Protein 5XKN (pdb70)

Nearest PDB structures (foldseek):
  5xkn-assembly1_B  TM=1.002E+00  e=6.259E-87  Arabidopsis thaliana
  5xjx-assembly1_A  TM=9.825E-01  e=9.520E-66  Arabidopsis thaliana
  5xjo-assembly2_B  TM=9.821E-01  e=2.506E-63  Arabidopsis thaliana
  5xkj-assembly2_B  TM=9.823E-01  e=1.565E-60  Arabidopsis thaliana
  8wei-assembly1_A  TM=5.603E-01  e=3.541E-33  Brassica napus

Foldseek 3Di:
DDDDADDPCKDWDFDPVVPGDIDIWHHNVPPDTD/DLLVLVVQQLVQKAVCVPPFADSDPPPDPQVCPTPQFHADPPPNATAEGAPAQPQTAGEGGLSCLVRANYAEYAPHNNQYEEADDLSPLRRLNYAYYHPHQYEHEEADHLSVLSNQNYAYDADANYAYEEADPLSNVSRQNHAEDAPAHYAYEEADNPCNLQHQRHAYDHHHAYAYEDEDDLSVLNNNRYAYAHHHNYQYEEEDDLNPLSNQNYAADANAQYAYEEADHPSVLNHLHQDDAQEHYAYEEADHLSVLVNLSHQEYAHELYAYEEEDRLSVLNNLNHAYDHHYNYAYEEEDDLSVLSNQNYAYDAHEHYAYEEEDDLSVLSNLNYEEDHHYQYAYEEEDDPSVLNNQRYAEDHHYNYEYEEEDDLSVLSNLNHAYAAPEQYAHEEEDPLSVLNSQNHAEHHHYNYAYEEAHRLSVLRNCNYAEYAQDHYAYDEADDASVLNNQNYAEYHHENYAHEEEDHQSVLNHQNHQEEYHHDYAYEDEDHLSVVNNNNHPYAAHAAYQYADEQRCPDPCVSCADGRHAHHDRYPDPHD/DLLVLVVQQVVQKAVCVPPFADSDPPPDPQVCPTPQFHADPPPNATAEGAPAQPQTAGEGGLSCLVRANYAEYAPHNNQYEEADDLSPLRRLNYAYYHPHQYEHEEADHLSVLSNQNYAYDADANYAYEEADPLSNVSRQNHAEDAPAHYAYEEADNPCNLQHQRHAYDHHHAYAYEDEDDLSVLNNNRYAYAHHHNYQYEEEDDLNPLSNQNYAADANAQYAYEEADHPSVLNHLHQDDAQEHYAYEEADHLSVLVNLSHQEYAHELYAYEEEDRLSVLNNLNHAYDHHYNYAYEEEDDLSVLSNQNYAYDAHEHYAYEEEDDLSVLSNLNYEEDHHYQYAYEEEDDPSVLNNQRYAEDHHYNYEYEEEDDLSVLSNLNHAYAAPEQYAHEEEDPLSVLNSQNHAEHHHYNYAYEEAHRLSVLRNCNYAEYAQDHYAYDEADDASVLNNQNYAEYHHENYAHEEEDHQSVLNHQNHQEEYHHDYAYEDEDHLSVVNNNNHPYAAHAAYQYADEQRCPDPCVSCADGRHAHHDRYPDPHD/DDDDADDPCKDWDFDPVVPGDIDIWHHNVPPDTD

GO terms:
  GO:0009553 embryo sac development (P, IGI)
  GO:0010103 stomatal complex morphogenesis (P, IGI)
  GO:0048481 plant ovule development (P, IGI)
  GO:0042802 identical protein binding (F, IPI)
  GO:0005515 protein binding (F, IPI)

Secondary structure (DSSP, 8-state):
-HHHHHHHHHHTS-S-TTTSTT--SSS---TTSSTTEEE-TTT--EEEEE-TT-----B--GGGGG--S--EEE-TTS--BSB--GGGGS-TT--EEE-TT---BSPPPGGGGG-TT--EEE--SS---SB--GGGTT-SS--EEE--SS--BSPPPGGGG--SS--EEE-TTS---S---GGGGG-SS--EEE--SS---SB--GGGGG-TT-SEEE--SS--BS---GGGGG---SEEE-TTS---S---GGGGGBTT-SEEE-TTS---SPPPGGGGG-TT--EEE-TTS---S---GGGGG-TT--EEE--SS---SPPPGGGGG-TT--EEE--SS---SPPPGGGTT-SS--EEE-TTS---S---GGGGG-TT--EEE--SS---SPPPGGGGG-TT--EEE--SS---SPPPGGGGG-TT--EEE--SS---SB--GGGGG-TT--EEE--SS--BSBPPGGGGG-SS--EEE--S---BSB--GGGG--SS--EEE--SS--EE----SSS-STTSTTTTTT-TEE-SS--/-HHHHHHHHHHTS-S-TTTSTT--SSS---TTSSTTEEE-TTT--EEEEE-TT-----B--GGGGG--S--EEE-TTS--BSB--GGGGS-TT--EEE-TT---BSPPPGGGGG-TT--EEE--SS---SB--GGGTT-SS--EEE--SS--BSPPPGGGG--SS--EEE-TTS---S---GGGGG-SS--EEE--SS---SB--GGGGG-TT-SEEE--SS--BS---GGGGG---SEEE-TTS---S---GGGGGBTT-SEEE-TTS---SPPPGGGGG-TT--EEE-TTS---S---GGGGG-TT--EEE--SS---SPPPGGGGG-TT--EEE--SS---SPPPGGGTT-SS--EEE-TTS---S---GGGGG-TT--EEE--SS---SPPPGGGGG-TT--EEE--SS---SPPPGGGGG-TT--EEE--SS---SB--GGGGG-TT--EEE--SS--BSBPPGGGGG-SS--EEE--S---BSB--GGGG--SS--EEE--SS--EE----SSS-STTSTTTTTT-TEE-SS--/--B------EEEEE-------EEEEE--SSS---/--B------EEEEE-------EEEEE--SSS---

Solvent-accessible surface area: 48331 Å² total; per-residue (Å²): 105,23,14,75,28,54,130,87,124,55,54,56,52,58,50,132,70,172,76,106,6,22,0,21,61,11,89,46,26,84,198,112,127,171,125,20,7,135,4,0,37,42,31,45,83,46,38,19,151,3,89,131,83,18,88,85,20,34,101,132,149,61,134,71,40,37,83,10,73,8,2,100,25,45,151,135,65,101,42,0,32,32,8,75,18,33,90,41,85,5,43,10,108,16,18,57,14,8,1,87,0,95,63,0,85,24,2,20,20,50,10,0,130,1,20,19,86,8,22,67,76,4,3,73,0,64,46,0,30,87,2,10,1,9,62,2,95,0,97,9,82,6,13,136,10,6,6,105,1,81,102,1,66,45,9,11,2,24,51,9,87,1,63,11,64,11,21,70,54,9,22,95,2,79,61,4,67,26,1,5,1,2,80,10,79,0,52,38,116,12,20,178,105,6,4,126,19,134,62,0,69,38,0,0,2,15,32,0,96,0,67,5,69,12,26,77,37,1,23,79,1,80,28,0,66,2,1,2,0,32,36,9,74,0,56,21,75,20,10,107,32,4,1,102,3,79,46,2,34,0,4,7,8,0,98,10,74,2,58,21,86,5,10,111,33,1,4,67,0,65,0,0,0,0,1,2,10,19,6,115,1,58,28,145,9,16,101,14,0,0,69,0,40,3,0,0,0,4,5,0,2,74,4,69,0,54,10,53,2,16,74,70,4,10,48,1,28,57,3,6,24,3,19,2,32,24,8,109,1,57,21,117,6,16,52,64,2,3,63,2,62,113,0,16,64,0,30,1,14,69,10,96,2,69,14,142,5,13,61,62,4,8,107,0,129,99,5,68,41,4,33,3,7,66,3,57,2,68,14,99,5,17,73,72,7,14,57,4,67,32,3,52,69,2,25,1,63,18,3,114,0,51,10,50,11,19,94,58,7,126,83,1,50,64,0,30,53,5,21,2,5,53,10,48,0,113,31,128,6,15,41,48,5,0,118,2,102,81,0,46,28,0,30,2,13,32,6,64,2,49,9,44,5,16,117,41,6,3,78,0,55,76,1,58,56,2,35,2,1,125,7,86,1,94,27,82,18,14,41,63,12,12,60,2,100,26,0,69,53,5,18,0,1,90,2,104,0,34,18,73,7,14,63,62,9,8,116,1,88,72,1,51,13,5,34,5,20,50,5,115,2,86,20,132,13,20,80,80,16,7,84,4,164,47,10,72,86,21,48,2,10,106,17,71,1,31,14,113,28,12,91,138,110,99,22,96,115,27,19,88,82,7,8,95,26,2,83,130,10,82,44,156,52,165,126,21,7,136,4,0,29,42,30,64,80,45,40,19,149,3,95,131,82,25,86,83,16,35,101,129,148,60,135,71,38,36,83,10,73,8,2,101,26,46,151,132,64,102,43,0,32,32,8,74,18,35,91,43,85,5,43,10,108,16,18,58,14,7,0,87,1,95,65,0,84,24,2,20,18,51,10,0,130,1,19,19,86,8,23,66,76,5,4,74,1,63,46,0,30,88,2,9,1,9,60,3,96,0,95,10,82,6,13,134,10,6,5,106,1,82,101,1,67,46,9,12,2,22,51,10,88,1,63,11,64,10,20,71,53,9,23,92,2,79,60,4,68,25,1,5,1,2,78,10,80,1,53,38,118,12,20,178,104,6,5,128,19,134,61,0,68,39,0,0,1,20,32,0,98,0,65,5,71,11,25,77,37,2,23,78,1,82,28,0,64,3,0,5,0,41,36,10,74,1,56,20,75,20,9,107,33,2,1,101,4,78,45,2,36,0,5,10,7,0,97,10,75,1,56,21,85,5,10,111,34,1,3,68,0,64,0,0,0,0,2,2,10,19,6,114,1,58,29,146,9,18,102,12,0,0,72,0,44,3,0,0,0,4,6,0,2,75,3,69,0,54,10,55,2,15,72,72,4,11,49,1,29,58,3,8,23,2,20,2,32,24,8,110,0,56,22,118,6,15,53,66,1,3,64,2,64,118,0,15,64,0,32,1,15,68,10,97,2,69,14,140,6,12,62,63,4,8,107,0,126,99,4,67,41,5,32,2,8,68,2,56,2,68,14,101,4,16,73,72,7,15,58,3,67,33,3,52,67,2,25,2,61,18,4,114,0,49,9,49,12,20,93,58,7,131,84,1,49,65,0,29,51,5,20,2,5,52,12,50,0,113,32,129,7,15,42,48,6,0,117,2,101,82,0,47,28,0,31,2,14,31,5,64,2,50,10,44,5,16,113,40,6,3,79,0,56,74,1,58,56,2,35,2,1,127,7,85,1,94,27,80,20,14,42,63,11,13,70,2,114,24,0,68,54,4,18,0,1,89,1,102,0,35,19,73,6,13,62,62,9,9,116,2,88,71,2,50,13,3,32,5,20,48,5,116,2,86,20,134,14,20,81,79,17,7,83,5,161,45,8,71,89,21,50,2,10,105,17,73,1,30,14,115,30,13,92,139,110,100,23,97,118,26,19,90,81,7,8,91,25,1,83,130,10,81,43,156,53,164,115,25,15,74,28,52,129,88,137,56,54,50,53,57,45,132,57,165,63,107,4,20,1,19,58,11,89,46,37,90,196,111,126,173

InterPro domains:
  IPR000719 Protein kinase domain [PF00069] (654-913)
  IPR000719 Protein kinase domain [PS50011] (651-921)
  IPR000719 Protein kinase domain [SM00220] (651-918)
  IPR001611 Leucine-rich repeat [PF00560] (98-120)
  IPR001611 Leucine-rich repeat [PF00560] (146-166)
  IPR001611 Leucine-rich repeat [PF00560] (170-189)
  IPR001611 Leucine-rich repeat [PF00560] (219-240)
  IPR001611 Leucine-rich repeat [PF00560] (244-264)
  IPR001611 Leucine-rich repeat [PF00560] (290-311)
  IPR001611 Leucine-rich repeat [PF00560] (316-335)
  IPR001611 Leucine-rich repeat [PF00560] (338-359)
  IPR001611 Leucine-rich repeat [PF00560] (362-383)
  IPR001611 Leucine-rich repeat [PF00560] (409-430)
  IPR001611 Leucine-rich repeat [PF00560] (433-455)
  IPR001611 Leucine-rich repeat [PF00560] (457-479)
  IPR001611 Leucine-rich repeat [PS51450] (170-192)
  IPR003591 Leucine-rich repeat, typical subtype [SM00369] (96-120)
  IPR003591 Leucine-rich repeat, typical subtype [SM00369] (144-167)
  IPR003591 Leucine-rich repeat, typical subtype [SM00369] (168-192)
  IPR003591 Leucine-rich repeat, typical subtype [SM00369] (216-240)

Organism: Arabidopsis thaliana (NCBI:txid3702)

Structure (mmCIF, N/CA/C/O backbone):
data_5XKN
#
_entry.id   5XKN
#
_cell.length_a   108.995
_cell.length_b   112.330
_cell.length_c   175.368
_cell.angle_alpha   90.00
_cell.angle_beta   90.00
_cell.angle_gamma   90.00
#
_symmetry.space_group_name_H-M   'P 21 21 21'
#
loop_
_entity.id
_entity.type
_entity.pdbx_description
1 polymer 'EPIDERMAL PATTERNING FACTOR-like protein 4'
2 polymer 'LRR receptor-like serine/threonine-protein kinase ERL2'
#
loop_
_atom_site.group_PDB
_atom_site.id
_atom_site.type_symbol
_atom_site.label_atom_id
_atom_site.label_alt_id
_atom_site.label_comp_id
_atom_site.label_asym_id
_atom_site.label_entity_id
_atom_site.label_seq_id
_atom_site.pdbx_PDB_ins_code
_atom_site.Cartn_x
_atom_site.Cartn_y
_atom_site.Cartn_z
_atom_site.occupancy
_atom_site.B_iso_or_equiv
_atom_site.auth_seq_id
_atom_site.auth_comp_id
_atom_site.auth_asym_id
_atom_site.auth_atom_id
_atom_site.pdbx_PDB_model_num
ATOM 1 N N . PRO A 1 1 ? 9.616 -5.774 29.110 1.00 103.91 1 PRO E N 1
ATOM 2 C CA . PRO A 1 1 ? 9.759 -4.319 29.235 1.00 102.44 1 PRO E CA 1
ATOM 3 C C . PRO A 1 1 ? 10.504 -3.898 30.504 1.00 103.72 1 PRO E C 1
ATOM 4 O O . PRO A 1 1 ? 9.887 -3.746 31.558 1.00 105.14 1 PRO E O 1
ATOM 8 N N . GLY A 1 2 ? 11.813 -3.712 30.398 1.00 97.46 2 GLY E N 1
ATOM 9 C CA . GLY A 1 2 ? 12.613 -3.345 31.548 1.00 96.42 2 GLY E CA 1
ATOM 10 C C . GLY A 1 2 ? 14.069 -3.713 31.335 1.00 95.78 2 GLY E C 1
ATOM 11 O O . GLY A 1 2 ? 14.461 -4.198 30.275 1.00 96.12 2 GLY E O 1
ATOM 12 N N . SER A 1 3 ? 14.862 -3.465 32.376 1.00 96.76 3 SER E N 1
ATOM 13 C CA . SER A 1 3 ? 16.286 -3.771 32.342 1.00 99.84 3 SER E CA 1
ATOM 14 C C . SER A 1 3 ? 16.778 -4.036 33.760 1.00 99.75 3 SER E C 1
ATOM 15 O O . SER A 1 3 ? 16.100 -3.731 34.745 1.00 97.01 3 SER E O 1
ATOM 18 N N . SER A 1 4 ? 17.978 -4.611 33.848 1.00 104.60 4 SER E N 1
ATOM 19 C CA . SER A 1 4 ? 18.532 -5.092 35.107 1.00 102.51 4 SER E CA 1
ATOM 20 C C . SER A 1 4 ? 20.045 -5.208 34.956 1.00 101.34 4 SER E C 1
ATOM 21 O O . SER A 1 4 ? 20.532 -5.463 33.849 1.00 102.66 4 SER E O 1
ATOM 24 N N . PRO A 1 5 ? 20.806 -5.028 36.035 1.00 98.42 5 PRO E N 1
ATOM 25 C CA . PRO A 1 5 ? 22.276 -4.970 35.926 1.00 95.77 5 PRO E CA 1
ATOM 26 C C . PRO A 1 5 ? 22.898 -6.357 35.916 1.00 95.70 5 PRO E C 1
ATOM 27 O O . PRO A 1 5 ? 22.202 -7.356 36.155 1.00 97.79 5 PRO E O 1
ATOM 31 N N . PRO A 1 6 ? 24.200 -6.469 35.634 1.00 97.96 6 PRO E N 1
ATOM 32 C CA . PRO A 1 6 ? 24.831 -7.781 35.469 1.00 98.23 6 PRO E CA 1
ATOM 33 C C . PRO A 1 6 ? 25.380 -8.370 36.767 1.00 100.59 6 PRO E C 1
ATOM 34 O O . PRO A 1 6 ? 25.407 -7.727 37.818 1.00 101.62 6 PRO E O 1
ATOM 38 N N . THR A 1 7 ? 25.820 -9.647 36.669 1.00 107.85 7 THR E N 1
ATOM 39 C CA . THR A 1 7 ? 26.178 -10.479 37.831 1.00 112.88 7 THR E CA 1
ATOM 40 C C . THR A 1 7 ? 27.420 -11.322 37.518 1.00 117.64 7 THR E C 1
ATOM 41 O O . THR A 1 7 ? 27.346 -12.529 37.290 1.00 119.13 7 THR E O 1
ATOM 45 N N . CYS A 1 8 ? 28.594 -10.700 37.529 1.00 127.34 8 CYS E N 1
ATOM 46 C CA . CYS A 1 8 ? 29.805 -11.461 37.231 1.00 133.96 8 CYS E CA 1
ATOM 47 C C . CYS A 1 8 ? 30.333 -12.139 38.491 1.00 142.48 8 CYS E C 1
ATOM 48 O O . CYS A 1 8 ? 30.792 -11.474 39.420 1.00 140.36 8 CYS E O 1
ATOM 51 N N . LYS A 1 19 ? 29.644 -8.275 42.849 1.00 157.66 19 LYS E N 1
ATOM 52 C CA . LYS A 1 19 ? 30.973 -8.096 42.285 1.00 157.33 19 LYS E CA 1
ATOM 53 C C . LYS A 1 19 ? 30.932 -7.097 41.137 1.00 156.84 19 LYS E C 1
ATOM 54 O O . LYS A 1 19 ? 31.966 -6.646 40.676 1.00 156.33 19 LYS E O 1
ATOM 60 N N . PRO A 1 20 ? 29.725 -6.708 40.711 1.00 119.34 20 PRO E N 1
ATOM 61 C CA . PRO A 1 20 ? 29.466 -5.783 39.613 1.00 116.09 20 PRO E CA 1
ATOM 62 C C . PRO A 1 20 ? 29.756 -4.369 40.033 1.00 118.19 20 PRO E C 1
ATOM 63 O O . PRO A 1 20 ? 29.724 -4.121 41.218 1.00 126.70 20 PRO E O 1
ATOM 67 N N . VAL A 1 21 ? 29.984 -3.453 39.097 1.00 109.00 21 VAL E N 1
ATOM 68 C CA . VAL A 1 21 ? 30.273 -2.058 39.429 1.00 107.53 21 VAL E CA 1
ATOM 69 C C . VAL A 1 21 ? 30.081 -1.184 38.195 1.00 106.62 21 VAL E C 1
ATOM 70 O O . VAL A 1 21 ? 29.968 -1.721 37.107 1.00 110.50 21 VAL E O 1
ATOM 74 N N . HIS A 1 22 ? 30.051 0.144 38.330 1.00 102.88 22 HIS E N 1
ATOM 75 C CA . HIS A 1 22 ? 29.893 0.957 37.124 1.00 100.04 22 HIS E CA 1
ATOM 76 C C . HIS A 1 22 ? 31.013 1.987 37.037 1.00 96.75 22 HIS E C 1
ATOM 77 O O . HIS A 1 22 ? 31.309 2.679 38.018 1.00 96.98 22 HIS E O 1
ATOM 84 N N . VAL A 1 23 ? 31.622 2.081 35.857 1.00 93.20 23 VAL E N 1
ATOM 85 C CA . VAL A 1 23 ? 32.926 2.715 35.680 1.00 95.98 23 VAL E CA 1
ATOM 86 C C . VAL A 1 23 ? 32.854 3.850 34.665 1.00 99.41 23 VAL E C 1
ATOM 87 O O . VAL A 1 23 ? 32.145 3.743 33.654 1.00 103.52 23 VAL E O 1
ATOM 91 N N . PRO A 1 24 ? 33.558 4.954 34.905 1.00 99.56 24 PRO E N 1
ATOM 92 C CA . PRO A 1 24 ? 33.715 5.984 33.873 1.00 99.40 24 PRO E CA 1
ATOM 93 C C . PRO A 1 24 ? 34.807 5.619 32.874 1.00 101.49 24 PRO E C 1
ATOM 94 O O . PRO A 1 24 ? 35.867 5.104 33.241 1.00 100.95 24 PRO E O 1
ATOM 98 N N . ILE A 1 25 ? 34.543 5.901 31.598 1.00 103.34 25 ILE E N 1
ATOM 99 C CA . ILE A 1 25 ? 35.508 5.699 30.518 1.00 107.81 25 ILE E CA 1
ATOM 100 C C . ILE A 1 25 ? 35.820 7.062 29.908 1.00 113.18 25 ILE E C 1
ATOM 101 O O . ILE A 1 25 ? 34.928 7.724 29.360 1.00 111.13 25 ILE E O 1
ATOM 106 N N . GLN A 1 26 ? 37.089 7.476 29.997 1.00 120.15 26 GLN E N 1
ATOM 107 C CA . GLN A 1 26 ? 37.487 8.851 29.716 1.00 122.33 26 GLN E CA 1
ATOM 108 C C . GLN A 1 26 ? 37.917 9.002 28.264 1.00 126.69 26 GLN E C 1
ATOM 109 O O . GLN A 1 26 ? 38.956 8.446 27.879 1.00 126.08 26 GLN E O 1
ATOM 115 N N . PRO A 1 27 ? 37.176 9.751 27.426 1.00 128.85 27 PRO E N 1
ATOM 116 C CA . PRO A 1 27 ? 37.536 10.037 26.031 1.00 129.33 27 PRO E CA 1
ATOM 117 C C . PRO A 1 27 ? 38.317 11.345 25.878 1.00 128.91 27 PRO E C 1
ATOM 118 O O . PRO A 1 27 ? 37.937 12.203 25.079 1.00 129.12 27 PRO E O 1
ATOM 122 N N . GLU A 1 34 ? 30.900 18.859 31.450 1.00 162.16 34 GLU E N 1
ATOM 123 C CA . GLU A 1 34 ? 31.178 17.530 30.923 1.00 160.02 34 GLU E CA 1
ATOM 124 C C . GLU A 1 34 ? 31.613 16.588 32.037 1.00 158.31 34 GLU E C 1
ATOM 125 O O . GLU A 1 34 ? 32.217 17.006 33.026 1.00 157.51 34 GLU E O 1
ATOM 131 N N . TYR A 1 35 ? 31.292 15.311 31.866 1.00 117.45 35 TYR E N 1
ATOM 132 C CA . TYR A 1 35 ? 31.690 14.268 32.796 1.00 111.90 35 TYR E CA 1
ATOM 133 C C . TYR A 1 35 ? 32.024 13.027 31.977 1.00 111.27 35 TYR E C 1
ATOM 134 O O . TYR A 1 35 ? 32.149 13.084 30.750 1.00 113.72 35 TYR E O 1
ATOM 143 N N . TYR A 1 36 ? 32.165 11.906 32.649 1.00 102.12 36 TYR E N 1
ATOM 144 C CA . TYR A 1 36 ? 32.486 10.708 31.902 1.00 105.67 36 TYR E CA 1
ATOM 145 C C . TYR A 1 36 ? 31.261 9.809 31.784 1.00 104.19 36 TYR E C 1
ATOM 146 O O . TYR A 1 36 ? 30.508 9.671 32.752 1.00 105.07 36 TYR E O 1
ATOM 155 N N . PRO A 1 37 ? 31.023 9.186 30.628 1.00 97.28 37 PRO E N 1
ATOM 156 C CA . PRO A 1 37 ? 29.899 8.247 30.524 1.00 97.87 37 PRO E CA 1
ATOM 157 C C . PRO A 1 37 ? 30.253 6.907 31.159 1.00 97.85 37 PRO E C 1
ATOM 158 O O . PRO A 1 37 ? 31.331 6.359 30.924 1.00 97.73 37 PRO E O 1
ATOM 162 N N . GLU A 1 38 ? 29.341 6.385 31.974 1.00 99.66 38 GLU E N 1
ATOM 163 C CA . GLU A 1 38 ? 29.613 5.216 32.798 1.00 99.78 38 GLU E CA 1
ATOM 164 C C . GLU A 1 38 ? 29.015 3.961 32.174 1.00 100.56 38 GLU E C 1
ATOM 165 O O . GLU A 1 38 ? 27.877 3.969 31.697 1.00 100.88 38 GLU E O 1
ATOM 171 N N . ALA A 1 39 ? 29.794 2.881 32.177 1.00 95.38 39 ALA E N 1
ATOM 172 C CA . ALA A 1 39 ? 29.362 1.587 31.674 1.00 96.02 39 ALA E CA 1
ATOM 173 C C . ALA A 1 39 ? 29.551 0.518 32.745 1.00 97.90 39 ALA E C 1
ATOM 174 O O . ALA A 1 39 ? 30.363 0.663 33.661 1.00 98.88 39 ALA E O 1
ATOM 176 N N . TRP A 1 40 ? 28.789 -0.569 32.618 1.00 97.49 40 TRP E N 1
ATOM 177 C CA . TRP A 1 40 ? 28.820 -1.645 33.604 1.00 92.01 40 TRP E CA 1
ATOM 178 C C . TRP A 1 40 ? 30.042 -2.532 33.405 1.00 95.49 40 TRP E C 1
ATOM 179 O O . TRP A 1 40 ? 30.287 -3.018 32.296 1.00 98.54 40 TRP E O 1
ATOM 190 N N . ARG A 1 41 ? 30.800 -2.753 34.482 1.00 100.42 41 ARG E N 1
ATOM 191 C CA . ARG A 1 41 ? 31.935 -3.671 34.456 1.00 100.38 41 ARG E CA 1
ATOM 192 C C . ARG A 1 41 ? 32.099 -4.261 35.850 1.00 105.28 41 ARG E C 1
ATOM 193 O O . ARG A 1 41 ? 32.046 -3.533 36.843 1.00 105.11 41 ARG E O 1
ATOM 201 N N . CYS A 1 42 ? 32.308 -5.574 35.925 1.00 124.94 42 CYS E N 1
ATOM 202 C CA . CYS A 1 42 ? 32.372 -6.265 37.207 1.00 127.08 42 CYS E CA 1
ATOM 203 C C . CYS A 1 42 ? 33.818 -6.477 37.629 1.00 132.48 42 CYS E C 1
ATOM 204 O O . CYS A 1 42 ? 34.578 -7.153 36.930 1.00 130.87 42 CYS E O 1
ATOM 207 N N . LYS A 1 43 ? 34.178 -5.940 38.792 1.00 143.87 43 LYS E N 1
ATOM 208 C CA . LYS A 1 43 ? 35.444 -6.235 39.447 1.00 144.72 43 LYS E CA 1
ATOM 209 C C . LYS A 1 43 ? 35.165 -6.815 40.827 1.00 147.03 43 LYS E C 1
ATOM 210 O O . LYS A 1 43 ? 34.303 -6.316 41.555 1.00 146.79 43 LYS E O 1
ATOM 216 N N . CYS A 1 44 ? 35.875 -7.881 41.183 1.00 153.72 44 CYS E N 1
ATOM 217 C CA . CYS A 1 44 ? 35.881 -8.314 42.572 1.00 155.36 44 CYS E CA 1
ATOM 218 C C . CYS A 1 44 ? 36.838 -7.395 43.329 1.00 154.54 44 CYS E C 1
ATOM 219 O O . CYS A 1 44 ? 37.198 -6.315 42.851 1.00 152.46 44 CYS E O 1
ATOM 222 N N . GLY A 1 45 ? 37.255 -7.799 44.528 1.00 160.85 45 GLY E N 1
ATOM 223 C CA . GLY A 1 45 ? 38.263 -7.024 45.237 1.00 156.17 45 GLY E CA 1
ATOM 224 C C . GLY A 1 45 ? 39.506 -6.804 44.399 1.00 156.39 45 GLY E C 1
ATOM 225 O O . GLY A 1 45 ? 40.124 -5.738 44.450 1.00 156.47 45 GLY E O 1
ATOM 226 N N . ASN A 1 46 ? 39.875 -7.807 43.605 1.00 167.84 46 ASN E N 1
ATOM 227 C CA . ASN A 1 46 ? 40.972 -7.674 42.657 1.00 167.83 46 ASN E CA 1
ATOM 228 C C . ASN A 1 46 ? 40.638 -6.616 41.608 1.00 167.69 46 ASN E C 1
ATOM 229 O O . ASN A 1 46 ? 39.475 -6.392 41.261 1.00 167.77 46 ASN E O 1
ATOM 234 N N . LYS A 1 47 ? 41.646 -5.813 41.322 1.00 189.87 47 LYS E N 1
ATOM 235 C CA . LYS A 1 47 ? 41.498 -4.668 40.455 1.00 189.78 47 LYS E CA 1
ATOM 236 C C . LYS A 1 47 ? 41.281 -4.982 38.995 1.00 195.98 47 LYS E C 1
ATOM 237 O O . LYS A 1 47 ? 41.591 -4.171 38.131 1.00 200.17 47 LYS E O 1
ATOM 243 N N . LEU A 1 48 ? 40.702 -6.138 38.709 1.00 195.00 48 LEU E N 1
ATOM 244 C CA . LEU A 1 48 ? 40.449 -6.501 37.323 1.00 196.45 48 LEU E CA 1
ATOM 245 C C . LEU A 1 48 ? 39.066 -6.020 36.899 1.00 195.35 48 LEU E C 1
ATOM 246 O O . LEU A 1 48 ? 38.396 -5.302 37.630 1.00 196.82 48 LEU E O 1
ATOM 251 N N . PHE A 1 49 ? 38.607 -6.400 35.723 1.00 156.80 49 PHE E N 1
ATOM 252 C CA . PHE A 1 49 ? 37.293 -5.884 35.359 1.00 156.94 49 PHE E CA 1
ATOM 253 C C . PHE A 1 49 ? 36.797 -6.626 34.128 1.00 157.36 49 PHE E C 1
ATOM 254 O O . PHE A 1 49 ? 37.528 -6.719 33.156 1.00 157.36 49 PHE E O 1
ATOM 262 N N . MET A 1 50 ? 35.594 -7.199 34.162 1.00 170.82 50 MET E N 1
ATOM 263 C CA . MET A 1 50 ? 35.051 -7.905 32.989 1.00 165.62 50 MET E CA 1
ATOM 264 C C . MET A 1 50 ? 33.525 -7.990 32.973 1.00 158.89 50 MET E C 1
ATOM 265 O O . MET A 1 50 ? 32.904 -8.106 31.917 1.00 158.06 50 MET E O 1
ATOM 270 N N . ASN B 2 1 ? 97.617 22.691 53.860 1.00 149.46 30 ASN A N 1
ATOM 271 C CA . ASN B 2 1 ? 98.182 21.562 54.588 1.00 150.55 30 ASN A CA 1
ATOM 272 C C . ASN B 2 1 ? 97.092 20.819 55.359 1.00 149.62 30 ASN A C 1
ATOM 273 O O . ASN B 2 1 ? 97.280 19.671 55.758 1.00 148.34 30 ASN A O 1
ATOM 278 N N . GLU B 2 2 ? 95.951 21.484 55.569 1.00 150.00 31 GLU A N 1
ATOM 279 C CA . GLU B 2 2 ? 94.772 20.773 56.047 1.00 147.78 31 GLU A CA 1
ATOM 280 C C . GLU B 2 2 ? 94.305 19.727 55.047 1.00 149.91 31 GLU A C 1
ATOM 281 O O . GLU B 2 2 ? 93.617 18.770 55.430 1.00 148.24 31 GLU A O 1
ATOM 287 N N . GLY B 2 3 ? 94.674 19.886 53.774 1.00 148.72 32 GLY A N 1
ATOM 288 C CA . GLY B 2 3 ? 94.405 18.843 52.800 1.00 148.53 32 GLY A CA 1
ATOM 289 C C . GLY B 2 3 ? 95.068 17.528 53.156 1.00 152.25 32 GLY A C 1
ATOM 290 O O . GLY B 2 3 ? 94.497 16.461 52.935 1.00 153.20 32 GLY A O 1
ATOM 291 N N . LYS B 2 4 ? 96.273 17.589 53.729 1.00 151.38 33 LYS A N 1
ATOM 292 C CA . LYS B 2 4 ? 96.960 16.375 54.166 1.00 153.52 33 LYS A CA 1
ATOM 293 C C . LYS B 2 4 ? 96.124 15.612 55.190 1.00 153.18 33 LYS A C 1
ATOM 294 O O . LYS B 2 4 ? 95.937 14.389 55.080 1.00 153.00 33 LYS A O 1
ATOM 300 N N . ALA B 2 5 ? 95.594 16.327 56.185 1.00 153.91 34 ALA A N 1
ATOM 301 C CA . ALA B 2 5 ? 94.759 15.684 57.192 1.00 149.93 34 ALA A CA 1
ATOM 302 C C . ALA B 2 5 ? 93.464 15.179 56.579 1.00 145.69 34 ALA A C 1
ATOM 303 O O . ALA B 2 5 ? 92.939 14.145 57.008 1.00 144.67 34 ALA A O 1
ATOM 305 N N . LEU B 2 6 ? 92.942 15.887 55.574 1.00 142.66 35 LEU A N 1
ATOM 306 C CA . LEU B 2 6 ? 91.762 15.397 54.868 1.00 139.47 35 LEU A CA 1
ATOM 307 C C . LEU B 2 6 ? 92.061 14.084 54.148 1.00 141.56 35 LEU A C 1
ATOM 308 O O . LEU B 2 6 ? 91.205 13.192 54.084 1.00 137.77 35 LEU A O 1
ATOM 313 N N . MET B 2 7 ? 93.282 13.939 53.619 1.00 144.54 36 MET A N 1
ATOM 314 C CA . MET B 2 7 ? 93.662 12.697 52.953 1.00 144.65 36 MET A CA 1
ATOM 315 C C . MET B 2 7 ? 93.746 11.555 53.954 1.00 144.61 36 MET A C 1
ATOM 316 O O . MET B 2 7 ? 93.180 10.474 53.735 1.00 144.05 36 MET A O 1
ATOM 321 N N . ALA B 2 8 ? 94.445 11.783 55.070 1.00 143.82 37 ALA A N 1
ATOM 322 C CA . ALA B 2 8 ? 94.512 10.759 56.103 1.00 143.01 37 ALA A CA 1
ATOM 323 C C . ALA B 2 8 ? 93.139 10.451 56.678 1.00 140.72 37 ALA A C 1
ATOM 324 O O . ALA B 2 8 ? 92.939 9.367 57.237 1.00 139.68 37 ALA A O 1
ATOM 326 N N . ILE B 2 9 ? 92.237 11.402 56.533 1.00 139.97 38 ILE A N 1
ATOM 327 C CA . ILE B 2 9 ? 90.905 11.216 57.027 1.00 141.08 38 ILE A CA 1
ATOM 328 C C . ILE B 2 9 ? 90.224 10.256 56.084 1.00 139.24 38 ILE A C 1
ATOM 329 O O . ILE B 2 9 ? 89.577 9.318 56.515 1.00 138.78 38 ILE A O 1
ATOM 334 N N . LYS B 2 10 ? 90.418 10.445 54.787 1.00 135.55 39 LYS A N 1
ATOM 335 C CA . LYS B 2 10 ? 89.782 9.554 53.838 1.00 132.33 39 LYS A CA 1
ATOM 336 C C . LYS B 2 10 ? 90.507 8.236 53.735 1.00 133.35 39 LYS A C 1
ATOM 337 O O . LYS B 2 10 ? 89.936 7.262 53.286 1.00 131.65 39 LYS A O 1
ATOM 343 N N . ALA B 2 11 ? 91.777 8.212 54.112 1.00 135.61 40 ALA A N 1
ATOM 344 C CA . ALA B 2 11 ? 92.550 6.988 54.042 1.00 135.45 40 ALA A CA 1
ATOM 345 C C . ALA B 2 11 ? 91.862 5.950 54.893 1.00 136.73 40 ALA A C 1
ATOM 346 O O . ALA B 2 11 ? 91.464 4.894 54.418 1.00 135.31 40 ALA A O 1
ATOM 348 N N . SER B 2 12 ? 91.724 6.221 56.176 1.00 140.63 41 SER A N 1
ATOM 349 C CA . SER B 2 12 ? 91.056 5.263 57.024 1.00 140.08 41 SER A CA 1
ATOM 350 C C . SER B 2 12 ? 89.562 5.520 56.958 1.00 138.87 41 SER A C 1
ATOM 351 O O . SER B 2 12 ? 88.964 5.948 57.935 1.00 140.49 41 SER A O 1
ATOM 354 N N . PHE B 2 13 ? 88.962 5.296 55.794 1.00 134.72 42 PHE A N 1
ATOM 355 C CA . PHE B 2 13 ? 87.528 5.509 55.627 1.00 127.55 42 PHE A CA 1
ATOM 356 C C . PHE B 2 13 ? 86.887 4.286 54.969 1.00 122.36 42 PHE A C 1
ATOM 357 O O . PHE B 2 13 ? 87.550 3.290 54.743 1.00 125.35 42 PHE A O 1
ATOM 365 N N . SER B 2 14 ? 85.605 4.364 54.626 1.00 118.71 43 SER A N 1
ATOM 366 C CA . SER B 2 14 ? 84.908 3.249 53.977 1.00 123.52 43 SER A CA 1
ATOM 367 C C . SER B 2 14 ? 85.222 3.222 52.476 1.00 122.26 43 SER A C 1
ATOM 368 O O . SER B 2 14 ? 85.839 4.136 51.952 1.00 123.09 43 SER A O 1
ATOM 371 N N . ASN B 2 15 ? 84.782 2.218 51.736 1.00 120.70 44 ASN A N 1
ATOM 372 C CA . ASN B 2 15 ? 85.142 2.271 50.332 1.00 118.21 44 ASN A CA 1
ATOM 373 C C . ASN B 2 15 ? 84.283 3.361 49.757 1.00 117.38 44 ASN A C 1
ATOM 374 O O . ASN B 2 15 ? 83.232 3.131 49.181 1.00 110.72 44 ASN A O 1
ATOM 379 N N . VAL B 2 16 ? 84.761 4.571 49.987 1.00 119.42 45 VAL A N 1
ATOM 380 C CA . VAL B 2 16 ? 84.108 5.798 49.598 1.00 119.26 45 VAL A CA 1
ATOM 381 C C . VAL B 2 16 ? 84.511 6.228 48.221 1.00 123.47 45 VAL A C 1
ATOM 382 O O . VAL B 2 16 ? 83.766 6.992 47.586 1.00 125.83 45 VAL A O 1
ATOM 386 N N . ALA B 2 17 ? 85.716 5.786 47.840 1.00 114.21 46 ALA A N 1
ATOM 387 C CA . ALA B 2 17 ? 86.361 6.041 46.560 1.00 114.56 46 ALA A CA 1
ATOM 388 C C . ALA B 2 17 ? 85.231 6.245 45.614 1.00 114.03 46 ALA A C 1
ATOM 389 O O . ALA B 2 17 ? 85.324 6.945 44.634 1.00 114.22 46 ALA A O 1
ATOM 391 N N . ASN B 2 18 ? 84.122 5.634 45.959 1.00 117.90 47 ASN A N 1
ATOM 392 C CA . ASN B 2 18 ? 82.879 5.749 45.226 1.00 118.51 47 ASN A CA 1
ATOM 393 C C . ASN B 2 18 ? 82.338 7.162 45.198 1.00 119.54 47 ASN A C 1
ATOM 394 O O . ASN B 2 18 ? 82.415 7.853 44.191 1.00 120.95 47 ASN A O 1
ATOM 399 N N . MET B 2 19 ? 81.817 7.598 46.334 1.00 122.45 48 MET A N 1
ATOM 400 C CA . MET B 2 19 ? 81.168 8.896 46.419 1.00 124.75 48 MET A CA 1
ATOM 401 C C . MET B 2 19 ? 81.965 10.113 46.863 1.00 131.44 48 MET A C 1
ATOM 402 O O . MET B 2 19 ? 81.514 11.233 46.654 1.00 133.67 48 MET A O 1
ATOM 407 N N . LEU B 2 20 ? 83.122 9.938 47.484 1.00 131.01 49 LEU A N 1
ATOM 408 C CA . LEU B 2 20 ? 83.889 11.109 47.882 1.00 132.96 49 LEU A CA 1
ATOM 409 C C . LEU B 2 20 ? 84.327 11.802 46.608 1.00 143.83 49 LEU A C 1
ATOM 410 O O . LEU B 2 20 ? 85.315 11.419 46.004 1.00 135.36 49 LEU A O 1
ATOM 415 N N . LEU B 2 21 ? 83.597 12.832 46.194 1.00 140.31 50 LEU A N 1
ATOM 416 C CA . LEU B 2 21 ? 83.921 13.521 44.950 1.00 140.70 50 LEU A CA 1
ATOM 417 C C . LEU B 2 21 ? 85.286 14.155 44.945 1.00 141.75 50 LEU A C 1
ATOM 418 O O . LEU B 2 21 ? 85.451 15.302 45.303 1.00 142.19 50 LEU A O 1
ATOM 423 N N . ASP B 2 22 ? 86.250 13.364 44.507 1.00 150.73 51 ASP A N 1
ATOM 424 C CA . ASP B 2 22 ? 87.665 13.707 44.336 1.00 146.33 51 ASP A CA 1
ATOM 425 C C . ASP B 2 22 ? 88.576 14.346 45.395 1.00 142.72 51 ASP A C 1
ATOM 426 O O . ASP B 2 22 ? 89.104 15.421 45.188 1.00 143.50 51 ASP A O 1
ATOM 431 N N . TRP B 2 23 ? 88.808 13.688 46.516 1.00 145.83 52 TRP A N 1
ATOM 432 C CA . TRP B 2 23 ? 89.783 14.271 47.412 1.00 140.04 52 TRP A CA 1
ATOM 433 C C . TRP B 2 23 ? 91.078 13.653 46.917 1.00 139.86 52 TRP A C 1
ATOM 434 O O . TRP B 2 23 ? 91.126 12.459 46.678 1.00 139.27 52 TRP A O 1
ATOM 445 N N . ASP B 2 24 ? 92.140 14.437 46.774 1.00 144.85 53 ASP A N 1
ATOM 446 C CA . ASP B 2 24 ? 93.365 13.903 46.198 1.00 148.06 53 ASP A CA 1
ATOM 447 C C . ASP B 2 24 ? 94.489 14.918 46.345 1.00 151.18 53 ASP A C 1
ATOM 448 O O . ASP B 2 24 ? 94.268 16.125 46.225 1.00 151.96 53 ASP A O 1
ATOM 453 N N . ASP B 2 25 ? 95.689 14.415 46.644 1.00 154.12 54 ASP A N 1
ATOM 454 C CA . ASP B 2 25 ? 96.901 15.222 46.650 1.00 155.24 54 ASP A CA 1
ATOM 455 C C . ASP B 2 25 ? 97.695 15.040 45.363 1.00 156.27 54 ASP A C 1
ATOM 456 O O . ASP B 2 25 ? 98.869 15.414 45.301 1.00 156.99 54 ASP A O 1
ATOM 461 N N . VAL B 2 26 ? 97.047 14.539 44.311 1.00 156.60 55 VAL A N 1
ATOM 462 C CA . VAL B 2 26 ? 97.717 14.314 43.040 1.00 154.08 55 VAL A CA 1
ATOM 463 C C . VAL B 2 26 ? 97.635 15.610 42.250 1.00 153.81 55 VAL A C 1
ATOM 464 O O . VAL B 2 26 ? 98.636 16.321 42.115 1.00 154.73 55 VAL A O 1
ATOM 468 N N . HIS B 2 27 ? 96.457 15.927 41.714 1.00 153.68 56 HIS A N 1
ATOM 469 C CA . HIS B 2 27 ? 96.317 17.202 41.024 1.00 156.31 56 HIS A CA 1
ATOM 470 C C . HIS B 2 27 ? 95.606 18.229 41.897 1.00 157.53 56 HIS A C 1
ATOM 471 O O . HIS B 2 27 ? 96.223 19.209 42.328 1.00 158.11 56 HIS A O 1
ATOM 478 N N . ASN B 2 28 ? 94.315 18.011 42.167 1.00 158.42 57 ASN A N 1
ATOM 479 C CA . ASN B 2 28 ? 93.502 19.043 42.797 1.00 157.32 57 ASN A CA 1
ATOM 480 C C . ASN B 2 28 ? 94.018 19.398 44.187 1.00 155.54 57 ASN A C 1
ATOM 481 O O . ASN B 2 28 ? 93.844 18.642 45.151 1.00 152.82 57 ASN A O 1
ATOM 486 N N . HIS B 2 29 ? 94.650 20.565 44.288 1.00 157.20 58 HIS A N 1
ATOM 487 C CA . HIS B 2 29 ? 95.106 21.125 45.549 1.00 155.47 58 HIS A CA 1
ATOM 488 C C . HIS B 2 29 ? 94.130 22.160 46.083 1.00 157.00 58 HIS A C 1
ATOM 489 O O . HIS B 2 29 ? 94.502 22.994 46.915 1.00 158.45 58 HIS A O 1
ATOM 496 N N . ASP B 2 30 ? 92.889 22.121 45.606 1.00 154.05 59 ASP A N 1
ATOM 497 C CA . ASP B 2 30 ? 91.822 23.033 46.007 1.00 153.29 59 ASP A CA 1
ATOM 498 C C . ASP B 2 30 ? 90.792 22.204 46.771 1.00 152.61 59 ASP A C 1
ATOM 499 O O . ASP B 2 30 ? 89.846 21.665 46.194 1.00 152.01 59 ASP A O 1
ATOM 504 N N . PHE B 2 31 ? 90.982 22.117 48.088 1.00 151.07 60 PHE A N 1
ATOM 505 C CA . PHE B 2 31 ? 90.103 21.331 48.941 1.00 146.82 60 PHE A CA 1
ATOM 506 C C . PHE B 2 31 ? 88.926 22.133 49.508 1.00 144.91 60 PHE A C 1
ATOM 507 O O . PHE B 2 31 ? 88.321 21.700 50.491 1.00 145.83 60 PHE A O 1
ATOM 515 N N . CYS B 2 32 ? 88.589 23.289 48.933 1.00 147.99 61 CYS A N 1
ATOM 516 C CA . CYS B 2 32 ? 87.368 23.993 49.311 1.00 147.48 61 CYS A CA 1
ATOM 517 C C . CYS B 2 32 ? 86.249 23.795 48.302 1.00 143.30 61 CYS A C 1
ATOM 518 O O . CYS B 2 32 ? 85.167 24.369 48.459 1.00 140.80 61 CYS A O 1
ATOM 521 N N . SER B 2 33 ? 86.486 22.997 47.270 1.00 140.66 62 SER A N 1
ATOM 522 C CA . SER B 2 33 ? 85.433 22.593 46.354 1.00 138.55 62 SER A CA 1
ATOM 523 C C . SER B 2 33 ? 85.062 21.126 46.500 1.00 137.45 62 SER A C 1
ATOM 524 O O . SER B 2 33 ? 84.167 20.656 45.793 1.00 137.78 62 SER A O 1
ATOM 527 N N . TRP B 2 34 ? 85.690 20.403 47.421 1.00 137.66 63 TRP A N 1
ATOM 528 C CA . TRP B 2 34 ? 85.477 18.965 47.513 1.00 137.67 63 TRP A CA 1
ATOM 529 C C . TRP B 2 34 ? 84.121 18.662 48.148 1.00 136.48 63 TRP A C 1
ATOM 530 O O . TRP B 2 34 ? 83.570 19.461 48.914 1.00 137.31 63 TRP A O 1
ATOM 541 N N . ARG B 2 35 ? 83.570 17.505 47.786 1.00 134.82 64 ARG A N 1
ATOM 542 C CA . ARG B 2 35 ? 82.254 17.118 48.271 1.00 130.08 64 ARG A CA 1
ATOM 543 C C . ARG B 2 35 ? 82.232 17.108 49.789 1.00 128.38 64 ARG A C 1
ATOM 544 O O . ARG B 2 35 ? 83.092 16.499 50.434 1.00 129.91 64 ARG A O 1
ATOM 552 N N . GLY B 2 36 ? 81.239 17.787 50.354 1.00 128.72 65 GLY A N 1
ATOM 553 C CA . GLY B 2 36 ? 80.974 17.735 51.769 1.00 127.46 65 GLY A CA 1
ATOM 554 C C . GLY B 2 36 ? 81.834 18.622 52.641 1.00 130.69 65 GLY A C 1
ATOM 555 O O . GLY B 2 36 ? 81.485 18.822 53.810 1.00 129.96 65 GLY A O 1
ATOM 556 N N . VAL B 2 37 ? 82.937 19.167 52.128 1.00 136.46 66 VAL A N 1
ATOM 557 C CA . VAL B 2 37 ? 83.832 20.019 52.908 1.00 138.38 66 VAL A CA 1
ATOM 558 C C . VAL B 2 37 ? 83.645 21.462 52.453 1.00 141.22 66 VAL A C 1
ATOM 559 O O . VAL B 2 37 ? 83.795 21.779 51.265 1.00 140.43 66 VAL A O 1
ATOM 563 N N . PHE B 2 38 ? 83.286 22.324 53.401 1.00 144.72 67 PHE A N 1
ATOM 564 C CA . PHE B 2 38 ? 83.021 23.734 53.161 1.00 147.35 67 PHE A CA 1
ATOM 565 C C . PHE B 2 38 ? 84.163 24.562 53.736 1.00 152.57 67 PHE A C 1
ATOM 566 O O . PHE B 2 38 ? 84.678 24.258 54.817 1.00 153.45 67 PHE A O 1
ATOM 574 N N . CYS B 2 39 ? 84.580 25.592 53.008 1.00 163.43 68 CYS A N 1
ATOM 575 C CA . CYS B 2 39 ? 85.476 26.602 53.553 1.00 163.99 68 CYS A CA 1
ATOM 576 C C . CYS B 2 39 ? 84.752 27.940 53.617 1.00 162.63 68 CYS A C 1
ATOM 577 O O . CYS B 2 39 ? 83.828 28.198 52.840 1.00 161.55 68 CYS A O 1
ATOM 580 N N . ASP B 2 40 ? 85.192 28.795 54.539 1.00 168.20 69 ASP A N 1
ATOM 581 C CA . ASP B 2 40 ? 84.630 30.131 54.693 1.00 169.88 69 ASP A CA 1
ATOM 582 C C . ASP B 2 40 ? 85.163 31.082 53.618 1.00 170.33 69 ASP A C 1
ATOM 583 O O . ASP B 2 40 ? 86.187 30.832 52.977 1.00 168.42 69 ASP A O 1
ATOM 588 N N . ASN B 2 41 ? 84.438 32.190 53.428 1.00 172.79 70 ASN A N 1
ATOM 589 C CA . ASN B 2 41 ? 84.803 33.171 52.407 1.00 170.62 70 ASN A CA 1
ATOM 590 C C . ASN B 2 41 ? 86.175 33.795 52.653 1.00 170.71 70 ASN A C 1
ATOM 591 O O . ASN B 2 41 ? 86.828 34.240 51.701 1.00 169.55 70 ASN A O 1
ATOM 596 N N . VAL B 2 42 ? 86.634 33.836 53.904 1.00 172.22 71 VAL A N 1
ATOM 597 C CA . VAL B 2 42 ? 87.765 34.687 54.262 1.00 171.87 71 VAL A CA 1
ATOM 598 C C . VAL B 2 42 ? 89.097 33.981 54.026 1.00 170.99 71 VAL A C 1
ATOM 599 O O . VAL B 2 42 ? 89.789 34.264 53.041 1.00 170.25 71 VAL A O 1
ATOM 603 N N . SER B 2 43 ? 89.459 33.048 54.907 1.00 166.41 72 SER A N 1
ATOM 604 C CA . SER B 2 43 ? 90.807 32.487 54.939 1.00 165.91 72 SER A CA 1
ATOM 605 C C . SER B 2 43 ? 90.928 31.161 54.199 1.00 167.09 72 SER A C 1
ATOM 606 O O . SER B 2 43 ? 92.023 30.591 54.157 1.00 168.13 72 SER A O 1
ATOM 609 N N . LEU B 2 44 ? 89.848 30.683 53.584 1.00 163.57 73 LEU A N 1
ATOM 610 C CA . LEU B 2 44 ? 89.822 29.415 52.849 1.00 163.43 73 LEU A CA 1
ATOM 611 C C . LEU B 2 44 ? 90.423 28.265 53.662 1.00 163.29 73 LEU A C 1
ATOM 612 O O . LEU B 2 44 ? 91.396 27.620 53.270 1.00 164.68 73 LEU A O 1
ATOM 617 N N . ASN B 2 45 ? 89.813 28.020 54.820 1.00 160.62 74 ASN A N 1
ATOM 618 C CA . ASN B 2 45 ? 90.068 26.829 55.619 1.00 157.99 74 ASN A CA 1
ATOM 619 C C . ASN B 2 45 ? 88.733 26.225 56.029 1.00 157.37 74 ASN A C 1
ATOM 620 O O . ASN B 2 45 ? 87.703 26.906 56.066 1.00 158.83 74 ASN A O 1
ATOM 625 N N . VAL B 2 46 ? 88.772 24.928 56.341 1.00 153.16 75 VAL A N 1
ATOM 626 C CA . VAL B 2 46 ? 87.555 24.161 56.569 1.00 151.21 75 VAL A CA 1
ATOM 627 C C . VAL B 2 46 ? 86.777 24.739 57.739 1.00 150.93 75 VAL A C 1
ATOM 628 O O . VAL B 2 46 ? 87.339 25.018 58.804 1.00 149.17 75 VAL A O 1
ATOM 632 N N . VAL B 2 47 ? 85.473 24.946 57.536 1.00 152.24 76 VAL A N 1
ATOM 633 C CA . VAL B 2 47 ? 84.576 25.481 58.556 1.00 147.78 76 VAL A CA 1
ATOM 634 C C . VAL B 2 47 ? 83.431 24.515 58.854 1.00 145.54 76 VAL A C 1
ATOM 635 O O . VAL B 2 47 ? 83.143 24.211 60.018 1.00 146.10 76 VAL A O 1
ATOM 639 N N . SER B 2 48 ? 82.798 23.981 57.813 1.00 142.77 77 SER A N 1
ATOM 640 C CA . SER B 2 48 ? 81.671 23.076 57.955 1.00 136.97 77 SER A CA 1
ATOM 641 C C . SER B 2 48 ? 81.932 21.855 57.086 1.00 136.69 77 SER A C 1
ATOM 642 O O . SER B 2 48 ? 82.518 21.967 56.004 1.00 139.13 77 SER A O 1
ATOM 645 N N . LEU B 2 49 ? 81.497 20.692 57.561 1.00 129.82 78 LEU A N 1
ATOM 646 C CA . LEU B 2 49 ? 81.781 19.419 56.906 1.00 125.75 78 LEU A CA 1
ATOM 647 C C . LEU B 2 49 ? 80.514 18.584 56.969 1.00 116.44 78 LEU A C 1
ATOM 648 O O . LEU B 2 49 ? 80.124 18.136 58.048 1.00 114.35 78 LEU A O 1
ATOM 653 N N . ASN B 2 50 ? 79.860 18.384 55.828 1.00 108.50 79 ASN A N 1
ATOM 654 C CA . ASN B 2 50 ? 78.616 17.618 55.781 1.00 102.47 79 ASN A CA 1
ATOM 655 C C . ASN B 2 50 ? 78.845 16.406 54.890 1.00 102.37 79 ASN A C 1
ATOM 656 O O . ASN B 2 50 ? 78.756 16.501 53.663 1.00 106.82 79 ASN A O 1
ATOM 661 N N . LEU B 2 51 ? 79.119 15.267 55.517 1.00 98.03 80 LEU A N 1
ATOM 662 C CA . LEU B 2 51 ? 79.193 13.981 54.840 1.00 98.15 80 LEU A CA 1
ATOM 663 C C . LEU B 2 51 ? 78.014 13.104 55.240 1.00 97.66 80 LEU A C 1
ATOM 664 O O . LEU B 2 51 ? 78.126 11.878 55.305 1.00 97.82 80 LEU A O 1
ATOM 669 N N . SER B 2 52 ? 76.883 13.745 55.524 1.00 98.86 81 SER A N 1
ATOM 670 C CA . SER B 2 52 ? 75.744 13.090 56.148 1.00 100.01 81 SER A CA 1
ATOM 671 C C . SER B 2 52 ? 75.129 12.028 55.244 1.00 101.00 81 SER A C 1
ATOM 672 O O . SER B 2 52 ? 74.810 12.289 54.080 1.00 102.41 81 SER A O 1
ATOM 675 N N . ASN B 2 53 ? 74.987 10.820 55.791 1.00 101.16 82 ASN A N 1
ATOM 676 C CA . ASN B 2 53 ? 74.174 9.758 55.199 1.00 100.16 82 ASN A CA 1
ATOM 677 C C . ASN B 2 53 ? 74.729 9.311 53.846 1.00 102.21 82 ASN A C 1
ATOM 678 O O . ASN B 2 53 ? 74.020 9.262 52.839 1.00 103.25 82 ASN A O 1
ATOM 683 N N . LEU B 2 54 ? 76.018 8.979 53.827 1.00 102.37 83 LEU A N 1
ATOM 684 C CA . LEU B 2 54 ? 76.658 8.469 52.625 1.00 105.09 83 LEU A CA 1
ATOM 685 C C . LEU B 2 54 ? 77.050 6.999 52.723 1.00 109.25 83 LEU A C 1
ATOM 686 O O . LEU B 2 54 ? 77.440 6.414 51.707 1.00 114.15 83 LEU A O 1
ATOM 691 N N . ASN B 2 55 ? 76.947 6.389 53.903 1.00 107.84 84 ASN A N 1
ATOM 692 C CA . ASN B 2 55 ? 77.378 5.011 54.143 1.00 107.01 84 ASN A CA 1
ATOM 693 C C . ASN B 2 55 ? 78.839 4.823 53.728 1.00 106.59 84 ASN A C 1
ATOM 694 O O . ASN B 2 55 ? 79.177 4.124 52.773 1.00 107.35 84 ASN A O 1
ATOM 699 N N . LEU B 2 56 ? 79.704 5.488 54.489 1.00 107.32 85 LEU A N 1
ATOM 700 C CA . LEU B 2 56 ? 81.134 5.459 54.233 1.00 109.81 85 LEU A CA 1
ATOM 701 C C . LEU B 2 56 ? 81.870 4.459 55.118 1.00 114.10 85 LEU A C 1
ATOM 702 O O . LEU B 2 56 ? 83.090 4.332 54.995 1.00 113.02 85 LEU A O 1
ATOM 707 N N . GLY B 2 57 ? 81.165 3.815 56.049 1.00 116.76 86 GLY A N 1
ATOM 708 C CA . GLY B 2 57 ? 81.571 2.583 56.710 1.00 122.37 86 GLY A CA 1
ATOM 709 C C . GLY B 2 57 ? 83.011 2.352 57.136 1.00 124.38 86 GLY A C 1
ATOM 710 O O . GLY B 2 57 ? 83.461 1.202 57.152 1.00 126.12 86 GLY A O 1
ATOM 711 N N . GLY B 2 58 ? 83.744 3.404 57.504 1.00 122.60 87 GLY A N 1
ATOM 712 C CA . GLY B 2 58 ? 85.100 3.275 57.973 1.00 125.92 87 GLY A CA 1
ATOM 713 C C . GLY B 2 58 ? 85.243 3.581 59.451 1.00 134.82 87 GLY A C 1
ATOM 714 O O . GLY B 2 58 ? 84.285 3.502 60.231 1.00 130.33 87 GLY A O 1
ATOM 715 N N . GLU B 2 59 ? 86.467 3.931 59.846 1.00 143.40 88 GLU A N 1
ATOM 716 C CA . GLU B 2 59 ? 86.748 4.488 61.164 1.00 143.79 88 GLU A CA 1
ATOM 717 C C . GLU B 2 59 ? 87.045 5.977 61.051 1.00 144.25 88 GLU A C 1
ATOM 718 O O . GLU B 2 59 ? 87.407 6.485 59.986 1.00 144.51 88 GLU A O 1
ATOM 724 N N . ILE B 2 60 ? 86.889 6.676 62.172 1.00 144.09 89 ILE A N 1
ATOM 725 C CA . ILE B 2 60 ? 87.256 8.084 62.247 1.00 141.52 89 ILE A CA 1
ATOM 726 C C . ILE B 2 60 ? 88.763 8.158 62.469 1.00 143.38 89 ILE A C 1
ATOM 727 O O . ILE B 2 60 ? 89.265 7.771 63.527 1.00 143.44 89 ILE A O 1
ATOM 732 N N . SER B 2 61 ? 89.488 8.638 61.463 1.00 143.54 90 SER A N 1
ATOM 733 C CA . SER B 2 61 ? 90.938 8.642 61.537 1.00 142.34 90 SER A CA 1
ATOM 734 C C . SER B 2 61 ? 91.415 9.711 62.514 1.00 143.97 90 SER A C 1
ATOM 735 O O . SER B 2 61 ? 90.709 10.676 62.821 1.00 143.44 90 SER A O 1
ATOM 738 N N . SER B 2 62 ? 92.639 9.523 63.007 1.00 143.52 91 SER A N 1
ATOM 739 C CA . SER B 2 62 ? 93.189 10.439 63.997 1.00 145.32 91 SER A CA 1
ATOM 740 C C . SER B 2 62 ? 93.454 11.822 63.410 1.00 148.01 91 SER A C 1
ATOM 741 O O . SER B 2 62 ? 93.394 12.826 64.134 1.00 147.17 91 SER A O 1
ATOM 744 N N . ALA B 2 63 ? 93.718 11.902 62.103 1.00 147.61 92 ALA A N 1
ATOM 745 C CA . ALA B 2 63 ? 94.099 13.168 61.484 1.00 147.90 92 ALA A CA 1
ATOM 746 C C . ALA B 2 63 ? 93.061 14.267 61.672 1.00 147.27 92 ALA A C 1
ATOM 747 O O . ALA B 2 63 ? 93.358 15.427 61.364 1.00 147.50 92 ALA A O 1
ATOM 749 N N . LEU B 2 64 ? 91.865 13.938 62.171 1.00 141.74 93 LEU A N 1
ATOM 750 C CA . LEU B 2 64 ? 90.884 14.965 62.507 1.00 142.26 93 LEU A CA 1
ATOM 751 C C . LEU B 2 64 ? 91.462 16.013 63.446 1.00 145.13 93 LEU A C 1
ATOM 752 O O . LEU B 2 64 ? 91.047 17.178 63.411 1.00 146.18 93 LEU A O 1
ATOM 757 N N . GLY B 2 65 ? 92.436 15.631 64.273 1.00 144.06 94 GLY A N 1
ATOM 758 C CA . GLY B 2 65 ? 93.046 16.594 65.169 1.00 145.70 94 GLY A CA 1
ATOM 759 C C . GLY B 2 65 ? 93.777 17.719 64.465 1.00 147.97 94 GLY A C 1
ATOM 760 O O . GLY B 2 65 ? 93.970 18.786 65.058 1.00 148.23 94 GLY A O 1
ATOM 761 N N . ASP B 2 66 ? 94.202 17.506 63.219 1.00 147.21 95 ASP A N 1
ATOM 762 C CA . ASP B 2 66 ? 94.964 18.522 62.503 1.00 148.20 95 ASP A CA 1
ATOM 763 C C . ASP B 2 66 ? 94.097 19.618 61.886 1.00 145.96 95 ASP A C 1
ATOM 764 O O . ASP B 2 66 ? 94.611 20.709 61.613 1.00 143.70 95 ASP A O 1
ATOM 769 N N . LEU B 2 67 ? 92.803 19.377 61.675 1.00 146.75 96 LEU A N 1
ATOM 770 C CA . LEU B 2 67 ? 91.923 20.397 61.101 1.00 145.77 96 LEU A CA 1
ATOM 771 C C . LEU B 2 67 ? 91.515 21.398 62.176 1.00 146.14 96 LEU A C 1
ATOM 772 O O . LEU B 2 67 ? 90.625 21.135 62.987 1.00 146.38 96 LEU A O 1
ATOM 777 N N . MET B 2 68 ? 92.168 22.560 62.172 1.00 147.87 97 MET A N 1
ATOM 778 C CA . MET B 2 68 ? 92.027 23.549 63.231 1.00 151.57 97 MET A CA 1
ATOM 779 C C . MET B 2 68 ? 90.824 24.465 63.033 1.00 150.99 97 MET A C 1
ATOM 780 O O . MET B 2 68 ? 90.007 24.615 63.946 1.00 152.46 97 MET A O 1
ATOM 785 N N . ASN B 2 69 ? 90.686 25.080 61.856 1.00 151.24 98 ASN A N 1
ATOM 786 C CA . ASN B 2 69 ? 89.533 25.949 61.642 1.00 150.29 98 ASN A CA 1
ATOM 787 C C . ASN B 2 69 ? 88.225 25.187 61.547 1.00 150.48 98 ASN A C 1
ATOM 788 O O . ASN B 2 69 ? 87.178 25.824 61.384 1.00 148.47 98 ASN A O 1
ATOM 793 N N . LEU B 2 70 ? 88.261 23.860 61.642 1.00 148.17 99 LEU A N 1
ATOM 794 C CA . LEU B 2 70 ? 87.050 23.053 61.597 1.00 144.31 99 LEU A CA 1
ATOM 795 C C . LEU B 2 70 ? 86.086 23.475 62.695 1.00 143.41 99 LEU A C 1
ATOM 796 O O . LEU B 2 70 ? 86.435 23.470 63.878 1.00 145.77 99 LEU A O 1
ATOM 801 N N . GLN B 2 71 ? 84.869 23.831 62.295 1.00 138.97 100 GLN A N 1
ATOM 802 C CA . GLN B 2 71 ? 83.807 24.204 63.220 1.00 136.54 100 GLN A CA 1
ATOM 803 C C . GLN B 2 71 ? 82.732 23.140 63.364 1.00 135.62 100 GLN A C 1
ATOM 804 O O . GLN B 2 71 ? 82.279 22.884 64.480 1.00 137.13 100 GLN A O 1
ATOM 810 N N . SER B 2 72 ? 82.304 22.517 62.266 1.00 134.04 101 SER A N 1
ATOM 811 C CA . SER B 2 72 ? 81.171 21.599 62.284 1.00 129.71 101 SER A CA 1
ATOM 812 C C . SER B 2 72 ? 81.519 20.318 61.537 1.00 129.14 101 SER A C 1
ATOM 813 O O . SER B 2 72 ? 82.007 20.374 60.403 1.00 130.80 101 SER A O 1
ATOM 816 N N . ILE B 2 73 ? 81.273 19.170 62.171 1.00 123.76 102 ILE A N 1
ATOM 817 C CA . ILE B 2 73 ? 81.471 17.864 61.547 1.00 119.76 102 ILE A CA 1
ATOM 818 C C . ILE B 2 73 ? 80.167 17.079 61.624 1.00 113.87 102 ILE A C 1
ATOM 819 O O . ILE B 2 73 ? 79.640 16.829 62.719 1.00 114.71 102 ILE A O 1
ATOM 824 N N . ASP B 2 74 ? 79.658 16.689 60.458 1.00 105.97 103 ASP A N 1
ATOM 825 C CA . ASP B 2 74 ? 78.498 15.816 60.310 1.00 102.75 103 ASP A CA 1
ATOM 826 C C . ASP B 2 74 ? 78.952 14.541 59.604 1.00 100.26 103 ASP A C 1
ATOM 827 O O . ASP B 2 74 ? 79.158 14.535 58.387 1.00 104.32 103 ASP A O 1
ATOM 832 N N . LEU B 2 75 ? 79.115 13.466 60.370 1.00 97.82 104 LEU A N 1
ATOM 833 C CA . LEU B 2 75 ? 79.437 12.153 59.828 1.00 98.05 104 LEU A CA 1
ATOM 834 C C . LEU B 2 75 ? 78.256 11.198 59.945 1.00 97.57 104 LEU A C 1
ATOM 835 O O . LEU B 2 75 ? 78.438 9.975 59.926 1.00 97.76 104 LEU A O 1
ATOM 840 N N . GLN B 2 76 ? 77.051 11.751 60.067 1.00 99.98 105 GLN A N 1
ATOM 841 C CA . GLN B 2 76 ? 75.853 10.986 60.390 1.00 100.39 105 GLN A CA 1
ATOM 842 C C . GLN B 2 76 ? 75.502 9.977 59.302 1.00 104.09 105 GLN A C 1
ATOM 843 O O . GLN B 2 76 ? 75.528 10.287 58.109 1.00 104.26 105 GLN A O 1
ATOM 849 N N . GLY B 2 77 ? 75.162 8.762 59.727 1.00 106.48 106 GLY A N 1
ATOM 850 C CA . GLY B 2 77 ? 74.533 7.797 58.848 1.00 105.84 106 GLY A CA 1
ATOM 851 C C . GLY B 2 77 ? 75.467 7.065 57.919 1.00 107.59 106 GLY A C 1
ATOM 852 O O . GLY B 2 77 ? 75.011 6.498 56.920 1.00 107.13 106 GLY A O 1
ATOM 853 N N . ASN B 2 78 ? 76.762 7.043 58.219 1.00 105.79 107 ASN A N 1
ATOM 854 C CA . ASN B 2 78 ? 77.752 6.473 57.320 1.00 106.83 107 ASN A CA 1
ATOM 855 C C . ASN B 2 78 ? 78.180 5.071 57.716 1.00 107.47 107 ASN A C 1
ATOM 856 O O . ASN B 2 78 ? 79.151 4.555 57.153 1.00 109.49 107 ASN A O 1
ATOM 861 N N . LYS B 2 79 ? 77.477 4.442 58.658 1.00 108.37 108 LYS A N 1
ATOM 862 C CA . LYS B 2 79 ? 77.811 3.097 59.126 1.00 108.66 108 LYS A CA 1
ATOM 863 C C . LYS B 2 79 ? 79.265 3.018 59.588 1.00 113.69 108 LYS A C 1
ATOM 864 O O . LYS B 2 79 ? 79.930 1.993 59.417 1.00 113.03 108 LYS A O 1
ATOM 870 N N . LEU B 2 80 ? 79.763 4.101 60.186 1.00 116.43 109 LEU A N 1
ATOM 871 C CA . LEU B 2 80 ? 81.164 4.218 60.569 1.00 119.80 109 LEU A CA 1
ATOM 872 C C . LEU B 2 80 ? 81.471 3.384 61.811 1.00 119.69 109 LEU A C 1
ATOM 873 O O . LEU B 2 80 ? 80.594 3.084 62.625 1.00 116.39 109 LEU A O 1
ATOM 878 N N . GLY B 2 81 ? 82.750 3.026 61.955 1.00 123.63 110 GLY A N 1
ATOM 879 C CA . GLY B 2 81 ? 83.208 2.203 63.063 1.00 129.43 110 GLY A CA 1
ATOM 880 C C . GLY B 2 81 ? 84.384 2.752 63.850 1.00 131.86 110 GLY A C 1
ATOM 881 O O . GLY B 2 81 ? 84.796 3.900 63.660 1.00 135.38 110 GLY A O 1
ATOM 882 N N . GLY B 2 82 ? 84.937 1.925 64.737 1.00 130.08 111 GLY A N 1
ATOM 883 C CA . GLY B 2 82 ? 86.002 2.349 65.624 1.00 135.12 111 GLY A CA 1
ATOM 884 C C . GLY B 2 82 ? 85.454 3.131 66.800 1.00 135.09 111 GLY A C 1
ATOM 885 O O . GLY B 2 82 ? 84.247 3.305 66.965 1.00 130.69 111 GLY A O 1
ATOM 886 N N . GLN B 2 83 ? 86.365 3.606 67.645 1.00 138.07 112 GLN A N 1
ATOM 887 C CA . GLN B 2 83 ? 86.002 4.562 68.675 1.00 138.10 112 GLN A CA 1
ATOM 888 C C . GLN B 2 83 ? 86.281 5.976 68.180 1.00 138.51 112 GLN A C 1
ATOM 889 O O . GLN B 2 83 ? 86.828 6.192 67.095 1.00 138.80 112 GLN A O 1
ATOM 895 N N . ILE B 2 84 ? 85.914 6.949 69.004 1.00 134.92 113 ILE A N 1
ATOM 896 C CA . ILE B 2 84 ? 86.197 8.352 68.723 1.00 133.45 113 ILE A CA 1
ATOM 897 C C . ILE B 2 84 ? 87.618 8.632 69.192 1.00 138.60 113 ILE A C 1
ATOM 898 O O . ILE B 2 84 ? 87.899 8.552 70.396 1.00 142.59 113 ILE A O 1
ATOM 903 N N . PRO B 2 85 ? 88.541 8.933 68.282 1.00 140.45 114 PRO A N 1
ATOM 904 C CA . PRO B 2 85 ? 89.944 9.106 68.675 1.00 143.66 114 PRO A CA 1
ATOM 905 C C . PRO B 2 85 ? 90.102 10.223 69.694 1.00 144.01 114 PRO A C 1
ATOM 906 O O . PRO B 2 85 ? 89.388 11.225 69.658 1.00 141.21 114 PRO A O 1
ATOM 910 N N . ASP B 2 86 ? 91.049 10.031 70.614 1.00 145.97 115 ASP A N 1
ATOM 911 C CA . ASP B 2 86 ? 91.282 11.015 71.665 1.00 147.55 115 ASP A CA 1
ATOM 912 C C . ASP B 2 86 ? 91.686 12.363 71.082 1.00 147.10 115 ASP A C 1
ATOM 913 O O . ASP B 2 86 ? 91.324 13.418 71.622 1.00 146.78 115 ASP A O 1
ATOM 918 N N . GLU B 2 87 ? 92.397 12.348 69.957 1.00 146.53 116 GLU A N 1
ATOM 919 C CA . GLU B 2 87 ? 92.966 13.545 69.354 1.00 144.10 116 GLU A CA 1
ATOM 920 C C . GLU B 2 87 ? 91.918 14.508 68.815 1.00 143.88 116 GLU A C 1
ATOM 921 O O . GLU B 2 87 ? 92.294 15.563 68.294 1.00 144.87 116 GLU A O 1
ATOM 927 N N . ILE B 2 88 ? 90.628 14.179 68.910 1.00 142.17 117 ILE A N 1
ATOM 928 C CA . ILE B 2 88 ? 89.596 15.175 68.645 1.00 141.55 117 ILE A CA 1
ATOM 929 C C . ILE B 2 88 ? 89.706 16.332 69.630 1.00 147.43 117 ILE A C 1
ATOM 930 O O . ILE B 2 88 ? 89.291 17.459 69.328 1.00 149.49 117 ILE A O 1
ATOM 935 N N . GLY B 2 89 ? 90.278 16.087 70.809 1.00 148.30 118 GLY A N 1
ATOM 936 C CA . GLY B 2 89 ? 90.476 17.151 71.777 1.00 149.11 118 GLY A CA 1
ATOM 937 C C . GLY B 2 89 ? 91.480 18.211 71.361 1.00 150.49 118 GLY A C 1
ATOM 938 O O . GLY B 2 89 ? 91.935 19.000 72.195 1.00 150.02 118 GLY A O 1
ATOM 939 N N . ASN B 2 90 ? 91.835 18.241 70.076 1.00 150.58 119 ASN A N 1
ATOM 940 C CA . ASN B 2 90 ? 92.752 19.242 69.539 1.00 151.21 119 ASN A CA 1
ATOM 941 C C . ASN B 2 90 ? 92.011 20.461 68.987 1.00 150.51 119 ASN A C 1
ATOM 942 O O . ASN B 2 90 ? 92.229 21.586 69.447 1.00 155.64 119 ASN A O 1
ATOM 947 N N . CYS B 2 91 ? 91.139 20.256 67.999 1.00 149.71 120 CYS A N 1
ATOM 948 C CA . CYS B 2 91 ? 90.462 21.372 67.343 1.00 152.67 120 CYS A CA 1
ATOM 949 C C . CYS B 2 91 ? 89.472 22.043 68.288 1.00 151.49 120 CYS A C 1
ATOM 950 O O . CYS B 2 91 ? 88.312 21.630 68.379 1.00 150.77 120 CYS A O 1
ATOM 953 N N . VAL B 2 92 ? 89.922 23.091 68.986 1.00 150.58 121 VAL A N 1
ATOM 954 C CA . VAL B 2 92 ? 89.055 23.809 69.915 1.00 151.20 121 VAL A CA 1
ATOM 955 C C . VAL B 2 92 ? 88.007 24.652 69.197 1.00 150.26 121 VAL A C 1
ATOM 956 O O . VAL B 2 92 ? 86.995 25.025 69.802 1.00 150.61 121 VAL A O 1
ATOM 960 N N . SER B 2 93 ? 88.204 24.944 67.910 1.00 147.41 122 SER A N 1
ATOM 961 C CA . SER B 2 93 ? 87.198 25.659 67.132 1.00 150.16 122 SER A CA 1
ATOM 962 C C . SER B 2 93 ? 85.918 24.860 66.925 1.00 147.96 122 SER A C 1
ATOM 963 O O . SER B 2 93 ? 84.930 25.426 66.445 1.00 145.65 122 SER A O 1
ATOM 966 N N . LEU B 2 94 ? 85.918 23.571 67.259 1.00 146.80 123 LEU A N 1
ATOM 967 C CA . LEU B 2 94 ? 84.791 22.704 66.942 1.00 144.53 123 LEU A CA 1
ATOM 968 C C . LEU B 2 94 ? 83.534 23.159 67.676 1.00 142.41 123 LEU A C 1
ATOM 969 O O . LEU B 2 94 ? 83.572 23.490 68.864 1.00 145.60 123 LEU A O 1
ATOM 974 N N . ALA B 2 95 ? 82.412 23.179 66.954 1.00 136.10 124 ALA A N 1
ATOM 975 C CA . ALA B 2 95 ? 81.146 23.677 67.479 1.00 135.28 124 ALA A CA 1
ATOM 976 C C . ALA B 2 95 ? 80.021 22.657 67.401 1.00 134.12 124 ALA A C 1
ATOM 977 O O . ALA B 2 95 ? 79.306 22.456 68.389 1.00 136.09 124 ALA A O 1
ATOM 979 N N . TYR B 2 96 ? 79.847 21.997 66.258 1.00 130.55 125 TYR A N 1
ATOM 980 C CA . TYR B 2 96 ? 78.729 21.092 66.007 1.00 125.08 125 TYR A CA 1
ATOM 981 C C . TYR B 2 96 ? 79.302 19.718 65.701 1.00 122.04 125 TYR A C 1
ATOM 982 O O . TYR B 2 96 ? 80.111 19.576 64.779 1.00 123.40 125 TYR A O 1
ATOM 991 N N . VAL B 2 97 ? 78.885 18.704 66.459 1.00 118.80 126 VAL A N 1
ATOM 992 C CA . VAL B 2 97 ? 79.352 17.340 66.216 1.00 118.63 126 VAL A CA 1
ATOM 993 C C . VAL B 2 97 ? 78.145 16.418 66.137 1.00 113.56 126 VAL A C 1
ATOM 994 O O . VAL B 2 97 ? 77.463 16.188 67.146 1.00 113.29 126 VAL A O 1
ATOM 998 N N . ASP B 2 98 ? 77.889 15.879 64.944 1.00 108.26 127 ASP A N 1
ATOM 999 C CA . ASP B 2 98 ? 76.806 14.918 64.726 1.00 105.98 127 ASP A CA 1
ATOM 1000 C C . ASP B 2 98 ? 77.409 13.598 64.249 1.00 102.76 127 ASP A C 1
ATOM 1001 O O . ASP B 2 98 ? 77.737 13.443 63.067 1.00 104.65 127 ASP A O 1
ATOM 1006 N N . PHE B 2 99 ? 77.544 12.644 65.173 1.00 99.93 128 PHE A N 1
ATOM 1007 C CA . PHE B 2 99 ? 77.908 11.271 64.846 1.00 103.55 128 PHE A CA 1
ATOM 1008 C C . PHE B 2 99 ? 76.697 10.345 64.855 1.00 100.45 128 PHE A C 1
ATOM 1009 O O . PHE B 2 99 ? 76.825 9.157 65.168 1.00 100.22 128 PHE A O 1
ATOM 1017 N N . SER B 2 100 ? 75.522 10.889 64.545 1.00 101.50 129 SER A N 1
ATOM 1018 C CA . SER B 2 100 ? 74.273 10.143 64.603 1.00 100.12 129 SER A CA 1
ATOM 1019 C C . SER B 2 100 ? 74.328 8.901 63.718 1.00 103.56 129 SER A C 1
ATOM 1020 O O . SER B 2 100 ? 75.003 8.874 62.686 1.00 105.17 129 SER A O 1
ATOM 1023 N N . THR B 2 101 ? 73.597 7.871 64.143 1.00 102.52 130 THR A N 1
ATOM 1024 C CA . THR B 2 101 ? 73.372 6.645 63.374 1.00 101.83 130 THR A CA 1
ATOM 1025 C C . THR B 2 101 ? 74.660 6.124 62.741 1.00 103.32 130 THR A C 1
ATOM 1026 O O . THR B 2 101 ? 74.754 5.886 61.535 1.00 105.47 130 THR A O 1
ATOM 1030 N N . ASN B 2 102 ? 75.663 5.941 63.584 1.00 103.15 131 ASN A N 1
ATOM 1031 C CA . ASN B 2 102 ? 76.882 5.248 63.211 1.00 104.07 131 ASN A CA 1
ATOM 1032 C C . ASN B 2 102 ? 77.036 4.038 64.124 1.00 107.20 131 ASN A C 1
ATOM 1033 O O . ASN B 2 102 ? 76.114 3.663 64.855 1.00 107.96 131 ASN A O 1
ATOM 1038 N N . LEU B 2 103 ? 78.212 3.421 64.082 1.00 113.96 132 LEU A N 1
ATOM 1039 C CA . LEU B 2 103 ? 78.531 2.296 64.959 1.00 113.68 132 LEU A CA 1
ATOM 1040 C C . LEU B 2 103 ? 79.885 2.576 65.618 1.00 119.98 132 LEU A C 1
ATOM 1041 O O . LEU B 2 103 ? 80.906 2.016 65.216 1.00 122.75 132 LEU A O 1
ATOM 1046 N N . LEU B 2 104 ? 79.886 3.415 66.655 1.00 119.27 133 LEU A N 1
ATOM 1047 C CA . LEU B 2 104 ? 81.096 3.741 67.400 1.00 120.40 133 LEU A CA 1
ATOM 1048 C C . LEU B 2 104 ? 80.968 3.191 68.813 1.00 122.72 133 LEU A C 1
ATOM 1049 O O . LEU B 2 104 ? 79.885 3.227 69.404 1.00 121.44 133 LEU A O 1
ATOM 1054 N N . PHE B 2 105 ? 82.072 2.678 69.348 1.00 125.84 134 PHE A N 1
ATOM 1055 C CA . PHE B 2 105 ? 82.111 2.089 70.681 1.00 125.93 134 PHE A CA 1
ATOM 1056 C C . PHE B 2 105 ? 83.188 2.782 71.517 1.00 130.56 134 PHE A C 1
ATOM 1057 O O . PHE B 2 105 ? 83.805 3.764 71.093 1.00 132.87 134 PHE A O 1
ATOM 1065 N N . GLY B 2 106 ? 83.415 2.251 72.715 1.00 133.37 135 GLY A N 1
ATOM 1066 C CA . GLY B 2 106 ? 84.453 2.747 73.592 1.00 134.44 135 GLY A CA 1
ATOM 1067 C C . GLY B 2 106 ? 84.060 4.020 74.315 1.00 131.03 135 GLY A C 1
ATOM 1068 O O . GLY B 2 106 ? 83.044 4.657 74.032 1.00 128.03 135 GLY A O 1
ATOM 1069 N N . ASP B 2 107 ? 84.896 4.391 75.284 1.00 136.42 136 ASP A N 1
ATOM 1070 C CA . ASP B 2 107 ? 84.618 5.569 76.092 1.00 139.58 136 ASP A CA 1
ATOM 1071 C C . ASP B 2 107 ? 84.648 6.828 75.239 1.00 138.41 136 ASP A C 1
ATOM 1072 O O . ASP B 2 107 ? 85.404 6.934 74.269 1.00 139.98 136 ASP A O 1
ATOM 1077 N N . ILE B 2 108 ? 83.824 7.795 75.620 1.00 135.04 137 ILE A N 1
ATOM 1078 C CA . ILE B 2 108 ? 83.924 9.136 75.063 1.00 132.33 137 ILE A CA 1
ATOM 1079 C C . ILE B 2 108 ? 85.181 9.764 75.647 1.00 139.78 137 ILE A C 1
ATOM 1080 O O . ILE B 2 108 ? 85.298 9.865 76.877 1.00 142.36 137 ILE A O 1
ATOM 1085 N N . PRO B 2 109 ? 86.146 10.167 74.820 1.00 141.60 138 PRO A N 1
ATOM 1086 C CA . PRO B 2 109 ? 87.435 10.622 75.354 1.00 149.46 138 PRO A CA 1
ATOM 1087 C C . PRO B 2 109 ? 87.265 11.759 76.350 1.00 155.82 138 PRO A C 1
ATOM 1088 O O . PRO B 2 109 ? 86.294 12.517 76.304 1.00 151.51 138 PRO A O 1
ATOM 1092 N N . PHE B 2 110 ? 88.225 11.862 77.272 1.00 162.65 139 PHE A N 1
ATOM 1093 C CA . PHE B 2 110 ? 88.255 13.009 78.173 1.00 162.83 139 PHE A CA 1
ATOM 1094 C C . PHE B 2 110 ? 88.625 14.285 77.428 1.00 163.01 139 PHE A C 1
ATOM 1095 O O . PHE B 2 110 ? 88.197 15.383 77.816 1.00 162.68 139 PHE A O 1
ATOM 1103 N N . SER B 2 111 ? 89.355 14.152 76.318 1.00 162.31 140 SER A N 1
ATOM 1104 C CA . SER B 2 111 ? 89.808 15.305 75.553 1.00 157.36 140 SER A CA 1
ATOM 1105 C C . SER B 2 111 ? 88.646 16.121 75.009 1.00 153.78 140 SER A C 1
ATOM 1106 O O . SER B 2 111 ? 88.847 17.277 74.615 1.00 152.79 140 SER A O 1
ATOM 1109 N N . ILE B 2 112 ? 87.435 15.554 75.012 1.00 153.97 141 ILE A N 1
ATOM 1110 C CA . ILE B 2 112 ? 86.243 16.274 74.574 1.00 154.02 141 ILE A CA 1
ATOM 1111 C C . ILE B 2 112 ? 86.083 17.561 75.366 1.00 154.35 141 ILE A C 1
ATOM 1112 O O . ILE B 2 112 ? 85.509 18.539 74.871 1.00 153.28 141 ILE A O 1
ATOM 1117 N N . SER B 2 113 ? 86.605 17.592 76.596 1.00 154.35 142 SER A N 1
ATOM 1118 C CA . SER B 2 113 ? 86.476 18.784 77.430 1.00 153.60 142 SER A CA 1
ATOM 1119 C C . SER B 2 113 ? 87.182 19.997 76.835 1.00 152.44 142 SER A C 1
ATOM 1120 O O . SER B 2 113 ? 86.767 21.135 77.084 1.00 150.99 142 SER A O 1
ATOM 1123 N N . LYS B 2 114 ? 88.239 19.785 76.045 1.00 152.87 143 LYS A N 1
ATOM 1124 C CA . LYS B 2 114 ? 89.052 20.896 75.550 1.00 150.40 143 LYS A CA 1
ATOM 1125 C C . LYS B 2 114 ? 88.371 21.733 74.470 1.00 149.70 143 LYS A C 1
ATOM 1126 O O . LYS B 2 114 ? 89.008 22.656 73.947 1.00 149.33 143 LYS A O 1
ATOM 1132 N N . LEU B 2 115 ? 87.116 21.453 74.123 1.00 148.17 144 LEU A N 1
ATOM 1133 C CA . LEU B 2 115 ? 86.410 22.181 73.065 1.00 147.61 144 LEU A CA 1
ATOM 1134 C C . LEU B 2 115 ? 85.481 23.212 73.701 1.00 148.25 144 LEU A C 1
ATOM 1135 O O . LEU B 2 115 ? 84.341 22.915 74.063 1.00 147.09 144 LEU A O 1
ATOM 1140 N N . LYS B 2 116 ? 85.985 24.444 73.834 1.00 148.37 145 LYS A N 1
ATOM 1141 C CA . LYS B 2 116 ? 85.233 25.488 74.524 1.00 146.52 145 LYS A CA 1
ATOM 1142 C C . LYS B 2 116 ? 84.037 25.954 73.705 1.00 148.59 145 LYS A C 1
ATOM 1143 O O . LYS B 2 116 ? 82.972 26.244 74.263 1.00 146.07 145 LYS A O 1
ATOM 1149 N N . GLN B 2 117 ? 84.190 26.043 72.386 1.00 149.80 146 GLN A N 1
ATOM 1150 C CA . GLN B 2 117 ? 83.141 26.582 71.529 1.00 148.04 146 GLN A CA 1
ATOM 1151 C C . GLN B 2 117 ? 82.048 25.568 71.223 1.00 147.03 146 GLN A C 1
ATOM 1152 O O . GLN B 2 117 ? 81.124 25.890 70.469 1.00 145.44 146 GLN A O 1
ATOM 1158 N N . LEU B 2 118 ? 82.123 24.365 71.787 1.00 143.53 147 LEU A N 1
ATOM 1159 C CA . LEU B 2 118 ? 81.226 23.284 71.403 1.00 138.84 147 LEU A CA 1
ATOM 1160 C C . LEU B 2 118 ? 79.892 23.444 72.121 1.00 140.47 147 LEU A C 1
ATOM 1161 O O . LEU B 2 118 ? 79.838 23.424 73.355 1.00 139.28 147 LEU A O 1
ATOM 1166 N N . GLU B 2 119 ? 78.814 23.599 71.348 1.00 138.96 148 GLU A N 1
ATOM 1167 C CA . GLU B 2 119 ? 77.480 23.778 71.899 1.00 136.96 148 GLU A CA 1
ATOM 1168 C C . GLU B 2 119 ? 76.487 22.702 71.485 1.00 136.23 148 GLU A C 1
ATOM 1169 O O . GLU B 2 119 ? 75.372 22.683 72.019 1.00 134.76 148 GLU A O 1
ATOM 1175 N N . PHE B 2 120 ? 76.847 21.813 70.561 1.00 131.02 149 PHE A N 1
ATOM 1176 C CA . PHE B 2 120 ? 75.944 20.764 70.097 1.00 125.52 149 PHE A CA 1
ATOM 1177 C C . PHE B 2 120 ? 76.711 19.462 69.966 1.00 122.38 149 PHE A C 1
ATOM 1178 O O . PHE B 2 120 ? 77.589 19.336 69.099 1.00 123.58 149 PHE A O 1
ATOM 1186 N N . LEU B 2 121 ? 76.318 18.471 70.765 1.00 114.84 150 LEU A N 1
ATOM 1187 C CA . LEU B 2 121 ? 76.949 17.159 70.719 1.00 113.11 150 LEU A CA 1
ATOM 1188 C C . LEU B 2 121 ? 75.858 16.107 70.620 1.00 111.28 150 LEU A C 1
ATOM 1189 O O . LEU B 2 121 ? 75.061 15.930 71.552 1.00 111.47 150 LEU A O 1
ATOM 1194 N N . ASN B 2 122 ? 75.831 15.411 69.488 1.00 108.47 151 ASN A N 1
ATOM 1195 C CA . ASN B 2 122 ? 74.867 14.350 69.245 1.00 103.41 151 ASN A CA 1
ATOM 1196 C C . ASN B 2 122 ? 75.627 13.064 68.972 1.00 100.98 151 ASN A C 1
ATOM 1197 O O . ASN B 2 122 ? 76.359 12.970 67.980 1.00 103.84 151 ASN A O 1
ATOM 1202 N N . LEU B 2 123 ? 75.451 12.079 69.852 1.00 99.58 152 LEU A N 1
ATOM 1203 C CA . LEU B 2 123 ? 76.059 10.765 69.689 1.00 100.48 152 LEU A CA 1
ATOM 1204 C C . LEU B 2 123 ? 75.012 9.661 69.651 1.00 98.42 152 LEU A C 1
ATOM 1205 O O . LEU B 2 123 ? 75.336 8.498 69.910 1.00 98.38 152 LEU A O 1
ATOM 1210 N N . LYS B 2 124 ? 73.762 10.002 69.342 1.00 97.90 153 LYS A N 1
ATOM 1211 C CA . LYS B 2 124 ? 72.688 9.022 69.399 1.00 98.67 153 LYS A CA 1
ATOM 1212 C C . LYS B 2 124 ? 72.872 7.965 68.320 1.00 100.03 153 LYS A C 1
ATOM 1213 O O . LYS B 2 124 ? 73.425 8.224 67.247 1.00 101.03 153 LYS A O 1
ATOM 1219 N N . ASN B 2 125 ? 72.405 6.755 68.632 1.00 103.49 154 ASN A N 1
ATOM 1220 C CA . ASN B 2 125 ? 72.477 5.590 67.751 1.00 102.71 154 ASN A CA 1
ATOM 1221 C C . ASN B 2 125 ? 73.936 5.195 67.498 1.00 104.19 154 ASN A C 1
ATOM 1222 O O . ASN B 2 125 ? 74.480 5.339 66.401 1.00 107.74 154 ASN A O 1
ATOM 1227 N N . ASN B 2 126 ? 74.556 4.702 68.568 1.00 105.65 155 ASN A N 1
ATOM 1228 C CA . ASN B 2 126 ? 75.910 4.174 68.514 1.00 108.38 155 ASN A CA 1
ATOM 1229 C C . ASN B 2 126 ? 76.052 3.103 69.591 1.00 109.99 155 ASN A C 1
ATOM 1230 O O . ASN B 2 126 ? 75.135 2.859 70.380 1.00 107.96 155 ASN A O 1
ATOM 1235 N N . GLN B 2 127 ? 77.222 2.463 69.619 1.00 119.15 156 GLN A N 1
ATOM 1236 C CA . GLN B 2 127 ? 77.514 1.370 70.534 1.00 118.87 156 GLN A CA 1
ATOM 1237 C C . GLN B 2 127 ? 78.429 1.799 71.676 1.00 121.75 156 GLN A C 1
ATOM 1238 O O . GLN B 2 127 ? 79.034 0.942 72.331 1.00 123.66 156 GLN A O 1
ATOM 1244 N N . LEU B 2 128 ? 78.557 3.107 71.906 1.00 121.19 157 LEU A N 1
ATOM 1245 C CA . LEU B 2 128 ? 79.552 3.630 72.836 1.00 123.25 157 LEU A CA 1
ATOM 1246 C C . LEU B 2 128 ? 79.313 3.118 74.254 1.00 124.64 157 LEU A C 1
ATOM 1247 O O . LEU B 2 128 ? 78.182 3.099 74.747 1.00 120.44 157 LEU A O 1
ATOM 1252 N N . THR B 2 129 ? 80.396 2.701 74.907 1.00 129.65 158 THR A N 1
ATOM 1253 C CA . THR B 2 129 ? 80.387 2.234 76.280 1.00 127.30 158 THR A CA 1
ATOM 1254 C C . THR B 2 129 ? 81.065 3.296 77.150 1.00 129.81 158 THR A C 1
ATOM 1255 O O . THR B 2 129 ? 81.393 4.397 76.682 1.00 129.57 158 THR A O 1
ATOM 1259 N N . GLY B 2 130 ? 81.283 2.964 78.420 1.00 130.93 159 GLY A N 1
ATOM 1260 C CA . GLY B 2 130 ? 81.915 3.860 79.355 1.00 132.79 159 GLY A CA 1
ATOM 1261 C C . GLY B 2 130 ? 80.880 4.657 80.117 1.00 130.98 159 GLY A C 1
ATOM 1262 O O . GLY B 2 130 ? 79.672 4.439 79.982 1.00 129.09 159 GLY A O 1
ATOM 1263 N N . PRO B 2 131 ? 81.333 5.600 80.942 1.00 132.55 160 PRO A N 1
ATOM 1264 C CA . PRO B 2 131 ? 80.385 6.452 81.659 1.00 129.89 160 PRO A CA 1
ATOM 1265 C C . PRO B 2 131 ? 80.185 7.767 80.930 1.00 128.42 160 PRO A C 1
ATOM 1266 O O . PRO B 2 131 ? 80.742 7.971 79.846 1.00 130.27 160 PRO A O 1
ATOM 1270 N N . ILE B 2 132 ? 79.377 8.653 81.501 1.00 124.82 161 ILE A N 1
ATOM 1271 C CA . ILE B 2 132 ? 79.284 10.022 81.009 1.00 125.92 161 ILE A CA 1
ATOM 1272 C C . ILE B 2 132 ? 80.437 10.775 81.658 1.00 132.47 161 ILE A C 1
ATOM 1273 O O . ILE B 2 132 ? 80.393 11.038 82.869 1.00 138.42 161 ILE A O 1
ATOM 1278 N N . PRO B 2 133 ? 81.491 11.116 80.914 1.00 133.08 162 PRO A N 1
ATOM 1279 C CA . PRO B 2 133 ? 82.648 11.785 81.531 1.00 138.96 162 PRO A CA 1
ATOM 1280 C C . PRO B 2 133 ? 82.241 13.064 82.245 1.00 143.52 162 PRO A C 1
ATOM 1281 O O . PRO B 2 133 ? 81.657 13.973 81.650 1.00 143.29 162 PRO A O 1
ATOM 1285 N N . ALA B 2 134 ? 82.572 13.131 83.538 1.00 148.54 163 ALA A N 1
ATOM 1286 C CA . ALA B 2 134 ? 82.210 14.266 84.378 1.00 147.56 163 ALA A CA 1
ATOM 1287 C C . ALA B 2 134 ? 82.860 15.562 83.916 1.00 150.21 163 ALA A C 1
ATOM 1288 O O . ALA B 2 134 ? 82.524 16.630 84.440 1.00 151.20 163 ALA A O 1
ATOM 1290 N N . THR B 2 135 ? 83.770 15.494 82.949 1.00 148.96 164 THR A N 1
ATOM 1291 C CA . THR B 2 135 ? 84.500 16.650 82.459 1.00 148.51 164 THR A CA 1
ATOM 1292 C C . THR B 2 135 ? 83.722 17.418 81.388 1.00 148.29 164 THR A C 1
ATOM 1293 O O . THR B 2 135 ? 84.310 18.229 80.666 1.00 148.44 164 THR A O 1
ATOM 1297 N N . LEU B 2 136 ? 82.414 17.171 81.287 1.00 147.92 165 LEU A N 1
ATOM 1298 C CA . LEU B 2 136 ? 81.568 17.793 80.278 1.00 146.63 165 LEU A CA 1
ATOM 1299 C C . LEU B 2 136 ? 80.834 19.031 80.775 1.00 148.19 165 LEU A C 1
ATOM 1300 O O . LEU B 2 136 ? 80.373 19.828 79.951 1.00 148.28 165 LEU A O 1
ATOM 1305 N N . THR B 2 137 ? 80.716 19.221 82.088 1.00 148.84 166 THR A N 1
ATOM 1306 C CA . THR B 2 137 ? 80.251 20.508 82.581 1.00 147.55 166 THR A CA 1
ATOM 1307 C C . THR B 2 137 ? 81.363 21.544 82.564 1.00 149.67 166 THR A C 1
ATOM 1308 O O . THR B 2 137 ? 81.114 22.714 82.874 1.00 147.24 166 THR A O 1
ATOM 1312 N N . GLN B 2 138 ? 82.580 21.136 82.194 1.00 150.44 167 GLN A N 1
ATOM 1313 C CA . GLN B 2 138 ? 83.651 22.091 81.946 1.00 151.48 167 GLN A CA 1
ATOM 1314 C C . GLN B 2 138 ? 83.384 22.909 80.691 1.00 150.59 167 GLN A C 1
ATOM 1315 O O . GLN B 2 138 ? 83.770 24.082 80.620 1.00 150.65 167 GLN A O 1
ATOM 1321 N N . ILE B 2 139 ? 82.713 22.321 79.705 1.00 151.98 168 ILE A N 1
ATOM 1322 C CA . ILE B 2 139 ? 82.377 23.047 78.484 1.00 150.26 168 ILE A CA 1
ATOM 1323 C C . ILE B 2 139 ? 81.247 24.016 78.807 1.00 148.62 168 ILE A C 1
ATOM 1324 O O . ILE B 2 139 ? 80.158 23.590 79.220 1.00 147.26 168 ILE A O 1
ATOM 1329 N N . PRO B 2 140 ? 81.459 25.309 78.623 1.00 149.75 169 PRO A N 1
ATOM 1330 C CA . PRO B 2 140 ? 80.469 26.300 79.061 1.00 148.56 169 PRO A CA 1
ATOM 1331 C C . PRO B 2 140 ? 79.377 26.566 78.035 1.00 146.94 169 PRO A C 1
ATOM 1332 O O . PRO B 2 140 ? 78.291 27.042 78.382 1.00 142.51 169 PRO A O 1
ATOM 1336 N N . ASN B 2 141 ? 79.657 26.265 76.769 1.00 145.16 170 ASN A N 1
ATOM 1337 C CA . ASN B 2 141 ? 78.790 26.634 75.657 1.00 145.71 170 ASN A CA 1
ATOM 1338 C C . ASN B 2 141 ? 77.723 25.592 75.342 1.00 146.48 170 ASN A C 1
ATOM 1339 O O . ASN B 2 141 ? 76.855 25.853 74.503 1.00 146.66 170 ASN A O 1
ATOM 1344 N N . LEU B 2 142 ? 77.742 24.443 76.012 1.00 143.66 171 LEU A N 1
ATOM 1345 C CA . LEU B 2 142 ? 76.911 23.309 75.621 1.00 137.50 171 LEU A CA 1
ATOM 1346 C C . LEU B 2 142 ? 75.428 23.603 75.815 1.00 134.04 171 LEU A C 1
ATOM 1347 O O . LEU B 2 142 ? 74.993 23.943 76.921 1.00 133.23 171 LEU A O 1
ATOM 1352 N N . LYS B 2 143 ? 74.653 23.475 74.737 1.00 132.41 172 LYS A N 1
ATOM 1353 C CA . LYS B 2 143 ? 73.203 23.624 74.780 1.00 130.55 172 LYS A CA 1
ATOM 1354 C C . LYS B 2 143 ? 72.475 22.299 74.615 1.00 124.99 172 LYS A C 1
ATOM 1355 O O . LYS B 2 143 ? 71.530 22.016 75.358 1.00 123.46 172 LYS A O 1
ATOM 1361 N N . THR B 2 144 ? 72.892 21.475 73.656 1.00 122.22 173 THR A N 1
ATOM 1362 C CA . THR B 2 144 ? 72.200 20.237 73.314 1.00 117.06 173 THR A CA 1
ATOM 1363 C C . THR B 2 144 ? 73.140 19.052 73.487 1.00 117.59 173 THR A C 1
ATOM 1364 O O . THR B 2 144 ? 74.170 18.960 72.800 1.00 119.66 173 THR A O 1
ATOM 1368 N N . LEU B 2 145 ? 72.758 18.125 74.373 1.00 116.53 174 LEU A N 1
ATOM 1369 C CA . LEU B 2 145 ? 73.498 16.884 74.584 1.00 110.62 174 LEU A CA 1
ATOM 1370 C C . LEU B 2 145 ? 72.556 15.710 74.340 1.00 108.37 174 LEU A C 1
ATOM 1371 O O . LEU B 2 145 ? 71.603 15.485 75.106 1.00 107.16 174 LEU A O 1
ATOM 1376 N N . ASP B 2 146 ? 72.820 14.968 73.266 1.00 106.80 175 ASP A N 1
ATOM 1377 C CA . ASP B 2 146 ? 72.020 13.802 72.912 1.00 104.57 175 ASP A CA 1
ATOM 1378 C C . ASP B 2 146 ? 72.922 12.574 72.906 1.00 101.75 175 ASP A C 1
ATOM 1379 O O . ASP B 2 146 ? 73.721 12.389 71.983 1.00 103.51 175 ASP A O 1
ATOM 1384 N N . LEU B 2 147 ? 72.797 11.743 73.939 1.00 97.37 176 LEU A N 1
ATOM 1385 C CA . LEU B 2 147 ? 73.513 10.478 74.033 1.00 98.35 176 LEU A CA 1
ATOM 1386 C C . LEU B 2 147 ? 72.584 9.277 73.926 1.00 100.34 176 LEU A C 1
ATOM 1387 O O . LEU B 2 147 ? 73.001 8.153 74.227 1.00 98.52 176 LEU A O 1
ATOM 1392 N N . ALA B 2 148 ? 71.334 9.496 73.521 1.00 102.82 177 ALA A N 1
ATOM 1393 C CA . ALA B 2 148 ? 70.308 8.464 73.581 1.00 102.15 177 ALA A CA 1
ATOM 1394 C C . ALA B 2 148 ? 70.678 7.248 72.738 1.00 100.52 177 ALA A C 1
ATOM 1395 O O . ALA B 2 148 ? 71.432 7.340 71.766 1.00 99.89 177 ALA A O 1
ATOM 1397 N N . ARG B 2 149 ? 70.120 6.100 73.121 1.00 103.46 178 ARG A N 1
ATOM 1398 C CA . ARG B 2 149 ? 70.329 4.822 72.440 1.00 99.30 178 ARG A CA 1
ATOM 1399 C C . ARG B 2 149 ? 71.822 4.518 72.282 1.00 99.88 178 ARG A C 1
ATOM 1400 O O . ARG B 2 149 ? 72.382 4.463 71.188 1.00 104.19 178 ARG A O 1
ATOM 1408 N N . ASN B 2 150 ? 72.443 4.323 73.441 1.00 100.90 179 ASN A N 1
ATOM 1409 C CA . ASN B 2 150 ? 73.803 3.823 73.565 1.00 104.61 179 ASN A CA 1
ATOM 1410 C C . ASN B 2 150 ? 73.821 2.856 74.746 1.00 107.81 179 ASN A C 1
ATOM 1411 O O . ASN B 2 150 ? 72.771 2.435 75.243 1.00 107.79 179 ASN A O 1
ATOM 1416 N N . GLN B 2 151 ? 75.021 2.494 75.205 1.00 113.94 180 GLN A N 1
ATOM 1417 C CA . GLN B 2 151 ? 75.188 1.708 76.430 1.00 114.24 180 GLN A CA 1
ATOM 1418 C C . GLN B 2 151 ? 76.194 2.434 77.314 1.00 118.05 180 GLN A C 1
ATOM 1419 O O . GLN B 2 151 ? 77.367 2.060 77.374 1.00 120.53 180 GLN A O 1
ATOM 1425 N N . LEU B 2 152 ? 75.735 3.473 77.996 1.00 115.78 181 LEU A N 1
ATOM 1426 C CA . LEU B 2 152 ? 76.561 4.152 78.977 1.00 117.54 181 LEU A CA 1
ATOM 1427 C C . LEU B 2 152 ? 76.173 3.705 80.378 1.00 119.70 181 LEU A C 1
ATOM 1428 O O . LEU B 2 152 ? 75.084 3.179 80.616 1.00 118.65 181 LEU A O 1
ATOM 1433 N N . THR B 2 153 ? 77.082 3.938 81.315 1.00 124.17 182 THR A N 1
ATOM 1434 C CA . THR B 2 153 ? 76.967 3.376 82.647 1.00 125.32 182 THR A CA 1
ATOM 1435 C C . THR B 2 153 ? 77.244 4.456 83.678 1.00 123.74 182 THR A C 1
ATOM 1436 O O . THR B 2 153 ? 77.621 5.584 83.351 1.00 123.43 182 THR A O 1
ATOM 1440 N N . GLY B 2 154 ? 77.057 4.094 84.940 1.00 120.20 183 GLY A N 1
ATOM 1441 C CA . GLY B 2 154 ? 77.317 4.996 86.037 1.00 123.08 183 GLY A CA 1
ATOM 1442 C C . GLY B 2 154 ? 76.218 6.030 86.163 1.00 121.18 183 GLY A C 1
ATOM 1443 O O . GLY B 2 154 ? 75.321 6.151 85.332 1.00 120.15 183 GLY A O 1
ATOM 1444 N N . GLU B 2 155 ? 76.289 6.780 87.261 1.00 123.25 184 GLU A N 1
ATOM 1445 C CA . GLU B 2 155 ? 75.239 7.737 87.545 1.00 122.19 184 GLU A CA 1
ATOM 1446 C C . GLU B 2 155 ? 75.320 8.907 86.572 1.00 123.38 184 GLU A C 1
ATOM 1447 O O . GLU B 2 155 ? 76.261 9.038 85.781 1.00 121.32 184 GLU A O 1
ATOM 1453 N N . ILE B 2 156 ? 74.306 9.756 86.634 1.00 126.63 185 ILE A N 1
ATOM 1454 C CA . ILE B 2 156 ? 74.322 11.032 85.923 1.00 126.60 185 ILE A CA 1
ATOM 1455 C C . ILE B 2 156 ? 75.224 11.997 86.686 1.00 127.88 185 ILE A C 1
ATOM 1456 O O . ILE B 2 156 ? 75.031 12.182 87.899 1.00 131.26 185 ILE A O 1
ATOM 1461 N N . PRO B 2 157 ? 76.216 12.595 86.032 1.00 127.19 186 PRO A N 1
ATOM 1462 C CA . PRO B 2 157 ? 77.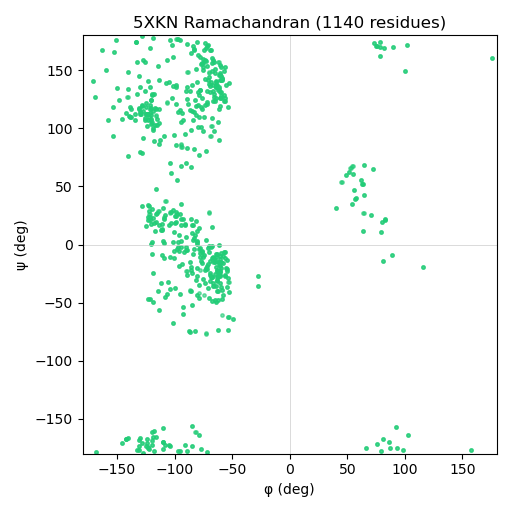105 13.531 86.729 1.00 132.00 186 PRO A CA 1
ATOM 1463 C C . PRO B 2 157 ? 76.323 14.661 87.379 1.00 137.27 186 PRO A C 1
ATOM 1464 O O . PRO B 2 157 ? 75.528 15.350 86.734 1.00 136.71 186 PRO A O 1
ATOM 1468 N N . ARG B 2 158 ? 76.557 14.830 88.680 1.00 141.56 187 ARG A N 1
ATOM 1469 C CA . ARG B 2 158 ? 75.788 15.782 89.469 1.00 142.47 187 ARG A CA 1
ATOM 1470 C C . ARG B 2 158 ? 76.058 17.218 89.029 1.00 140.76 187 ARG A C 1
ATOM 1471 O O . ARG B 2 158 ? 75.148 18.055 89.029 1.00 138.08 187 ARG A O 1
ATOM 1479 N N . LEU B 2 159 ? 77.300 17.522 88.638 1.00 140.32 188 LEU A N 1
ATOM 1480 C CA . LEU B 2 159 ? 77.644 18.900 88.297 1.00 141.38 188 LEU A CA 1
ATOM 1481 C C . LEU B 2 159 ? 76.942 19.355 87.022 1.00 140.14 188 LEU A C 1
ATOM 1482 O O . LEU B 2 159 ? 76.678 20.551 86.857 1.00 140.88 188 LEU A O 1
ATOM 1487 N N . LEU B 2 160 ? 76.630 18.420 86.120 1.00 137.60 189 LEU A N 1
ATOM 1488 C CA . LEU B 2 160 ? 75.971 18.787 84.871 1.00 135.88 189 LEU A CA 1
ATOM 1489 C C . LEU B 2 160 ? 74.638 19.475 85.139 1.00 134.17 189 LEU A C 1
ATOM 1490 O O . LEU B 2 160 ? 74.278 20.433 84.442 1.00 132.49 189 LEU A O 1
ATOM 1495 N N . TYR B 2 161 ? 73.888 18.997 86.141 1.00 134.24 190 TYR A N 1
ATOM 1496 C CA . TYR B 2 161 ? 72.579 19.571 86.434 1.00 132.43 190 TYR A CA 1
ATOM 1497 C C . TYR B 2 161 ? 72.654 21.071 86.677 1.00 134.93 190 TYR A C 1
ATOM 1498 O O . TYR B 2 161 ? 71.634 21.760 86.577 1.00 135.05 190 TYR A O 1
ATOM 1507 N N . TRP B 2 162 ? 73.835 21.591 87.004 1.00 136.19 191 TRP A N 1
ATOM 1508 C CA . TRP B 2 162 ? 74.034 23.026 87.194 1.00 135.10 191 TRP A CA 1
ATOM 1509 C C . TRP B 2 162 ? 74.541 23.608 85.886 1.00 133.33 191 TRP A C 1
ATOM 1510 O O . TRP B 2 162 ? 75.743 23.747 85.652 1.00 132.05 191 TRP A O 1
ATOM 1521 N N . ASN B 2 163 ? 73.589 23.948 85.025 1.00 130.65 192 ASN A N 1
ATOM 1522 C CA . ASN B 2 163 ? 73.861 24.590 83.749 1.00 129.78 192 ASN A CA 1
ATOM 1523 C C . ASN B 2 163 ? 72.619 25.384 83.387 1.00 128.47 192 ASN A C 1
ATOM 1524 O O . ASN B 2 163 ? 71.544 24.806 83.207 1.00 128.54 192 ASN A O 1
ATOM 1529 N N . GLU B 2 164 ? 72.769 26.703 83.271 1.00 126.18 193 GLU A N 1
ATOM 1530 C CA . GLU B 2 164 ? 71.658 27.536 82.834 1.00 126.56 193 GLU A CA 1
ATOM 1531 C C . GLU B 2 164 ? 71.383 27.387 81.348 1.00 124.84 193 GLU A C 1
ATOM 1532 O O . GLU B 2 164 ? 70.272 27.685 80.898 1.00 122.94 193 GLU A O 1
ATOM 1538 N N . VAL B 2 165 ? 72.375 26.934 80.586 1.00 126.65 194 VAL A N 1
ATOM 1539 C CA . VAL B 2 165 ? 72.314 26.999 79.132 1.00 126.34 194 VAL A CA 1
ATOM 1540 C C . VAL B 2 165 ? 71.605 25.788 78.541 1.00 128.02 194 VAL A C 1
ATOM 1541 O O . VAL B 2 165 ? 70.853 25.918 77.566 1.00 129.80 194 VAL A O 1
ATOM 1545 N N . LEU B 2 166 ? 71.850 24.601 79.101 1.00 124.03 195 LEU A N 1
ATOM 1546 C CA . LEU B 2 166 ? 71.454 23.343 78.476 1.00 119.34 195 LEU A CA 1
ATOM 1547 C C . LEU B 2 166 ? 69.975 23.356 78.107 1.00 116.34 195 LEU A C 1
ATOM 1548 O O . LEU B 2 166 ? 69.135 23.840 78.868 1.00 118.54 195 LEU A O 1
ATOM 1553 N N . GLN B 2 167 ? 69.664 22.818 76.926 1.00 114.86 196 GLN A N 1
ATOM 1554 C CA . GLN B 2 167 ? 68.325 22.881 76.346 1.00 112.25 196 GLN A CA 1
ATOM 1555 C C . GLN B 2 167 ? 67.706 21.509 76.138 1.00 111.71 196 GLN A C 1
ATOM 1556 O O . GLN B 2 167 ? 66.558 21.283 76.539 1.00 111.38 196 GLN A O 1
ATOM 1562 N N . TYR B 2 168 ? 68.435 20.587 75.513 1.00 110.63 197 TYR A N 1
ATOM 1563 C CA . TYR B 2 168 ? 67.949 19.253 75.180 1.00 110.46 197 TYR A CA 1
ATOM 1564 C C . TYR B 2 168 ? 68.845 18.242 75.877 1.00 108.69 197 TYR A C 1
ATOM 1565 O O . TYR B 2 168 ? 70.046 18.170 75.581 1.00 110.95 197 TYR A O 1
ATOM 1574 N N . LEU B 2 169 ? 68.272 17.448 76.782 1.00 104.99 198 LEU A N 1
ATOM 1575 C CA . LEU B 2 169 ? 69.053 16.406 77.446 1.00 103.53 198 LEU A CA 1
ATOM 1576 C C . LEU B 2 169 ? 68.397 15.064 77.141 1.00 103.16 198 LEU A C 1
ATOM 1577 O O . LEU B 2 169 ? 67.358 14.713 77.724 1.00 102.42 198 LEU A O 1
ATOM 1582 N N . GLY B 2 170 ? 69.021 14.324 76.221 1.00 103.34 199 GLY A N 1
ATOM 1583 C CA . GLY B 2 170 ? 68.513 13.020 75.843 1.00 101.04 199 GLY A CA 1
ATOM 1584 C C . GLY B 2 170 ? 69.431 11.883 76.239 1.00 101.24 199 GLY A C 1
ATOM 1585 O O . GLY B 2 170 ? 70.469 11.662 75.609 1.00 100.28 199 GLY A O 1
ATOM 1586 N N . LEU B 2 171 ? 69.056 11.155 77.289 1.00 103.63 200 LEU A N 1
ATOM 1587 C CA . LEU B 2 171 ? 69.804 10.001 77.770 1.00 104.50 200 LEU A CA 1
ATOM 1588 C C . LEU B 2 171 ? 69.055 8.697 77.522 1.00 104.01 200 LEU A C 1
ATOM 1589 O O . LEU B 2 171 ? 69.432 7.656 78.069 1.00 101.62 200 LEU A O 1
ATOM 1594 N N . ARG B 2 172 ? 68.002 8.746 76.712 1.00 103.10 201 ARG A N 1
ATOM 1595 C CA . ARG B 2 172 ? 67.067 7.641 76.542 1.00 99.87 201 ARG A CA 1
ATOM 1596 C C . ARG B 2 172 ? 67.748 6.395 75.985 1.00 98.75 201 ARG A C 1
ATOM 1597 O O . ARG B 2 172 ? 68.239 6.398 74.851 1.00 101.77 201 ARG A O 1
ATOM 1605 N N . GLY B 2 173 ? 67.753 5.323 76.776 1.00 98.21 202 GLY A N 1
ATOM 1606 C CA . GLY B 2 173 ? 68.177 4.012 76.320 1.00 102.17 202 GLY A CA 1
ATOM 1607 C C . GLY B 2 173 ? 69.416 3.458 76.989 1.00 104.57 202 GLY A C 1
ATOM 1608 O O . GLY B 2 173 ? 69.626 2.236 76.948 1.00 107.08 202 GLY A O 1
ATOM 1609 N N . ASN B 2 174 ? 70.241 4.289 77.620 1.00 104.59 203 ASN A N 1
ATOM 1610 C CA . ASN B 2 174 ? 71.443 3.780 78.267 1.00 107.39 203 ASN A CA 1
ATOM 1611 C C . ASN B 2 174 ? 71.074 2.995 79.526 1.00 111.35 203 ASN A C 1
ATOM 1612 O O . ASN B 2 174 ? 69.902 2.820 79.863 1.00 112.05 203 ASN A O 1
ATOM 1617 N N . MET B 2 175 ? 72.091 2.501 80.228 1.00 113.60 204 MET A N 1
ATOM 1618 C CA . MET B 2 175 ? 71.894 1.839 81.517 1.00 113.68 204 MET A CA 1
ATOM 1619 C C . MET B 2 175 ? 72.561 2.728 82.555 1.00 113.62 204 MET A C 1
ATOM 1620 O O . MET B 2 175 ? 73.714 2.516 82.930 1.00 115.44 204 MET A O 1
ATOM 1625 N N . LEU B 2 176 ? 71.817 3.711 83.040 1.00 112.01 205 LEU A N 1
ATOM 1626 C CA . LEU B 2 176 ? 72.337 4.681 83.991 1.00 112.56 205 LEU A CA 1
ATOM 1627 C C . LEU B 2 176 ? 71.600 4.471 85.306 1.00 112.35 205 LEU A C 1
ATOM 1628 O O . LEU B 2 176 ? 70.376 4.629 85.364 1.00 112.21 205 LEU A O 1
ATOM 1633 N N . THR B 2 177 ? 72.339 4.093 86.342 1.00 112.08 206 THR A N 1
ATOM 1634 C CA . THR B 2 177 ? 71.789 3.998 87.680 1.00 109.29 206 THR A CA 1
ATOM 1635 C C . THR B 2 177 ? 71.862 5.380 88.328 1.00 109.96 206 THR A C 1
ATOM 1636 O O . THR B 2 177 ? 72.233 6.372 87.696 1.00 111.33 206 THR A O 1
ATOM 1640 N N . GLY B 2 178 ? 71.519 5.457 89.606 1.00 109.62 207 GLY A N 1
ATOM 1641 C CA . GLY B 2 178 ? 71.414 6.719 90.310 1.00 112.64 207 GLY A CA 1
ATOM 1642 C C . GLY B 2 178 ? 69.978 7.187 90.377 1.00 111.30 207 GLY A C 1
ATOM 1643 O O . GLY B 2 178 ? 69.041 6.515 89.935 1.00 111.18 207 GLY A O 1
ATOM 1644 N N . THR B 2 179 ? 69.799 8.371 90.950 1.00 113.08 208 THR A N 1
ATOM 1645 C CA . THR B 2 179 ? 68.464 8.903 91.155 1.00 114.75 208 THR A CA 1
ATOM 1646 C C . THR B 2 179 ? 68.359 10.307 90.579 1.00 116.32 208 THR A C 1
ATOM 1647 O O . THR B 2 179 ? 69.356 11.008 90.390 1.00 116.66 208 THR A O 1
ATOM 1651 N N . LEU B 2 180 ? 67.121 10.707 90.304 1.00 114.17 209 LEU A N 1
ATOM 1652 C CA . LEU B 2 180 ? 66.829 12.096 89.985 1.00 116.21 209 LEU A CA 1
ATOM 1653 C C . LEU B 2 180 ? 67.209 12.989 91.156 1.00 121.30 209 LEU A C 1
ATOM 1654 O O . LEU B 2 180 ? 66.669 12.846 92.256 1.00 123.67 209 LEU A O 1
ATOM 1659 N N . SER B 2 181 ? 68.116 13.889 90.923 1.00 127.79 210 SER A N 1
ATOM 1660 C CA . SER B 2 181 ? 68.490 14.842 91.955 1.00 131.14 210 SER A CA 1
ATOM 1661 C C . SER B 2 181 ? 67.597 16.078 91.887 1.00 131.55 210 SER A C 1
ATOM 1662 O O . SER B 2 181 ? 67.114 16.441 90.812 1.00 130.12 210 SER A O 1
ATOM 1665 N N . PRO B 2 182 ? 67.324 16.723 93.026 1.00 131.85 211 PRO A N 1
ATOM 1666 C CA . PRO B 2 182 ? 66.554 17.977 92.981 1.00 131.27 211 PRO A CA 1
ATOM 1667 C C . PRO B 2 182 ? 67.242 19.060 92.168 1.00 135.37 211 PRO A C 1
ATOM 1668 O O . PRO B 2 182 ? 66.568 19.937 91.607 1.00 135.81 211 PRO A O 1
ATOM 1672 N N . ASP B 2 183 ? 68.575 19.007 92.079 1.00 138.29 212 ASP A N 1
ATOM 1673 C CA . ASP B 2 183 ? 69.385 19.924 91.283 1.00 137.12 212 ASP A CA 1
ATOM 1674 C C . ASP B 2 183 ? 68.918 19.955 89.831 1.00 132.91 212 ASP A C 1
ATOM 1675 O O . ASP B 2 183 ? 69.334 20.818 89.051 1.00 129.78 212 ASP A O 1
ATOM 1680 N N . MET B 2 184 ? 68.080 18.984 89.462 1.00 130.67 213 MET A N 1
ATOM 1681 C CA . MET B 2 184 ? 67.446 18.960 88.151 1.00 130.75 213 MET A CA 1
ATOM 1682 C C . MET B 2 184 ? 66.721 20.265 87.837 1.00 128.78 213 MET A C 1
ATOM 1683 O O . MET B 2 184 ? 66.671 20.677 86.672 1.00 129.39 213 MET A O 1
ATOM 1688 N N . CYS B 2 185 ? 66.163 20.939 88.847 1.00 126.64 214 CYS A N 1
ATOM 1689 C CA . CYS B 2 185 ? 65.471 22.203 88.601 1.00 129.53 214 CYS A CA 1
ATOM 1690 C C . CYS B 2 185 ? 66.407 23.408 88.583 1.00 129.75 214 CYS A C 1
ATOM 1691 O O . CYS B 2 185 ? 65.930 24.547 88.555 1.00 125.30 214 CYS A O 1
ATOM 1694 N N . GLN B 2 186 ? 67.718 23.186 88.589 1.00 129.67 215 GLN A N 1
ATOM 1695 C CA . GLN B 2 186 ? 68.680 24.251 88.350 1.00 127.49 215 GLN A CA 1
ATOM 1696 C C . GLN B 2 186 ? 69.103 24.316 86.890 1.00 125.02 215 GLN A C 1
ATOM 1697 O O . GLN B 2 186 ? 69.968 25.125 86.537 1.00 122.42 215 GLN A O 1
ATOM 1703 N N . LEU B 2 187 ? 68.511 23.475 86.045 1.00 127.97 216 LEU A N 1
ATOM 1704 C CA . LEU B 2 187 ? 68.612 23.584 84.592 1.00 128.14 216 LEU A CA 1
ATOM 1705 C C . LEU B 2 187 ? 67.523 24.554 84.150 1.00 126.73 216 LEU A C 1
ATOM 1706 O O . LEU B 2 187 ? 66.357 24.177 84.005 1.00 125.01 216 LEU A O 1
ATOM 1711 N N . THR B 2 188 ? 67.902 25.810 83.935 1.00 124.22 217 THR A N 1
ATOM 1712 C CA . THR B 2 188 ? 66.925 26.864 83.710 1.00 123.01 217 THR A CA 1
ATOM 1713 C C . THR B 2 188 ? 66.603 27.088 82.240 1.00 122.68 217 THR A C 1
ATOM 1714 O O . THR B 2 188 ? 65.690 27.863 81.937 1.00 120.55 217 THR A O 1
ATOM 1718 N N . GLY B 2 189 ? 67.303 26.424 81.327 1.00 121.94 218 GLY A N 1
ATOM 1719 C CA . GLY B 2 189 ? 67.010 26.587 79.920 1.00 119.80 218 GLY A CA 1
ATOM 1720 C C . GLY B 2 189 ? 66.603 25.299 79.238 1.00 118.68 218 GLY A C 1
ATOM 1721 O O . GLY B 2 189 ? 66.360 25.283 78.027 1.00 118.59 218 GLY A O 1
ATOM 1722 N N . LEU B 2 190 ? 66.528 24.211 80.005 1.00 118.26 219 LEU A N 1
ATOM 1723 C CA . LEU B 2 190 ? 66.211 22.902 79.446 1.00 114.29 219 LEU A CA 1
ATOM 1724 C C . LEU B 2 190 ? 64.710 22.807 79.194 1.00 112.65 219 LEU A C 1
ATOM 1725 O O . LEU B 2 190 ? 63.904 23.164 80.059 1.00 114.42 219 LEU A O 1
ATOM 1730 N N . TRP B 2 191 ? 64.337 22.324 78.008 1.00 111.01 220 TRP A N 1
ATOM 1731 C CA . TRP B 2 191 ? 62.937 22.122 77.668 1.00 110.54 220 TRP A CA 1
ATOM 1732 C C . TRP B 2 191 ? 62.595 20.679 77.323 1.00 108.89 220 TRP A C 1
ATOM 1733 O O . TRP B 2 191 ? 61.432 20.395 77.009 1.00 107.57 220 TRP A O 1
ATOM 1744 N N . TYR B 2 192 ? 63.561 19.761 77.373 1.00 105.94 221 TYR A N 1
ATOM 1745 C CA . TYR B 2 192 ? 63.321 18.363 77.022 1.00 100.97 221 TYR A CA 1
ATOM 1746 C C . TYR B 2 192 ? 64.209 17.515 77.923 1.00 98.93 221 TYR A C 1
ATOM 1747 O O . TYR B 2 192 ? 65.434 17.477 77.729 1.00 97.94 221 TYR A O 1
ATOM 1756 N N . PHE B 2 193 ? 63.594 16.822 78.889 1.00 99.10 222 PHE A N 1
ATOM 1757 C CA . PHE B 2 193 ? 64.335 15.985 79.833 1.00 102.12 222 PHE A CA 1
ATOM 1758 C C . PHE B 2 193 ? 63.912 14.538 79.614 1.00 101.66 222 PHE A C 1
ATOM 1759 O O . PHE B 2 193 ? 62.767 14.162 79.915 1.00 97.27 222 PHE A O 1
ATOM 1767 N N . ASP B 2 194 ? 64.840 13.729 79.087 1.00 101.16 223 ASP A N 1
ATOM 1768 C CA . ASP B 2 194 ? 64.519 12.395 78.572 1.00 98.91 223 ASP A CA 1
ATOM 1769 C C . ASP B 2 194 ? 65.426 11.338 79.203 1.00 97.07 223 ASP A C 1
ATOM 1770 O O . ASP B 2 194 ? 66.514 11.054 78.694 1.00 97.58 223 ASP A O 1
ATOM 1775 N N . VAL B 2 195 ? 64.984 10.757 80.309 1.00 96.49 224 VAL A N 1
ATOM 1776 C CA . VAL B 2 195 ? 65.648 9.602 80.913 1.00 96.94 224 VAL A CA 1
ATOM 1777 C C . VAL B 2 195 ? 64.652 8.447 80.879 1.00 99.74 224 VAL A C 1
ATOM 1778 O O . VAL B 2 195 ? 63.878 8.229 81.817 1.00 101.08 224 VAL A O 1
ATOM 1782 N N . ARG B 2 196 ? 64.665 7.695 79.780 1.00 96.84 225 ARG A N 1
ATOM 1783 C CA . ARG B 2 196 ? 63.759 6.577 79.565 1.00 94.37 225 ARG A CA 1
ATOM 1784 C C . ARG B 2 196 ? 64.569 5.366 79.138 1.00 94.18 225 ARG A C 1
ATOM 1785 O O . ARG B 2 196 ? 65.460 5.472 78.292 1.00 94.58 225 ARG A O 1
ATOM 1793 N N . GLY B 2 197 ? 64.252 4.217 79.722 1.00 94.56 226 GLY A N 1
ATOM 1794 C CA . GLY B 2 197 ? 64.955 3.005 79.372 1.00 98.52 226 GLY A CA 1
ATOM 1795 C C . GLY B 2 197 ? 66.272 2.815 80.079 1.00 99.99 226 GLY A C 1
ATOM 1796 O O . GLY B 2 197 ? 67.114 2.050 79.600 1.00 100.73 226 GLY A O 1
ATOM 1797 N N . ASN B 2 198 ? 66.482 3.480 81.206 1.00 100.44 227 ASN A N 1
ATOM 1798 C CA . ASN B 2 198 ? 67.693 3.281 81.977 1.00 105.36 227 ASN A CA 1
ATOM 1799 C C . ASN B 2 198 ? 67.392 2.310 83.112 1.00 109.38 227 ASN A C 1
ATOM 1800 O O . ASN B 2 198 ? 66.260 1.852 83.295 1.00 110.87 227 ASN A O 1
ATOM 1805 N N . ASN B 2 199 ? 68.422 1.976 83.879 1.00 110.32 228 ASN A N 1
ATOM 1806 C CA . ASN B 2 199 ? 68.248 1.151 85.064 1.00 110.23 228 ASN A CA 1
ATOM 1807 C C . ASN B 2 199 ? 68.115 2.021 86.312 1.00 110.31 228 ASN A C 1
ATOM 1808 O O . ASN B 2 199 ? 68.443 1.588 87.419 1.00 113.69 228 ASN A O 1
ATOM 1813 N N . LEU B 2 200 ? 67.634 3.252 86.123 1.00 108.31 229 LEU A N 1
ATOM 1814 C CA . LEU B 2 200 ? 67.539 4.257 87.178 1.00 109.40 229 LEU A CA 1
ATOM 1815 C C . LEU B 2 200 ? 66.683 3.793 88.352 1.00 111.29 229 LEU A C 1
ATOM 1816 O O . LEU B 2 200 ? 65.663 3.123 88.173 1.00 112.07 229 LEU A O 1
ATOM 1821 N N . THR B 2 201 ? 67.106 4.159 89.564 1.00 114.09 230 THR A N 1
ATOM 1822 C CA . THR B 2 201 ? 66.341 3.931 90.789 1.00 114.16 230 THR A CA 1
ATOM 1823 C C . THR B 2 201 ? 66.036 5.286 91.443 1.00 112.27 230 THR A C 1
ATOM 1824 O O . THR B 2 201 ? 66.300 6.348 90.873 1.00 112.61 230 THR A O 1
ATOM 1828 N N . GLY B 2 202 ? 65.473 5.246 92.644 1.00 107.01 231 GLY A N 1
ATOM 1829 C CA . GLY B 2 202 ? 65.193 6.454 93.401 1.00 107.71 231 GLY A CA 1
ATOM 1830 C C . GLY B 2 202 ? 63.736 6.878 93.391 1.00 107.77 231 GLY A C 1
ATOM 1831 O O . GLY B 2 202 ? 62.827 6.116 93.054 1.00 105.28 231 GLY A O 1
ATOM 1832 N N . THR B 2 203 ? 63.520 8.136 93.780 1.00 109.38 232 THR A N 1
ATOM 1833 C CA . THR B 2 203 ? 62.194 8.737 93.861 1.00 109.07 232 THR A CA 1
ATOM 1834 C C . THR B 2 203 ? 62.115 9.969 92.965 1.00 107.44 232 THR A C 1
ATOM 1835 O O . THR B 2 203 ? 63.121 10.449 92.437 1.00 103.81 232 THR A O 1
ATOM 1839 N N . ILE B 2 204 ? 60.895 10.468 92.783 1.00 107.22 233 ILE A N 1
ATOM 1840 C CA . ILE B 2 204 ? 60.678 11.789 92.197 1.00 109.59 233 ILE A CA 1
ATOM 1841 C C . ILE B 2 204 ? 61.092 12.834 93.222 1.00 112.80 233 ILE A C 1
ATOM 1842 O O . ILE B 2 204 ? 60.578 12.824 94.350 1.00 116.65 233 ILE A O 1
ATOM 1847 N N . PRO B 2 205 ? 62.019 13.730 92.897 1.00 111.74 234 PRO A N 1
ATOM 1848 C CA . PRO B 2 205 ? 62.322 14.831 93.817 1.00 116.40 234 PRO A CA 1
ATOM 1849 C C . PRO B 2 205 ? 61.072 15.658 94.084 1.00 124.67 234 PRO A C 1
ATOM 1850 O O . PRO B 2 205 ? 60.236 15.853 93.200 1.00 123.30 234 PRO A O 1
ATOM 1854 N N . GLU B 2 206 ? 60.936 16.127 95.328 1.00 130.42 235 GLU A N 1
ATOM 1855 C CA . GLU B 2 206 ? 59.796 16.967 95.687 1.00 129.66 235 GLU A CA 1
ATOM 1856 C C . GLU B 2 206 ? 59.897 18.365 95.087 1.00 129.14 235 GLU A C 1
ATOM 1857 O O . GLU B 2 206 ? 58.876 19.050 94.959 1.00 128.36 235 GLU A O 1
ATOM 1863 N N . SER B 2 207 ? 61.097 18.805 94.721 1.00 125.65 236 SER A N 1
ATOM 1864 C CA . SER B 2 207 ? 61.287 20.092 94.065 1.00 119.96 236 SER A CA 1
ATOM 1865 C C . SER B 2 207 ? 60.982 20.050 92.570 1.00 122.49 236 SER A C 1
ATOM 1866 O O . SER B 2 207 ? 61.313 21.011 91.869 1.00 123.58 236 SER A O 1
ATOM 1869 N N . ILE B 2 208 ? 60.371 18.967 92.074 1.00 126.52 237 ILE A N 1
ATOM 1870 C CA . ILE B 2 208 ? 60.129 18.817 90.639 1.00 121.41 237 ILE A CA 1
ATOM 1871 C C . ILE B 2 208 ? 59.217 19.920 90.112 1.00 119.24 237 ILE A C 1
ATOM 1872 O O . ILE B 2 208 ? 59.307 20.303 88.938 1.00 120.54 237 ILE A O 1
ATOM 1877 N N . GLY B 2 209 ? 58.348 20.467 90.966 1.00 118.99 238 GLY A N 1
ATOM 1878 C CA . GLY B 2 209 ? 57.412 21.494 90.544 1.00 112.57 238 GLY A CA 1
ATOM 1879 C C . GLY B 2 209 ? 58.028 22.832 90.190 1.00 115.54 238 GLY A C 1
ATOM 1880 O O . GLY B 2 209 ? 57.427 23.591 89.421 1.00 112.21 238 GLY A O 1
ATOM 1881 N N . ASN B 2 210 ? 59.204 23.140 90.731 1.00 116.04 239 ASN A N 1
ATOM 1882 C CA . ASN B 2 210 ? 59.867 24.414 90.493 1.00 116.10 239 ASN A CA 1
ATOM 1883 C C . ASN B 2 210 ? 60.575 24.461 89.133 1.00 116.46 239 ASN A C 1
ATOM 1884 O O . ASN B 2 210 ? 61.382 25.365 88.894 1.00 116.63 239 ASN A O 1
ATOM 1889 N N . CYS B 2 211 ? 60.269 23.509 88.252 1.00 119.90 240 CYS A N 1
ATOM 1890 C CA . CYS B 2 211 ? 60.861 23.402 86.916 1.00 118.50 240 CYS A CA 1
ATOM 1891 C C . CYS B 2 211 ? 59.883 23.893 85.846 1.00 114.28 240 CYS A C 1
ATOM 1892 O O . CYS B 2 211 ? 59.465 23.142 84.963 1.00 113.75 240 CYS A O 1
ATOM 1895 N N . THR B 2 212 ? 59.504 25.172 85.916 1.00 113.46 241 THR A N 1
ATOM 1896 C CA . THR B 2 212 ? 58.520 25.660 84.955 1.00 112.41 241 THR A CA 1
ATOM 1897 C C . THR B 2 212 ? 59.082 25.732 83.543 1.00 111.25 241 THR A C 1
ATOM 1898 O O . THR B 2 212 ? 58.305 25.861 82.591 1.00 110.12 241 THR A O 1
ATOM 1902 N N . SER B 2 213 ? 60.403 25.644 83.386 1.00 112.16 242 SER A N 1
ATOM 1903 C CA . SER B 2 213 ? 61.027 25.712 82.073 1.00 108.28 242 SER A CA 1
ATOM 1904 C C . SER B 2 213 ? 60.890 24.425 81.265 1.00 109.91 242 SER A C 1
ATOM 1905 O O . SER B 2 213 ? 61.280 24.417 80.093 1.00 107.94 242 SER A O 1
ATOM 1908 N N . PHE B 2 214 ? 60.354 23.347 81.845 1.00 114.22 243 PHE A N 1
ATOM 1909 C CA . PHE B 2 214 ? 60.268 22.057 81.162 1.00 108.68 243 PHE A CA 1
ATOM 1910 C C . PHE B 2 214 ? 58.991 21.961 80.332 1.00 109.60 243 PHE A C 1
ATOM 1911 O O . PHE B 2 214 ? 57.899 22.281 80.815 1.00 109.47 243 PHE A O 1
ATOM 1919 N N . GLU B 2 215 ? 59.138 21.532 79.079 1.00 105.88 244 GLU A N 1
ATOM 1920 C CA . GLU B 2 215 ? 57.998 21.285 78.205 1.00 101.00 244 GLU A CA 1
ATOM 1921 C C . GLU B 2 215 ? 57.690 19.804 78.033 1.00 100.45 244 GLU A C 1
ATOM 1922 O O . GLU B 2 215 ? 56.517 19.429 77.951 1.00 99.35 244 GLU A O 1
ATOM 1928 N N . ILE B 2 216 ? 58.710 18.952 77.951 1.00 100.41 245 ILE A N 1
ATOM 1929 C CA . ILE B 2 216 ? 58.519 17.508 77.846 1.00 97.09 245 ILE A CA 1
ATOM 1930 C C . ILE B 2 216 ? 59.353 16.815 78.914 1.00 97.32 245 ILE A C 1
ATOM 1931 O O . ILE B 2 216 ? 60.591 16.924 78.916 1.00 96.32 245 ILE A O 1
ATOM 1936 N N . LEU B 2 217 ? 58.679 16.074 79.795 1.00 100.12 246 LEU A N 1
ATOM 1937 C CA . LEU B 2 217 ? 59.325 15.358 80.890 1.00 97.87 246 LEU A CA 1
ATOM 1938 C C . LEU B 2 217 ? 58.991 13.874 80.759 1.00 98.07 246 LEU A C 1
ATOM 1939 O O . LEU B 2 217 ? 57.833 13.468 80.953 1.00 94.54 246 LEU A O 1
ATOM 1944 N N . ASP B 2 218 ? 60.001 13.070 80.400 1.00 96.13 247 ASP A N 1
ATOM 1945 C CA . ASP B 2 218 ? 59.815 11.649 80.087 1.00 94.14 247 ASP A CA 1
ATOM 1946 C C . ASP B 2 218 ? 60.737 10.840 80.996 1.00 94.07 247 ASP A C 1
ATOM 1947 O O . ASP B 2 218 ? 61.946 10.768 80.760 1.00 95.03 247 ASP A O 1
ATOM 1952 N N . VAL B 2 219 ? 60.170 10.249 82.042 1.00 96.49 248 VAL A N 1
ATOM 1953 C CA . VAL B 2 219 ? 60.909 9.416 82.981 1.00 96.14 248 VAL A CA 1
ATOM 1954 C C . VAL B 2 219 ? 60.501 7.947 82.850 1.00 98.43 248 VAL A C 1
ATOM 1955 O O . VAL B 2 219 ? 60.755 7.149 83.750 1.00 97.11 248 VAL A O 1
ATOM 1959 N N . SER B 2 220 ? 59.867 7.590 81.738 1.00 97.96 249 SER A N 1
ATOM 1960 C CA . SER B 2 220 ? 59.179 6.314 81.634 1.00 93.95 249 SER A CA 1
ATOM 1961 C C . SER B 2 220 ? 60.151 5.142 81.551 1.00 95.50 249 SER A C 1
ATOM 1962 O O . SER B 2 220 ? 61.296 5.278 81.109 1.00 96.89 249 SER A O 1
ATOM 1965 N N . TYR B 2 221 ? 59.669 3.981 82.001 1.00 95.38 250 TYR A N 1
ATOM 1966 C CA . TYR B 2 221 ? 60.354 2.696 81.850 1.00 94.25 250 TYR A CA 1
ATOM 1967 C C . TYR B 2 221 ? 61.699 2.692 82.581 1.00 97.08 250 TYR A C 1
ATOM 1968 O O . TYR B 2 221 ? 62.743 2.347 82.024 1.00 92.00 250 TYR A O 1
ATOM 1977 N N . ASN B 2 222 ? 61.650 3.070 83.859 1.00 102.96 251 ASN A N 1
ATOM 1978 C CA . ASN B 2 222 ? 62.745 2.925 84.808 1.00 101.10 251 ASN A CA 1
ATOM 1979 C C . ASN B 2 222 ? 62.199 2.275 86.074 1.00 106.62 251 ASN A C 1
ATOM 1980 O O . ASN B 2 222 ? 61.028 1.889 86.146 1.00 105.29 251 ASN A O 1
ATOM 1985 N N . GLN B 2 223 ? 63.064 2.135 87.081 1.00 111.47 252 GLN A N 1
ATOM 1986 C CA . GLN B 2 223 ? 62.686 1.552 88.363 1.00 109.71 252 GLN A CA 1
ATOM 1987 C C . GLN B 2 223 ? 62.362 2.610 89.413 1.00 105.80 252 GLN A C 1
ATOM 1988 O O . GLN B 2 223 ? 62.515 2.356 90.613 1.00 107.66 252 GLN A O 1
ATOM 1994 N N . ILE B 2 224 ? 61.932 3.799 88.988 1.00 104.52 253 ILE A N 1
ATOM 1995 C CA . ILE B 2 224 ? 61.655 4.874 89.933 1.00 107.10 253 ILE A CA 1
ATOM 1996 C C . ILE B 2 224 ? 60.425 4.530 90.764 1.00 109.14 253 ILE A C 1
ATOM 1997 O O . ILE B 2 224 ? 59.411 4.051 90.238 1.00 107.85 253 ILE A O 1
ATOM 2002 N N . THR B 2 225 ? 60.504 4.781 92.071 1.00 108.53 254 THR A N 1
ATOM 2003 C CA . THR B 2 225 ? 59.405 4.530 92.998 1.00 105.02 254 THR A CA 1
ATOM 2004 C C . THR B 2 225 ? 59.027 5.825 93.714 1.00 103.59 254 THR A C 1
ATOM 2005 O O . THR B 2 225 ? 59.569 6.898 93.434 1.00 103.05 254 THR A O 1
ATOM 2009 N N . GLY B 2 226 ? 58.093 5.716 94.653 1.00 99.58 255 GLY A N 1
ATOM 2010 C CA . GLY B 2 226 ? 57.558 6.875 95.332 1.00 99.61 255 GLY A CA 1
ATOM 2011 C C . GLY B 2 226 ? 56.194 7.270 94.793 1.00 97.20 255 GLY A C 1
ATOM 2012 O O . GLY B 2 226 ? 55.697 6.734 93.801 1.00 96.62 255 GLY A O 1
ATOM 2013 N N . VAL B 2 227 ? 55.568 8.223 95.483 1.00 95.20 256 VAL A N 1
ATOM 2014 C CA . VAL B 2 227 ? 54.294 8.778 95.034 1.00 95.92 256 VAL A CA 1
ATOM 2015 C C . VAL B 2 227 ? 54.586 9.865 94.004 1.00 97.02 256 VAL A C 1
ATOM 2016 O O . VAL B 2 227 ? 55.741 10.284 93.844 1.00 98.54 256 VAL A O 1
ATOM 2020 N N . ILE B 2 228 ? 53.554 10.326 93.305 1.00 96.13 257 ILE A N 1
ATOM 2021 C CA . ILE B 2 228 ? 53.660 11.478 92.417 1.00 97.01 257 ILE A CA 1
ATOM 2022 C C . ILE B 2 228 ? 53.473 12.729 93.268 1.00 98.66 257 ILE A C 1
ATOM 2023 O O . ILE B 2 228 ? 52.387 12.918 93.832 1.00 100.76 257 ILE A O 1
ATOM 2028 N N . PRO B 2 229 ? 54.486 13.580 93.403 1.00 98.31 258 PRO A N 1
ATOM 2029 C CA . PRO B 2 229 ? 54.386 14.704 94.340 1.00 104.47 258 PRO A CA 1
ATOM 2030 C C . PRO B 2 229 ? 53.332 15.717 93.914 1.00 105.81 258 PRO A C 1
ATOM 2031 O O . PRO B 2 229 ? 52.922 15.786 92.754 1.00 106.65 258 PRO A O 1
ATOM 2035 N N . TYR B 2 230 ? 52.875 16.500 94.900 1.00 107.28 259 TYR A N 1
ATOM 2036 C CA . TYR B 2 230 ? 51.971 17.618 94.626 1.00 103.05 259 TYR A CA 1
ATOM 2037 C C . TYR B 2 230 ? 52.596 18.607 93.652 1.00 104.39 259 TYR A C 1
ATOM 2038 O O . TYR B 2 230 ? 51.928 19.093 92.730 1.00 104.14 259 TYR A O 1
ATOM 2047 N N . ASN B 2 231 ? 53.880 18.920 93.852 1.00 108.94 260 ASN A N 1
ATOM 2048 C CA . ASN B 2 231 ? 54.574 19.927 93.055 1.00 112.75 260 ASN A CA 1
ATOM 2049 C C . ASN B 2 231 ? 54.479 19.657 91.556 1.00 112.01 260 ASN A C 1
ATOM 2050 O O . ASN B 2 231 ? 54.577 20.603 90.761 1.00 111.59 260 ASN A O 1
ATOM 2055 N N . ILE B 2 232 ? 54.230 18.408 91.157 1.00 107.91 261 ILE A N 1
ATOM 2056 C CA . ILE B 2 232 ? 54.138 18.005 89.756 1.00 106.26 261 ILE A CA 1
ATOM 2057 C C . ILE B 2 232 ? 53.108 18.883 89.053 1.00 106.86 261 ILE A C 1
ATOM 2058 O O . ILE B 2 232 ? 53.134 19.032 87.826 1.00 106.80 261 ILE A O 1
ATOM 2063 N N . GLY B 2 233 ? 52.213 19.499 89.838 1.00 104.12 262 GLY A N 1
ATOM 2064 C CA . GLY B 2 233 ? 51.155 20.340 89.312 1.00 102.62 262 GLY A CA 1
ATOM 2065 C C . GLY B 2 233 ? 51.541 21.737 88.884 1.00 104.67 262 GLY A C 1
ATOM 2066 O O . GLY B 2 233 ? 50.680 22.454 88.371 1.00 101.88 262 GLY A O 1
ATOM 2067 N N . PHE B 2 234 ? 52.798 22.148 89.057 1.00 107.34 263 PHE A N 1
ATOM 2068 C CA . PHE B 2 234 ? 53.272 23.451 88.596 1.00 107.00 263 PHE A CA 1
ATOM 2069 C C . PHE B 2 234 ? 53.942 23.372 87.234 1.00 105.82 263 PHE A C 1
ATOM 2070 O O . PHE B 2 234 ? 54.297 24.411 86.667 1.00 105.25 263 PHE A O 1
ATOM 2078 N N . LEU B 2 235 ? 54.117 22.168 86.701 1.00 105.44 264 LEU A N 1
ATOM 2079 C CA . LEU B 2 235 ? 54.931 21.984 85.511 1.00 103.50 264 LEU A CA 1
ATOM 2080 C C . LEU B 2 235 ? 54.219 22.528 84.283 1.00 103.65 264 LEU A C 1
ATOM 2081 O O . LEU B 2 235 ? 53.040 22.244 84.054 1.00 101.88 264 LEU A O 1
ATOM 2086 N N . GLN B 2 236 ? 54.947 23.307 83.490 1.00 101.05 265 GLN A N 1
ATOM 2087 C CA . GLN B 2 236 ? 54.478 23.799 82.205 1.00 101.11 265 GLN A CA 1
ATOM 2088 C C . GLN B 2 236 ? 54.633 22.770 81.102 1.00 101.57 265 GLN A C 1
ATOM 2089 O O . GLN B 2 236 ? 54.663 23.134 79.918 1.00 99.66 265 GLN A O 1
ATOM 2095 N N . VAL B 2 237 ? 54.746 21.494 81.480 1.00 103.78 266 VAL A N 1
ATOM 2096 C CA . VAL B 2 237 ? 55.070 20.451 80.520 1.00 98.18 266 VAL A CA 1
ATOM 2097 C C . VAL B 2 237 ? 53.959 20.328 79.494 1.00 96.36 266 VAL A C 1
ATOM 2098 O O . VAL B 2 237 ? 52.767 20.364 79.825 1.00 95.83 266 VAL A O 1
ATOM 2102 N N . ALA B 2 238 ? 54.355 20.184 78.230 1.00 94.15 267 ALA A N 1
ATOM 2103 C CA . ALA B 2 238 ? 53.399 19.811 77.198 1.00 93.21 267 ALA A CA 1
ATOM 2104 C C . ALA B 2 238 ? 53.119 18.314 77.247 1.00 91.32 267 ALA A C 1
ATOM 2105 O O . ALA B 2 238 ? 51.962 17.890 77.171 1.00 91.26 267 ALA A O 1
ATOM 2107 N N . THR B 2 239 ? 54.167 17.500 77.362 1.00 90.39 268 THR A N 1
ATOM 2108 C CA . THR B 2 239 ? 54.035 16.056 77.494 1.00 87.59 268 THR A CA 1
ATOM 2109 C C . THR B 2 239 ? 54.617 15.602 78.826 1.00 95.36 268 THR A C 1
ATOM 2110 O O . THR B 2 239 ? 55.766 15.933 79.155 1.00 98.53 268 THR A O 1
ATOM 2114 N N . LEU B 2 240 ? 53.835 14.814 79.568 1.00 97.47 269 LEU A N 1
ATOM 2115 C CA . LEU B 2 240 ? 54.235 14.279 80.866 1.00 94.27 269 LEU A CA 1
ATOM 2116 C C . LEU B 2 240 ? 54.055 12.768 80.809 1.00 91.34 269 LEU A C 1
ATOM 2117 O O . LEU B 2 240 ? 52.920 12.267 80.795 1.00 89.56 269 LEU A O 1
ATOM 2122 N N . SER B 2 241 ? 55.177 12.048 80.750 1.00 90.86 270 SER A N 1
ATOM 2123 C CA . SER B 2 241 ? 55.175 10.601 80.540 1.00 91.45 270 SER A CA 1
ATOM 2124 C C . SER B 2 241 ? 55.749 9.930 81.784 1.00 93.17 270 SER A C 1
ATOM 2125 O O . SER B 2 241 ? 56.969 9.905 81.977 1.00 93.10 270 SER A O 1
ATOM 2128 N N . LEU B 2 242 ? 54.867 9.368 82.611 1.00 93.59 271 LEU A N 1
ATOM 2129 C CA . LEU B 2 242 ? 55.251 8.710 83.853 1.00 91.74 271 LEU A CA 1
ATOM 2130 C C . LEU B 2 242 ? 55.046 7.201 83.801 1.00 94.25 271 LEU A C 1
ATOM 2131 O O . LEU B 2 242 ? 55.079 6.545 84.848 1.00 93.38 271 LEU A O 1
ATOM 2136 N N . GLN B 2 243 ? 54.830 6.636 82.615 1.00 95.93 272 GLN A N 1
ATOM 2137 C CA . GLN B 2 243 ? 54.378 5.259 82.509 1.00 94.86 272 GLN A CA 1
ATOM 2138 C C . GLN B 2 243 ? 55.521 4.278 82.751 1.00 95.07 272 GLN A C 1
ATOM 2139 O O . GLN B 2 243 ? 56.700 4.592 82.574 1.00 93.94 272 GLN A O 1
ATOM 2145 N N . GLY B 2 244 ? 55.148 3.076 83.177 1.00 94.45 273 GLY A N 1
ATOM 2146 C CA . GLY B 2 244 ? 56.097 1.988 83.286 1.00 93.88 273 GLY A CA 1
ATOM 2147 C C . GLY B 2 244 ? 57.113 2.118 84.394 1.00 94.13 273 GLY A C 1
ATOM 2148 O O . GLY B 2 244 ? 58.204 1.550 84.290 1.00 91.62 273 GLY A O 1
ATOM 2149 N N . ASN B 2 245 ? 56.790 2.850 85.450 1.00 101.12 274 ASN A N 1
ATOM 2150 C CA . ASN B 2 245 ? 57.603 2.914 86.655 1.00 101.96 274 ASN A CA 1
ATOM 2151 C C . ASN B 2 245 ? 56.864 2.193 87.778 1.00 102.15 274 ASN A C 1
ATOM 2152 O O . ASN B 2 245 ? 55.791 1.615 87.578 1.00 101.66 274 ASN A O 1
ATOM 2157 N N . LYS B 2 246 ? 57.443 2.226 88.977 1.00 101.57 275 LYS A N 1
ATOM 2158 C CA . LYS B 2 246 ? 56.846 1.566 90.132 1.00 100.33 275 LYS A CA 1
ATOM 2159 C C . LYS B 2 246 ? 56.175 2.557 91.074 1.00 101.19 275 LYS A C 1
ATOM 2160 O O . LYS B 2 246 ? 56.095 2.308 92.281 1.00 102.17 275 LYS A O 1
ATOM 2166 N N . LEU B 2 247 ? 55.705 3.685 90.546 1.00 102.38 276 LEU A N 1
ATOM 2167 C CA . LEU B 2 247 ? 55.085 4.699 91.386 1.00 100.79 276 LEU A CA 1
ATOM 2168 C C . LEU B 2 247 ? 53.851 4.134 92.077 1.00 99.10 276 LEU A C 1
ATOM 2169 O O . LEU B 2 247 ? 53.019 3.469 91.452 1.00 95.95 276 LEU A O 1
ATOM 2174 N N . THR B 2 248 ? 53.739 4.398 93.373 1.00 99.08 277 THR A N 1
ATOM 2175 C CA . THR B 2 248 ? 52.616 3.951 94.175 1.00 99.18 277 THR A CA 1
ATOM 2176 C C . THR B 2 248 ? 51.768 5.161 94.551 1.00 96.23 277 THR A C 1
ATOM 2177 O O . THR B 2 248 ? 51.965 6.269 94.038 1.00 96.72 277 THR A O 1
ATOM 2181 N N . GLY B 2 249 ? 50.826 4.955 95.455 1.00 91.00 278 GLY A N 1
ATOM 2182 C CA . GLY B 2 249 ? 49.956 6.036 95.844 1.00 93.35 278 GLY A CA 1
ATOM 2183 C C . GLY B 2 249 ? 48.905 6.320 94.787 1.00 93.17 278 GLY A C 1
ATOM 2184 O O . GLY B 2 249 ? 48.735 5.587 93.809 1.00 96.79 278 GLY A O 1
ATOM 2185 N N . ARG B 2 250 ? 48.183 7.413 95.006 1.00 94.10 279 ARG A N 1
ATOM 2186 C CA . ARG B 2 250 ? 47.081 7.823 94.153 1.00 96.66 279 ARG A CA 1
ATOM 2187 C C . ARG B 2 250 ? 47.554 8.839 93.113 1.00 97.93 279 ARG A C 1
ATOM 2188 O O . ARG B 2 250 ? 48.736 9.183 93.025 1.00 96.64 279 ARG A O 1
ATOM 2196 N N . ILE B 2 251 ? 46.607 9.317 92.315 1.00 95.22 280 ILE A N 1
ATOM 2197 C CA . ILE B 2 251 ? 46.866 10.285 91.252 1.00 93.66 280 ILE A CA 1
ATOM 2198 C C . ILE B 2 251 ? 46.592 11.680 91.801 1.00 93.31 280 ILE A C 1
ATOM 2199 O O . ILE B 2 251 ? 45.441 11.974 92.156 1.00 93.83 280 ILE A O 1
ATOM 2204 N N . PRO B 2 252 ? 47.594 12.554 91.893 1.00 91.27 281 PRO A N 1
ATOM 2205 C CA . PRO B 2 252 ? 47.366 13.883 92.481 1.00 92.26 281 PRO A CA 1
ATOM 2206 C C . PRO B 2 252 ? 46.306 14.658 91.710 1.00 93.93 281 PRO A C 1
ATOM 2207 O O . PRO B 2 252 ? 46.392 14.816 90.492 1.00 95.48 281 PRO A O 1
ATOM 2211 N N . GLU B 2 253 ? 45.290 15.132 92.438 1.00 96.39 282 GLU A N 1
ATOM 2212 C CA . GLU B 2 253 ? 44.213 15.912 91.835 1.00 95.50 282 GLU A CA 1
ATOM 2213 C C . GLU B 2 253 ? 44.712 17.196 91.176 1.00 97.62 282 GLU A C 1
ATOM 2214 O O . GLU B 2 253 ? 44.047 17.715 90.270 1.00 96.52 282 GLU A O 1
ATOM 2220 N N . VAL B 2 254 ? 45.872 17.712 91.592 1.00 96.87 283 VAL A N 1
ATOM 2221 C CA . VAL B 2 254 ? 46.326 19.008 91.101 1.00 95.61 283 VAL A CA 1
ATOM 2222 C C . VAL B 2 254 ? 46.794 18.944 89.654 1.00 98.65 283 VAL A C 1
ATOM 2223 O O . VAL B 2 254 ? 46.832 19.979 88.975 1.00 100.47 283 VAL A O 1
ATOM 2227 N N . ILE B 2 255 ? 47.131 17.751 89.151 1.00 102.67 284 ILE A N 1
ATOM 2228 C CA . ILE B 2 255 ? 47.405 17.595 87.727 1.00 99.60 284 ILE A CA 1
ATOM 2229 C C . ILE B 2 255 ? 46.185 17.961 86.902 1.00 95.82 284 ILE A C 1
ATOM 2230 O O . ILE B 2 255 ? 46.306 18.224 85.701 1.00 97.20 284 ILE A O 1
ATOM 2235 N N . GLY B 2 256 ? 45.002 17.983 87.517 1.00 95.22 285 GLY A N 1
ATOM 2236 C CA . GLY B 2 256 ? 43.845 18.506 86.818 1.00 95.09 285 GLY A CA 1
ATOM 2237 C C . GLY B 2 256 ? 44.099 19.892 86.265 1.00 95.00 285 GLY A C 1
ATOM 2238 O O . GLY B 2 256 ? 43.780 20.179 85.112 1.00 99.28 285 GLY A O 1
ATOM 2239 N N . LEU B 2 257 ? 44.766 20.742 87.041 1.00 100.81 286 LEU A N 1
ATOM 2240 C CA . LEU B 2 257 ? 44.944 22.128 86.632 1.00 101.87 286 LEU A CA 1
ATOM 2241 C C . LEU B 2 257 ? 46.124 22.315 85.692 1.00 101.70 286 LEU A C 1
ATOM 2242 O O . LEU B 2 257 ? 46.594 23.446 85.513 1.00 103.73 286 LEU A O 1
ATOM 2247 N N . MET B 2 258 ? 46.606 21.225 85.097 1.00 97.71 287 MET A N 1
ATOM 2248 C CA . MET B 2 258 ? 47.805 21.236 84.267 1.00 96.63 287 MET A CA 1
ATOM 2249 C C . MET B 2 258 ? 47.404 21.157 82.795 1.00 96.73 287 MET A C 1
ATOM 2250 O O . MET B 2 258 ? 47.616 20.154 82.113 1.00 96.18 287 MET A O 1
ATOM 2255 N N . GLN B 2 259 ? 46.814 22.245 82.301 1.00 95.09 288 GLN A N 1
ATOM 2256 C CA . GLN B 2 259 ? 46.261 22.217 80.954 1.00 91.88 288 GLN A CA 1
ATOM 2257 C C . GLN B 2 259 ? 47.321 22.354 79.874 1.00 91.25 288 GLN A C 1
ATOM 2258 O O . GLN B 2 259 ? 47.009 22.142 78.697 1.00 89.20 288 GLN A O 1
ATOM 2264 N N . ALA B 2 260 ? 48.559 22.700 80.240 1.00 96.05 289 ALA A N 1
ATOM 2265 C CA . ALA B 2 260 ? 49.639 22.683 79.267 1.00 96.16 289 ALA A CA 1
ATOM 2266 C C . ALA B 2 260 ? 49.943 21.272 78.796 1.00 96.81 289 ALA A C 1
ATOM 2267 O O . ALA B 2 260 ? 50.627 21.109 77.781 1.00 94.93 289 ALA A O 1
ATOM 2269 N N . LEU B 2 261 ? 49.445 20.262 79.511 1.00 99.92 290 LEU A N 1
ATOM 2270 C CA . LEU B 2 261 ? 49.589 18.874 79.094 1.00 94.51 290 LEU A CA 1
ATOM 2271 C C . LEU B 2 261 ? 48.928 18.663 77.741 1.00 93.02 290 LEU A C 1
ATOM 2272 O O . LEU B 2 261 ? 47.772 19.039 77.536 1.00 94.41 290 LEU A O 1
ATOM 2277 N N . ALA B 2 262 ? 49.689 18.121 76.794 1.00 90.65 291 ALA A N 1
ATOM 2278 C CA . ALA B 2 262 ? 49.106 17.515 75.606 1.00 91.00 291 ALA A CA 1
ATOM 2279 C C . ALA B 2 262 ? 48.939 16.010 75.740 1.00 92.90 291 ALA A C 1
ATOM 2280 O O . ALA B 2 262 ? 47.898 15.470 75.359 1.00 94.60 291 ALA A O 1
ATOM 2282 N N . VAL B 2 263 ? 49.938 15.327 76.294 1.00 90.89 292 VAL A N 1
ATOM 2283 C CA . VAL B 2 263 ? 49.944 13.874 76.437 1.00 88.26 292 VAL A CA 1
ATOM 2284 C C . VAL B 2 263 ? 50.260 13.539 77.888 1.00 90.45 292 VAL A C 1
ATOM 2285 O O . VAL B 2 263 ? 51.336 13.894 78.387 1.00 93.60 292 VAL A O 1
ATOM 2289 N N . LEU B 2 264 ? 49.336 12.858 78.565 1.00 85.05 293 LEU A N 1
ATOM 2290 C CA . LEU B 2 264 ? 49.535 12.470 79.959 1.00 85.35 293 LEU A CA 1
ATOM 2291 C C . LEU B 2 264 ? 49.490 10.949 80.047 1.00 85.41 293 LEU A C 1
ATOM 2292 O O . LEU B 2 264 ? 48.449 10.329 79.777 1.00 85.36 293 LEU A O 1
ATOM 2297 N N . ASP B 2 265 ? 50.620 10.346 80.417 1.00 86.39 294 ASP A N 1
ATOM 2298 C CA . ASP B 2 265 ? 50.737 8.892 80.433 1.00 87.68 294 ASP A CA 1
ATOM 2299 C C . ASP B 2 265 ? 51.178 8.429 81.813 1.00 89.92 294 ASP A C 1
ATOM 2300 O O . ASP B 2 265 ? 52.271 8.781 82.271 1.00 89.24 294 ASP A O 1
ATOM 2305 N N . LEU B 2 266 ? 50.324 7.638 82.466 1.00 91.98 295 LEU A N 1
ATOM 2306 C CA . LEU B 2 266 ? 50.588 7.095 83.794 1.00 92.54 295 LEU A CA 1
ATOM 2307 C C . LEU B 2 266 ? 50.507 5.571 83.816 1.00 93.30 295 LEU A C 1
ATOM 2308 O O . LEU B 2 266 ? 50.295 4.980 84.881 1.00 97.29 295 LEU A O 1
ATOM 2313 N N . SER B 2 267 ? 50.657 4.924 82.663 1.00 90.87 296 SER A N 1
ATOM 2314 C CA . SER B 2 267 ? 50.286 3.526 82.525 1.00 93.08 296 SER A CA 1
ATOM 2315 C C . SER B 2 267 ? 51.351 2.590 83.099 1.00 94.99 296 SER A C 1
ATOM 2316 O O . SER B 2 267 ? 52.496 2.976 83.348 1.00 93.71 296 SER A O 1
ATOM 2319 N N . ASP B 2 268 ? 50.934 1.344 83.337 1.00 97.75 297 ASP A N 1
ATOM 2320 C CA . ASP B 2 268 ? 51.779 0.239 83.784 1.00 98.37 297 ASP A CA 1
ATOM 2321 C C . ASP B 2 268 ? 52.385 0.470 85.164 1.00 99.05 297 ASP A C 1
ATOM 2322 O O . ASP B 2 268 ? 53.291 -0.269 85.570 1.00 99.67 297 ASP A O 1
ATOM 2327 N N . ASN B 2 269 ? 51.915 1.477 85.895 1.00 97.91 298 ASN A N 1
ATOM 2328 C CA . ASN B 2 269 ? 52.392 1.754 87.237 1.00 97.44 298 ASN A CA 1
ATOM 2329 C C . ASN B 2 269 ? 51.546 0.972 88.243 1.00 97.67 298 ASN A C 1
ATOM 2330 O O . ASN B 2 269 ? 50.664 0.194 87.874 1.00 96.88 298 ASN A O 1
ATOM 2335 N N . GLU B 2 270 ? 51.827 1.160 89.535 1.00 98.40 299 GLU A N 1
ATOM 2336 C CA . GLU B 2 270 ? 51.087 0.486 90.596 1.00 96.90 299 GLU A CA 1
ATOM 2337 C C . GLU B 2 270 ? 50.091 1.411 91.281 1.00 96.79 299 GLU A C 1
ATOM 2338 O O . GLU B 2 270 ? 49.656 1.123 92.401 1.00 98.80 299 GLU A O 1
ATOM 2344 N N . LEU B 2 271 ? 49.737 2.520 90.636 1.00 97.30 300 LEU A N 1
ATOM 2345 C CA . LEU B 2 271 ? 48.819 3.486 91.226 1.00 96.13 300 LEU A CA 1
ATOM 2346 C C . LEU B 2 271 ? 47.463 2.857 91.527 1.00 96.54 300 LEU A C 1
ATOM 2347 O O . LEU B 2 271 ? 46.951 2.035 90.760 1.00 96.24 300 LEU A O 1
ATOM 2352 N N . THR B 2 272 ? 46.883 3.254 92.654 1.00 100.29 301 THR A N 1
ATOM 2353 C CA . THR B 2 272 ? 45.570 2.811 93.111 1.00 100.58 301 THR A CA 1
ATOM 2354 C C . THR B 2 272 ? 44.674 4.029 93.332 1.00 100.07 301 THR A C 1
ATOM 2355 O O . THR B 2 272 ? 45.058 5.170 93.062 1.00 98.03 301 THR A O 1
ATOM 2359 N N . GLY B 2 273 ? 43.476 3.777 93.854 1.00 96.93 302 GLY A N 1
ATOM 2360 C CA . GLY B 2 273 ? 42.507 4.819 94.095 1.00 99.81 302 GLY A CA 1
ATOM 2361 C C . GLY B 2 273 ? 41.724 5.208 92.855 1.00 99.25 302 GLY A C 1
ATOM 2362 O O . GLY B 2 273 ? 42.049 4.814 91.731 1.00 103.73 302 GLY A O 1
ATOM 2363 N N . PRO B 2 274 ? 40.671 6.000 93.047 1.00 96.41 303 PRO A N 1
ATOM 2364 C CA . PRO B 2 274 ? 39.748 6.301 91.946 1.00 97.08 303 PRO A CA 1
ATOM 2365 C C . PRO B 2 274 ? 40.361 7.250 90.926 1.00 96.73 303 PRO A C 1
ATOM 2366 O O . PRO B 2 274 ? 41.422 7.844 91.132 1.00 95.60 303 PRO A O 1
ATOM 2370 N N . ILE B 2 275 ? 39.663 7.372 89.799 1.00 93.85 304 ILE A N 1
ATOM 2371 C CA . ILE B 2 275 ? 39.982 8.337 88.749 1.00 91.38 304 ILE A CA 1
ATOM 2372 C C . ILE B 2 275 ? 39.497 9.718 89.182 1.00 96.97 304 ILE A C 1
ATOM 2373 O O . ILE B 2 275 ? 38.290 9.909 89.395 1.00 100.03 304 ILE A O 1
ATOM 2378 N N . PRO B 2 276 ? 40.385 10.700 89.327 1.00 87.99 305 PRO A N 1
ATOM 2379 C CA . PRO B 2 276 ? 39.965 12.038 89.787 1.00 88.16 305 PRO A CA 1
ATOM 2380 C C . PRO B 2 276 ? 39.044 12.712 88.783 1.00 87.98 305 PRO A C 1
ATOM 2381 O O . PRO B 2 276 ? 39.406 12.860 87.607 1.00 87.59 305 PRO A O 1
ATOM 2385 N N . PRO B 2 277 ? 37.838 13.122 89.200 1.00 88.16 306 PRO A N 1
ATOM 2386 C CA . PRO B 2 277 ? 36.933 13.805 88.255 1.00 88.03 306 PRO A CA 1
ATOM 2387 C C . PRO B 2 277 ? 37.450 15.152 87.773 1.00 87.83 306 PRO A C 1
ATOM 2388 O O . PRO B 2 277 ? 37.082 15.588 86.673 1.00 87.59 306 PRO A O 1
ATOM 2392 N N . ILE B 2 278 ? 38.304 15.818 88.560 1.00 101.17 307 ILE A N 1
ATOM 2393 C CA . ILE B 2 278 ? 38.837 17.135 88.209 1.00 99.70 307 ILE A CA 1
ATOM 2394 C C . ILE B 2 278 ? 39.532 17.122 86.853 1.00 96.69 307 ILE A C 1
ATOM 2395 O O . ILE B 2 278 ? 39.527 18.136 86.131 1.00 103.84 307 ILE A O 1
ATOM 2400 N N . LEU B 2 279 ? 40.036 15.957 86.437 1.00 95.14 308 LEU A N 1
ATOM 2401 C CA . LEU B 2 279 ? 40.663 15.815 85.130 1.00 97.99 308 LEU A CA 1
ATOM 2402 C C . LEU B 2 279 ? 39.745 16.237 83.990 1.00 102.60 308 LEU A C 1
ATOM 2403 O O . LEU B 2 279 ? 40.201 16.311 82.846 1.00 100.45 308 LEU A O 1
ATOM 2408 N N . GLY B 2 280 ? 38.481 16.548 84.274 1.00 103.38 309 GLY A N 1
ATOM 2409 C CA . GLY B 2 280 ? 37.627 17.049 83.226 1.00 101.23 309 GLY A CA 1
ATOM 2410 C C . GLY B 2 280 ? 38.023 18.402 82.663 1.00 101.95 309 GLY A C 1
ATOM 2411 O O . GLY B 2 280 ? 37.482 18.780 81.618 1.00 100.12 309 GLY A O 1
ATOM 2412 N N . ASN B 2 281 ? 38.947 19.132 83.306 1.00 108.56 310 ASN A N 1
ATOM 2413 C CA . ASN B 2 281 ? 39.250 20.491 82.856 1.00 107.99 310 ASN A CA 1
ATOM 2414 C C . ASN B 2 281 ? 40.479 20.579 81.941 1.00 107.39 310 ASN A C 1
ATOM 2415 O O . ASN B 2 281 ? 40.803 21.681 81.476 1.00 106.91 310 ASN A O 1
ATOM 2420 N N . LEU B 2 282 ? 41.179 19.466 81.675 1.00 108.38 311 LEU A N 1
ATOM 2421 C CA . LEU B 2 282 ? 42.314 19.477 80.738 1.00 104.47 311 LEU A CA 1
ATOM 2422 C C . LEU B 2 282 ? 41.808 19.182 79.324 1.00 105.52 311 LEU A C 1
ATOM 2423 O O . LEU B 2 282 ? 42.059 18.127 78.736 1.00 104.17 311 LEU A O 1
ATOM 2428 N N . SER B 2 283 ? 41.080 20.150 78.775 1.00 107.42 312 SER A N 1
ATOM 2429 C CA . SER B 2 283 ? 40.370 19.946 77.519 1.00 104.78 312 SER A CA 1
ATOM 2430 C C . SER B 2 283 ? 41.267 20.075 76.297 1.00 103.70 312 SER A C 1
ATOM 2431 O O . SER B 2 283 ? 40.773 19.939 75.175 1.00 103.54 312 SER A O 1
ATOM 2434 N N . PHE B 2 284 ? 42.559 20.344 76.478 1.00 102.79 313 PHE A N 1
ATOM 2435 C CA . PHE B 2 284 ? 43.472 20.450 75.351 1.00 102.41 313 PHE A CA 1
ATOM 2436 C C . PHE B 2 284 ? 44.354 19.222 75.211 1.00 102.73 313 PHE A C 1
ATOM 2437 O O . PHE B 2 284 ? 45.034 19.079 74.188 1.00 102.41 313 PHE A O 1
ATOM 2445 N N . THR B 2 285 ? 44.357 18.345 76.213 1.00 99.36 314 THR A N 1
ATOM 2446 C CA . THR B 2 285 ? 45.156 17.130 76.174 1.00 94.59 314 THR A CA 1
ATOM 2447 C C . THR B 2 285 ? 44.611 16.170 75.127 1.00 94.98 314 THR A C 1
ATOM 2448 O O . THR B 2 285 ? 43.396 16.002 74.990 1.00 93.18 314 THR A O 1
ATOM 2452 N N . GLY B 2 286 ? 45.518 15.523 74.401 1.00 94.40 315 GLY A N 1
ATOM 2453 C CA . GLY B 2 286 ? 45.145 14.614 73.336 1.00 93.61 315 GLY A CA 1
ATOM 2454 C C . GLY B 2 286 ? 45.182 13.140 73.693 1.00 93.58 315 GLY A C 1
ATOM 2455 O O . GLY B 2 286 ? 44.308 12.379 73.267 1.00 94.59 315 GLY A O 1
ATOM 2456 N N . LYS B 2 287 ? 46.165 12.724 74.491 1.00 94.06 316 LYS A N 1
ATOM 2457 C CA . LYS B 2 287 ? 46.348 11.320 74.850 1.00 93.97 316 LYS A CA 1
ATOM 2458 C C . LYS B 2 287 ? 46.262 11.167 76.361 1.00 92.29 316 LYS A C 1
ATOM 2459 O O . LYS B 2 287 ? 47.012 11.821 77.097 1.00 90.20 316 LYS A O 1
ATOM 2465 N N . LEU B 2 288 ? 45.358 10.303 76.824 1.00 91.83 317 LEU A N 1
ATOM 2466 C CA . LEU B 2 288 ? 45.292 9.950 78.240 1.00 91.75 317 LEU A CA 1
ATOM 2467 C C . LEU B 2 288 ? 45.483 8.443 78.383 1.00 91.06 317 LEU A C 1
ATOM 2468 O O . LEU B 2 288 ? 44.623 7.650 77.962 1.00 89.90 317 LEU A O 1
ATOM 2473 N N . TYR B 2 289 ? 46.602 8.050 78.993 1.00 88.55 318 TYR A N 1
ATOM 2474 C CA . TYR B 2 289 ? 46.943 6.637 79.138 1.00 88.55 318 TYR A CA 1
ATOM 2475 C C . TYR B 2 289 ? 47.075 6.320 80.620 1.00 88.51 318 TYR A C 1
ATOM 2476 O O . TYR B 2 289 ? 48.008 6.788 81.282 1.00 87.57 318 TYR A O 1
ATOM 2485 N N . LEU B 2 290 ? 46.141 5.520 81.132 1.00 86.44 319 LEU A N 1
ATOM 2486 C CA . LEU B 2 290 ? 46.089 5.177 82.546 1.00 87.15 319 LEU A CA 1
ATOM 2487 C C . LEU B 2 290 ? 46.083 3.672 82.793 1.00 90.71 319 LEU A C 1
ATOM 2488 O O . LEU B 2 290 ? 45.753 3.239 83.904 1.00 92.20 319 LEU A O 1
ATOM 2493 N N . HIS B 2 291 ? 46.436 2.865 81.796 1.00 93.73 320 HIS A N 1
ATOM 2494 C CA . HIS B 2 291 ? 46.196 1.434 81.870 1.00 91.30 320 HIS A CA 1
ATOM 2495 C C . HIS B 2 291 ? 47.298 0.719 82.655 1.00 92.73 320 HIS A C 1
ATOM 2496 O O . HIS B 2 291 ? 48.353 1.277 82.955 1.00 93.45 320 HIS A O 1
ATOM 2503 N N . GLY B 2 292 ? 47.032 -0.539 83.006 1.00 95.61 321 GLY A N 1
ATOM 2504 C CA . GLY B 2 292 ? 48.029 -1.372 83.652 1.00 95.91 321 GLY A CA 1
ATOM 2505 C C . GLY B 2 292 ? 48.233 -1.133 85.130 1.00 98.45 321 GLY A C 1
ATOM 2506 O O . GLY B 2 292 ? 49.194 -1.666 85.699 1.00 98.66 321 GLY A O 1
ATOM 2507 N N . ASN B 2 293 ? 47.361 -0.366 85.771 1.00 97.02 322 ASN A N 1
ATOM 2508 C CA . ASN B 2 293 ? 47.522 0.025 87.158 1.00 91.68 322 ASN A CA 1
ATOM 2509 C C . ASN B 2 293 ? 46.575 -0.780 88.045 1.00 93.53 322 ASN A C 1
ATOM 2510 O O . ASN B 2 293 ? 45.895 -1.709 87.596 1.00 96.61 322 ASN A O 1
ATOM 2515 N N . LYS B 2 294 ? 46.525 -0.419 89.326 1.00 96.96 323 LYS A N 1
ATOM 2516 C CA . LYS B 2 294 ? 45.620 -1.035 90.287 1.00 99.98 323 LYS A CA 1
ATOM 2517 C C . LYS B 2 294 ? 44.438 -0.127 90.607 1.00 98.79 323 LYS A C 1
ATOM 2518 O O . LYS B 2 294 ? 43.869 -0.206 91.700 1.00 101.03 323 LYS A O 1
ATOM 2524 N N . LEU B 2 295 ? 44.062 0.736 89.666 1.00 94.59 324 LEU A N 1
ATOM 2525 C CA . LEU B 2 295 ? 43.039 1.744 89.917 1.00 93.31 324 LEU A CA 1
ATOM 2526 C C . LEU B 2 295 ? 41.670 1.118 90.151 1.00 94.74 324 LEU A C 1
ATOM 2527 O O . LEU B 2 295 ? 41.267 0.182 89.455 1.0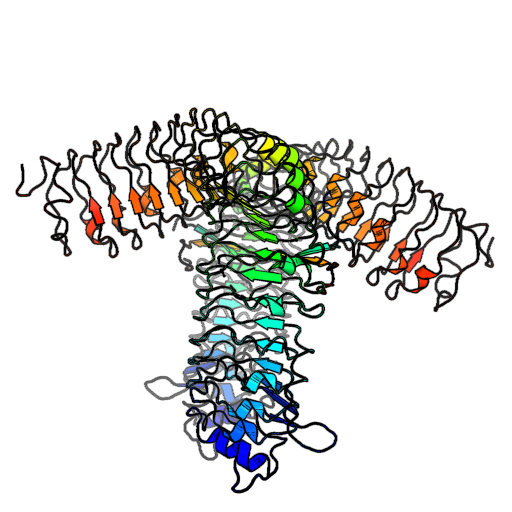0 95.75 324 LEU A O 1
ATOM 2532 N N . THR B 2 296 ? 40.957 1.643 91.148 1.00 97.96 325 THR A N 1
ATOM 2533 C CA . THR B 2 296 ? 39.601 1.246 91.497 1.00 97.63 325 THR A CA 1
ATOM 2534 C C . THR B 2 296 ? 38.624 2.375 91.152 1.00 96.53 325 THR A C 1
ATOM 2535 O O . THR B 2 296 ? 38.983 3.362 90.501 1.00 98.40 325 THR A O 1
ATOM 2539 N N . GLY B 2 297 ? 37.383 2.237 91.614 1.00 95.01 326 GLY A N 1
ATOM 2540 C CA . GLY B 2 297 ? 36.366 3.248 91.391 1.00 94.86 326 GLY A CA 1
ATOM 2541 C C . GLY B 2 297 ? 35.616 3.091 90.085 1.00 94.68 326 GLY A C 1
ATOM 2542 O O . GLY B 2 297 ? 35.775 2.125 89.334 1.00 95.64 326 GLY A O 1
ATOM 2543 N N . GLN B 2 298 ? 34.759 4.079 89.823 1.00 92.39 327 GLN A N 1
ATOM 2544 C CA . GLN B 2 298 ? 33.938 4.123 88.624 1.00 92.77 327 GLN A CA 1
ATOM 2545 C C . GLN B 2 298 ? 34.600 5.002 87.564 1.00 94.65 327 GLN A C 1
ATOM 2546 O O . GLN B 2 298 ? 35.647 5.616 87.789 1.00 96.20 327 GLN A O 1
ATOM 2552 N N . ILE B 2 299 ? 33.977 5.062 86.388 1.00 92.69 328 ILE A N 1
ATOM 2553 C CA . ILE B 2 299 ? 34.408 5.942 85.311 1.00 93.39 328 ILE A CA 1
ATOM 2554 C C . ILE B 2 299 ? 33.631 7.261 85.441 1.00 95.16 328 ILE A C 1
ATOM 2555 O O . ILE B 2 299 ? 32.428 7.276 85.135 1.00 96.60 328 ILE A O 1
ATOM 2560 N N . PRO B 2 300 ? 34.264 8.339 85.872 1.00 93.11 329 PRO A N 1
ATOM 2561 C CA . PRO B 2 300 ? 33.546 9.604 86.052 1.00 92.00 329 PRO A CA 1
ATOM 2562 C C . PRO B 2 300 ? 33.143 10.196 84.714 1.00 97.12 329 PRO A C 1
ATOM 2563 O O . PRO B 2 300 ? 33.969 10.286 83.793 1.00 97.99 329 PRO A O 1
ATOM 2567 N N . PRO B 2 301 ? 31.877 10.598 84.560 1.00 97.03 330 PRO A N 1
ATOM 2568 C CA . PRO B 2 301 ? 31.437 11.173 83.277 1.00 102.15 330 PRO A CA 1
ATOM 2569 C C . PRO B 2 301 ? 32.187 12.437 82.875 1.00 109.25 330 PRO A C 1
ATOM 2570 O O . PRO B 2 301 ? 32.102 12.829 81.702 1.00 106.06 330 PRO A O 1
ATOM 2574 N N . GLU B 2 302 ? 32.918 13.077 83.798 1.00 108.57 331 GLU A N 1
ATOM 2575 C CA . GLU B 2 302 ? 33.631 14.310 83.475 1.00 107.77 331 GLU A CA 1
ATOM 2576 C C . GLU B 2 302 ? 34.655 14.122 82.363 1.00 106.87 331 GLU A C 1
ATOM 2577 O O . GLU B 2 302 ? 35.056 15.109 81.736 1.00 106.18 331 GLU A O 1
ATOM 2583 N N . LEU B 2 303 ? 35.095 12.887 82.103 1.00 105.30 332 LEU A N 1
ATOM 2584 C CA . LEU B 2 303 ? 36.014 12.665 80.992 1.00 95.37 332 LEU A CA 1
ATOM 2585 C C . LEU B 2 303 ? 35.381 12.997 79.648 1.00 97.31 332 LEU A C 1
ATOM 2586 O O . LEU B 2 303 ? 36.107 13.221 78.674 1.00 96.35 332 LEU A O 1
ATOM 2591 N N . GLY B 2 304 ? 34.052 13.054 79.573 1.00 102.73 333 GLY A N 1
ATOM 2592 C CA . GLY B 2 304 ? 33.419 13.528 78.358 1.00 101.43 333 GLY A CA 1
ATOM 2593 C C . GLY B 2 304 ? 33.707 14.980 78.047 1.00 101.79 333 GLY A C 1
ATOM 2594 O O . GLY B 2 304 ? 33.461 15.419 76.919 1.00 97.38 333 GLY A O 1
ATOM 2595 N N . ASN B 2 305 ? 34.215 15.728 79.030 1.00 102.84 334 ASN A N 1
ATOM 2596 C CA . ASN B 2 305 ? 34.523 17.147 78.915 1.00 103.97 334 ASN A CA 1
ATOM 2597 C C . ASN B 2 305 ? 35.902 17.422 78.307 1.00 103.66 334 ASN A C 1
ATOM 2598 O O . ASN B 2 305 ? 36.207 18.585 78.015 1.00 106.04 334 ASN A O 1
ATOM 2603 N N . MET B 2 306 ? 36.734 16.391 78.104 1.00 106.66 335 MET A N 1
ATOM 2604 C CA . MET B 2 306 ? 38.059 16.536 77.486 1.00 101.93 335 MET A CA 1
ATOM 2605 C C . MET B 2 306 ? 37.892 16.542 75.971 1.00 99.16 335 MET A C 1
ATOM 2606 O O . MET B 2 306 ? 38.073 15.531 75.287 1.00 94.01 335 MET A O 1
ATOM 2611 N N . SER B 2 307 ? 37.551 17.713 75.435 1.00 100.81 336 SER A N 1
ATOM 2612 C CA . SER B 2 307 ? 37.113 17.781 74.046 1.00 96.00 336 SER A CA 1
ATOM 2613 C C . SER B 2 307 ? 38.212 17.328 73.091 1.00 98.20 336 SER A C 1
ATOM 2614 O O . SER B 2 307 ? 37.943 16.599 72.130 1.00 94.77 336 SER A O 1
ATOM 2617 N N . ARG B 2 308 ? 39.463 17.709 73.357 1.00 103.18 337 ARG A N 1
ATOM 2618 C CA . ARG B 2 308 ? 40.548 17.461 72.418 1.00 102.80 337 ARG A CA 1
ATOM 2619 C C . ARG B 2 308 ? 41.279 16.153 72.705 1.00 103.11 337 ARG A C 1
ATOM 2620 O O . ARG B 2 308 ? 42.429 15.987 72.282 1.00 102.94 337 ARG A O 1
ATOM 2628 N N . LEU B 2 309 ? 40.628 15.228 73.407 1.00 97.11 338 LEU A N 1
ATOM 2629 C CA . LEU B 2 309 ? 41.188 13.920 73.711 1.00 94.59 338 LEU A CA 1
ATOM 2630 C C . LEU B 2 309 ? 40.811 12.935 72.613 1.00 91.67 338 LEU A C 1
ATOM 2631 O O . LEU B 2 309 ? 39.645 12.862 72.212 1.00 91.59 338 LEU A O 1
ATOM 2636 N N . SER B 2 310 ? 41.801 12.188 72.126 1.00 91.05 339 SER A N 1
ATOM 2637 C CA . SER B 2 310 ? 41.603 11.243 71.037 1.00 91.81 339 SER A CA 1
ATOM 2638 C C . SER B 2 310 ? 41.899 9.799 71.406 1.00 90.55 339 SER A C 1
ATOM 2639 O O . SER B 2 310 ? 41.345 8.896 70.770 1.00 86.70 339 SER A O 1
ATOM 2642 N N . TYR B 2 311 ? 42.736 9.553 72.413 1.00 92.61 340 TYR A N 1
ATOM 2643 C CA . TYR B 2 311 ? 43.081 8.202 72.838 1.00 90.97 340 TYR A CA 1
ATOM 2644 C C . TYR B 2 311 ? 42.847 8.077 74.334 1.00 88.14 340 TYR A C 1
ATOM 2645 O O . TYR B 2 311 ? 43.535 8.728 75.129 1.00 90.19 340 TYR A O 1
ATOM 2654 N N . LEU B 2 312 ? 41.896 7.230 74.715 1.00 80.42 341 LEU A N 1
ATOM 2655 C CA . LEU B 2 312 ? 41.620 6.951 76.117 1.00 80.67 341 LEU A CA 1
ATOM 2656 C C . LEU B 2 312 ? 41.932 5.485 76.384 1.00 80.82 341 LEU A C 1
ATOM 2657 O O . LEU B 2 312 ? 41.268 4.594 75.833 1.00 80.90 341 LEU A O 1
ATOM 2662 N N . GLN B 2 313 ? 42.920 5.225 77.244 1.00 86.98 342 GLN A N 1
ATOM 2663 C CA . GLN B 2 313 ? 43.270 3.845 77.585 1.00 86.44 342 GLN A CA 1
ATOM 2664 C C . GLN B 2 313 ? 43.198 3.660 79.092 1.00 89.25 342 GLN A C 1
ATOM 2665 O O . GLN B 2 313 ? 44.006 4.227 79.835 1.00 91.31 342 GLN A O 1
ATOM 2671 N N . LEU B 2 314 ? 42.229 2.856 79.533 1.00 86.47 343 LEU A N 1
ATOM 2672 C CA . LEU B 2 314 ? 42.012 2.567 80.945 1.00 85.89 343 LEU A CA 1
ATOM 2673 C C . LEU B 2 314 ? 42.134 1.078 81.254 1.00 89.53 343 LEU A C 1
ATOM 2674 O O . LEU B 2 314 ? 41.661 0.629 82.303 1.00 91.51 343 LEU A O 1
ATOM 2679 N N . ASN B 2 315 ? 42.751 0.301 80.365 1.00 90.65 344 ASN A N 1
ATOM 2680 C CA . ASN B 2 315 ? 42.713 -1.150 80.477 1.00 88.32 344 ASN A CA 1
ATOM 2681 C C . ASN B 2 315 ? 43.583 -1.645 81.637 1.00 90.94 344 ASN A C 1
ATOM 2682 O O . ASN B 2 315 ? 44.322 -0.890 82.270 1.00 90.73 344 ASN A O 1
ATOM 2687 N N . ASP B 2 316 ? 43.452 -2.941 81.935 1.00 91.28 345 ASP A N 1
ATOM 2688 C CA . ASP B 2 316 ? 44.262 -3.619 82.953 1.00 89.62 345 ASP A CA 1
ATOM 2689 C C . ASP B 2 316 ? 44.157 -2.936 84.315 1.00 91.04 345 ASP A C 1
ATOM 2690 O O . ASP B 2 316 ? 45.160 -2.695 84.991 1.00 93.01 345 ASP A O 1
ATOM 2695 N N . ASN B 2 317 ? 42.928 -2.629 84.723 1.00 91.44 346 ASN A N 1
ATOM 2696 C CA . ASN B 2 317 ? 42.714 -2.064 86.049 1.00 93.53 346 ASN A CA 1
ATOM 2697 C C . ASN B 2 317 ? 41.626 -2.802 86.814 1.00 96.42 346 ASN A C 1
ATOM 2698 O O . ASN B 2 317 ? 41.211 -3.898 86.423 1.00 96.86 346 ASN A O 1
ATOM 2703 N N . GLU B 2 318 ? 41.159 -2.199 87.910 1.00 99.65 347 GLU A N 1
ATOM 2704 C CA . GLU B 2 318 ? 40.154 -2.801 88.778 1.00 100.12 347 GLU A CA 1
ATOM 2705 C C . GLU B 2 318 ? 38.883 -1.956 88.856 1.00 96.34 347 GLU A C 1
ATOM 2706 O O . GLU B 2 318 ? 38.130 -2.068 89.827 1.00 97.02 347 GLU A O 1
ATOM 2712 N N . LEU B 2 319 ? 38.631 -1.116 87.852 1.00 93.00 348 LEU A N 1
ATOM 2713 C CA . LEU B 2 319 ? 37.454 -0.254 87.833 1.00 92.27 348 LEU A CA 1
ATOM 2714 C C . LEU B 2 319 ? 36.160 -1.067 87.829 1.00 92.06 348 LEU A C 1
ATOM 2715 O O . LEU B 2 319 ? 36.129 -2.238 87.445 1.00 93.81 348 LEU A O 1
ATOM 2720 N N . VAL B 2 320 ? 35.079 -0.424 88.275 1.00 90.20 349 VAL A N 1
ATOM 2721 C CA . VAL B 2 320 ? 33.747 -1.012 88.327 1.00 89.70 349 VAL A CA 1
ATOM 2722 C C . VAL B 2 320 ? 32.754 -0.017 87.730 1.00 91.46 349 VAL A C 1
ATOM 2723 O O . VAL B 2 320 ? 33.128 1.052 87.249 1.00 95.13 349 VAL A O 1
ATOM 2727 N N . GLY B 2 321 ? 31.476 -0.389 87.761 1.00 91.15 350 GLY A N 1
ATOM 2728 C CA . GLY B 2 321 ? 30.403 0.490 87.346 1.00 93.23 350 GLY A CA 1
ATOM 2729 C C . GLY B 2 321 ? 30.051 0.407 85.869 1.00 92.46 350 GLY A C 1
ATOM 2730 O O . GLY B 2 321 ? 30.742 -0.202 85.048 1.00 94.05 350 GLY A O 1
ATOM 2731 N N . LYS B 2 322 ? 28.933 1.049 85.544 1.00 92.56 351 LYS A N 1
ATOM 2732 C CA . LYS B 2 322 ? 28.418 1.133 84.189 1.00 95.37 351 LYS A CA 1
ATOM 2733 C C . LYS B 2 322 ? 29.344 1.979 83.317 1.00 96.84 351 LYS A C 1
ATOM 2734 O O . LYS B 2 322 ? 30.150 2.773 83.808 1.00 94.66 351 LYS A O 1
ATOM 2740 N N . ILE B 2 323 ? 29.223 1.802 82.005 1.00 98.48 352 ILE A N 1
ATOM 2741 C CA . ILE B 2 323 ? 29.901 2.693 81.066 1.00 97.54 352 ILE A CA 1
ATOM 2742 C C . ILE B 2 323 ? 29.074 3.967 80.956 1.00 97.03 352 ILE A C 1
ATOM 2743 O O . ILE B 2 323 ? 27.900 3.907 80.562 1.00 97.82 352 ILE A O 1
ATOM 2748 N N . PRO B 2 324 ? 29.627 5.129 81.284 1.00 94.53 353 PRO A N 1
ATOM 2749 C CA . PRO B 2 324 ? 28.839 6.355 81.240 1.00 94.20 353 PRO A CA 1
ATOM 2750 C C . PRO B 2 324 ? 28.596 6.790 79.808 1.00 91.17 353 PRO A C 1
ATOM 2751 O O . PRO B 2 324 ? 29.478 6.657 78.945 1.00 89.99 353 PRO A O 1
ATOM 2755 N N . PRO B 2 325 ? 27.408 7.325 79.515 1.00 92.19 354 PRO A N 1
ATOM 2756 C CA . PRO B 2 325 ? 27.099 7.730 78.139 1.00 92.39 354 PRO A CA 1
ATOM 2757 C C . PRO B 2 325 ? 27.750 9.039 77.737 1.00 97.13 354 PRO A C 1
ATOM 2758 O O . PRO B 2 325 ? 27.730 9.371 76.546 1.00 99.39 354 PRO A O 1
ATOM 2762 N N . GLU B 2 326 ? 28.270 9.813 78.696 1.00 98.83 355 GLU A N 1
ATOM 2763 C CA . GLU B 2 326 ? 28.862 11.109 78.381 1.00 97.98 355 GLU A CA 1
ATOM 2764 C C . GLU B 2 326 ? 30.097 10.999 77.495 1.00 98.03 355 GLU A C 1
ATOM 2765 O O . GLU B 2 326 ? 30.539 12.016 76.948 1.00 101.41 355 GLU A O 1
ATOM 2771 N N . LEU B 2 327 ? 30.677 9.803 77.348 1.00 90.14 356 LEU A N 1
ATOM 2772 C CA . LEU B 2 327 ? 31.723 9.633 76.344 1.00 89.72 356 LEU A CA 1
ATOM 2773 C C . LEU B 2 327 ? 31.204 9.929 74.944 1.00 89.64 356 LEU A C 1
ATOM 2774 O O . LEU B 2 327 ? 32.001 10.228 74.048 1.00 89.30 356 LEU A O 1
ATOM 2779 N N . GLY B 2 328 ? 29.889 9.836 74.737 1.00 95.63 357 GLY A N 1
ATOM 2780 C CA . GLY B 2 328 ? 29.256 10.246 73.498 1.00 97.15 357 GLY A CA 1
ATOM 2781 C C . GLY B 2 328 ? 29.439 11.712 73.174 1.00 97.60 357 GLY A C 1
ATOM 2782 O O . GLY B 2 328 ? 29.094 12.132 72.062 1.00 96.63 357 GLY A O 1
ATOM 2783 N N . LYS B 2 329 ? 29.953 12.496 74.120 1.00 98.23 358 LYS A N 1
ATOM 2784 C CA . LYS B 2 329 ? 30.317 13.884 73.888 1.00 98.24 358 LYS A CA 1
ATOM 2785 C C . LYS B 2 329 ? 31.700 14.017 73.271 1.00 98.17 358 LYS A C 1
ATOM 2786 O O . LYS B 2 329 ? 32.122 15.137 72.968 1.00 101.65 358 LYS A O 1
ATOM 2792 N N . LEU B 2 330 ? 32.415 12.907 73.091 1.00 96.51 359 LEU A N 1
ATOM 2793 C CA . LEU B 2 330 ? 33.822 12.931 72.689 1.00 94.52 359 LEU A CA 1
ATOM 2794 C C . LEU B 2 330 ? 33.948 12.805 71.172 1.00 94.45 359 LEU A C 1
ATOM 2795 O O . LEU B 2 330 ? 34.427 11.808 70.635 1.00 96.87 359 LEU A O 1
ATOM 2800 N N . GLU B 2 331 ? 33.484 13.846 70.476 1.00 99.39 360 GLU A N 1
ATOM 2801 C CA . GLU B 2 331 ? 33.390 13.790 69.022 1.00 104.01 360 GLU A CA 1
ATOM 2802 C C . GLU B 2 331 ? 34.746 13.652 68.332 1.00 102.23 360 GLU A C 1
ATOM 2803 O O . GLU B 2 331 ? 34.776 13.416 67.118 1.00 100.60 360 GLU A O 1
ATOM 2809 N N . GLN B 2 332 ? 35.860 13.808 69.055 1.00 97.21 361 GLN A N 1
ATOM 2810 C CA . GLN B 2 332 ? 37.196 13.573 68.516 1.00 96.01 361 GLN A CA 1
ATOM 2811 C C . GLN B 2 332 ? 37.854 12.309 69.072 1.00 96.55 361 GLN A C 1
ATOM 2812 O O . GLN B 2 332 ? 39.083 12.216 69.107 1.00 95.32 361 GLN A O 1
ATOM 2818 N N . LEU B 2 333 ? 37.066 11.331 69.517 1.00 92.99 362 LEU A N 1
ATOM 2819 C CA . LEU B 2 333 ? 37.633 10.138 70.134 1.00 87.74 362 LEU A CA 1
ATOM 2820 C C . LEU B 2 333 ? 38.023 9.125 69.061 1.00 87.68 362 LEU A C 1
ATOM 2821 O O . LEU B 2 333 ? 37.269 8.886 68.114 1.00 87.75 362 LEU A O 1
ATOM 2826 N N . PHE B 2 334 ? 39.203 8.517 69.224 1.00 91.78 363 PHE A N 1
ATOM 2827 C CA . PHE B 2 334 ? 39.729 7.538 68.276 1.00 91.72 363 PHE A CA 1
ATOM 2828 C C . PHE B 2 334 ? 39.826 6.130 68.848 1.00 89.73 363 PHE A C 1
ATOM 2829 O O . PHE B 2 334 ? 39.280 5.187 68.270 1.00 87.27 363 PHE A O 1
ATOM 2837 N N . GLU B 2 335 ? 40.532 5.957 69.960 1.00 86.55 364 GLU A N 1
ATOM 2838 C CA . GLU B 2 335 ? 40.767 4.648 70.551 1.00 81.85 364 GLU A CA 1
ATOM 2839 C C . GLU B 2 335 ? 40.185 4.621 71.953 1.00 84.33 364 GLU A C 1
ATOM 2840 O O . GLU B 2 335 ? 40.491 5.497 72.774 1.00 88.70 364 GLU A O 1
ATOM 2846 N N . LEU B 2 336 ? 39.375 3.604 72.240 1.00 79.44 365 LEU A N 1
ATOM 2847 C CA . LEU B 2 336 ? 38.816 3.444 73.578 1.00 78.30 365 LEU A CA 1
ATOM 2848 C C . LEU B 2 336 ? 39.175 2.048 74.068 1.00 78.49 365 LEU A C 1
ATOM 2849 O O . LEU B 2 336 ? 38.684 1.047 73.530 1.00 80.15 365 LEU A O 1
ATOM 2854 N N . ASN B 2 337 ? 40.035 1.989 75.089 1.00 82.78 366 ASN A N 1
ATOM 2855 C CA . ASN B 2 337 ? 40.583 0.731 75.591 1.00 82.33 366 ASN A CA 1
ATOM 2856 C C . ASN B 2 337 ? 40.184 0.595 77.053 1.00 83.25 366 ASN A C 1
ATOM 2857 O O . ASN B 2 337 ? 40.707 1.309 77.915 1.00 85.67 366 ASN A O 1
ATOM 2862 N N . LEU B 2 338 ? 39.258 -0.318 77.325 1.00 80.84 367 LEU A N 1
ATOM 2863 C CA . LEU B 2 338 ? 38.691 -0.501 78.653 1.00 81.13 367 LEU A CA 1
ATOM 2864 C C . LEU B 2 338 ? 38.913 -1.925 79.147 1.00 81.40 367 LEU A C 1
ATOM 2865 O O . LEU B 2 338 ? 38.153 -2.429 79.975 1.00 81.72 367 LEU A O 1
ATOM 2870 N N . ALA B 2 339 ? 39.963 -2.576 78.654 1.00 88.41 368 ALA A N 1
ATOM 2871 C CA . ALA B 2 339 ? 40.089 -4.017 78.784 1.00 87.53 368 ALA A CA 1
ATOM 2872 C C . ALA B 2 339 ? 40.509 -4.416 80.196 1.00 89.35 368 ALA A C 1
ATOM 2873 O O . ALA B 2 339 ? 41.102 -3.639 80.945 1.00 90.65 368 ALA A O 1
ATOM 2875 N N . ASN B 2 340 ? 40.175 -5.656 80.551 1.00 93.71 369 ASN A N 1
ATOM 2876 C CA . ASN B 2 340 ? 40.666 -6.300 81.769 1.00 93.01 369 ASN A CA 1
ATOM 2877 C C . ASN B 2 340 ? 40.301 -5.495 83.014 1.00 92.19 369 ASN A C 1
ATOM 2878 O O . ASN B 2 340 ? 41.101 -5.347 83.941 1.00 92.01 369 ASN A O 1
ATOM 2883 N N . ASN B 2 341 ? 39.086 -4.963 83.026 1.00 88.44 370 ASN A N 1
ATOM 2884 C CA . ASN B 2 341 ? 38.522 -4.324 84.202 1.00 89.31 370 ASN A CA 1
ATOM 2885 C C . ASN B 2 341 ? 37.305 -5.131 84.657 1.00 93.29 370 ASN A C 1
ATOM 2886 O O . ASN B 2 341 ? 37.097 -6.273 84.234 1.00 94.66 370 ASN A O 1
ATOM 2891 N N . ASN B 2 342 ? 36.498 -4.526 85.527 1.00 95.04 371 ASN A N 1
ATOM 2892 C CA . ASN B 2 342 ? 35.337 -5.191 86.105 1.00 91.69 371 ASN A CA 1
ATOM 2893 C C . ASN B 2 342 ? 34.040 -4.431 85.822 1.00 89.58 371 ASN A C 1
ATOM 2894 O O . ASN B 2 342 ? 33.118 -4.445 86.640 1.00 88.11 371 ASN A O 1
ATOM 2899 N N . LEU B 2 343 ? 33.944 -3.779 84.662 1.00 90.79 372 LEU A N 1
ATOM 2900 C CA . LEU B 2 343 ? 32.756 -2.997 84.334 1.00 91.78 372 LEU A CA 1
ATOM 2901 C C . LEU B 2 343 ? 31.551 -3.897 84.071 1.00 88.62 372 LEU A C 1
ATOM 2902 O O . LEU B 2 343 ? 31.679 -5.019 83.574 1.00 89.98 372 LEU A O 1
ATOM 2907 N N . VAL B 2 344 ? 30.367 -3.388 84.412 1.00 90.63 373 VAL A N 1
ATOM 2908 C CA . VAL B 2 344 ? 29.100 -4.072 84.205 1.00 90.58 373 VAL A CA 1
ATOM 2909 C C . VAL B 2 344 ? 28.159 -3.130 83.459 1.00 95.97 373 VAL A C 1
ATOM 2910 O O . VAL B 2 344 ? 28.517 -2.000 83.123 1.00 97.90 373 VAL A O 1
ATOM 2914 N N . GLY B 2 345 ? 26.946 -3.612 83.198 1.00 98.93 374 GLY A N 1
ATOM 2915 C CA . GLY B 2 345 ? 25.925 -2.801 82.557 1.00 99.15 374 GLY A CA 1
ATOM 2916 C C . GLY B 2 345 ? 25.982 -2.821 81.043 1.00 98.06 374 GLY A C 1
ATOM 2917 O O . GLY B 2 345 ? 26.704 -3.594 80.404 1.00 97.13 374 GLY A O 1
ATOM 2918 N N . LEU B 2 346 ? 25.189 -1.923 80.463 1.00 100.36 375 LEU A N 1
ATOM 2919 C CA . LEU B 2 346 ? 24.986 -1.891 79.023 1.00 96.36 375 LEU A CA 1
ATOM 2920 C C . LEU B 2 346 ? 26.065 -1.079 78.312 1.00 98.26 375 LEU A C 1
ATOM 2921 O O . LEU B 2 346 ? 26.834 -0.329 78.923 1.00 96.07 375 LEU A O 1
ATOM 2926 N N . ILE B 2 347 ? 26.121 -1.260 76.996 1.00 99.60 376 ILE A N 1
ATOM 2927 C CA . ILE B 2 347 ? 26.880 -0.384 76.112 1.00 99.13 376 ILE A CA 1
ATOM 2928 C C . ILE B 2 347 ? 25.950 0.754 75.699 1.00 102.77 376 ILE A C 1
ATOM 2929 O O . ILE B 2 347 ? 24.882 0.484 75.123 1.00 101.01 376 ILE A O 1
ATOM 2934 N N . PRO B 2 348 ? 26.290 2.004 75.987 1.00 104.36 377 PRO A N 1
ATOM 2935 C CA . PRO B 2 348 ? 25.326 3.091 75.796 1.00 102.14 377 PRO A CA 1
ATOM 2936 C C . PRO B 2 348 ? 25.077 3.391 74.328 1.00 101.02 377 PRO A C 1
ATOM 2937 O O . PRO B 2 348 ? 25.962 3.260 73.481 1.00 98.81 377 PRO A O 1
ATOM 2941 N N . SER B 2 349 ? 23.817 3.675 74.038 1.00 101.57 378 SER A N 1
ATOM 2942 C CA . SER B 2 349 ? 23.373 3.984 72.691 1.00 106.06 378 SER A CA 1
ATOM 2943 C C . SER B 2 349 ? 23.803 5.375 72.283 1.00 105.67 378 SER A C 1
ATOM 2944 O O . SER B 2 349 ? 23.669 5.764 71.135 1.00 101.59 378 SER A O 1
ATOM 2947 N N . ASN B 2 350 ? 24.331 6.124 73.239 1.00 109.89 379 ASN A N 1
ATOM 2948 C CA . ASN B 2 350 ? 24.811 7.469 72.992 1.00 109.83 379 ASN A CA 1
ATOM 2949 C C . ASN B 2 350 ? 26.305 7.455 72.754 1.00 108.74 379 ASN A C 1
ATOM 2950 O O . ASN B 2 350 ? 26.926 8.499 72.708 1.00 109.40 379 ASN A O 1
ATOM 2955 N N . ILE B 2 351 ? 26.889 6.273 72.634 1.00 104.44 380 ILE A N 1
ATOM 2956 C CA . ILE B 2 351 ? 28.301 6.158 72.381 1.00 102.01 380 ILE A CA 1
ATOM 2957 C C . ILE B 2 351 ? 28.555 6.019 70.906 1.00 102.77 380 ILE A C 1
ATOM 2958 O O . ILE B 2 351 ? 29.688 5.920 70.498 1.00 101.85 380 ILE A O 1
ATOM 2963 N N . SER B 2 352 ? 27.503 5.976 70.117 1.00 106.18 381 SER A N 1
ATOM 2964 C CA . SER B 2 352 ? 27.697 5.840 68.695 1.00 106.17 381 SER A CA 1
ATOM 2965 C C . SER B 2 352 ? 27.689 7.210 68.097 1.00 104.97 381 SER A C 1
ATOM 2966 O O . SER B 2 352 ? 27.199 7.403 67.003 1.00 102.70 381 SER A O 1
ATOM 2969 N N . SER B 2 353 ? 28.210 8.174 68.825 1.00 101.90 382 SER A N 1
ATOM 2970 C CA . SER B 2 353 ? 28.212 9.515 68.300 1.00 102.42 382 SER A CA 1
ATOM 2971 C C . SER B 2 353 ? 29.612 10.027 68.116 1.00 101.04 382 SER A C 1
ATOM 2972 O O . SER B 2 353 ? 29.816 11.205 67.905 1.00 103.46 382 SER A O 1
ATOM 2975 N N . CYS B 2 354 ? 30.585 9.142 68.210 1.00 97.30 383 CYS A N 1
ATOM 2976 C CA . CYS B 2 354 ? 31.941 9.552 67.975 1.00 94.42 383 CYS A CA 1
ATOM 2977 C C . CYS B 2 354 ? 32.288 8.908 66.674 1.00 94.94 383 CYS A C 1
ATOM 2978 O O . CYS B 2 354 ? 32.696 7.772 66.658 1.00 96.01 383 CYS A O 1
ATOM 2981 N N . ALA B 2 355 ? 32.098 9.624 65.581 1.00 97.92 384 ALA A N 1
ATOM 2982 C CA . ALA B 2 355 ? 32.381 9.093 64.265 1.00 98.09 384 ALA A CA 1
ATOM 2983 C C . ALA B 2 355 ? 33.782 8.566 64.168 1.00 94.90 384 ALA A C 1
ATOM 2984 O O . ALA B 2 355 ? 33.985 7.393 63.941 1.00 95.26 384 ALA A O 1
ATOM 2986 N N . ALA B 2 356 ? 34.765 9.429 64.334 1.00 88.57 385 ALA A N 1
ATOM 2987 C CA . ALA B 2 356 ? 36.131 8.964 64.258 1.00 88.74 385 ALA A CA 1
ATOM 2988 C C . ALA B 2 356 ? 36.325 8.095 65.449 1.00 91.43 385 ALA A C 1
ATOM 2989 O O . ALA B 2 356 ? 36.484 8.582 66.555 1.00 88.54 385 ALA A O 1
ATOM 2991 N N . LEU B 2 357 ? 36.289 6.798 65.223 1.00 83.71 386 LEU A N 1
ATOM 2992 C CA . LEU B 2 357 ? 36.457 5.856 66.284 1.00 83.76 386 LEU A CA 1
ATOM 2993 C C . LEU B 2 357 ? 36.994 4.626 65.647 1.00 83.79 386 LEU A C 1
ATOM 2994 O O . LEU B 2 357 ? 36.247 3.807 65.168 1.00 83.98 386 LEU A O 1
ATOM 2999 N N . ASN B 2 358 ? 38.303 4.502 65.623 1.00 85.06 387 ASN A N 1
ATOM 3000 C CA . ASN B 2 358 ? 38.916 3.344 65.030 1.00 84.73 387 ASN A CA 1
ATOM 3001 C C . ASN B 2 358 ? 38.746 2.101 65.882 1.00 83.95 387 ASN A C 1
ATOM 3002 O O . ASN B 2 358 ? 37.910 1.265 65.599 1.00 84.17 387 ASN A O 1
ATOM 3007 N N . GLN B 2 359 ? 39.518 1.997 66.946 1.00 79.13 388 GLN A N 1
ATOM 3008 C CA . GLN B 2 359 ? 39.486 0.811 67.771 1.00 79.34 388 GLN A CA 1
ATOM 3009 C C . GLN B 2 359 ? 38.645 0.919 69.017 1.00 79.51 388 GLN A C 1
ATOM 3010 O O . GLN B 2 359 ? 38.723 1.901 69.711 1.00 81.25 388 GLN A O 1
ATOM 3016 N N . PHE B 2 360 ? 37.850 -0.108 69.296 1.00 77.80 389 PHE A N 1
ATOM 3017 C CA . PHE B 2 360 ? 37.003 -0.180 70.479 1.00 79.03 389 PHE A CA 1
ATOM 3018 C C . PHE B 2 360 ? 37.229 -1.532 71.141 1.00 78.79 389 PHE A C 1
ATOM 3019 O O . PHE B 2 360 ? 36.943 -2.581 70.545 1.00 82.22 389 PHE A O 1
ATOM 3027 N N . ASN B 2 361 ? 37.748 -1.505 72.369 1.00 77.42 390 ASN A N 1
ATOM 3028 C CA . ASN B 2 361 ? 38.260 -2.702 73.030 1.00 77.76 390 ASN A CA 1
ATOM 3029 C C . ASN B 2 361 ? 37.740 -2.732 74.460 1.00 81.96 390 ASN A C 1
ATOM 3030 O O . ASN B 2 361 ? 38.199 -1.960 75.309 1.00 80.91 390 ASN A O 1
ATOM 3035 N N . VAL B 2 362 ? 36.788 -3.626 74.720 1.00 84.47 391 VAL A N 1
ATOM 3036 C CA . VAL B 2 362 ? 36.212 -3.832 76.042 1.00 84.61 391 VAL A CA 1
ATOM 3037 C C . VAL B 2 362 ? 36.360 -5.288 76.491 1.00 86.26 391 VAL A C 1
ATOM 3038 O O . VAL B 2 362 ? 35.598 -5.762 77.328 1.00 86.67 391 VAL A O 1
ATOM 3042 N N . HIS B 2 363 ? 37.343 -5.998 75.939 1.00 85.57 392 HIS A N 1
ATOM 3043 C CA . HIS B 2 363 ? 37.543 -7.402 76.267 1.00 85.57 392 HIS A CA 1
ATOM 3044 C C . HIS B 2 363 ? 37.847 -7.577 77.754 1.00 88.11 392 HIS A C 1
ATOM 3045 O O . HIS B 2 363 ? 38.491 -6.735 78.384 1.00 92.04 392 HIS A O 1
ATOM 3052 N N . GLY B 2 364 ? 37.381 -8.691 78.313 1.00 87.18 393 GLY A N 1
ATOM 3053 C CA . GLY B 2 364 ? 37.749 -9.069 79.662 1.00 88.76 393 GLY A CA 1
ATOM 3054 C C . GLY B 2 364 ? 36.958 -8.418 80.773 1.00 89.59 393 GLY A C 1
ATOM 3055 O O . GLY B 2 364 ? 37.447 -8.356 81.907 1.00 89.56 393 GLY A O 1
ATOM 3056 N N . ASN B 2 365 ? 35.751 -7.935 80.494 1.00 89.81 394 ASN A N 1
ATOM 3057 C CA . ASN B 2 365 ? 34.906 -7.331 81.515 1.00 91.36 394 ASN A CA 1
ATOM 3058 C C . ASN B 2 365 ? 33.611 -8.133 81.657 1.00 90.16 394 ASN A C 1
ATOM 3059 O O . ASN B 2 365 ? 33.490 -9.255 81.159 1.00 90.16 394 ASN A O 1
ATOM 3064 N N . PHE B 2 366 ? 32.630 -7.538 82.338 1.00 89.11 395 PHE A N 1
ATOM 3065 C CA . PHE B 2 366 ? 31.413 -8.229 82.754 1.00 89.96 395 PHE A CA 1
ATOM 3066 C C . PHE B 2 366 ? 30.155 -7.592 82.163 1.00 89.04 395 PHE A C 1
ATOM 3067 O O . PHE B 2 366 ? 29.090 -7.617 82.783 1.00 88.42 395 PHE A O 1
ATOM 3075 N N . LEU B 2 367 ? 30.268 -7.003 80.972 1.00 90.76 396 LEU A N 1
ATOM 3076 C CA . LEU B 2 367 ? 29.145 -6.298 80.357 1.00 90.04 396 LEU A CA 1
ATOM 3077 C C . LEU B 2 367 ? 27.999 -7.249 80.012 1.00 89.22 396 LEU A C 1
ATOM 3078 O O . LEU B 2 367 ? 28.201 -8.440 79.760 1.00 91.74 396 LEU A O 1
ATOM 3083 N N . SER B 2 368 ? 26.779 -6.709 80.027 1.00 89.06 397 SER A N 1
ATOM 3084 C CA . SER B 2 368 ? 25.538 -7.441 79.789 1.00 93.27 397 SER A CA 1
ATOM 3085 C C . SER B 2 368 ? 24.770 -6.803 78.628 1.00 94.01 397 SER A C 1
ATOM 3086 O O . SER B 2 368 ? 25.257 -5.887 77.962 1.00 97.43 397 SER A O 1
ATOM 3089 N N . GLY B 2 369 ? 23.558 -7.306 78.387 1.00 91.12 398 GLY A N 1
ATOM 3090 C CA . GLY B 2 369 ? 22.657 -6.746 77.396 1.00 94.03 398 GLY A CA 1
ATOM 3091 C C . GLY B 2 369 ? 23.027 -7.001 75.950 1.00 92.83 398 GLY A C 1
ATOM 3092 O O . GLY B 2 369 ? 24.102 -7.531 75.655 1.00 91.84 398 GLY A O 1
ATOM 3093 N N . ALA B 2 370 ? 22.137 -6.614 75.037 1.00 95.18 399 ALA A N 1
ATOM 3094 C CA . ALA B 2 370 ? 22.340 -6.832 73.613 1.00 98.35 399 ALA A CA 1
ATOM 3095 C C . ALA B 2 370 ? 23.338 -5.814 73.064 1.00 98.81 399 ALA A C 1
ATOM 3096 O O . ALA B 2 370 ? 23.907 -5.004 73.804 1.00 99.90 399 ALA A O 1
ATOM 3098 N N . VAL B 2 371 ? 23.560 -5.847 71.758 1.00 99.04 400 VAL A N 1
ATOM 3099 C CA . VAL B 2 371 ? 24.504 -4.952 71.095 1.00 100.05 400 VAL A CA 1
ATOM 3100 C C . VAL B 2 371 ? 23.708 -3.851 70.405 1.00 105.01 400 VAL A C 1
ATOM 3101 O O . VAL B 2 371 ? 22.804 -4.163 69.618 1.00 104.46 400 VAL A O 1
ATOM 3105 N N . PRO B 2 372 ? 24.001 -2.575 70.667 1.00 107.35 401 PRO A N 1
ATOM 3106 C CA . PRO B 2 372 ? 23.229 -1.501 70.031 1.00 104.26 401 PRO A CA 1
ATOM 3107 C C . PRO B 2 372 ? 23.527 -1.416 68.543 1.00 103.06 401 PRO A C 1
ATOM 3108 O O . PRO B 2 372 ? 24.658 -1.634 68.101 1.00 100.18 401 PRO A O 1
ATOM 3112 N N . LEU B 2 373 ? 22.491 -1.097 67.768 1.00 102.96 402 LEU A N 1
ATOM 3113 C CA . LEU B 2 373 ? 22.605 -1.142 66.316 1.00 104.96 402 LEU A CA 1
ATOM 3114 C C . LEU B 2 373 ? 23.295 0.097 65.757 1.00 109.58 402 LEU A C 1
ATOM 3115 O O . LEU B 2 373 ? 23.944 0.018 64.706 1.00 108.67 402 LEU A O 1
ATOM 3120 N N . GLU B 2 374 ? 23.200 1.234 66.454 1.00 112.59 403 GLU A N 1
ATOM 3121 C CA . GLU B 2 374 ? 23.749 2.500 65.978 1.00 110.85 403 GLU A CA 1
ATOM 3122 C C . GLU B 2 374 ? 25.266 2.449 65.794 1.00 109.79 403 GLU A C 1
ATOM 3123 O O . GLU B 2 374 ? 25.877 3.439 65.373 1.00 111.26 403 GLU A O 1
ATOM 3129 N N . PHE B 2 375 ? 25.882 1.299 66.092 1.00 106.47 404 PHE A N 1
ATOM 3130 C CA . PHE B 2 375 ? 27.266 1.069 65.689 1.00 104.95 404 PHE A CA 1
ATOM 3131 C C . PHE B 2 375 ? 27.440 1.183 64.183 1.00 104.71 404 PHE A C 1
ATOM 3132 O O . PHE B 2 375 ? 28.572 1.309 63.705 1.00 103.45 404 PHE A O 1
ATOM 3140 N N . ARG B 2 376 ? 26.338 1.139 63.433 1.00 107.91 405 ARG A N 1
ATOM 3141 C CA . ARG B 2 376 ? 26.336 1.377 61.998 1.00 107.47 405 ARG A CA 1
ATOM 3142 C C . ARG B 2 376 ? 26.679 2.817 61.619 1.00 109.47 405 ARG A C 1
ATOM 3143 O O . ARG B 2 376 ? 26.896 3.086 60.432 1.00 111.46 405 ARG A O 1
ATOM 3151 N N . ASN B 2 377 ? 26.716 3.746 62.574 1.00 111.16 406 ASN A N 1
ATOM 3152 C CA . ASN B 2 377 ? 27.157 5.110 62.296 1.00 109.10 406 ASN A CA 1
ATOM 3153 C C . ASN B 2 377 ? 28.663 5.300 62.496 1.00 105.67 406 ASN A C 1
ATOM 3154 O O . ASN B 2 377 ? 29.178 6.388 62.218 1.00 112.35 406 ASN A O 1
ATOM 3159 N N . LEU B 2 378 ? 29.375 4.274 62.975 1.00 100.91 407 LEU A N 1
ATOM 3160 C CA . LEU B 2 378 ? 30.838 4.297 63.080 1.00 98.01 407 LEU A CA 1
ATOM 3161 C C . LEU B 2 378 ? 31.432 3.663 61.827 1.00 97.53 407 LEU A C 1
ATOM 3162 O O . LEU B 2 378 ? 31.772 2.479 61.788 1.00 100.78 407 LEU A O 1
ATOM 3167 N N . GLY B 2 379 ? 31.551 4.476 60.777 1.00 95.83 408 GLY A N 1
ATOM 3168 C CA . GLY B 2 379 ? 32.081 3.974 59.521 1.00 96.85 408 GLY A CA 1
ATOM 3169 C C . GLY B 2 379 ? 33.576 3.719 59.532 1.00 98.08 408 GLY A C 1
ATOM 3170 O O . GLY B 2 379 ? 34.052 2.791 58.873 1.00 100.03 408 GLY A O 1
ATOM 3171 N N . SER B 2 380 ? 34.333 4.520 60.281 1.00 92.61 409 SER A N 1
ATOM 3172 C CA . SER B 2 380 ? 35.783 4.379 60.362 1.00 89.59 409 SER A CA 1
ATOM 3173 C C . SER B 2 380 ? 36.236 3.301 61.345 1.00 92.18 409 SER A C 1
ATOM 3174 O O . SER B 2 380 ? 37.439 3.197 61.602 1.00 93.87 409 SER A O 1
ATOM 3177 N N . LEU B 2 381 ? 35.313 2.507 61.889 1.00 92.02 410 LEU A N 1
ATOM 3178 C CA . LEU B 2 381 ? 35.629 1.486 62.888 1.00 90.63 410 LEU A CA 1
ATOM 3179 C C . LEU B 2 381 ? 36.463 0.370 62.261 1.00 85.57 410 LEU A C 1
ATOM 3180 O O . LEU B 2 381 ? 35.959 -0.413 61.449 1.00 86.41 410 LEU A O 1
ATOM 3185 N N . THR B 2 382 ? 37.747 0.304 62.624 1.00 79.97 411 THR A N 1
ATOM 3186 C CA . THR B 2 382 ? 38.647 -0.717 62.104 1.00 80.04 411 THR A CA 1
ATOM 3187 C C . THR B 2 382 ? 38.891 -1.880 63.059 1.00 80.23 411 THR A C 1
ATOM 3188 O O . THR B 2 382 ? 39.442 -2.896 62.632 1.00 80.38 411 THR A O 1
ATOM 3192 N N . TYR B 2 383 ? 38.486 -1.772 64.320 1.00 80.71 412 TYR A N 1
ATOM 3193 C CA . TYR B 2 383 ? 38.839 -2.773 65.320 1.00 78.04 412 TYR A CA 1
ATOM 3194 C C . TYR B 2 383 ? 37.719 -2.870 66.337 1.00 77.42 412 TYR A C 1
ATOM 3195 O O . TYR B 2 383 ? 37.387 -1.876 66.993 1.00 77.63 412 TYR A O 1
ATOM 3204 N N . LEU B 2 384 ? 37.190 -4.076 66.516 1.00 77.78 413 LEU A N 1
ATOM 3205 C CA . LEU B 2 384 ? 36.075 -4.255 67.436 1.00 78.04 413 LEU A CA 1
ATOM 3206 C C . LEU B 2 384 ? 36.330 -5.527 68.227 1.00 78.30 413 LEU A C 1
ATOM 3207 O O . LEU B 2 384 ? 36.257 -6.621 67.659 1.00 78.57 413 LEU A O 1
ATOM 3212 N N . ASN B 2 385 ? 36.633 -5.395 69.524 1.00 78.25 414 ASN A N 1
ATOM 3213 C CA . ASN B 2 385 ? 36.922 -6.553 70.374 1.00 78.51 414 ASN A CA 1
ATOM 3214 C C . ASN B 2 385 ? 35.988 -6.486 71.576 1.00 78.72 414 ASN A C 1
ATOM 3215 O O . ASN B 2 385 ? 36.158 -5.636 72.456 1.00 78.55 414 ASN A O 1
ATOM 3220 N N . LEU B 2 386 ? 35.013 -7.399 71.612 1.00 79.14 415 LEU A N 1
ATOM 3221 C CA . LEU B 2 386 ? 34.028 -7.503 72.685 1.00 79.44 415 LEU A CA 1
ATOM 3222 C C . LEU B 2 386 ? 34.152 -8.819 73.443 1.00 79.79 415 LEU A C 1
ATOM 3223 O O . LEU B 2 386 ? 33.204 -9.226 74.122 1.00 80.15 415 LEU A O 1
ATOM 3228 N N . SER B 2 387 ? 35.295 -9.491 73.338 1.00 83.65 416 SER A N 1
ATOM 3229 C CA . SER B 2 387 ? 35.410 -10.872 73.783 1.00 85.55 416 SER A CA 1
ATOM 3230 C C . SER B 2 387 ? 35.294 -10.992 75.303 1.00 88.89 416 SER A C 1
ATOM 3231 O O . SER B 2 387 ? 35.524 -10.040 76.055 1.00 91.63 416 SER A O 1
ATOM 3234 N N . SER B 2 388 ? 34.902 -12.190 75.743 1.00 89.67 417 SER A N 1
ATOM 3235 C CA . SER B 2 388 ? 34.890 -12.571 77.154 1.00 90.72 417 SER A CA 1
ATOM 3236 C C . SER B 2 388 ? 33.937 -11.688 77.966 1.00 91.15 417 SER A C 1
ATOM 3237 O O . SER B 2 388 ? 34.318 -11.056 78.954 1.00 93.53 417 SER A O 1
ATOM 3240 N N . ASN B 2 389 ? 32.680 -11.656 77.529 1.00 88.36 418 ASN A N 1
ATOM 3241 C CA . ASN B 2 389 ? 31.632 -10.894 78.203 1.00 89.68 418 ASN A CA 1
ATOM 3242 C C . ASN B 2 389 ? 30.341 -11.707 78.145 1.00 90.95 418 ASN A C 1
ATOM 3243 O O . ASN B 2 389 ? 30.347 -12.897 77.818 1.00 96.21 418 ASN A O 1
ATOM 3248 N N . SER B 2 390 ? 29.220 -11.065 78.477 1.00 88.20 419 SER A N 1
ATOM 3249 C CA . SER B 2 390 ? 27.927 -11.738 78.569 1.00 91.28 419 SER A CA 1
ATOM 3250 C C . SER B 2 390 ? 26.909 -11.226 77.549 1.00 91.56 419 SER A C 1
ATOM 3251 O O . SER B 2 390 ? 25.703 -11.295 77.795 1.00 93.80 419 SER A O 1
ATOM 3254 N N . PHE B 2 391 ? 27.369 -10.689 76.416 1.00 86.28 420 PHE A N 1
ATOM 3255 C CA . PHE B 2 391 ? 26.459 -10.070 75.452 1.00 86.34 420 PHE A CA 1
ATOM 3256 C C . PHE B 2 391 ? 25.427 -11.059 74.913 1.00 86.93 420 PHE A C 1
ATOM 3257 O O . PHE B 2 391 ? 25.724 -12.233 74.677 1.00 87.14 420 PHE A O 1
ATOM 3265 N N . LYS B 2 392 ? 24.205 -10.564 74.728 1.00 87.54 421 LYS A N 1
ATOM 3266 C CA . LYS B 2 392 ? 23.035 -11.326 74.315 1.00 88.68 421 LYS A CA 1
ATOM 3267 C C . LYS B 2 392 ? 22.513 -10.813 72.975 1.00 90.08 421 LYS A C 1
ATOM 3268 O O . LYS B 2 392 ? 23.085 -9.910 72.357 1.00 90.89 421 LYS A O 1
ATOM 3274 N N . GLY B 2 393 ? 21.408 -11.414 72.530 1.00 95.45 422 GLY A N 1
ATOM 3275 C CA . GLY B 2 393 ? 20.739 -11.021 71.303 1.00 96.95 422 GLY A CA 1
ATOM 3276 C C . GLY B 2 393 ? 21.445 -11.454 70.035 1.00 94.59 422 GLY A C 1
ATOM 3277 O O . GLY B 2 393 ? 22.581 -11.936 70.086 1.00 94.03 422 GLY A O 1
ATOM 3278 N N . LYS B 2 394 ? 20.786 -11.289 68.890 1.00 93.94 423 LYS A N 1
ATOM 3279 C CA . LYS B 2 394 ? 21.385 -11.721 67.640 1.00 92.32 423 LYS A CA 1
ATOM 3280 C C . LYS B 2 394 ? 22.570 -10.833 67.287 1.00 88.69 423 LYS A C 1
ATOM 3281 O O . LYS B 2 394 ? 22.782 -9.763 67.865 1.00 87.01 423 LYS A O 1
ATOM 3287 N N . ILE B 2 395 ? 23.346 -11.291 66.314 1.00 90.87 424 ILE A N 1
ATOM 3288 C CA . ILE B 2 395 ? 24.396 -10.459 65.750 1.00 91.97 424 ILE A CA 1
ATOM 3289 C C . ILE B 2 395 ? 23.680 -9.470 64.843 1.00 95.20 424 ILE A C 1
ATOM 3290 O O . ILE B 2 395 ? 23.027 -9.887 63.876 1.00 96.84 424 ILE A O 1
ATOM 3295 N N . PRO B 2 396 ? 23.732 -8.173 65.132 1.00 98.20 425 PRO A N 1
ATOM 3296 C CA . PRO B 2 396 ? 23.089 -7.198 64.245 1.00 98.58 425 PRO A CA 1
ATOM 3297 C C . PRO B 2 396 ? 23.679 -7.280 62.846 1.00 99.34 425 PRO A C 1
ATOM 3298 O O . PRO B 2 396 ? 24.899 -7.252 62.667 1.00 99.76 425 PRO A O 1
ATOM 3302 N N . ALA B 2 397 ? 22.802 -7.413 61.848 1.00 97.44 426 ALA A N 1
ATOM 3303 C CA . ALA B 2 397 ? 23.279 -7.503 60.474 1.00 97.35 426 ALA A CA 1
ATOM 3304 C C . ALA B 2 397 ? 24.049 -6.252 60.083 1.00 101.57 426 ALA A C 1
ATOM 3305 O O . ALA B 2 397 ? 24.958 -6.318 59.243 1.00 100.28 426 ALA A O 1
ATOM 3307 N N . GLU B 2 398 ? 23.744 -5.133 60.736 1.00 103.51 427 GLU A N 1
ATOM 3308 C CA . GLU B 2 398 ? 24.377 -3.850 60.480 1.00 100.83 427 GLU A CA 1
ATOM 3309 C C . GLU B 2 398 ? 25.883 -3.873 60.707 1.00 99.98 427 GLU A C 1
ATOM 3310 O O . GLU B 2 398 ? 26.567 -2.946 60.262 1.00 101.69 427 GLU A O 1
ATOM 3316 N N . LEU B 2 399 ? 26.420 -4.900 61.375 1.00 99.53 428 LEU A N 1
ATOM 3317 C CA . LEU B 2 399 ? 27.866 -5.015 61.528 1.00 100.81 428 LEU A CA 1
ATOM 3318 C C . LEU B 2 399 ? 28.573 -5.353 60.226 1.00 103.56 428 LEU A C 1
ATOM 3319 O O . LEU B 2 399 ? 29.807 -5.375 60.205 1.00 105.49 428 LEU A O 1
ATOM 3324 N N . GLY B 2 400 ? 27.835 -5.629 59.153 1.00 104.63 429 GLY A N 1
ATOM 3325 C CA . GLY B 2 400 ? 28.468 -5.964 57.892 1.00 104.93 429 GLY A CA 1
ATOM 3326 C C . GLY B 2 400 ? 28.852 -4.790 57.015 1.00 112.13 429 GLY A C 1
ATOM 3327 O O . GLY B 2 400 ? 29.684 -4.929 56.113 1.00 112.99 429 GLY A O 1
ATOM 3328 N N . HIS B 2 401 ? 28.247 -3.629 57.258 1.00 112.35 430 HIS A N 1
ATOM 3329 C CA . HIS B 2 401 ? 28.487 -2.445 56.449 1.00 112.35 430 HIS A CA 1
ATOM 3330 C C . HIS B 2 401 ? 29.561 -1.531 57.035 1.00 107.14 430 HIS A C 1
ATOM 3331 O O . HIS B 2 401 ? 29.594 -0.339 56.711 1.00 108.25 430 HIS A O 1
ATOM 3338 N N . ILE B 2 402 ? 30.355 -2.036 57.957 1.00 101.98 431 ILE A N 1
ATOM 3339 C CA . ILE B 2 402 ? 31.390 -1.218 58.535 1.00 101.18 431 ILE A CA 1
ATOM 3340 C C . ILE B 2 402 ? 32.587 -1.625 57.759 1.00 101.43 431 ILE A C 1
ATOM 3341 O O . ILE B 2 402 ? 33.605 -2.007 58.292 1.00 96.64 431 ILE A O 1
ATOM 3346 N N . ILE B 2 403 ? 32.460 -1.496 56.459 1.00 108.73 432 ILE A N 1
ATOM 3347 C CA . ILE B 2 403 ? 33.472 -1.903 55.499 1.00 108.68 432 ILE A CA 1
ATOM 3348 C C . ILE B 2 403 ? 34.966 -1.953 55.805 1.00 108.28 432 ILE A C 1
ATOM 3349 O O . ILE B 2 403 ? 35.628 -2.824 55.276 1.00 108.48 432 ILE A O 1
ATOM 3354 N N . ASN B 2 404 ? 35.535 -1.055 56.594 1.00 99.39 433 ASN A N 1
ATOM 3355 C CA . ASN B 2 404 ? 36.960 -1.168 56.834 1.00 95.47 433 ASN A CA 1
ATOM 3356 C C . ASN B 2 404 ? 37.349 -1.991 58.047 1.00 94.09 433 ASN A C 1
ATOM 3357 O O . ASN B 2 404 ? 38.474 -1.915 58.496 1.00 90.12 433 ASN A O 1
ATOM 3362 N N . LEU B 2 405 ? 36.439 -2.791 58.573 1.00 91.33 434 LEU A N 1
ATOM 3363 C CA . LEU B 2 405 ? 36.759 -3.592 59.739 1.00 86.16 434 LEU A CA 1
ATOM 3364 C C . LEU B 2 405 ? 37.898 -4.524 59.454 1.00 83.49 434 LEU A C 1
ATOM 3365 O O . LEU B 2 405 ? 37.883 -5.215 58.461 1.00 87.99 434 LEU A O 1
ATOM 3370 N N . ASP B 2 406 ? 38.890 -4.556 60.327 1.00 77.76 435 ASP A N 1
ATOM 3371 C CA . ASP B 2 406 ? 40.012 -5.438 60.102 1.00 77.87 435 ASP A CA 1
ATOM 3372 C C . ASP B 2 406 ? 39.995 -6.647 61.021 1.00 78.11 435 ASP A C 1
ATOM 3373 O O . ASP B 2 406 ? 40.432 -7.701 60.637 1.00 79.91 435 ASP A O 1
ATOM 3378 N N . THR B 2 407 ? 39.483 -6.482 62.227 1.00 78.06 436 THR A N 1
ATOM 3379 C CA . THR B 2 407 ? 39.335 -7.539 63.224 1.00 78.33 436 THR A CA 1
ATOM 3380 C C . THR B 2 407 ? 38.012 -7.397 63.968 1.00 78.48 436 THR A C 1
ATOM 3381 O O . THR B 2 407 ? 37.667 -6.312 64.469 1.00 78.24 436 THR A O 1
ATOM 3385 N N . LEU B 2 408 ? 37.317 -8.527 64.112 1.00 78.90 437 LEU A N 1
ATOM 3386 C CA . LEU B 2 408 ? 36.016 -8.558 64.774 1.00 79.14 437 LEU A CA 1
ATOM 3387 C C . LEU B 2 408 ? 36.040 -9.750 65.724 1.00 79.45 437 LEU A C 1
ATOM 3388 O O . LEU B 2 408 ? 36.094 -10.909 65.283 1.00 80.86 437 LEU A O 1
ATOM 3393 N N . ASP B 2 409 ? 36.012 -9.457 67.026 1.00 79.36 438 ASP A N 1
ATOM 3394 C CA . ASP B 2 409 ? 36.172 -10.446 68.091 1.00 79.61 438 ASP A CA 1
ATOM 3395 C C . ASP B 2 409 ? 34.924 -10.420 68.968 1.00 79.87 438 ASP A C 1
ATOM 3396 O O . ASP B 2 409 ? 34.716 -9.473 69.734 1.00 79.67 438 ASP A O 1
ATOM 3401 N N . LEU B 2 410 ? 34.093 -11.459 68.848 1.00 80.35 439 LEU A N 1
ATOM 3402 C CA . LEU B 2 410 ? 32.861 -11.605 69.619 1.00 80.69 439 LEU A CA 1
ATOM 3403 C C . LEU B 2 410 ? 32.878 -12.849 70.504 1.00 82.35 439 LEU A C 1
ATOM 3404 O O . LEU B 2 410 ? 31.816 -13.305 70.943 1.00 82.75 439 LEU A O 1
ATOM 3409 N N . SER B 2 411 ? 34.056 -13.409 70.778 1.00 80.97 440 SER A N 1
ATOM 3410 C CA . SER B 2 411 ? 34.108 -14.703 71.439 1.00 82.15 440 SER A CA 1
ATOM 3411 C C . SER B 2 411 ? 33.728 -14.569 72.913 1.00 85.05 440 SER A C 1
ATOM 3412 O O . SER B 2 411 ? 33.543 -13.471 73.441 1.00 88.74 440 SER A O 1
ATOM 3415 N N . GLY B 2 412 ? 33.608 -15.715 73.578 1.00 85.13 441 GLY A N 1
ATOM 3416 C CA . GLY B 2 412 ? 33.390 -15.731 75.016 1.00 91.70 441 GLY A CA 1
ATOM 3417 C C . GLY B 2 412 ? 32.088 -15.120 75.489 1.00 90.32 441 GLY A C 1
ATOM 3418 O O . GLY B 2 412 ? 32.022 -14.643 76.627 1.00 89.99 441 GLY A O 1
ATOM 3419 N N . ASN B 2 413 ? 31.048 -15.125 74.660 1.00 87.45 442 ASN A N 1
ATOM 3420 C CA . ASN B 2 413 ? 29.800 -14.444 74.989 1.00 88.75 442 ASN A CA 1
ATOM 3421 C C . ASN B 2 413 ? 28.627 -15.423 74.925 1.00 89.93 442 ASN A C 1
ATOM 3422 O O . ASN B 2 413 ? 28.805 -16.637 74.791 1.00 92.61 442 ASN A O 1
ATOM 3427 N N . ASN B 2 414 ? 27.416 -14.871 75.018 1.00 90.46 443 ASN A N 1
ATOM 3428 C CA . ASN B 2 414 ? 26.172 -15.629 74.956 1.00 92.63 443 ASN A CA 1
ATOM 3429 C C . ASN B 2 414 ? 25.347 -15.291 73.711 1.00 91.38 443 ASN A C 1
ATOM 3430 O O . ASN B 2 414 ? 24.116 -15.373 73.739 1.00 91.19 443 ASN A O 1
ATOM 3435 N N . PHE B 2 415 ? 26.007 -14.892 72.620 1.00 89.58 444 PHE A N 1
ATOM 3436 C CA . PHE B 2 415 ? 25.304 -14.545 71.387 1.00 86.44 444 PHE A CA 1
ATOM 3437 C C . PHE B 2 415 ? 24.477 -15.719 70.872 1.00 87.41 444 PHE A C 1
ATOM 3438 O O . PHE B 2 415 ? 24.896 -16.876 70.949 1.00 92.52 444 PHE A O 1
ATOM 3446 N N . SER B 2 416 ? 23.289 -15.412 70.353 1.00 88.38 445 SER A N 1
ATOM 3447 C CA . SER B 2 416 ? 22.350 -16.406 69.844 1.00 90.96 445 SER A CA 1
ATOM 3448 C C . SER B 2 416 ? 21.918 -16.021 68.432 1.00 94.35 445 SER A C 1
ATOM 3449 O O . SER B 2 416 ? 22.337 -14.996 67.886 1.00 97.20 445 SER A O 1
ATOM 3452 N N . GLY B 2 417 ? 21.070 -16.853 67.839 1.00 92.89 446 GLY A N 1
ATOM 3453 C CA . GLY B 2 417 ? 20.555 -16.602 66.511 1.00 95.63 446 GLY A CA 1
ATOM 3454 C C . GLY B 2 417 ? 21.552 -16.954 65.420 1.00 97.61 446 GLY A C 1
ATOM 3455 O O . GLY B 2 417 ? 22.754 -17.094 65.646 1.00 96.24 446 GLY A O 1
ATOM 3456 N N . SER B 2 418 ? 21.029 -17.105 64.207 1.00 100.14 447 SER A N 1
ATOM 3457 C CA . SER B 2 418 ? 21.885 -17.494 63.101 1.00 98.82 447 SER A CA 1
ATOM 3458 C C . SER B 2 418 ? 22.850 -16.360 62.756 1.00 97.03 447 SER A C 1
ATOM 3459 O O . SER B 2 418 ? 22.701 -15.215 63.195 1.00 96.55 447 SER A O 1
ATOM 3462 N N . ILE B 2 419 ? 23.843 -16.692 61.945 1.00 94.83 448 ILE A N 1
ATOM 3463 C CA . ILE B 2 419 ? 24.889 -15.732 61.588 1.00 94.11 448 ILE A CA 1
ATOM 3464 C C . ILE B 2 419 ? 24.358 -14.812 60.492 1.00 94.08 448 ILE A C 1
ATOM 3465 O O . ILE B 2 419 ? 23.785 -15.305 59.507 1.00 94.59 448 ILE A O 1
ATOM 3470 N N . PRO B 2 420 ? 24.507 -13.495 60.628 1.00 98.97 449 PRO A N 1
ATOM 3471 C CA . PRO B 2 420 ? 24.026 -12.589 59.578 1.00 98.35 449 PRO A CA 1
ATOM 3472 C C . PRO B 2 420 ? 24.756 -12.831 58.266 1.00 100.43 449 PRO A C 1
ATOM 3473 O O . PRO B 2 420 ? 25.984 -12.939 58.228 1.00 101.44 449 PRO A O 1
ATOM 3477 N N . LEU B 2 421 ? 23.982 -12.920 57.183 1.00 102.87 450 LEU A N 1
ATOM 3478 C CA . LEU B 2 421 ? 24.577 -13.041 55.859 1.00 101.83 450 LEU A CA 1
ATOM 3479 C C . LEU B 2 421 ? 25.399 -11.805 55.523 1.00 102.65 450 LEU A C 1
ATOM 3480 O O . LEU B 2 421 ? 26.429 -11.892 54.836 1.00 100.04 450 LEU A O 1
ATOM 3485 N N . THR B 2 422 ? 24.982 -10.654 56.047 1.00 103.99 451 THR A N 1
ATOM 3486 C CA . THR B 2 422 ? 25.635 -9.383 55.788 1.00 104.61 451 THR A CA 1
ATOM 3487 C C . THR B 2 422 ? 27.063 -9.325 56.315 1.00 104.66 451 THR A C 1
ATOM 3488 O O . THR B 2 422 ? 27.778 -8.368 55.998 1.00 107.48 451 THR A O 1
ATOM 3492 N N . LEU B 2 423 ? 27.506 -10.326 57.082 1.00 105.87 452 LEU A N 1
ATOM 3493 C CA . LEU B 2 423 ? 28.907 -10.404 57.476 1.00 106.99 452 LEU A CA 1
ATOM 3494 C C . LEU B 2 423 ? 29.822 -10.763 56.309 1.00 106.67 452 LEU A C 1
ATOM 3495 O O . LEU B 2 423 ? 31.044 -10.794 56.494 1.00 105.35 452 LEU A O 1
ATOM 3500 N N . GLY B 2 424 ? 29.272 -11.012 55.118 1.00 110.90 453 GLY A N 1
ATOM 3501 C CA . GLY B 2 424 ? 30.105 -11.354 53.980 1.00 110.85 453 GLY A CA 1
ATOM 3502 C C . GLY B 2 424 ? 30.843 -10.196 53.336 1.00 110.70 453 GLY A C 1
ATOM 3503 O O . GLY B 2 424 ? 31.787 -10.429 52.572 1.00 113.71 453 GLY A O 1
ATOM 3504 N N . ASP B 2 425 ? 30.444 -8.956 53.622 1.00 110.80 454 ASP A N 1
ATOM 3505 C CA . ASP B 2 425 ? 30.919 -7.795 52.881 1.00 112.43 454 ASP A CA 1
ATOM 3506 C C . ASP B 2 425 ? 32.055 -7.039 53.575 1.00 107.07 454 ASP A C 1
ATOM 3507 O O . ASP B 2 425 ? 32.247 -5.848 53.306 1.00 112.41 454 ASP A O 1
ATOM 3512 N N . LEU B 2 426 ? 32.826 -7.697 54.439 1.00 102.93 455 LEU A N 1
ATOM 3513 C CA . LEU B 2 426 ? 34.051 -7.106 54.985 1.00 101.69 455 LEU A CA 1
ATOM 3514 C C . LEU B 2 426 ? 35.243 -7.643 54.197 1.00 103.77 455 LEU A C 1
ATOM 3515 O O . LEU B 2 426 ? 35.879 -8.621 54.590 1.00 101.48 455 LEU A O 1
ATOM 3520 N N . GLU B 2 427 ? 35.552 -6.985 53.074 1.00 110.96 456 GLU A N 1
ATOM 3521 C CA . GLU B 2 427 ? 36.688 -7.411 52.259 1.00 111.32 456 GLU A CA 1
ATOM 3522 C C . GLU B 2 427 ? 38.002 -7.286 53.018 1.00 106.63 456 GLU A C 1
ATOM 3523 O O . GLU B 2 427 ? 38.870 -8.160 52.920 1.00 103.63 456 GLU A O 1
ATOM 3529 N N . HIS B 2 428 ? 38.168 -6.210 53.781 1.00 100.87 457 HIS A N 1
ATOM 3530 C CA . HIS B 2 428 ? 39.410 -5.948 54.497 1.00 99.07 457 HIS A CA 1
ATOM 3531 C C . HIS B 2 428 ? 39.501 -6.682 55.824 1.00 94.05 457 HIS A C 1
ATOM 3532 O O . HIS B 2 428 ? 40.460 -6.463 56.571 1.00 90.80 457 HIS A O 1
ATOM 3539 N N . LEU B 2 429 ? 38.534 -7.540 56.129 1.00 91.54 458 LEU A N 1
ATOM 3540 C CA . LEU B 2 429 ? 38.572 -8.313 57.361 1.00 89.36 458 LEU A CA 1
ATOM 3541 C C . LEU B 2 429 ? 39.673 -9.365 57.305 1.00 87.81 458 LEU A C 1
ATOM 3542 O O . LEU B 2 429 ? 39.867 -10.030 56.282 1.00 90.88 458 LEU A O 1
ATOM 3547 N N . LEU B 2 430 ? 40.392 -9.516 58.418 1.00 79.63 459 LEU A N 1
ATOM 3548 C CA . LEU B 2 430 ? 41.445 -10.519 58.562 1.00 79.79 459 LEU A CA 1
ATOM 3549 C C . LEU B 2 430 ? 41.123 -11.589 59.591 1.00 80.08 459 LEU A C 1
ATOM 3550 O O . LEU B 2 430 ? 41.450 -12.760 59.380 1.00 80.43 459 LEU A O 1
ATOM 3555 N N . ILE B 2 431 ? 40.522 -11.210 60.716 1.00 79.35 460 ILE A N 1
ATOM 3556 C CA . ILE B 2 431 ? 40.325 -12.105 61.849 1.00 79.59 460 ILE A CA 1
ATOM 3557 C C . ILE B 2 431 ? 38.873 -12.007 62.295 1.00 79.75 460 ILE A C 1
ATOM 3558 O O . ILE B 2 431 ? 38.419 -10.936 62.728 1.00 79.47 460 ILE A O 1
ATOM 3563 N N . LEU B 2 432 ? 38.152 -13.123 62.206 1.00 80.23 461 LEU A N 1
ATOM 3564 C CA . LEU B 2 432 ? 36.751 -13.193 62.606 1.00 80.48 461 LEU A CA 1
ATOM 3565 C C . LEU B 2 432 ? 36.643 -14.293 63.655 1.00 80.81 461 LEU A C 1
ATOM 3566 O O . LEU B 2 432 ? 36.762 -15.485 63.331 1.00 81.21 461 LEU A O 1
ATOM 3571 N N . ASN B 2 433 ? 36.451 -13.895 64.919 1.00 80.66 462 ASN A N 1
ATOM 3572 C CA . ASN B 2 433 ? 36.363 -14.846 66.026 1.00 80.95 462 ASN A CA 1
ATOM 3573 C C . ASN B 2 433 ? 34.962 -14.770 66.619 1.00 81.20 462 ASN A C 1
ATOM 3574 O O . ASN B 2 433 ? 34.609 -13.789 67.281 1.00 80.95 462 ASN A O 1
ATOM 3579 N N . LEU B 2 434 ? 34.168 -15.806 66.365 1.00 81.73 463 LEU A N 1
ATOM 3580 C CA . LEU B 2 434 ? 32.813 -15.944 66.877 1.00 82.09 463 LEU A CA 1
ATOM 3581 C C . LEU B 2 434 ? 32.717 -17.101 67.864 1.00 82.49 463 LEU A C 1
ATOM 3582 O O . LEU B 2 434 ? 31.616 -17.574 68.165 1.00 82.94 463 LEU A O 1
ATOM 3587 N N . SER B 2 435 ? 33.858 -17.567 68.368 1.00 82.37 464 SER A N 1
ATOM 3588 C CA . SER B 2 435 ? 33.922 -18.837 69.067 1.00 82.80 464 SER A CA 1
ATOM 3589 C C . SER B 2 435 ? 33.302 -18.727 70.457 1.00 82.94 464 SER A C 1
ATOM 3590 O O . SER B 2 435 ? 33.021 -17.638 70.964 1.00 84.05 464 SER A O 1
ATOM 3593 N N . ARG B 2 436 ? 33.081 -19.894 71.066 1.00 86.75 465 ARG A N 1
ATOM 3594 C CA . ARG B 2 436 ? 32.651 -20.003 72.462 1.00 86.14 465 ARG A CA 1
ATOM 3595 C C . ARG B 2 436 ? 31.354 -19.239 72.726 1.00 87.28 465 ARG A C 1
ATOM 3596 O O . ARG B 2 436 ? 31.193 -18.603 73.769 1.00 87.13 465 ARG A O 1
ATOM 3604 N N . ASN B 2 437 ? 30.421 -19.298 71.774 1.00 88.32 466 ASN A N 1
ATOM 3605 C CA . ASN B 2 437 ? 29.129 -18.641 71.941 1.00 87.15 466 ASN A CA 1
ATOM 3606 C C . ASN B 2 437 ? 27.973 -19.635 71.919 1.00 90.26 466 ASN A C 1
ATOM 3607 O O . ASN B 2 437 ? 28.174 -20.835 72.131 1.00 93.37 466 ASN A O 1
ATOM 3612 N N . HIS B 2 438 ? 26.758 -19.148 71.653 1.00 90.75 467 HIS A N 1
ATOM 3613 C CA . HIS B 2 438 ? 25.556 -19.978 71.643 1.00 91.73 467 HIS A CA 1
ATOM 3614 C C . HIS B 2 438 ? 24.806 -19.912 70.310 1.00 90.19 467 HIS A C 1
ATOM 3615 O O . HIS B 2 438 ? 23.577 -19.993 70.284 1.00 89.61 467 HIS A O 1
ATOM 3622 N N . LEU B 2 439 ? 25.520 -19.767 69.196 1.00 88.87 468 LEU A N 1
ATOM 3623 C CA . LEU B 2 439 ? 24.884 -19.406 67.932 1.00 91.95 468 LEU A CA 1
ATOM 3624 C C . LEU B 2 439 ? 23.959 -20.501 67.404 1.00 96.89 468 LEU A C 1
ATOM 3625 O O . LEU B 2 439 ? 24.330 -21.677 67.342 1.00 93.89 468 LEU A O 1
ATOM 3630 N N . ASN B 2 440 ? 22.746 -20.097 67.015 1.00 102.36 469 ASN A N 1
ATOM 3631 C CA . ASN B 2 440 ? 21.775 -20.970 66.362 1.00 99.79 469 ASN A CA 1
ATOM 3632 C C . ASN B 2 440 ? 22.092 -21.069 64.876 1.00 101.09 469 ASN A C 1
ATOM 3633 O O . ASN B 2 440 ? 23.210 -20.758 64.450 1.00 98.43 469 ASN A O 1
ATOM 3638 N N . GLY B 2 441 ? 21.118 -21.501 64.084 1.00 106.91 470 GLY A N 1
ATOM 3639 C CA . GLY B 2 441 ? 21.223 -21.418 62.641 1.00 106.77 470 GLY A CA 1
ATOM 3640 C C . GLY B 2 441 ? 22.313 -22.307 62.069 1.00 106.57 470 GLY A C 1
ATOM 3641 O O . GLY B 2 441 ? 22.961 -23.096 62.755 1.00 106.65 470 GLY A O 1
ATOM 3642 N N . THR B 2 442 ? 22.503 -22.166 60.764 1.00 104.93 471 THR A N 1
ATOM 3643 C CA . THR B 2 442 ? 23.478 -22.940 60.022 1.00 103.93 471 THR A CA 1
ATOM 3644 C C . THR B 2 442 ? 24.678 -22.052 59.694 1.00 102.78 471 THR A C 1
ATOM 3645 O O . THR B 2 442 ? 24.789 -20.916 60.167 1.00 102.17 471 THR A O 1
ATOM 3649 N N . LEU B 2 443 ? 25.590 -22.570 58.877 1.00 99.24 472 LEU A N 1
ATOM 3650 C CA . LEU B 2 443 ? 26.806 -21.853 58.529 1.00 96.67 472 LEU A CA 1
ATOM 3651 C C . LEU B 2 443 ? 26.643 -21.139 57.197 1.00 100.88 472 LEU A C 1
ATOM 3652 O O . LEU B 2 443 ? 26.505 -21.808 56.161 1.00 101.83 472 LEU A O 1
ATOM 3657 N N . PRO B 2 444 ? 26.655 -19.807 57.167 1.00 104.68 473 PRO A N 1
ATOM 3658 C CA . PRO B 2 444 ? 26.425 -19.082 55.912 1.00 104.74 473 PRO A CA 1
ATOM 3659 C C . PRO B 2 444 ? 27.642 -19.127 54.997 1.00 102.72 473 PRO A C 1
ATOM 3660 O O . PRO B 2 444 ? 28.788 -19.190 55.447 1.00 100.48 473 PRO A O 1
ATOM 3664 N N . ALA B 2 445 ? 27.371 -19.081 53.686 1.00 100.94 474 ALA A N 1
ATOM 3665 C CA . ALA B 2 445 ? 28.385 -19.326 52.662 1.00 97.95 474 ALA A CA 1
ATOM 3666 C C . ALA B 2 445 ? 29.139 -18.079 52.207 1.00 96.96 474 ALA A C 1
ATOM 3667 O O . ALA B 2 445 ? 30.268 -18.203 51.707 1.00 95.50 474 ALA A O 1
ATOM 3669 N N . GLU B 2 446 ? 28.565 -16.885 52.384 1.00 97.68 475 GLU A N 1
ATOM 3670 C CA . GLU B 2 446 ? 29.215 -15.648 51.960 1.00 94.78 475 GLU A CA 1
ATOM 3671 C C . GLU B 2 446 ? 30.587 -15.455 52.598 1.00 96.48 475 GLU A C 1
ATOM 3672 O O . GLU B 2 446 ? 31.305 -14.520 52.219 1.00 97.43 475 GLU A O 1
ATOM 3678 N N . PHE B 2 447 ? 30.972 -16.333 53.532 1.00 97.84 476 PHE A N 1
ATOM 3679 C CA . PHE B 2 447 ? 32.331 -16.400 54.055 1.00 97.18 476 PHE A CA 1
ATOM 3680 C C . PHE B 2 447 ? 33.371 -16.598 52.963 1.00 97.88 476 PHE A C 1
ATOM 3681 O O . PHE B 2 447 ? 34.567 -16.447 53.237 1.00 100.36 476 PHE A O 1
ATOM 3689 N N . GLY B 2 448 ? 32.953 -16.915 51.736 1.00 100.34 477 GLY A N 1
ATOM 3690 C CA . GLY B 2 448 ? 33.900 -16.978 50.640 1.00 101.46 477 GLY A CA 1
ATOM 3691 C C . GLY B 2 448 ? 34.418 -15.625 50.198 1.00 101.25 477 GLY A C 1
ATOM 3692 O O . GLY B 2 448 ? 35.446 -15.561 49.515 1.00 100.18 477 GLY A O 1
ATOM 3693 N N . ASN B 2 449 ? 33.742 -14.544 50.587 1.00 102.53 478 ASN A N 1
ATOM 3694 C CA . ASN B 2 449 ? 34.081 -13.203 50.130 1.00 105.45 478 ASN A CA 1
ATOM 3695 C C . ASN B 2 449 ? 35.083 -12.493 51.037 1.00 100.92 478 ASN A C 1
ATOM 3696 O O . ASN B 2 449 ? 35.373 -11.312 50.817 1.00 100.53 478 ASN A O 1
ATOM 3701 N N . LEU B 2 450 ? 35.631 -13.184 52.037 1.00 96.46 479 LEU A N 1
ATOM 3702 C CA . LEU B 2 450 ? 36.657 -12.609 52.904 1.00 96.48 479 LEU A CA 1
ATOM 3703 C C . LEU B 2 450 ? 38.018 -12.890 52.274 1.00 95.93 479 LEU A C 1
ATOM 3704 O O . LEU B 2 450 ? 38.704 -13.857 52.599 1.00 94.43 479 LEU A O 1
ATOM 3709 N N . ARG B 2 451 ? 38.402 -12.036 51.325 1.00 102.34 480 ARG A N 1
ATOM 3710 C CA . ARG B 2 451 ? 39.601 -12.319 50.544 1.00 105.00 480 ARG A CA 1
ATOM 3711 C C . ARG B 2 451 ? 40.842 -12.295 51.429 1.00 101.49 480 ARG A C 1
ATOM 3712 O O . ARG B 2 451 ? 41.683 -13.199 51.371 1.00 97.34 480 ARG A O 1
ATOM 3720 N N . SER B 2 452 ? 40.968 -11.256 52.252 1.00 94.76 481 SER A N 1
ATOM 3721 C CA . SER B 2 452 ? 42.112 -11.047 53.129 1.00 91.58 481 SER A CA 1
ATOM 3722 C C . SER B 2 452 ? 42.032 -11.791 54.455 1.00 91.52 481 SER A C 1
ATOM 3723 O O . SER B 2 452 ? 42.930 -11.609 55.283 1.00 91.26 481 SER A O 1
ATOM 3726 N N . ILE B 2 453 ? 41.005 -12.614 54.689 1.00 90.19 482 ILE A N 1
ATOM 3727 C CA . ILE B 2 453 ? 40.855 -13.245 55.998 1.00 87.34 482 ILE A CA 1
ATOM 3728 C C . ILE B 2 453 ? 42.026 -14.185 56.256 1.00 86.82 482 ILE A C 1
ATOM 3729 O O . ILE B 2 453 ? 42.510 -14.875 55.349 1.00 90.77 482 ILE A O 1
ATOM 3734 N N . GLN B 2 454 ? 42.515 -14.181 57.497 1.00 83.29 483 GLN A N 1
ATOM 3735 C CA . GLN B 2 454 ? 43.568 -15.087 57.938 1.00 86.45 483 GLN A CA 1
ATOM 3736 C C . GLN B 2 454 ? 43.097 -16.115 58.948 1.00 87.80 483 GLN A C 1
ATOM 3737 O O . GLN B 2 454 ? 43.604 -17.238 58.950 1.00 89.10 483 GLN A O 1
ATOM 3743 N N . ILE B 2 455 ? 42.147 -15.757 59.808 1.00 80.75 484 ILE A N 1
ATOM 3744 C CA . ILE B 2 455 ? 41.800 -16.569 60.966 1.00 80.98 484 ILE A CA 1
ATOM 3745 C C . ILE B 2 455 ? 40.287 -16.567 61.120 1.00 81.16 484 ILE A C 1
ATOM 3746 O O . ILE B 2 455 ? 39.684 -15.509 61.348 1.00 80.85 484 ILE A O 1
ATOM 3751 N N . ILE B 2 456 ? 39.670 -17.746 61.019 1.00 81.70 485 ILE A N 1
ATOM 3752 C CA . ILE B 2 456 ? 38.236 -17.886 61.253 1.00 81.96 485 ILE A CA 1
ATOM 3753 C C . ILE B 2 456 ? 38.015 -18.854 62.404 1.00 82.27 485 ILE A C 1
ATOM 3754 O O . ILE B 2 456 ? 38.534 -19.979 62.386 1.00 84.53 485 ILE A O 1
ATOM 3759 N N . ASP B 2 457 ? 37.203 -18.437 63.377 1.00 82.19 486 ASP A N 1
ATOM 3760 C CA . ASP B 2 457 ? 36.928 -19.258 64.554 1.00 82.48 486 ASP A CA 1
ATOM 3761 C C . ASP B 2 457 ? 35.451 -19.152 64.915 1.00 82.71 486 ASP A C 1
ATOM 3762 O O . ASP B 2 457 ? 34.995 -18.095 65.362 1.00 82.40 486 ASP A O 1
ATOM 3767 N N . VAL B 2 458 ? 34.707 -20.241 64.720 1.00 83.31 487 VAL A N 1
ATOM 3768 C CA . VAL B 2 458 ? 33.330 -20.348 65.176 1.00 83.65 487 VAL A CA 1
ATOM 3769 C C . VAL B 2 458 ? 33.161 -21.525 66.138 1.00 84.10 487 VAL A C 1
ATOM 3770 O O . VAL B 2 458 ? 32.055 -22.023 66.328 1.00 84.57 487 VAL A O 1
ATOM 3774 N N . SER B 2 459 ? 34.247 -21.944 66.782 1.00 84.34 488 SER A N 1
ATOM 3775 C CA . SER B 2 459 ? 34.227 -23.151 67.589 1.00 84.82 488 SER A CA 1
ATOM 3776 C C . SER B 2 459 ? 33.318 -22.981 68.804 1.00 86.33 488 SER A C 1
ATOM 3777 O O . SER B 2 459 ? 33.021 -21.868 69.246 1.00 86.73 488 SER A O 1
ATOM 3780 N N . PHE B 2 460 ? 32.861 -24.118 69.330 1.00 88.52 489 PHE A N 1
ATOM 3781 C CA . PHE B 2 460 ? 32.090 -24.170 70.573 1.00 89.57 489 PHE A CA 1
ATOM 3782 C C . PHE B 2 460 ? 30.747 -23.447 70.429 1.00 88.72 489 PHE A C 1
ATOM 3783 O O . PHE B 2 460 ? 30.324 -22.700 71.311 1.00 91.57 489 PHE A O 1
ATOM 3791 N N . ASN B 2 461 ? 30.074 -23.659 69.298 1.00 87.58 490 ASN A N 1
ATOM 3792 C CA . ASN B 2 461 ? 28.743 -23.110 69.057 1.00 91.07 490 ASN A CA 1
ATOM 3793 C C . ASN B 2 461 ? 27.770 -24.249 68.723 1.00 94.33 490 ASN A C 1
ATOM 3794 O O . ASN B 2 461 ? 28.081 -25.429 68.905 1.00 93.91 490 ASN A O 1
ATOM 3799 N N . PHE B 2 462 ? 26.580 -23.889 68.231 1.00 97.62 491 PHE A N 1
ATOM 3800 C CA . PHE B 2 462 ? 25.548 -24.860 67.879 1.00 93.29 491 PHE A CA 1
ATOM 3801 C C . PHE B 2 462 ? 25.258 -24.847 66.383 1.00 94.07 491 PHE A C 1
ATOM 3802 O O . PHE B 2 462 ? 24.141 -25.157 65.962 1.00 96.01 491 PHE A O 1
ATOM 3810 N N . LEU B 2 463 ? 26.244 -24.466 65.574 1.00 92.98 492 LEU A N 1
ATOM 3811 C CA . LEU B 2 463 ? 26.044 -24.383 64.132 1.00 93.13 492 LEU A CA 1
ATOM 3812 C C . LEU B 2 463 ? 25.664 -25.744 63.563 1.00 93.92 492 LEU A C 1
ATOM 3813 O O . LEU B 2 463 ? 26.109 -26.790 64.040 1.00 94.18 492 LEU A O 1
ATOM 3818 N N . ALA B 2 464 ? 24.846 -25.722 62.513 1.00 95.06 493 ALA A N 1
ATOM 3819 C CA . ALA B 2 464 ? 24.465 -26.943 61.814 1.00 96.57 493 ALA A CA 1
ATOM 3820 C C . ALA B 2 464 ? 24.653 -26.775 60.310 1.00 100.60 493 ALA A C 1
ATOM 3821 O O . ALA B 2 464 ? 25.270 -25.801 59.866 1.00 101.70 493 ALA A O 1
ATOM 3823 N N . GLY B 2 465 ? 24.130 -27.707 59.517 1.00 100.86 494 GLY A N 1
ATOM 3824 C CA . GLY B 2 465 ? 24.322 -27.673 58.084 1.00 104.33 494 GLY A CA 1
ATOM 3825 C C . GLY B 2 465 ? 25.696 -28.186 57.691 1.00 104.45 494 GLY A C 1
ATOM 3826 O O . GLY B 2 465 ? 26.551 -28.474 58.524 1.00 104.09 494 GLY A O 1
ATOM 3827 N N . VAL B 2 466 ? 25.907 -28.305 56.383 1.00 104.69 495 VAL A N 1
ATOM 3828 C CA . VAL B 2 466 ? 27.141 -28.890 55.867 1.00 103.77 495 VAL A CA 1
ATOM 3829 C C . VAL B 2 466 ? 28.247 -27.841 55.870 1.00 99.69 495 VAL A C 1
ATOM 3830 O O . VAL B 2 466 ? 27.988 -26.636 55.777 1.00 99.69 495 VAL A O 1
ATOM 3834 N N . ILE B 2 467 ? 29.491 -28.299 56.009 1.00 99.65 496 ILE A N 1
ATOM 3835 C CA . ILE B 2 467 ? 30.671 -27.465 55.787 1.00 99.26 496 ILE A CA 1
ATOM 3836 C C . ILE B 2 467 ? 30.564 -26.839 54.404 1.00 104.43 496 ILE A C 1
ATOM 3837 O O . ILE B 2 467 ? 30.507 -27.569 53.404 1.00 109.43 496 ILE A O 1
ATOM 3842 N N . PRO B 2 468 ? 30.515 -25.512 54.300 1.00 108.65 497 PRO A N 1
ATOM 3843 C CA . PRO B 2 468 ? 30.400 -24.878 52.982 1.00 108.53 497 PRO A CA 1
ATOM 3844 C C . PRO B 2 468 ? 31.581 -25.233 52.088 1.00 109.65 497 PRO A C 1
ATOM 3845 O O . PRO B 2 468 ? 32.712 -25.398 52.550 1.00 109.17 497 PRO A O 1
ATOM 3849 N N . THR B 2 469 ? 31.299 -25.354 50.786 1.00 112.71 498 THR A N 1
ATOM 3850 C CA . THR B 2 469 ? 32.302 -25.755 49.804 1.00 114.53 498 THR A CA 1
ATOM 3851 C C . THR B 2 469 ? 33.118 -24.590 49.254 1.00 111.02 498 THR A C 1
ATOM 3852 O O . THR B 2 469 ? 34.166 -24.823 48.641 1.00 111.30 498 THR A O 1
ATOM 3856 N N . GLU B 2 470 ? 32.669 -23.349 49.459 1.00 110.39 499 GLU A N 1
ATOM 3857 C CA . GLU B 2 470 ? 33.383 -22.180 48.955 1.00 106.37 499 GLU A CA 1
ATOM 3858 C C . GLU B 2 470 ? 34.633 -21.853 49.764 1.00 105.83 499 GLU A C 1
ATOM 3859 O O . GLU B 2 470 ? 35.446 -21.038 49.311 1.00 106.58 499 GLU A O 1
ATOM 3865 N N . LEU B 2 471 ? 34.815 -22.486 50.928 1.00 107.07 500 LEU A N 1
ATOM 3866 C CA . LEU B 2 471 ? 35.893 -22.153 51.855 1.00 106.78 500 LEU A CA 1
ATOM 3867 C C . LEU B 2 471 ? 37.286 -22.330 51.260 1.00 103.77 500 LEU A C 1
ATOM 3868 O O . LEU B 2 471 ? 38.259 -21.864 51.865 1.00 99.97 500 LEU A O 1
ATOM 3873 N N . GLY B 2 472 ? 37.415 -22.979 50.104 1.00 104.79 501 GLY A N 1
ATOM 3874 C CA . GLY B 2 472 ? 38.706 -23.071 49.449 1.00 106.23 501 GLY A CA 1
ATOM 3875 C C . GLY B 2 472 ? 39.162 -21.813 48.747 1.00 106.77 501 GLY A C 1
ATOM 3876 O O . GLY B 2 472 ? 40.297 -21.768 48.260 1.00 109.59 501 GLY A O 1
ATOM 3877 N N . GLN B 2 473 ? 38.306 -20.789 48.688 1.00 106.03 502 GLN A N 1
ATOM 3878 C CA . GLN B 2 473 ? 38.652 -19.560 47.982 1.00 101.95 502 GLN A CA 1
ATOM 3879 C C . GLN B 2 473 ? 39.648 -18.707 48.766 1.00 103.07 502 GLN A C 1
ATOM 3880 O O . GLN B 2 473 ? 40.436 -17.970 48.164 1.00 103.65 502 GLN A O 1
ATOM 3886 N N . LEU B 2 474 ? 39.630 -18.785 50.093 1.00 106.72 503 LEU A N 1
ATOM 3887 C CA . LEU B 2 474 ? 40.448 -17.899 50.915 1.00 103.24 503 LEU A CA 1
ATOM 3888 C C . LEU B 2 474 ? 41.907 -18.338 50.842 1.00 104.59 503 LEU A C 1
ATOM 3889 O O . LEU B 2 474 ? 42.274 -19.393 51.368 1.00 104.14 503 LEU A O 1
ATOM 3894 N N . GLN B 2 475 ? 42.738 -17.540 50.171 1.00 107.64 504 GLN A N 1
ATOM 3895 C CA . GLN B 2 475 ? 44.164 -17.827 50.087 1.00 107.32 504 GLN A CA 1
ATOM 3896 C C . GLN B 2 475 ? 44.939 -17.303 51.284 1.00 107.10 504 GLN A C 1
ATOM 3897 O O . GLN B 2 475 ? 46.013 -17.833 51.588 1.00 108.69 504 GLN A O 1
ATOM 3903 N N . ASN B 2 476 ? 44.424 -16.286 51.966 1.00 101.92 505 ASN A N 1
ATOM 3904 C CA . ASN B 2 476 ? 45.132 -15.669 53.075 1.00 99.07 505 ASN A CA 1
ATOM 3905 C C . ASN B 2 476 ? 44.814 -16.318 54.414 1.00 96.65 505 ASN A C 1
ATOM 3906 O O . ASN B 2 476 ? 45.396 -15.921 55.430 1.00 95.59 505 ASN A O 1
ATOM 3911 N N . ILE B 2 477 ? 43.933 -17.314 54.443 1.00 95.76 506 ILE A N 1
ATOM 3912 C CA . ILE B 2 477 ? 43.511 -17.917 55.703 1.00 95.62 506 ILE A CA 1
ATOM 3913 C C . ILE B 2 477 ? 44.552 -18.945 56.130 1.00 94.65 506 ILE A C 1
ATOM 3914 O O . ILE B 2 477 ? 44.918 -19.839 55.358 1.00 94.45 506 ILE A O 1
ATOM 3919 N N . ASN B 2 478 ? 45.080 -18.780 57.342 1.00 91.63 507 ASN A N 1
ATOM 3920 C CA . ASN B 2 478 ? 46.041 -19.718 57.895 1.00 93.02 507 ASN A CA 1
ATOM 3921 C C . ASN B 2 478 ? 45.473 -20.560 59.025 1.00 96.17 507 ASN A C 1
ATOM 3922 O O . ASN B 2 478 ? 46.112 -21.541 59.421 1.00 99.75 507 ASN A O 1
ATOM 3927 N N . SER B 2 479 ? 44.297 -20.215 59.547 1.00 91.12 508 SER A N 1
ATOM 3928 C CA . SER B 2 479 ? 43.690 -20.968 60.632 1.00 91.64 508 SER A CA 1
ATOM 3929 C C . SER B 2 479 ? 42.188 -21.066 60.417 1.00 89.16 508 SER A C 1
ATOM 3930 O O . SER B 2 479 ? 41.501 -20.043 60.266 1.00 88.79 508 SER A O 1
ATOM 3933 N N . LEU B 2 480 ? 41.680 -22.296 60.450 1.00 87.92 509 LEU A N 1
ATOM 3934 C CA . LEU B 2 480 ? 40.253 -22.555 60.286 1.00 87.21 509 LEU A CA 1
ATOM 3935 C C . LEU B 2 480 ? 39.842 -23.455 61.440 1.00 87.54 509 LEU A C 1
ATOM 3936 O O . LEU B 2 480 ? 40.273 -24.614 61.517 1.00 89.75 509 LEU A O 1
ATOM 3941 N N . ILE B 2 481 ? 39.023 -22.919 62.341 1.00 83.74 510 ILE A N 1
ATOM 3942 C CA . ILE B 2 481 ? 38.664 -23.606 63.579 1.00 83.98 510 ILE A CA 1
ATOM 3943 C C . ILE B 2 481 ? 37.144 -23.696 63.673 1.00 84.28 510 ILE A C 1
ATOM 3944 O O . ILE B 2 481 ? 36.468 -22.673 63.842 1.00 83.97 510 ILE A O 1
ATOM 3949 N N . LEU B 2 482 ? 36.606 -24.918 63.580 1.00 87.65 511 LEU A N 1
ATOM 3950 C CA . LEU B 2 482 ? 35.166 -25.161 63.655 1.00 88.48 511 LEU A CA 1
ATOM 3951 C C . LEU B 2 482 ? 34.818 -26.238 64.684 1.00 89.91 511 LEU A C 1
ATOM 3952 O O . LEU B 2 482 ? 33.867 -27.001 64.486 1.00 88.27 511 LEU A O 1
ATOM 3957 N N . ASN B 2 483 ? 35.582 -26.329 65.774 1.00 89.55 512 ASN A N 1
ATOM 3958 C CA . ASN B 2 483 ? 35.353 -27.363 66.780 1.00 86.04 512 ASN A CA 1
ATOM 3959 C C . ASN B 2 483 ? 33.957 -27.267 67.389 1.00 86.27 512 ASN A C 1
ATOM 3960 O O . ASN B 2 483 ? 33.355 -26.193 67.457 1.00 88.38 512 ASN A O 1
ATOM 3965 N N . ASN B 2 484 ? 33.452 -28.413 67.846 1.00 90.68 513 ASN A N 1
ATOM 3966 C CA . ASN B 2 484 ? 32.281 -28.499 68.721 1.00 92.81 513 ASN A CA 1
ATOM 3967 C C . ASN B 2 484 ? 31.065 -27.779 68.129 1.00 93.34 513 ASN A C 1
ATOM 3968 O O . ASN B 2 484 ? 30.534 -26.820 68.693 1.00 96.21 513 ASN A O 1
ATOM 3973 N N . ASN B 2 485 ? 30.642 -28.245 66.959 1.00 91.38 514 ASN A N 1
ATOM 3974 C CA . ASN B 2 485 ? 29.391 -27.807 66.355 1.00 92.41 514 ASN A CA 1
ATOM 3975 C C . ASN B 2 485 ? 28.616 -29.028 65.873 1.00 93.08 514 ASN A C 1
ATOM 3976 O O . ASN B 2 485 ? 29.098 -30.162 65.940 1.00 95.91 514 ASN A O 1
ATOM 3981 N N . LYS B 2 486 ? 27.391 -28.795 65.398 1.00 94.38 515 LYS A N 1
ATOM 3982 C CA . LYS B 2 486 ? 26.535 -29.863 64.895 1.00 94.75 515 LYS A CA 1
ATOM 3983 C C . LYS B 2 486 ? 26.656 -30.036 63.383 1.00 96.37 515 LYS A C 1
ATOM 3984 O O . LYS B 2 486 ? 25.737 -30.576 62.752 1.00 100.13 515 LYS A O 1
ATOM 3990 N N . ILE B 2 487 ? 27.765 -29.587 62.797 1.00 98.63 516 ILE A N 1
ATOM 3991 C CA . ILE B 2 487 ? 27.935 -29.602 61.349 1.00 101.83 516 ILE A CA 1
ATOM 3992 C C . ILE B 2 487 ? 27.984 -31.035 60.831 1.00 103.09 516 ILE A C 1
ATOM 3993 O O . ILE B 2 487 ? 28.746 -31.871 61.335 1.00 101.85 516 ILE A O 1
ATOM 3998 N N . HIS B 2 488 ? 27.172 -31.328 59.811 1.00 107.50 517 HIS A N 1
ATOM 3999 C CA . HIS B 2 488 ? 27.152 -32.667 59.229 1.00 108.66 517 HIS A CA 1
ATOM 4000 C C . HIS B 2 488 ? 27.544 -32.620 57.757 1.00 108.71 517 HIS A C 1
ATOM 4001 O O . HIS B 2 488 ? 28.149 -31.646 57.298 1.00 107.76 517 HIS A O 1
ATOM 4008 N N . GLY B 2 489 ? 27.206 -33.662 57.014 1.00 108.40 518 GLY A N 1
ATOM 4009 C CA . GLY B 2 489 ? 27.622 -33.756 55.636 1.00 112.18 518 GLY A CA 1
ATOM 4010 C C . GLY B 2 489 ? 29.049 -34.257 55.558 1.00 111.71 518 GLY A C 1
ATOM 4011 O O . GLY B 2 489 ? 29.623 -34.756 56.530 1.00 110.72 518 GLY A O 1
ATOM 4012 N N . LYS B 2 490 ? 29.624 -34.133 54.372 1.00 109.02 519 LYS A N 1
ATOM 4013 C CA . LYS B 2 490 ? 30.981 -34.601 54.154 1.00 106.79 519 LYS A CA 1
ATOM 4014 C C . LYS B 2 490 ? 31.967 -33.438 54.144 1.00 103.87 519 LYS A C 1
ATOM 4015 O O . LYS B 2 490 ? 31.591 -32.262 54.150 1.00 101.84 519 LYS A O 1
ATOM 4021 N N . ILE B 2 491 ? 33.251 -33.788 54.123 1.00 104.97 520 ILE A N 1
ATOM 4022 C CA . ILE B 2 491 ? 34.333 -32.815 54.116 1.00 105.69 520 ILE A CA 1
ATOM 4023 C C . ILE B 2 491 ? 34.600 -32.429 52.657 1.00 108.52 520 ILE A C 1
ATOM 4024 O O . ILE B 2 491 ? 35.000 -33.302 51.873 1.00 111.04 520 ILE A O 1
ATOM 4029 N N . PRO B 2 492 ? 34.378 -31.180 52.268 1.00 108.73 521 PRO A N 1
ATOM 4030 C CA . PRO B 2 492 ? 34.629 -30.788 50.875 1.00 113.78 521 PRO A CA 1
ATOM 4031 C C . PRO B 2 492 ? 36.103 -30.908 50.517 1.00 116.13 521 PRO A C 1
ATOM 4032 O O . PRO B 2 492 ? 36.986 -30.589 51.317 1.00 112.54 521 PRO A O 1
ATOM 4036 N N . ASP B 2 493 ? 36.360 -31.386 49.295 1.00 121.94 522 ASP A N 1
ATOM 4037 C CA . ASP B 2 493 ? 37.733 -31.534 48.815 1.00 120.21 522 ASP A CA 1
ATOM 4038 C C . ASP B 2 493 ? 38.402 -30.181 48.609 1.00 115.60 522 ASP A C 1
ATOM 4039 O O . ASP B 2 493 ? 39.627 -30.060 48.750 1.00 113.74 522 ASP A O 1
ATOM 4044 N N . GLN B 2 494 ? 37.606 -29.149 48.319 1.00 118.69 523 GLN A N 1
ATOM 4045 C CA . GLN B 2 494 ? 38.139 -27.822 48.030 1.00 116.25 523 GLN A CA 1
ATOM 4046 C C . GLN B 2 494 ? 38.913 -27.246 49.208 1.00 114.45 523 GLN A C 1
ATOM 4047 O O . GLN B 2 494 ? 39.674 -26.289 49.027 1.00 116.12 523 GLN A O 1
ATOM 4053 N N . LEU B 2 495 ? 38.733 -27.808 50.407 1.00 115.74 524 LEU A N 1
ATOM 4054 C CA . LEU B 2 495 ? 39.508 -27.423 51.581 1.00 113.60 524 LEU A CA 1
ATOM 4055 C C . LEU B 2 495 ? 41.005 -27.637 51.397 1.00 117.43 524 LEU A C 1
ATOM 4056 O O . LEU B 2 495 ? 41.784 -27.232 52.268 1.00 118.39 524 LEU A O 1
ATOM 4061 N N . THR B 2 496 ? 41.421 -28.264 50.295 1.00 117.92 525 THR A N 1
ATOM 4062 C CA . THR B 2 496 ? 42.839 -28.446 50.006 1.00 116.95 525 THR A CA 1
ATOM 4063 C C . THR B 2 496 ? 43.492 -27.183 49.451 1.00 115.39 525 THR A C 1
ATOM 4064 O O . THR B 2 496 ? 44.657 -26.901 49.765 1.00 115.02 525 THR A O 1
ATOM 4068 N N . ASN B 2 497 ? 42.755 -26.396 48.666 1.00 115.63 526 ASN A N 1
ATOM 4069 C CA . ASN B 2 497 ? 43.303 -25.236 47.967 1.00 119.19 526 ASN A CA 1
ATOM 4070 C C . ASN B 2 497 ? 43.717 -24.097 48.893 1.00 117.96 526 ASN A C 1
ATOM 4071 O O . ASN B 2 497 ? 44.239 -23.092 48.399 1.00 117.72 526 ASN A O 1
ATOM 4076 N N . CYS B 2 498 ? 43.520 -24.211 50.202 1.00 116.41 527 CYS A N 1
ATOM 4077 C CA . CYS B 2 498 ? 43.969 -23.162 51.112 1.00 112.42 527 CYS A CA 1
ATOM 4078 C C . CYS B 2 498 ? 45.479 -23.289 51.249 1.00 112.13 527 CYS A C 1
ATOM 4079 O O . CYS B 2 498 ? 45.985 -24.100 52.029 1.00 110.83 527 CYS A O 1
ATOM 4082 N N . PHE B 2 499 ? 46.201 -22.473 50.479 1.00 113.75 528 PHE A N 1
ATOM 4083 C CA . PHE B 2 499 ? 47.657 -22.552 50.450 1.00 115.62 528 PHE A CA 1
ATOM 4084 C C . PHE B 2 499 ? 48.238 -22.206 51.815 1.00 116.00 528 PHE A C 1
ATOM 4085 O O . PHE B 2 499 ? 49.054 -22.954 52.368 1.00 116.19 528 PHE A O 1
ATOM 4093 N N . SER B 2 500 ? 47.805 -21.088 52.387 1.00 109.12 529 SER A N 1
ATOM 4094 C CA . SER B 2 500 ? 48.390 -20.603 53.626 1.00 105.41 529 SER A CA 1
ATOM 4095 C C . SER B 2 500 ? 47.890 -21.349 54.853 1.00 103.56 529 SER A C 1
ATOM 4096 O O . SER B 2 500 ? 48.429 -21.141 55.945 1.00 106.07 529 SER A O 1
ATOM 4099 N N . LEU B 2 501 ? 46.897 -22.222 54.706 1.00 104.46 530 LEU A N 1
ATOM 4100 C CA . LEU B 2 501 ? 46.241 -22.834 55.859 1.00 107.04 530 LEU A CA 1
ATOM 4101 C C . LEU B 2 501 ? 47.154 -23.923 56.404 1.00 106.17 530 LEU A C 1
ATOM 4102 O O . LEU B 2 501 ? 47.233 -25.024 55.853 1.00 108.74 530 LEU A O 1
ATOM 4107 N N . ALA B 2 502 ? 47.869 -23.605 57.480 1.00 103.33 531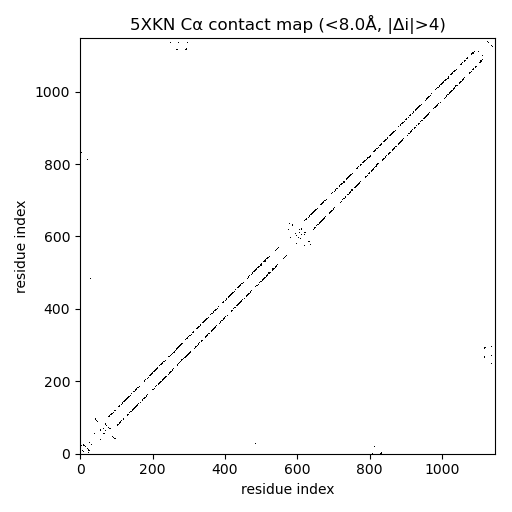 ALA A N 1
ATOM 4108 C CA . ALA B 2 502 ? 48.704 -24.568 58.180 1.00 102.27 531 ALA A CA 1
ATOM 4109 C C . ALA B 2 502 ? 48.156 -24.932 59.550 1.00 106.36 531 ALA A C 1
ATOM 4110 O O . ALA B 2 502 ? 48.801 -25.694 60.277 1.00 112.87 531 ALA A O 1
ATOM 4112 N N . ASN B 2 503 ? 46.992 -24.403 59.930 1.00 102.85 532 ASN A N 1
ATOM 4113 C CA . ASN B 2 503 ? 46.456 -24.617 61.272 1.00 104.43 532 ASN A CA 1
ATOM 4114 C C . ASN B 2 503 ? 44.943 -24.779 61.173 1.00 100.10 532 ASN A C 1
ATOM 4115 O O . ASN B 2 503 ? 44.221 -23.821 60.861 1.00 96.11 532 ASN A O 1
ATOM 4120 N N . LEU B 2 504 ? 44.470 -25.987 61.480 1.00 94.16 533 LEU A N 1
ATOM 4121 C CA . LEU B 2 504 ? 43.106 -26.418 61.217 1.00 94.50 533 LEU A CA 1
ATOM 4122 C C . LEU B 2 504 ? 42.612 -27.248 62.393 1.00 94.81 533 LEU A C 1
ATOM 4123 O O . LEU B 2 504 ? 43.397 -27.934 63.053 1.00 94.99 533 LEU A O 1
ATOM 4128 N N . ASN B 2 505 ? 41.306 -27.173 62.662 1.00 91.54 534 ASN A N 1
ATOM 4129 C CA . ASN B 2 505 ? 40.713 -28.006 63.711 1.00 94.01 534 ASN A CA 1
ATOM 4130 C C . ASN B 2 505 ? 39.218 -28.137 63.441 1.00 90.56 534 ASN A C 1
ATOM 4131 O O . ASN B 2 505 ? 38.478 -27.166 63.623 1.00 89.03 534 ASN A O 1
ATOM 4136 N N . ILE B 2 506 ? 38.777 -29.315 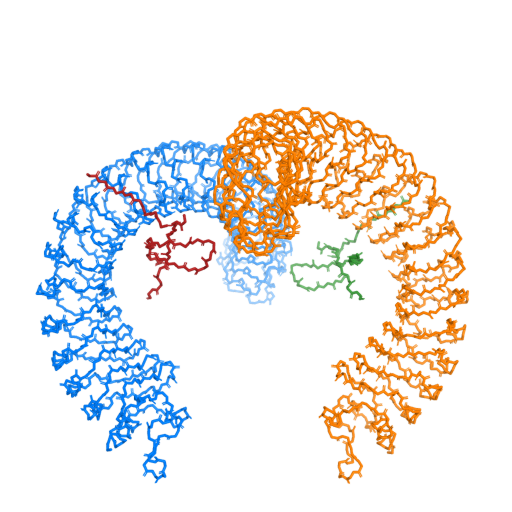62.988 1.00 91.88 535 ILE A N 1
ATOM 4137 C CA . ILE B 2 506 ? 37.354 -29.555 62.754 1.00 92.11 535 ILE A CA 1
ATOM 4138 C C . ILE B 2 506 ? 36.844 -30.744 63.562 1.00 95.27 535 ILE A C 1
ATOM 4139 O O . ILE B 2 506 ? 35.907 -31.432 63.142 1.00 96.45 535 ILE A O 1
ATOM 4144 N N . SER B 2 507 ? 37.461 -31.008 64.711 1.00 96.02 536 SER A N 1
ATOM 4145 C CA . SER B 2 507 ? 37.083 -32.158 65.519 1.00 96.12 536 SER A CA 1
ATOM 4146 C C . SER B 2 507 ? 35.748 -31.925 66.229 1.00 92.93 536 SER A C 1
ATOM 4147 O O . SER B 2 507 ? 35.281 -30.793 66.382 1.00 93.05 536 SER A O 1
ATOM 4150 N N . PHE B 2 508 ? 35.119 -33.036 66.622 1.00 97.11 537 PHE A N 1
ATOM 4151 C CA . PHE B 2 508 ? 33.912 -33.079 67.447 1.00 96.89 537 PHE A CA 1
ATOM 4152 C C . PHE B 2 508 ? 32.670 -32.628 66.685 1.00 96.72 537 PHE A C 1
ATOM 4153 O O . PHE B 2 508 ? 32.064 -31.610 67.029 1.00 94.88 537 PHE A O 1
ATOM 4161 N N . ASN B 2 509 ? 32.272 -33.385 65.663 1.00 100.23 538 ASN A N 1
ATOM 4162 C CA . ASN B 2 509 ? 31.053 -33.108 64.905 1.00 99.10 538 ASN A CA 1
ATOM 4163 C C . ASN B 2 509 ? 30.428 -34.436 64.479 1.00 102.64 538 ASN A C 1
ATOM 4164 O O . ASN B 2 509 ? 30.842 -35.508 64.927 1.00 106.14 538 ASN A O 1
ATOM 4169 N N . ASN B 2 510 ? 29.409 -34.360 63.620 1.00 102.80 539 ASN A N 1
ATOM 4170 C CA . ASN B 2 510 ? 28.835 -35.526 62.959 1.00 103.63 539 ASN 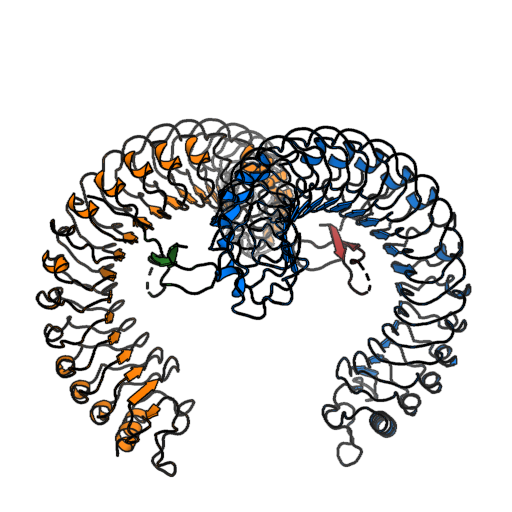A CA 1
ATOM 4171 C C . ASN B 2 510 ? 29.366 -35.678 61.539 1.00 103.17 539 ASN A C 1
ATOM 4172 O O . ASN B 2 510 ? 28.690 -36.267 60.689 1.00 107.33 539 ASN A O 1
ATOM 4177 N N . LEU B 2 511 ? 30.549 -35.126 61.271 1.00 103.65 540 LEU A N 1
ATOM 4178 C CA . LEU B 2 511 ? 31.144 -35.140 59.940 1.00 107.10 540 LEU A CA 1
ATOM 4179 C C . LEU B 2 511 ? 31.254 -36.570 59.418 1.00 112.99 540 LEU A C 1
ATOM 4180 O O . LEU B 2 511 ? 31.630 -37.488 60.153 1.00 114.33 540 LEU A O 1
ATOM 4185 N N . SER B 2 512 ? 30.921 -36.762 58.144 1.00 108.91 541 SER A N 1
ATOM 4186 C CA . SER B 2 512 ? 30.954 -38.073 57.502 1.00 112.92 541 SER A CA 1
ATOM 4187 C C . SER B 2 512 ? 31.938 -38.065 56.333 1.00 114.87 541 SER A C 1
ATOM 4188 O O . SER B 2 512 ? 32.546 -37.042 56.006 1.00 115.63 541 SER A O 1
ATOM 4191 N N . GLY B 2 513 ? 32.083 -39.224 55.696 1.00 106.66 542 GLY A N 1
ATOM 4192 C CA . GLY B 2 513 ? 32.923 -39.340 54.521 1.00 112.11 542 GLY A CA 1
ATOM 4193 C C . GLY B 2 513 ? 34.345 -39.759 54.846 1.00 117.42 542 GLY A C 1
ATOM 4194 O O . GLY B 2 513 ? 34.640 -40.369 55.877 1.00 119.65 542 GLY A O 1
ATOM 4195 N N . ILE B 2 514 ? 35.242 -39.425 53.921 1.00 119.91 543 ILE A N 1
ATOM 4196 C CA . ILE B 2 514 ? 36.658 -39.738 54.058 1.00 121.39 543 ILE A CA 1
ATOM 4197 C C . ILE B 2 514 ? 37.413 -38.475 54.440 1.00 118.19 543 ILE A C 1
ATOM 4198 O O . ILE B 2 514 ? 36.832 -37.387 54.523 1.00 115.29 543 ILE A O 1
ATOM 4203 N N . ILE B 2 515 ? 38.712 -38.611 54.676 1.00 123.79 544 ILE A N 1
ATOM 4204 C CA . ILE B 2 515 ? 39.606 -37.459 54.753 1.00 119.16 544 ILE A CA 1
ATOM 4205 C C . ILE B 2 515 ? 40.236 -37.256 53.380 1.00 121.62 544 ILE A C 1
ATOM 4206 O O . ILE B 2 515 ? 41.121 -38.031 52.991 1.00 124.36 544 ILE A O 1
ATOM 4211 N N . PRO B 2 516 ? 39.811 -36.256 52.612 1.00 122.52 545 PRO A N 1
ATOM 4212 C CA . PRO B 2 516 ? 40.379 -36.047 51.267 1.00 120.88 545 PRO A CA 1
ATOM 4213 C C . PRO B 2 516 ? 41.856 -35.696 51.329 1.00 121.66 545 PRO A C 1
ATOM 4214 O O . PRO B 2 516 ? 42.258 -34.781 52.064 1.00 122.22 545 PRO A O 1
ATOM 4218 N N . PRO B 2 517 ? 42.689 -36.443 50.616 1.00 124.44 546 PRO A N 1
ATOM 4219 C CA . PRO B 2 517 ? 44.104 -36.151 50.768 1.00 124.20 546 PRO A CA 1
ATOM 4220 C C . PRO B 2 517 ? 44.757 -35.669 49.501 1.00 122.95 546 PRO A C 1
ATOM 4221 O O . PRO B 2 517 ? 45.813 -36.186 49.159 1.00 126.32 546 PRO A O 1
ATOM 4225 N N . MET B 2 518 ? 44.139 -34.712 48.821 1.00 124.77 547 MET A N 1
ATOM 4226 C CA . MET B 2 518 ? 44.693 -34.170 47.597 1.00 122.55 547 MET A CA 1
ATOM 4227 C C . MET B 2 518 ? 46.106 -33.705 47.837 1.00 125.94 547 MET A C 1
ATOM 4228 O O . MET B 2 518 ? 47.035 -34.195 47.222 1.00 127.17 547 MET A O 1
ATOM 4233 N N . LYS B 2 519 ? 46.231 -32.598 48.530 1.00 126.31 548 LYS A N 1
ATOM 4234 C CA . LYS B 2 519 ? 47.556 -32.094 48.759 1.00 126.92 548 LYS A CA 1
ATOM 4235 C C . LYS B 2 519 ? 48.096 -32.801 49.967 1.00 126.60 548 LYS A C 1
ATOM 4236 O O . LYS B 2 519 ? 47.652 -33.888 50.317 1.00 126.11 548 LYS A O 1
ATOM 4242 N N . ASN B 2 520 ? 49.049 -32.195 50.644 1.00 127.07 549 ASN A N 1
ATOM 4243 C CA . ASN B 2 520 ? 49.579 -32.830 51.822 1.00 128.11 549 ASN A CA 1
ATOM 4244 C C . ASN B 2 520 ? 48.601 -32.594 52.949 1.00 132.20 549 ASN A C 1
ATOM 4245 O O . ASN B 2 520 ? 48.746 -31.665 53.700 1.00 135.83 549 ASN A O 1
ATOM 4250 N N . PHE B 2 521 ? 47.519 -33.339 52.937 1.00 124.83 550 PHE A N 1
ATOM 4251 C CA . PHE B 2 521 ? 46.521 -33.203 53.967 1.00 129.50 550 PHE A CA 1
ATOM 4252 C C . PHE B 2 521 ? 46.745 -34.299 54.991 1.00 138.69 550 PHE A C 1
ATOM 4253 O O . PHE B 2 521 ? 45.810 -34.757 55.638 1.00 141.21 550 PHE A O 1
ATOM 4261 N N . THR B 2 522 ? 47.990 -34.736 55.108 1.00 140.43 551 THR A N 1
ATOM 4262 C CA . THR B 2 522 ? 48.340 -35.782 56.060 1.00 141.04 551 THR A CA 1
ATOM 4263 C C . THR B 2 522 ? 48.962 -35.188 57.314 1.00 140.00 551 THR A C 1
ATOM 4264 O O . THR B 2 522 ? 49.248 -35.897 58.275 1.00 140.18 551 THR A O 1
ATOM 4268 N N . ARG B 2 523 ? 49.189 -33.884 57.294 1.00 144.26 552 ARG A N 1
ATOM 4269 C CA . ARG B 2 523 ? 49.750 -33.213 58.440 1.00 139.39 552 ARG A CA 1
ATOM 4270 C C . ARG B 2 523 ? 48.604 -32.953 59.406 1.00 135.92 552 ARG A C 1
ATOM 4271 O O . ARG B 2 523 ? 48.785 -32.939 60.619 1.00 133.29 552 ARG A O 1
ATOM 4279 N N . PHE B 2 524 ? 47.412 -32.770 58.851 1.00 131.08 553 PHE A N 1
ATOM 4280 C CA . PHE B 2 524 ? 46.229 -32.493 59.647 1.00 127.96 553 PHE A CA 1
ATOM 4281 C C . PHE B 2 524 ? 45.294 -33.665 59.689 1.00 132.76 553 PHE A C 1
ATOM 4282 O O . PHE B 2 524 ? 44.082 -33.493 59.661 1.00 131.64 553 PHE A O 1
ATOM 4290 N N . SER B 2 525 ? 45.842 -34.863 59.747 1.00 132.62 554 SER A N 1
ATOM 4291 C CA . SER B 2 525 ? 44.986 -36.026 59.802 1.00 133.75 554 SER A CA 1
ATOM 4292 C C . SER B 2 525 ? 44.443 -36.394 61.171 1.00 133.81 554 SER A C 1
ATOM 4293 O O . SER B 2 525 ? 43.272 -36.179 61.462 1.00 133.97 554 SER A O 1
ATOM 4296 N N . PRO B 2 526 ? 45.311 -36.952 62.013 1.00 135.96 555 PRO A N 1
ATOM 4297 C CA . PRO B 2 526 ? 45.150 -37.434 63.378 1.00 130.89 555 PRO A CA 1
ATOM 4298 C C . PRO B 2 526 ? 44.478 -36.474 64.335 1.00 129.35 555 PRO A C 1
ATOM 4299 O O . PRO B 2 526 ? 43.387 -36.751 64.814 1.00 128.51 555 PRO A O 1
ATOM 4303 N N . ALA B 2 527 ? 45.105 -35.340 64.599 1.00 128.92 556 ALA A N 1
ATOM 4304 C CA . ALA B 2 527 ? 44.554 -34.447 65.615 1.00 123.85 556 ALA A CA 1
ATOM 4305 C C . ALA B 2 527 ? 43.407 -33.579 65.120 1.00 117.06 556 ALA A C 1
ATOM 4306 O O . ALA B 2 527 ? 42.419 -33.407 65.841 1.00 114.25 556 ALA A O 1
ATOM 4308 N N . SER B 2 528 ? 43.526 -33.005 63.921 1.00 114.74 557 SER A N 1
ATOM 4309 C CA . SER B 2 528 ? 42.571 -31.990 63.488 1.00 108.12 557 SER A CA 1
ATOM 4310 C C . SER B 2 528 ? 41.153 -32.536 63.375 1.00 107.95 557 SER A C 1
ATOM 4311 O O . SER B 2 528 ? 40.189 -31.792 63.583 1.00 101.10 557 SER A O 1
ATOM 4314 N N . PHE B 2 529 ? 40.997 -33.821 63.049 1.00 106.85 558 PHE A N 1
ATOM 4315 C CA . PHE B 2 529 ? 39.688 -34.399 62.773 1.00 103.26 558 PHE A CA 1
ATOM 4316 C C . PHE B 2 529 ? 39.209 -35.354 63.862 1.00 101.97 558 PHE A C 1
ATOM 4317 O O . PHE B 2 529 ? 38.379 -36.222 63.577 1.00 102.61 558 PHE A O 1
ATOM 4325 N N . PHE B 2 530 ? 39.707 -35.234 65.096 1.00 100.40 559 PHE A N 1
ATOM 4326 C CA . PHE B 2 530 ? 39.616 -36.365 66.019 1.00 104.13 559 PHE A CA 1
ATOM 4327 C C . PHE B 2 530 ? 38.172 -36.757 66.335 1.00 105.01 559 PHE A C 1
ATOM 4328 O O . PHE B 2 530 ? 37.826 -37.942 66.299 1.00 115.50 559 PHE A O 1
ATOM 4336 N N . GLY B 2 531 ? 37.320 -35.790 66.659 1.00 94.49 560 GLY A N 1
ATOM 4337 C CA . GLY B 2 531 ? 36.071 -36.113 67.342 1.00 94.85 560 GLY A CA 1
ATOM 4338 C C . GLY B 2 531 ? 34.923 -36.619 66.494 1.00 95.45 560 GLY A C 1
ATOM 4339 O O . GLY B 2 531 ? 33.839 -36.870 67.028 1.00 95.79 560 GLY A O 1
ATOM 4340 N N . ASN B 2 532 ? 35.120 -36.781 65.191 1.00 102.00 561 ASN A N 1
ATOM 4341 C CA . ASN B 2 532 ? 34.027 -37.138 64.286 1.00 106.29 561 ASN A CA 1
ATOM 4342 C C . ASN B 2 532 ? 33.889 -38.652 64.174 1.00 107.94 561 ASN A C 1
ATOM 4343 O O . ASN B 2 532 ? 34.868 -39.333 63.844 1.00 108.37 561 ASN A O 1
ATOM 4348 N N . PRO B 2 533 ? 32.701 -39.214 64.439 1.00 105.24 562 PRO A N 1
ATOM 4349 C CA . PRO B 2 533 ? 32.550 -40.673 64.378 1.00 108.16 562 PRO A CA 1
ATOM 4350 C C . PRO B 2 533 ? 32.613 -41.234 62.963 1.00 112.50 562 PRO A C 1
ATOM 4351 O O . PRO B 2 533 ? 33.338 -42.198 62.718 1.00 116.66 562 PRO A O 1
ATOM 4355 N N . PHE B 2 534 ? 31.914 -40.625 62.006 1.00 112.51 563 PHE A N 1
ATOM 4356 C CA . PHE B 2 534 ? 31.770 -41.213 60.680 1.00 110.02 563 PHE A CA 1
ATOM 4357 C C . PHE B 2 534 ? 32.925 -40.861 59.747 1.00 116.62 563 PHE A C 1
ATOM 4358 O O . PHE B 2 534 ? 32.765 -40.928 58.520 1.00 119.62 563 PHE A O 1
ATOM 4366 N N . LEU B 2 535 ? 34.081 -40.496 60.297 1.00 113.43 564 LEU A N 1
ATOM 4367 C CA . LEU B 2 535 ? 35.232 -40.108 59.493 1.00 119.55 564 LEU A CA 1
ATOM 4368 C C . LEU B 2 535 ? 36.190 -41.287 59.365 1.00 131.28 564 LEU A C 1
ATOM 4369 O O . LEU B 2 535 ? 36.437 -42.010 60.335 1.00 127.71 564 LEU A O 1
ATOM 4374 N N . CYS B 2 536 ? 36.707 -41.487 58.157 1.00 134.06 565 CYS A N 1
ATOM 4375 C CA . CYS B 2 536 ? 37.559 -42.626 57.860 1.00 135.04 565 CYS A CA 1
ATOM 4376 C C . CYS B 2 536 ? 38.947 -42.319 58.388 1.00 134.34 565 CYS A C 1
ATOM 4377 O O . CYS B 2 536 ? 39.654 -41.454 57.851 1.00 133.51 565 CYS A O 1
ATOM 4380 N N . GLY B 2 537 ? 39.336 -43.014 59.442 1.00 133.68 566 GLY A N 1
ATOM 4381 C CA . GLY B 2 537 ? 40.623 -42.752 60.060 1.00 121.84 566 GLY A CA 1
ATOM 4382 C C . GLY B 2 537 ? 40.756 -43.602 61.303 1.00 117.23 566 GLY A C 1
ATOM 4383 O O . GLY B 2 537 ? 39.766 -44.083 61.874 1.00 117.92 566 GLY A O 1
ATOM 4384 N N . ASN B 2 538 ? 42.007 -43.769 61.717 1.00 123.37 567 ASN A N 1
ATOM 4385 C CA . ASN B 2 538 ? 42.344 -44.647 62.831 1.00 122.96 567 ASN A CA 1
ATOM 4386 C C . ASN B 2 538 ? 42.323 -43.835 64.121 1.00 122.50 567 ASN A C 1
ATOM 4387 O O . ASN B 2 538 ? 43.320 -43.207 64.492 1.00 122.92 567 ASN A O 1
ATOM 4392 N N . TRP B 2 539 ? 41.192 -43.876 64.810 1.00 120.91 568 TRP A N 1
ATOM 4393 C CA . TRP B 2 539 ? 40.978 -43.293 66.130 1.00 117.48 568 TRP A CA 1
ATOM 4394 C C . TRP B 2 539 ? 39.641 -43.846 66.607 1.00 117.58 568 TRP A C 1
ATOM 4395 O O . TRP B 2 539 ? 39.038 -44.695 65.944 1.00 125.67 568 TRP A O 1
ATOM 4406 N N . VAL B 2 540 ? 39.203 -43.452 67.772 1.00 109.44 569 VAL A N 1
ATOM 4407 C CA . VAL B 2 540 ? 37.974 -44.028 68.232 1.00 109.91 569 VAL A CA 1
ATOM 4408 C C . VAL B 2 540 ? 36.758 -43.617 67.419 1.00 110.01 569 VAL A C 1
ATOM 4409 O O . VAL B 2 540 ? 35.916 -42.878 67.899 1.00 112.64 569 VAL A O 1
ATOM 4413 N N . ASN C 2 1 ? 64.162 -1.618 1.489 1.00 149.46 30 ASN B N 1
ATOM 4414 C CA . ASN C 2 1 ? 63.746 -0.501 0.650 1.00 150.55 30 ASN B CA 1
ATOM 4415 C C . ASN C 2 1 ? 62.583 0.251 1.294 1.00 149.62 30 ASN B C 1
ATOM 4416 O O . ASN C 2 1 ? 62.303 1.394 0.936 1.00 148.34 30 ASN B O 1
ATOM 4421 N N . GLU C 2 2 ? 61.904 -0.400 2.244 1.00 150.00 31 GLU B N 1
ATOM 4422 C CA . GLU C 2 2 ? 60.967 0.324 3.094 1.00 147.78 31 GLU B CA 1
ATOM 4423 C C . GLU C 2 2 ? 61.671 1.382 3.929 1.00 149.91 31 GLU B C 1
ATOM 4424 O O . GLU C 2 2 ? 61.030 2.346 4.373 1.00 148.24 31 GLU B O 1
ATOM 4430 N N . GLY C 2 3 ? 62.979 1.226 4.144 1.00 148.72 32 GLY B N 1
ATOM 4431 C CA . GLY C 2 3 ? 63.744 2.278 4.789 1.00 148.53 32 GLY B CA 1
ATOM 4432 C C . GLY C 2 3 ? 63.707 3.582 4.018 1.00 152.25 32 GLY B C 1
ATOM 4433 O O . GLY C 2 3 ? 63.662 4.658 4.613 1.00 153.20 32 GLY B O 1
ATOM 4434 N N . LYS C 2 4 ? 63.706 3.502 2.685 1.00 151.38 33 LYS B N 1
ATOM 4435 C CA . LYS C 2 4 ? 63.606 4.704 1.859 1.00 153.52 33 LYS B CA 1
ATOM 4436 C C . LYS C 2 4 ? 62.323 5.472 2.165 1.00 153.18 33 LYS B C 1
ATOM 4437 O O . LYS C 2 4 ? 62.342 6.698 2.363 1.00 153.00 33 LYS B O 1
ATOM 4443 N N . ALA C 2 5 ? 61.196 4.758 2.227 1.00 153.91 34 ALA B N 1
ATOM 4444 C CA . ALA C 2 5 ? 59.929 5.406 2.541 1.00 149.93 34 ALA B CA 1
ATOM 4445 C C . ALA C 2 5 ? 59.928 5.932 3.966 1.00 145.69 34 ALA B C 1
ATOM 4446 O O . ALA C 2 5 ? 59.316 6.970 4.242 1.00 144.67 34 ALA B O 1
ATOM 4448 N N . LEU C 2 6 ? 60.612 5.237 4.879 1.00 142.66 35 LEU B N 1
ATOM 4449 C CA . LEU C 2 6 ? 60.744 5.747 6.240 1.00 139.47 35 LEU B CA 1
ATOM 4450 C C . LEU C 2 6 ? 61.523 7.060 6.259 1.00 141.56 35 LEU B C 1
ATOM 4451 O O . LEU C 2 6 ? 61.215 7.964 7.047 1.00 137.77 35 LEU B O 1
ATOM 4456 N N . MET C 2 7 ? 62.525 7.192 5.381 1.00 144.54 36 MET B N 1
ATOM 4457 C CA . MET C 2 7 ? 63.290 8.433 5.305 1.00 144.65 36 MET B CA 1
ATOM 4458 C C . MET C 2 7 ? 62.422 9.567 4.783 1.00 144.61 36 MET B C 1
ATOM 4459 O O . MET C 2 7 ? 62.377 10.657 5.373 1.00 144.05 36 MET B O 1
ATOM 4464 N N . ALA C 2 8 ? 61.713 9.323 3.677 1.00 143.82 37 ALA B N 1
ATOM 4465 C CA . ALA C 2 8 ? 60.809 10.340 3.159 1.00 143.01 37 ALA B CA 1
ATOM 4466 C C . ALA C 2 8 ? 59.701 10.663 4.148 1.00 140.72 37 ALA B C 1
ATOM 4467 O O . ALA C 2 8 ? 59.110 11.746 4.074 1.00 139.68 37 ALA B O 1
ATOM 4469 N N . ILE C 2 9 ? 59.445 9.725 5.039 1.00 139.97 38 ILE B N 1
ATOM 4470 C CA . ILE C 2 9 ? 58.428 9.926 6.028 1.00 141.08 38 ILE B CA 1
ATOM 4471 C C . ILE C 2 9 ? 59.129 10.817 7.023 1.00 139.24 38 ILE B C 1
ATOM 4472 O O . ILE C 2 9 ? 58.564 11.789 7.491 1.00 138.78 38 ILE B O 1
ATOM 4477 N N . LYS C 2 10 ? 60.392 10.529 7.305 1.00 135.55 39 LYS B N 1
ATOM 4478 C CA . LYS C 2 10 ? 61.120 11.377 8.228 1.00 132.33 39 LYS B CA 1
ATOM 4479 C C . LYS C 2 10 ? 61.382 12.796 7.707 1.00 133.35 39 LYS B C 1
ATOM 4480 O O . LYS C 2 10 ? 61.364 13.774 8.428 1.00 131.65 39 LYS B O 1
ATOM 4486 N N . ALA C 2 11 ? 61.618 12.869 6.405 1.00 135.61 40 ALA B N 1
ATOM 4487 C CA . ALA C 2 11 ? 61.831 14.149 5.759 1.00 135.45 40 ALA B CA 1
ATOM 4488 C C . ALA C 2 11 ? 60.768 15.191 6.001 1.00 136.73 40 ALA B C 1
ATOM 4489 O O . ALA C 2 11 ? 61.027 16.255 6.549 1.00 135.31 40 ALA B O 1
ATOM 4491 N N . SER C 2 12 ? 59.549 14.915 5.580 1.00 140.63 41 SER B N 1
ATOM 4492 C CA . SER C 2 12 ? 58.497 15.876 5.807 1.00 140.08 41 SER B CA 1
ATOM 4493 C C . SER C 2 12 ? 57.916 15.640 7.188 1.00 138.87 41 SER B C 1
ATOM 4494 O O . SER C 2 12 ? 56.778 15.214 7.316 1.00 140.49 41 SER B O 1
ATOM 4497 N N . PHE C 2 13 ? 58.712 15.878 8.225 1.00 134.72 42 PHE B N 1
ATOM 4498 C CA . PHE C 2 13 ? 58.248 15.686 9.596 1.00 127.55 42 PHE B CA 1
ATOM 4499 C C . PHE C 2 13 ? 58.568 16.921 10.439 1.00 122.36 42 PHE B C 1
ATOM 4500 O O . PHE C 2 13 ? 59.056 17.910 9.922 1.00 125.35 42 PHE B O 1
ATOM 4508 N N . SER C 2 14 ? 58.329 16.862 11.745 1.00 118.71 43 SER B N 1
ATOM 4509 C CA . SER C 2 14 ? 58.616 17.991 12.637 1.00 123.52 43 SER B CA 1
ATOM 4510 C C . SER C 2 14 ? 60.107 18.022 12.996 1.00 122.26 43 SER B C 1
ATOM 4511 O O . SER C 2 14 ? 60.844 17.103 12.676 1.00 123.09 43 SER B O 1
ATOM 4514 N N . ASN C 2 15 ? 60.588 19.036 13.696 1.00 120.70 44 ASN B N 1
ATOM 4515 C CA . ASN C 2 15 ? 62.011 18.987 13.973 1.00 118.21 44 ASN B CA 1
ATOM 4516 C C . ASN C 2 15 ? 62.162 17.912 15.011 1.00 117.38 44 ASN B C 1
ATOM 4517 O O . ASN C 2 15 ? 62.232 18.159 16.204 1.00 110.72 44 ASN B O 1
ATOM 4522 N N . VAL C 2 16 ? 62.158 16.694 14.498 1.00 119.42 45 VAL B N 1
ATOM 4523 C CA . VAL C 2 16 ? 62.229 15.478 15.273 1.00 119.26 45 VAL B CA 1
ATOM 4524 C C . VAL C 2 16 ? 63.646 15.051 15.505 1.00 123.47 45 VAL B C 1
ATOM 4525 O O . VAL C 2 16 ? 63.900 14.301 16.462 1.00 125.83 45 VAL B O 1
ATOM 4529 N N . ALA C 2 17 ? 64.507 15.479 14.573 1.00 114.21 46 ALA B N 1
ATOM 4530 C CA . ALA C 2 17 ? 65.940 15.223 14.543 1.00 114.56 46 ALA B CA 1
ATOM 4531 C C . ALA C 2 17 ? 66.310 15.040 15.972 1.00 114.03 46 ALA B C 1
ATOM 4532 O O . ALA C 2 17 ? 67.235 14.344 16.318 1.00 114.22 46 ALA B O 1
ATOM 4534 N N . ASN C 2 18 ? 65.523 15.664 16.817 1.00 117.90 47 ASN B N 1
ATOM 4535 C CA . ASN C 2 18 ? 65.653 15.570 18.256 1.00 118.51 47 ASN B CA 1
ATOM 4536 C C . ASN C 2 18 ? 65.446 14.164 18.777 1.00 119.54 47 ASN B C 1
ATOM 4537 O O . ASN C 2 18 ? 66.389 13.478 19.150 1.00 120.95 47 ASN B O 1
ATOM 4542 N N . MET C 2 19 ? 64.196 13.728 18.767 1.00 122.45 48 MET B N 1
ATOM 4543 C CA . MET C 2 19 ? 63.841 12.439 19.336 1.00 124.75 48 MET B CA 1
ATOM 4544 C C . MET C 2 19 ? 63.781 11.208 18.444 1.00 131.44 48 MET B C 1
ATOM 4545 O O . MET C 2 19 ? 63.776 10.096 18.958 1.00 133.67 48 MET B O 1
ATOM 4550 N N . LEU C 2 20 ? 63.715 11.364 17.130 1.00 131.01 49 LEU B N 1
ATOM 4551 C CA . LEU C 2 20 ? 63.684 10.181 16.284 1.00 132.96 49 LEU B CA 1
ATOM 4552 C C . LEU C 2 20 ? 65.022 9.489 16.444 1.00 143.83 49 LEU B C 1
ATOM 4553 O O . LEU C 2 20 ? 65.992 9.863 15.804 1.00 135.36 49 LEU B O 1
ATOM 4558 N N . LEU C 2 21 ? 65.083 8.472 17.296 1.00 140.31 50 LEU B N 1
ATOM 4559 C CA . LEU C 2 21 ? 66.346 7.786 17.547 1.00 140.70 50 LEU B CA 1
ATOM 4560 C C . LEU C 2 21 ? 66.935 7.134 16.325 1.00 141.75 50 LEU B C 1
ATOM 4561 O O . LEU C 2 21 ? 66.682 5.982 16.039 1.00 142.19 50 LEU B O 1
ATOM 4566 N N . ASP C 2 22 ? 67.744 7.914 15.630 1.00 150.73 51 ASP B N 1
ATOM 4567 C CA . ASP C 2 22 ? 68.505 7.553 14.429 1.00 146.33 51 ASP B CA 1
ATOM 4568 C C . ASP C 2 22 ? 67.938 6.897 13.162 1.00 142.72 51 ASP B C 1
ATOM 4569 O O . ASP C 2 22 ? 68.351 5.815 12.789 1.00 143.50 51 ASP B O 1
ATOM 4574 N N . TRP C 2 23 ? 67.025 7.545 12.463 1.00 145.83 52 TRP B N 1
ATOM 4575 C CA . TRP C 2 23 ? 66.633 6.943 11.207 1.00 140.04 52 TRP B CA 1
ATOM 4576 C C . TRP C 2 23 ? 67.636 7.547 10.240 1.00 139.86 52 TRP B C 1
ATOM 4577 O O . TRP C 2 23 ? 67.873 8.742 10.281 1.00 139.27 52 TRP B O 1
ATOM 4588 N N . ASP C 2 24 ? 68.220 6.750 9.353 1.00 144.85 53 ASP B N 1
ATOM 4589 C CA . ASP C 2 24 ? 69.265 7.271 8.485 1.00 148.06 53 ASP B CA 1
ATOM 4590 C C . ASP C 2 24 ? 69.614 6.240 7.422 1.00 151.18 53 ASP B C 1
ATOM 4591 O O . ASP C 2 24 ? 69.627 5.037 7.690 1.00 151.96 53 ASP B O 1
ATOM 4596 N N . ASP C 2 25 ? 69.858 6.725 6.202 1.00 154.12 54 ASP B N 1
ATOM 4597 C CA . ASP C 2 25 ? 70.372 5.902 5.116 1.00 155.24 54 ASP B CA 1
ATOM 4598 C C . ASP C 2 25 ? 71.875 6.081 4.948 1.00 156.27 54 ASP B C 1
ATOM 4599 O O . ASP C 2 25 ? 72.434 5.692 3.919 1.00 156.99 54 ASP B O 1
ATOM 4604 N N . VAL C 2 26 ? 72.548 6.597 5.977 1.00 156.60 55 VAL B N 1
ATOM 4605 C CA . VAL C 2 26 ? 73.984 6.820 5.913 1.00 154.08 55 VAL B CA 1
ATOM 4606 C C . VAL C 2 26 ? 74.662 5.530 6.344 1.00 153.81 55 VAL B C 1
ATOM 4607 O O . VAL C 2 26 ? 75.212 4.807 5.508 1.00 154.73 55 VAL B O 1
ATOM 4611 N N . HIS C 2 27 ? 74.641 5.232 7.643 1.00 153.68 56 HIS B N 1
ATOM 4612 C CA . HIS C 2 27 ? 75.204 3.963 8.083 1.00 156.31 56 HIS B CA 1
ATOM 4613 C C . HIS C 2 27 ? 74.110 2.941 8.367 1.00 157.53 56 HIS B C 1
ATOM 4614 O O . HIS C 2 27 ? 73.985 1.950 7.639 1.00 158.11 56 HIS B O 1
ATOM 4621 N N . ASN C 2 28 ? 73.313 3.174 9.414 1.00 158.42 57 ASN B N 1
ATOM 4622 C CA . ASN C 2 28 ? 72.395 2.150 9.894 1.00 157.32 57 ASN B CA 1
ATOM 4623 C C . ASN C 2 28 ? 71.360 1.780 8.837 1.00 155.54 57 ASN B C 1
ATOM 4624 O O . ASN C 2 28 ? 70.415 2.532 8.570 1.00 152.82 57 ASN B O 1
ATOM 4629 N N . HIS C 2 29 ? 71.539 0.604 8.240 1.00 157.20 58 HIS B N 1
ATOM 4630 C CA . HIS C 2 29 ? 70.595 0.030 7.296 1.00 155.47 58 HIS B CA 1
ATOM 4631 C C . HIS C 2 29 ? 69.694 -0.995 7.964 1.00 157.00 58 HIS B C 1
ATOM 4632 O O . HIS C 2 29 ? 69.101 -1.839 7.283 1.00 158.45 58 HIS B O 1
ATOM 4639 N N . ASP C 2 30 ? 69.593 -0.936 9.289 1.00 154.05 59 ASP B N 1
ATOM 4640 C CA . ASP C 2 30 ? 68.773 -1.837 10.094 1.00 153.29 59 ASP B CA 1
ATOM 4641 C C . ASP C 2 30 ? 67.642 -0.998 10.685 1.00 152.61 59 ASP B C 1
ATOM 4642 O O . ASP C 2 30 ? 67.758 -0.443 11.779 1.00 152.01 59 ASP B O 1
ATOM 4647 N N . PHE C 2 31 ? 66.534 -0.922 9.948 1.00 151.07 60 PHE B N 1
ATOM 4648 C CA . PHE C 2 31 ? 65.386 -0.129 10.365 1.00 146.82 60 PHE B CA 1
ATOM 4649 C C . PHE C 2 31 ? 64.369 -0.919 11.197 1.00 144.91 60 PHE B C 1
ATOM 4650 O O . PHE C 2 31 ? 63.222 -0.484 11.316 1.00 145.83 60 PHE B O 1
ATOM 4658 N N . CYS C 2 32 ? 64.744 -2.067 11.765 1.00 147.99 61 CYS B N 1
ATOM 4659 C CA . CYS C 2 32 ? 63.879 -2.757 12.716 1.00 147.48 61 CYS B CA 1
ATOM 4660 C C . CYS C 2 32 ? 64.311 -2.538 14.157 1.00 143.30 61 CYS B C 1
ATOM 4661 O O . CYS C 2 32 ? 63.706 -3.098 15.075 1.00 140.80 61 CYS B O 1
ATOM 4664 N N . SER C 2 33 ? 65.346 -1.737 14.373 1.00 140.66 62 SER B N 1
ATOM 4665 C CA . SER C 2 33 ? 65.722 -1.313 15.711 1.00 138.55 62 SER B CA 1
ATOM 4666 C C . SER C 2 33 ? 65.432 0.158 15.962 1.00 137.45 62 SER B C 1
ATOM 4667 O O . SER C 2 33 ? 65.687 0.644 17.067 1.00 137.78 62 SER B O 1
ATOM 4670 N N . TRP C 2 34 ? 64.869 0.867 14.990 1.00 137.66 63 TRP B N 1
ATOM 4671 C CA . TRP C 2 34 ? 64.695 2.307 15.122 1.00 137.67 63 TRP B CA 1
ATOM 4672 C C . TRP C 2 34 ? 63.540 2.624 16.070 1.00 136.48 63 TRP B C 1
ATOM 4673 O O . TRP C 2 34 ? 62.612 1.828 16.252 1.00 137.31 63 TRP B O 1
ATOM 4684 N N . ARG C 2 35 ? 63.632 3.790 16.706 1.00 134.82 64 ARG B N 1
ATOM 4685 C CA . ARG C 2 35 ? 62.630 4.192 17.682 1.00 130.08 64 ARG B CA 1
ATOM 4686 C C . ARG C 2 35 ? 61.249 4.193 17.051 1.00 128.38 64 ARG B C 1
ATOM 4687 O O . ARG C 2 35 ? 61.035 4.787 15.989 1.00 129.91 64 ARG B O 1
ATOM 4695 N N . GLY C 2 36 ? 60.312 3.524 17.716 1.00 128.72 65 GLY B N 1
ATOM 4696 C CA . GLY C 2 36 ? 58.920 3.571 17.348 1.00 127.46 65 GLY B CA 1
ATOM 4697 C C . GLY C 2 36 ? 58.501 2.668 16.211 1.00 130.69 65 GLY B C 1
ATOM 4698 O O . GLY C 2 36 ? 57.295 2.466 16.028 1.00 129.96 65 GLY B O 1
ATOM 4699 N N . VAL C 2 37 ? 59.437 2.111 15.442 1.00 136.46 66 VAL B N 1
ATOM 4700 C CA . VAL C 2 37 ? 59.115 1.243 14.312 1.00 138.38 66 VAL B CA 1
ATOM 4701 C C . VAL C 2 37 ? 59.446 -0.195 14.697 1.00 141.22 66 VAL B C 1
ATOM 4702 O O . VAL C 2 37 ? 60.583 -0.507 15.075 1.00 140.43 66 VAL B O 1
ATOM 4706 N N . PHE C 2 38 ? 58.435 -1.058 14.627 1.00 144.72 67 PHE B N 1
ATOM 4707 C CA . PHE C 2 38 ? 58.538 -2.462 14.990 1.00 147.35 67 PHE B CA 1
ATOM 4708 C C . PHE C 2 38 ? 58.507 -3.309 13.724 1.00 152.57 67 PHE B C 1
ATOM 4709 O O . PHE C 2 38 ? 57.751 -3.018 12.791 1.00 153.45 67 PHE B O 1
ATOM 4717 N N . CYS C 2 39 ? 59.343 -4.340 13.674 1.00 163.43 68 CYS B N 1
ATOM 4718 C CA . CYS C 2 39 ? 59.235 -5.365 12.646 1.00 163.99 68 CYS B CA 1
ATOM 4719 C C . CYS C 2 39 ? 58.866 -6.694 13.292 1.00 162.63 68 CYS B C 1
ATOM 4720 O O . CYS C 2 39 ? 59.172 -6.935 14.464 1.00 161.55 68 CYS B O 1
ATOM 4723 N N . ASP C 2 40 ? 58.221 -7.560 12.512 1.00 168.20 69 ASP B N 1
ATOM 4724 C CA . ASP C 2 40 ? 57.841 -8.889 12.973 1.00 169.88 69 ASP B CA 1
ATOM 4725 C C . ASP C 2 40 ? 59.040 -9.841 12.966 1.00 170.33 69 ASP B C 1
ATOM 4726 O O . ASP C 2 40 ? 60.058 -9.601 12.312 1.00 168.42 69 ASP B O 1
ATOM 4731 N N . ASN C 2 41 ? 58.901 -10.938 13.719 1.00 172.79 70 ASN B N 1
ATOM 4732 C CA . ASN C 2 41 ? 59.979 -11.918 13.841 1.00 170.62 70 ASN B CA 1
ATOM 4733 C C . ASN C 2 41 ? 60.345 -12.561 12.505 1.00 170.71 70 ASN B C 1
ATOM 4734 O O . ASN C 2 41 ? 61.485 -13.009 12.330 1.00 169.55 70 ASN B O 1
ATOM 4739 N N . VAL C 2 42 ? 59.411 -12.616 11.555 1.00 172.22 71 VAL B N 1
ATOM 4740 C CA . VAL C 2 42 ? 59.572 -13.484 10.392 1.00 171.87 71 VAL B CA 1
ATOM 4741 C C . VAL C 2 42 ? 60.356 -12.795 9.280 1.00 170.99 71 VAL B C 1
ATOM 4742 O O . VAL C 2 42 ? 61.543 -13.081 9.081 1.00 170.25 71 VAL B O 1
ATOM 4746 N N . SER C 2 43 ? 59.716 -11.872 8.562 1.00 166.41 72 SER B N 1
ATOM 4747 C CA . SER C 2 43 ? 60.265 -11.329 7.322 1.00 165.91 72 SER B CA 1
ATOM 4748 C C . SER C 2 43 ? 60.986 -10.000 7.510 1.00 167.09 72 SER B C 1
ATOM 4749 O O . SER C 2 43 ? 61.493 -9.445 6.531 1.00 168.13 72 SER B O 1
ATOM 4752 N N . LEU C 2 44 ? 61.079 -9.504 8.743 1.00 163.57 73 LEU B N 1
ATOM 4753 C CA . LEU C 2 44 ? 61.732 -8.232 9.063 1.00 163.43 73 LEU B CA 1
ATOM 4754 C C . LEU C 2 44 ? 61.256 -7.095 8.154 1.00 163.29 73 LEU B C 1
ATOM 4755 O O . LEU C 2 44 ? 62.027 -6.460 7.434 1.00 164.68 73 LEU B O 1
ATOM 4760 N N . ASN C 2 45 ? 59.948 -6.848 8.206 1.00 160.62 74 ASN B N 1
ATOM 4761 C CA . ASN C 2 45 ? 59.336 -5.666 7.616 1.00 157.99 74 ASN B CA 1
ATOM 4762 C C . ASN C 2 45 ? 58.393 -5.046 8.637 1.00 157.37 74 ASN B C 1
ATOM 4763 O O . ASN C 2 45 ? 57.918 -5.714 9.562 1.00 158.83 74 ASN B O 1
ATOM 4768 N N . VAL C 2 46 ? 58.129 -3.752 8.449 1.00 153.16 75 VAL B N 1
ATOM 4769 C CA . VAL C 2 46 ? 57.401 -2.970 9.440 1.00 151.21 75 VAL B CA 1
ATOM 4770 C C . VAL C 2 46 ? 56.011 -3.545 9.650 1.00 150.93 75 VAL B C 1
ATOM 4771 O O . VAL C 2 46 ? 55.289 -3.837 8.690 1.00 149.17 75 VAL B O 1
ATOM 4775 N N . VAL C 2 47 ? 55.635 -3.733 10.918 1.00 152.24 76 VAL B N 1
ATOM 4776 C CA . VAL C 2 47 ? 54.329 -4.262 11.299 1.00 147.78 76 VAL B CA 1
ATOM 4777 C C . VAL C 2 47 ? 53.569 -3.283 12.192 1.00 145.54 76 VAL B C 1
ATOM 4778 O O . VAL C 2 47 ? 52.394 -2.982 11.949 1.00 146.10 76 VAL B O 1
ATOM 4782 N N . SER C 2 48 ? 54.239 -2.734 13.202 1.00 142.77 77 SER B N 1
ATOM 4783 C CA . SER C 2 48 ? 53.628 -1.815 14.146 1.00 136.97 77 SER B CA 1
ATOM 4784 C C . SER C 2 48 ? 54.525 -0.592 14.265 1.00 136.69 77 SER B C 1
ATOM 4785 O O . SER C 2 48 ? 55.754 -0.706 14.201 1.00 139.13 77 SER B O 1
ATOM 4788 N N . LEU C 2 49 ? 53.910 0.573 14.437 1.00 129.82 78 LEU B N 1
ATOM 4789 C CA . LEU C 2 49 ? 54.624 1.846 14.443 1.00 125.75 78 LEU B CA 1
ATOM 4790 C C . LEU C 2 49 ? 54.025 2.698 15.548 1.00 116.44 78 LEU B C 1
ATOM 4791 O O . LEU C 2 49 ? 52.883 3.145 15.432 1.00 114.35 78 LEU B O 1
ATOM 4796 N N . ASN C 2 50 ? 54.775 2.913 16.625 1.00 108.50 79 ASN B N 1
ATOM 4797 C CA . ASN C 2 50 ? 54.285 3.696 17.758 1.00 102.47 79 ASN B CA 1
ATOM 4798 C C . ASN C 2 50 ? 55.189 4.910 17.915 1.00 102.37 79 ASN B C 1
ATOM 4799 O O . ASN C 2 50 ? 56.259 4.824 18.523 1.00 106.82 79 ASN B O 1
ATOM 4804 N N . LEU C 2 51 ? 54.740 6.042 17.382 1.00 98.03 80 LEU B N 1
ATOM 4805 C CA . LEU C 2 51 ? 55.384 7.331 17.587 1.00 98.15 80 LEU B CA 1
ATOM 4806 C C . LEU C 2 51 ? 54.518 8.221 18.468 1.00 97.66 80 LEU B C 1
ATOM 4807 O O . LEU C 2 51 ? 54.507 9.445 18.321 1.00 97.82 80 LEU B O 1
ATOM 4812 N N . SER C 2 52 ? 53.776 7.593 19.377 1.00 98.86 81 SER B N 1
ATOM 4813 C CA . SER C 2 52 ? 52.724 8.260 20.129 1.00 100.01 81 SER B CA 1
ATOM 4814 C C . SER C 2 52 ? 53.278 9.335 21.057 1.00 101.00 81 SER B C 1
ATOM 4815 O O . SER C 2 52 ? 54.193 9.085 21.847 1.00 102.41 81 SER B O 1
ATOM 4818 N N . ASN C 2 53 ? 52.723 10.542 20.933 1.00 101.16 82 ASN B N 1
ATOM 4819 C CA . ASN C 2 53 ? 52.910 11.618 21.905 1.00 100.16 82 ASN B CA 1
ATOM 4820 C C . ASN C 2 53 ? 54.371 12.066 21.977 1.00 102.21 82 ASN B C 1
ATOM 4821 O O . ASN C 2 53 ? 54.977 12.130 23.049 1.00 103.25 82 ASN B O 1
ATOM 4826 N N . LEU C 2 54 ? 54.940 12.380 20.816 1.00 102.37 83 LEU B N 1
ATOM 4827 C CA . LEU C 2 54 ? 56.301 12.889 20.745 1.00 105.09 83 LEU B CA 1
ATOM 4828 C C . LEU C 2 54 ? 56.381 14.353 20.328 1.00 109.25 83 LEU B C 1
ATOM 4829 O O . LEU C 2 54 ? 57.466 14.939 20.402 1.00 114.15 83 LEU B O 1
ATOM 4834 N N . ASN C 2 55 ? 55.271 14.957 19.906 1.00 107.84 84 ASN B N 1
ATOM 4835 C CA . ASN C 2 55 ? 55.239 16.328 19.394 1.00 107.01 84 ASN B CA 1
ATOM 4836 C C . ASN C 2 55 ? 56.240 16.499 18.249 1.00 106.59 84 ASN B C 1
ATOM 4837 O O . ASN C 2 55 ? 57.248 17.199 18.343 1.00 107.35 84 ASN B O 1
ATOM 4842 N N . LEU C 2 56 ? 55.923 15.818 17.151 1.00 107.32 85 LEU B N 1
ATOM 4843 C CA . LEU C 2 56 ? 56.767 15.829 15.969 1.00 109.81 85 LEU B CA 1
ATOM 4844 C C . LEU C 2 56 ? 56.283 16.814 14.910 1.00 114.10 85 LEU B C 1
ATOM 4845 O O . LEU C 2 56 ? 56.917 16.926 13.859 1.00 113.02 85 LEU B O 1
ATOM 4850 N N . GLY C 2 57 ? 55.140 17.462 15.139 1.00 116.76 86 GLY B N 1
ATOM 4851 C CA . GLY C 2 57 ? 54.717 18.685 14.471 1.00 122.37 86 GLY B CA 1
ATOM 4852 C C . GLY C 2 57 ? 54.950 18.894 12.984 1.00 124.38 86 GLY B C 1
ATOM 4853 O O . GLY C 2 57 ? 55.128 20.038 12.554 1.00 126.12 86 GLY B O 1
ATOM 4854 N N . GLY C 2 58 ? 54.931 17.830 12.179 1.00 122.60 87 GLY B N 1
ATOM 4855 C CA . GLY C 2 58 ? 55.088 17.938 10.751 1.00 125.92 87 GLY B CA 1
ATOM 4856 C C . GLY C 2 58 ? 53.814 17.621 9.993 1.00 134.82 87 GLY B C 1
ATOM 4857 O O . GLY C 2 58 ? 52.699 17.709 10.523 1.00 130.33 87 GLY B O 1
ATOM 4858 N N . GLU C 2 59 ? 53.982 17.253 8.723 1.00 143.40 88 GLU B N 1
ATOM 4859 C CA . GLU C 2 59 ? 52.911 16.684 7.913 1.00 143.79 88 GLU B CA 1
ATOM 4860 C C . GLU C 2 59 ? 53.140 15.192 7.715 1.00 144.25 88 GLU B C 1
ATOM 4861 O O . GLU C 2 59 ? 54.257 14.686 7.851 1.00 144.51 88 GLU B O 1
ATOM 4867 N N . ILE C 2 60 ? 52.060 14.489 7.385 1.00 144.09 89 ILE B N 1
ATOM 4868 C CA . ILE C 2 60 ? 52.149 13.075 7.042 1.00 141.52 89 ILE B CA 1
ATOM 4869 C C . ILE C 2 60 ? 52.594 12.980 5.587 1.00 143.38 89 ILE B C 1
ATOM 4870 O O . ILE C 2 60 ? 51.853 13.354 4.674 1.00 143.44 89 ILE B O 1
ATOM 4875 N N . SER C 2 61 ? 53.814 12.496 5.370 1.00 143.54 90 SER B N 1
ATOM 4876 C CA . SER C 2 61 ? 54.368 12.473 4.028 1.00 142.34 90 SER B CA 1
ATOM 4877 C C . SER C 2 61 ? 53.689 11.392 3.194 1.00 143.97 90 SER B C 1
ATOM 4878 O O . SER C 2 61 ? 53.109 10.434 3.715 1.00 143.44 90 SER B O 1
ATOM 4881 N N . SER C 2 62 ? 53.768 11.560 1.875 1.00 143.52 91 SER B N 1
ATOM 4882 C CA . SER C 2 62 ? 53.109 10.631 0.967 1.00 145.32 91 SER B CA 1
ATOM 4883 C C . SER C 2 62 ? 53.753 9.248 0.999 1.00 148.01 91 SER B C 1
ATOM 4884 O O . SER C 2 62 ? 53.073 8.241 0.758 1.00 147.17 91 SER B O 1
ATOM 4887 N N . ALA C 2 63 ? 55.047 9.172 1.322 1.00 147.61 92 ALA B N 1
ATOM 4888 C CA . ALA C 2 63 ? 55.769 7.905 1.261 1.00 147.90 92 ALA B CA 1
ATOM 4889 C C . ALA C 2 63 ? 55.154 6.819 2.135 1.00 147.27 92 ALA B C 1
ATOM 4890 O O . ALA C 2 63 ? 55.559 5.657 2.015 1.00 147.50 92 ALA B O 1
ATOM 4892 N N . LEU C 2 64 ? 54.191 7.161 2.996 1.00 141.74 93 LEU B N 1
ATOM 4893 C CA . LEU C 2 64 ? 53.466 6.145 3.754 1.00 142.26 93 LEU B CA 1
ATOM 4894 C C . LEU C 2 64 ? 52.865 5.084 2.845 1.00 145.13 93 LEU B C 1
ATOM 4895 O O . LEU C 2 64 ? 52.718 3.925 3.251 1.00 146.18 93 LEU B O 1
ATOM 4900 N N . GLY C 2 65 ? 52.535 5.448 1.605 1.00 144.06 94 GLY B N 1
ATOM 4901 C CA . GLY C 2 65 ? 51.987 4.472 0.684 1.00 145.70 94 GLY B CA 1
ATOM 4902 C C . GLY C 2 65 ? 52.936 3.341 0.341 1.00 147.97 94 GLY B C 1
ATOM 4903 O O . GLY C 2 65 ? 52.482 2.268 -0.072 1.00 148.23 94 GLY B O 1
ATOM 4904 N N . ASP C 2 66 ? 54.244 3.556 0.488 1.00 147.21 95 ASP B N 1
ATOM 4905 C CA . ASP C 2 66 ? 55.217 2.534 0.121 1.00 148.20 95 ASP B CA 1
ATOM 4906 C C . ASP C 2 66 ? 55.402 1.454 1.185 1.00 145.96 95 ASP B C 1
ATOM 4907 O O . ASP C 2 66 ? 55.869 0.357 0.854 1.00 143.70 95 ASP B O 1
ATOM 4912 N N . LEU C 2 67 ? 55.039 1.713 2.441 1.00 146.75 96 LEU B N 1
ATOM 4913 C CA . LEU C 2 67 ? 55.180 0.708 3.497 1.00 145.77 96 LEU B CA 1
ATOM 4914 C C . LEU C 2 67 ? 54.033 -0.294 3.419 1.00 146.14 96 LEU B C 1
ATOM 4915 O O . LEU C 2 67 ? 52.919 -0.023 3.872 1.00 146.38 96 LEU B O 1
ATOM 4920 N N . MET C 2 68 ? 54.316 -1.464 2.848 1.00 147.87 97 MET B N 1
ATOM 4921 C CA . MET C 2 68 ? 53.299 -2.457 2.536 1.00 151.57 97 MET B CA 1
ATOM 4922 C C . MET C 2 68 ? 52.962 -3.356 3.721 1.00 150.99 97 MET B C 1
ATOM 4923 O O . MET C 2 68 ? 51.787 -3.501 4.070 1.00 152.46 97 MET B O 1
ATOM 4928 N N . ASN C 2 69 ? 53.966 -3.962 4.359 1.00 151.24 98 ASN B N 1
ATOM 4929 C CA . ASN C 2 69 ? 53.665 -4.814 5.505 1.00 150.29 98 ASN B CA 1
ATOM 4930 C C . ASN C 2 69 ? 53.190 -4.034 6.717 1.00 150.48 98 ASN B C 1
ATOM 4931 O O . ASN C 2 69 ? 52.889 -4.656 7.742 1.00 148.47 98 ASN B O 1
ATOM 4936 N N . LEU C 2 70 ? 53.120 -2.709 6.624 1.00 148.17 99 LEU B N 1
ATOM 4937 C CA . LEU C 2 70 ? 52.642 -1.885 7.726 1.00 144.31 99 LEU B CA 1
ATOM 4938 C C . LEU C 2 70 ? 51.237 -2.301 8.132 1.00 143.41 99 LEU B C 1
ATOM 4939 O O . LEU C 2 70 ? 50.318 -2.308 7.310 1.00 145.77 99 LEU B O 1
ATOM 4944 N N . GLN C 2 71 ? 51.077 -2.638 9.408 1.00 138.97 100 GLN B N 1
ATOM 4945 C CA . GLN C 2 71 ? 49.786 -3.003 9.977 1.00 136.54 100 GLN B CA 1
ATOM 4946 C C . GLN C 2 71 ? 49.195 -1.925 10.871 1.00 135.62 100 GLN B C 1
ATOM 4947 O O . GLN C 2 71 ? 47.993 -1.670 10.798 1.00 137.13 100 GLN B O 1
ATOM 4953 N N . SER C 2 72 ? 50.004 -1.290 11.719 1.00 134.04 101 SER B N 1
ATOM 4954 C CA . SER C 2 72 ? 49.503 -0.357 12.721 1.00 129.71 101 SER B CA 1
ATOM 4955 C C . SER C 2 72 ? 50.327 0.924 12.708 1.00 129.14 101 SER B C 1
ATOM 4956 O O . SER C 2 72 ? 51.561 0.868 12.754 1.00 130.80 101 SER B O 1
ATOM 4959 N N . ILE C 2 73 ? 49.650 2.071 12.642 1.00 123.76 102 ILE B N 1
ATOM 4960 C CA . ILE C 2 73 ? 50.299 3.378 12.711 1.00 119.76 102 ILE B CA 1
ATOM 4961 C C . ILE C 2 73 ? 49.671 4.180 13.845 1.00 113.87 102 ILE B C 1
ATOM 4962 O O . ILE C 2 73 ? 48.456 4.430 13.848 1.00 114.71 102 ILE B O 1
ATOM 4967 N N . ASP C 2 74 ? 50.506 4.583 14.799 1.00 105.97 103 ASP B N 1
ATOM 4968 C CA . ASP C 2 74 ? 50.143 5.473 15.897 1.00 102.75 103 ASP B CA 1
ATOM 4969 C C . ASP C 2 74 ? 50.976 6.746 15.771 1.00 100.26 103 ASP B C 1
ATOM 4970 O O . ASP C 2 74 ? 52.164 6.756 16.106 1.00 104.32 103 ASP B O 1
ATOM 4975 N N . LEU C 2 75 ? 50.354 7.814 15.280 1.00 97.82 104 LEU B N 1
ATOM 4976 C CA . LEU C 2 75 ? 50.982 9.126 15.202 1.00 98.05 104 LEU B CA 1
ATOM 4977 C C . LEU C 2 75 ? 50.371 10.096 16.205 1.00 97.57 104 LEU B C 1
ATOM 4978 O O . LEU C 2 75 ? 50.466 11.316 16.031 1.00 97.76 104 LEU B O 1
ATOM 4983 N N . GLN C 2 76 ? 49.744 9.558 17.249 1.00 99.98 105 GLN B N 1
ATOM 4984 C CA . GLN C 2 76 ? 48.939 10.337 18.182 1.00 100.39 105 GLN B CA 1
ATOM 4985 C C . GLN C 2 76 ? 49.772 11.357 18.951 1.00 104.09 105 GLN B C 1
ATOM 4986 O O . GLN C 2 76 ? 50.861 11.054 19.443 1.00 104.26 105 GLN B O 1
ATOM 4992 N N . GLY C 2 77 ? 49.243 12.574 19.058 1.00 106.48 106 GLY B N 1
ATOM 4993 C CA . GLY C 2 77 ? 49.768 13.552 19.989 1.00 105.84 106 GLY B CA 1
ATOM 4994 C C . GLY C 2 77 ? 51.008 14.277 19.532 1.00 107.59 106 GLY B C 1
ATOM 4995 O O . GLY C 2 77 ? 51.715 14.856 20.364 1.00 107.13 106 GLY B O 1
ATOM 4996 N N . ASN C 2 78 ? 51.292 14.280 18.234 1.00 105.79 107 ASN B N 1
ATOM 4997 C CA . ASN C 2 78 ? 52.528 14.842 17.716 1.00 106.83 107 ASN B CA 1
ATOM 4998 C C . ASN C 2 78 ? 52.354 16.236 17.139 1.00 107.47 107 ASN B C 1
ATOM 4999 O O . ASN C 2 78 ? 53.279 16.742 16.496 1.00 109.49 107 ASN B O 1
ATOM 5004 N N . LYS C 2 79 ? 51.202 16.869 17.362 1.00 108.37 108 LYS B N 1
ATOM 5005 C CA . LYS C 2 79 ? 50.923 18.207 16.840 1.00 108.66 108 LYS B CA 1
ATOM 5006 C C . LYS C 2 79 ? 51.129 18.263 15.327 1.00 113.69 108 LYS B C 1
ATOM 5007 O O . LYS C 2 79 ? 51.569 19.280 14.785 1.00 113.03 108 LYS B O 1
ATOM 5013 N N . LEU C 2 80 ? 50.801 17.170 14.637 1.00 116.43 109 LEU B N 1
ATOM 5014 C CA . LEU C 2 80 ? 51.056 17.032 13.209 1.00 119.80 109 LEU B CA 1
ATOM 5015 C C . LEU C 2 80 ? 50.065 17.855 12.387 1.00 119.69 109 LEU B C 1
ATOM 5016 O O . LEU C 2 80 ? 48.954 18.162 12.826 1.00 116.39 109 LEU B O 1
ATOM 5021 N N . GLY C 2 81 ? 50.484 18.195 11.164 1.00 123.63 110 GLY B N 1
ATOM 5022 C CA . GLY C 2 81 ? 49.679 19.005 10.264 1.00 129.43 110 GLY B CA 1
ATOM 5023 C C . GLY C 2 81 ? 49.472 18.436 8.872 1.00 131.86 110 GLY B C 1
ATOM 5024 O O . GLY C 2 81 ? 49.819 17.283 8.598 1.00 135.38 110 GLY B O 1
ATOM 5025 N N . GLY C 2 82 ? 48.908 19.250 7.981 1.00 130.08 111 GLY B N 1
ATOM 5026 C CA . GLY C 2 82 ? 48.562 18.807 6.644 1.00 135.12 111 GLY B CA 1
ATOM 5027 C C . GLY C 2 82 ? 47.265 18.025 6.647 1.00 135.09 111 GLY B C 1
ATOM 5028 O O . GLY C 2 82 ? 46.598 17.866 7.669 1.00 130.69 111 GLY B O 1
ATOM 5029 N N . GLN C 2 83 ? 46.891 17.533 5.469 1.00 138.07 112 GLN B N 1
ATOM 5030 C CA . GLN C 2 83 ? 45.805 16.576 5.369 1.00 138.10 112 GLN B CA 1
ATOM 5031 C C . GLN C 2 83 ? 46.371 15.161 5.350 1.00 138.51 112 GLN B C 1
ATOM 5032 O O . GLN C 2 83 ? 47.586 14.944 5.324 1.00 138.80 112 GLN B O 1
ATOM 5038 N N . ILE C 2 84 ? 45.469 14.188 5.343 1.00 134.92 113 ILE B N 1
ATOM 5039 C CA . ILE C 2 84 ? 45.844 12.783 5.228 1.00 133.45 113 ILE B CA 1
ATOM 5040 C C . ILE C 2 84 ? 46.029 12.482 3.747 1.00 138.60 113 ILE B C 1
ATOM 5041 O O . ILE C 2 84 ? 45.061 12.551 2.976 1.00 1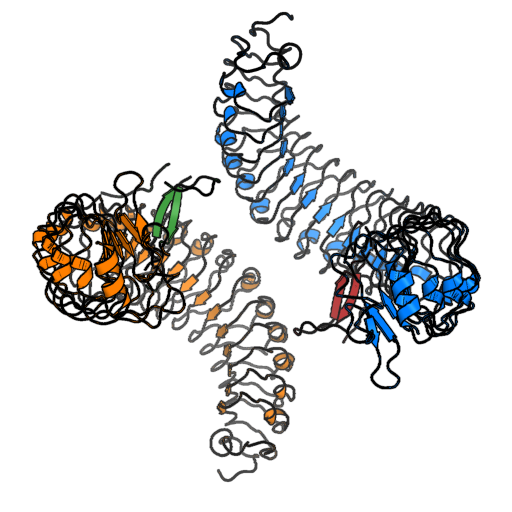42.59 113 ILE B O 1
ATOM 5046 N N . PRO C 2 85 ? 47.246 12.174 3.308 1.00 140.45 114 PRO B N 1
ATOM 5047 C CA . PRO C 2 85 ? 47.493 11.980 1.874 1.00 143.66 114 PRO B CA 1
ATOM 5048 C C . PRO C 2 85 ? 46.639 10.855 1.311 1.00 144.01 114 PRO B C 1
ATOM 5049 O O . PRO C 2 85 ? 46.365 9.862 1.987 1.00 141.21 114 PRO B O 1
ATOM 5053 N N . ASP C 2 86 ? 46.214 11.028 0.059 1.00 145.97 115 ASP B N 1
ATOM 5054 C CA . ASP C 2 86 ? 45.364 10.035 -0.588 1.00 147.55 115 ASP B CA 1
ATOM 5055 C C . ASP C 2 86 ? 46.063 8.685 -0.683 1.00 147.10 115 ASP B C 1
ATOM 5056 O O . ASP C 2 86 ? 45.420 7.632 -0.572 1.00 146.78 115 ASP B O 1
ATOM 5061 N N . GLU C 2 87 ? 47.384 8.698 -0.844 1.00 146.53 116 GLU B N 1
ATOM 5062 C CA . GLU C 2 87 ? 48.172 7.497 -1.082 1.00 144.10 116 GLU B CA 1
ATOM 5063 C C . GLU C 2 87 ? 48.210 6.551 0.110 1.00 143.88 116 GLU B C 1
ATOM 5064 O O . GLU C 2 87 ? 48.842 5.494 0.009 1.00 144.87 116 GLU B O 1
ATOM 5070 N N . ILE C 2 88 ? 47.571 6.897 1.230 1.00 142.17 117 ILE B N 1
ATOM 5071 C CA . ILE C 2 88 ? 47.368 5.916 2.290 1.00 141.55 117 ILE B CA 1
ATOM 5072 C C . ILE C 2 88 ? 46.525 4.752 1.786 1.00 147.43 117 ILE B C 1
ATOM 5073 O O . ILE C 2 88 ? 46.620 3.632 2.307 1.00 149.49 117 ILE B O 1
ATOM 5078 N N . GLY C 2 89 ? 45.705 4.982 0.760 1.00 148.30 118 GLY B N 1
ATOM 5079 C CA . GLY C 2 89 ? 44.915 3.910 0.182 1.00 149.11 118 GLY B CA 1
ATOM 5080 C C . GLY C 2 89 ? 45.721 2.839 -0.531 1.00 150.49 118 GLY B C 1
ATOM 5081 O O . GLY C 2 89 ? 45.162 2.039 -1.288 1.00 150.02 118 GLY B O 1
ATOM 5082 N N . ASN C 2 90 ? 47.034 2.812 -0.301 1.00 150.58 119 ASN B N 1
ATOM 5083 C CA . ASN C 2 90 ? 47.912 1.802 -0.885 1.00 151.21 119 ASN B CA 1
ATOM 5084 C C . ASN C 2 90 ? 48.092 0.596 0.039 1.00 150.51 119 ASN B C 1
ATOM 5085 O O . ASN C 2 90 ? 47.770 -0.534 -0.338 1.00 155.64 119 ASN B O 1
ATOM 5090 N N . CYS C 2 91 ? 48.611 0.819 1.247 1.00 149.71 120 CYS B N 1
ATOM 5091 C CA . CYS C 2 91 ? 48.914 -0.284 2.156 1.00 152.67 120 CYS B CA 1
ATOM 5092 C C . CYS C 2 91 ? 47.635 -0.947 2.656 1.00 151.49 120 CYS B C 1
ATOM 5093 O O . CYS C 2 91 ? 47.056 -0.520 3.659 1.00 150.77 120 CYS B O 1
ATOM 5096 N N . VAL C 2 92 ? 47.197 -2.005 1.965 1.00 150.58 121 VAL B N 1
ATOM 5097 C CA . VAL C 2 92 ? 45.986 -2.717 2.361 1.00 151.20 121 VAL B CA 1
ATOM 5098 C C . VAL C 2 92 ? 46.185 -3.542 3.628 1.00 150.26 121 VAL B C 1
ATOM 5099 O O . VAL C 2 92 ? 45.205 -3.905 4.288 1.00 150.61 121 VAL B O 1
ATOM 5103 N N . SER C 2 93 ? 47.432 -3.829 4.005 1.00 147.41 122 SER B N 1
ATOM 5104 C CA . SER C 2 93 ? 47.704 -4.526 5.258 1.00 150.16 122 SER B CA 1
ATOM 5105 C C . SER C 2 93 ? 47.343 -3.709 6.492 1.00 147.96 122 SER B C 1
ATOM 5106 O O . SER C 2 93 ? 47.353 -4.259 7.598 1.00 145.65 122 SER B O 1
ATOM 5109 N N . LEU C 2 94 ? 47.041 -2.422 6.330 1.00 146.80 123 LEU B N 1
ATOM 5110 C CA . LEU C 2 94 ? 46.845 -1.538 7.471 1.00 144.53 123 LEU B CA 1
ATOM 5111 C C . LEU C 2 94 ? 45.643 -1.980 8.299 1.00 142.41 123 LEU B C 1
ATOM 5112 O O . LEU C 2 94 ? 44.586 -2.319 7.760 1.00 145.60 123 LEU B O 1
ATOM 5117 N N . ALA C 2 95 ? 45.815 -1.981 9.622 1.00 136.10 124 ALA B N 1
ATOM 5118 C CA . ALA C 2 95 ? 44.798 -2.465 10.548 1.00 135.28 124 ALA B CA 1
ATOM 5119 C C . ALA C 2 95 ? 44.386 -1.430 11.583 1.00 134.12 124 ALA B C 1
ATOM 5120 O O . ALA C 2 95 ? 43.187 -1.225 11.803 1.00 136.09 124 ALA B O 1
ATOM 5122 N N . TYR C 2 96 ? 45.345 -0.761 12.220 1.00 130.55 125 TYR B N 1
ATOM 5123 C CA . TYR C 2 96 ? 45.093 0.160 13.325 1.00 125.08 125 TYR B CA 1
ATOM 5124 C C . TYR C 2 96 ? 45.615 1.528 12.918 1.00 122.04 125 TYR B C 1
ATOM 5125 O O . TYR C 2 96 ? 46.795 1.665 12.580 1.00 123.40 125 TYR B O 1
ATOM 5134 N N . VAL C 2 97 ? 44.752 2.543 12.955 1.00 118.80 126 VAL B N 1
ATOM 5135 C CA . VAL C 2 97 ? 45.172 3.902 12.617 1.00 118.63 126 VAL B CA 1
ATOM 5136 C C . VAL C 2 97 ? 44.727 4.841 13.728 1.00 113.56 126 VAL B C 1
ATOM 5137 O O . VAL C 2 97 ? 43.523 5.074 13.909 1.00 113.29 126 VAL B O 1
ATOM 5141 N N . ASP C 2 98 ? 45.695 5.390 14.463 1.00 108.26 127 ASP B N 1
ATOM 5142 C CA . ASP C 2 98 ? 45.428 6.367 15.521 1.00 105.98 127 ASP B CA 1
ATOM 5143 C C . ASP C 2 98 ? 46.118 7.682 15.161 1.00 102.76 127 ASP B C 1
ATOM 5144 O O . ASP C 2 98 ? 47.327 7.839 15.369 1.00 104.65 127 ASP B O 1
ATOM 5149 N N . PHE C 2 99 ? 45.342 8.628 14.629 1.00 99.93 128 PHE B N 1
ATOM 5150 C CA . PHE C 2 99 ? 45.793 9.998 14.420 1.00 103.55 128 PHE B CA 1
ATOM 5151 C C . PHE C 2 99 ? 45.267 10.940 15.497 1.00 100.45 128 PHE B C 1
ATOM 5152 O O . PHE C 2 99 ? 45.039 12.124 15.230 1.00 100.22 128 PHE B O 1
ATOM 5160 N N . SER C 2 100 ? 45.043 10.414 16.699 1.00 101.50 129 SER B N 1
ATOM 5161 C CA . SER C 2 100 ? 44.456 11.176 17.792 1.00 100.12 129 SER B CA 1
ATOM 5162 C C . SER C 2 100 ? 45.279 12.422 18.103 1.00 103.56 129 SER B C 1
ATOM 5163 O O . SER C 2 100 ? 46.501 12.446 17.935 1.00 105.17 129 SER B O 1
ATOM 5166 N N . THR C 2 101 ? 44.582 13.459 18.567 1.00 102.52 130 THR B N 1
ATOM 5167 C CA . THR C 2 101 ? 45.181 14.693 19.082 1.00 101.83 130 THR B CA 1
ATOM 5168 C C . THR C 2 101 ? 46.305 15.200 18.182 1.00 103.32 130 THR B C 1
ATOM 5169 O O . THR C 2 101 ? 47.435 15.444 18.610 1.00 105.47 130 THR B O 1
ATOM 5173 N N . ASN C 2 102 ? 45.974 15.365 16.912 1.00 103.15 131 ASN B N 1
ATOM 5174 C CA . ASN C 2 102 ? 46.833 16.044 15.960 1.00 104.07 131 ASN B CA 1
ATOM 5175 C C . ASN C 2 102 ? 46.075 17.246 15.412 1.00 107.20 131 ASN B C 1
ATOM 5176 O O . ASN C 2 102 ? 45.019 17.629 15.926 1.00 107.96 131 ASN B O 1
ATOM 5181 N N . LEU C 2 103 ? 46.617 17.848 14.359 1.00 113.96 132 LEU B N 1
ATOM 5182 C CA . LEU C 2 103 ? 45.962 18.963 13.678 1.00 113.68 132 LEU B CA 1
ATOM 5183 C C . LEU C 2 103 ? 45.946 18.661 12.177 1.00 119.98 132 LEU B C 1
ATOM 5184 O O . LEU C 2 103 ? 46.747 19.210 11.418 1.00 122.75 132 LEU B O 1
ATOM 5189 N N . LEU C 2 104 ? 45.009 17.816 11.744 1.00 119.27 133 LEU B N 1
ATOM 5190 C CA . LEU C 2 104 ? 44.855 17.470 10.336 1.00 120.40 133 LEU B CA 1
ATOM 5191 C C . LEU C 2 104 ? 43.523 18.013 9.838 1.00 122.72 133 LEU B C 1
ATOM 5192 O O . LEU C 2 104 ? 42.525 17.988 10.564 1.00 121.44 133 LEU B O 1
ATOM 5197 N N . PHE C 2 105 ? 43.513 18.508 8.604 1.00 125.84 134 PHE B N 1
ATOM 5198 C CA . PHE C 2 105 ? 42.326 19.088 7.989 1.00 125.93 134 PHE B CA 1
ATOM 5199 C C . PHE C 2 105 ? 42.032 18.376 6.668 1.00 130.56 134 PHE B C 1
ATOM 5200 O O . PHE C 2 105 ? 42.679 17.389 6.307 1.00 132.87 134 PHE B O 1
ATOM 5208 N N . GLY C 2 106 ? 41.047 18.897 5.942 1.00 133.37 135 GLY B N 1
ATOM 5209 C CA . GLY C 2 106 ? 40.699 18.382 4.635 1.00 134.44 135 GLY B CA 1
ATOM 5210 C C . GLY C 2 106 ? 39.877 17.110 4.699 1.00 131.03 135 GLY B C 1
ATOM 5211 O O . GLY C 2 106 ? 39.697 16.488 5.748 1.00 128.03 135 GLY B O 1
ATOM 5212 N N . ASP C 2 107 ? 39.360 16.722 3.534 1.00 136.42 136 ASP B N 1
ATOM 5213 C CA . ASP C 2 107 ? 38.510 15.543 3.456 1.00 139.58 136 ASP B CA 1
ATOM 5214 C C . ASP C 2 107 ? 39.293 14.289 3.813 1.00 138.41 136 ASP B C 1
ATOM 5215 O O . ASP C 2 107 ? 40.493 14.179 3.547 1.00 139.98 136 ASP B O 1
ATOM 5220 N N . ILE C 2 108 ? 38.595 13.331 4.408 1.00 135.04 137 ILE B N 1
ATOM 5221 C CA . ILE C 2 108 ? 39.141 11.992 4.576 1.00 132.33 137 ILE B CA 1
ATOM 5222 C C . ILE C 2 108 ? 39.152 11.344 3.200 1.00 139.78 137 ILE B C 1
ATOM 5223 O O . ILE C 2 108 ? 38.091 11.234 2.568 1.00 142.36 137 ILE B O 1
ATOM 5228 N N . PRO C 2 109 ? 40.312 10.933 2.688 1.00 141.60 138 PRO B N 1
ATOM 5229 C CA . PRO C 2 109 ? 40.382 10.458 1.301 1.00 149.46 138 PRO B CA 1
ATOM 5230 C C . PRO C 2 109 ? 39.409 9.317 1.045 1.00 155.82 138 PRO B C 1
ATOM 5231 O O . PRO C 2 109 ? 39.034 8.572 1.953 1.00 151.51 138 PRO B O 1
ATOM 5235 N N . PHE C 2 110 ? 38.987 9.196 -0.216 1.00 162.65 139 PHE B N 1
ATOM 5236 C CA . PHE C 2 110 ? 38.186 8.043 -0.613 1.00 162.83 139 PHE B CA 1
ATOM 5237 C C . PHE C 2 110 ? 39.017 6.767 -0.609 1.00 163.01 139 PHE B C 1
ATOM 5238 O O . PHE C 2 110 ? 38.483 5.672 -0.372 1.00 162.68 139 PHE B O 1
ATOM 5246 N N . SER C 2 111 ? 40.333 6.897 -0.795 1.00 162.31 140 SER B N 1
ATOM 5247 C CA . SER C 2 111 ? 41.218 5.742 -0.859 1.00 157.36 140 SER B CA 1
ATOM 5248 C C . SER C 2 111 ? 41.211 4.945 0.435 1.00 153.78 140 SER B C 1
ATOM 5249 O O . SER C 2 111 ? 41.653 3.789 0.440 1.00 152.79 140 SER B O 1
ATOM 5252 N N . ILE C 2 112 ? 40.689 5.528 1.520 1.00 153.97 141 ILE B N 1
ATOM 5253 C CA . ILE C 2 112 ? 40.574 4.827 2.795 1.00 154.02 141 ILE B CA 1
ATOM 5254 C C . ILE C 2 112 ? 39.789 3.537 2.619 1.00 154.35 141 ILE B C 1
ATOM 5255 O O . ILE C 2 112 ? 39.990 2.570 3.364 1.00 153.28 141 ILE B O 1
ATOM 5260 N N . SER C 2 113 ? 38.902 3.492 1.621 1.00 154.35 142 SER B N 1
ATOM 5261 C CA . SER C 2 113 ? 38.093 2.297 1.397 1.00 153.60 142 SER B CA 1
ATOM 5262 C C . SER C 2 113 ? 38.932 1.078 1.032 1.00 152.44 142 SER B C 1
ATOM 5263 O O . SER C 2 113 ? 38.529 -0.056 1.317 1.00 150.99 142 SER B O 1
ATOM 5266 N N . LYS C 2 114 ? 40.099 1.281 0.413 1.00 152.87 143 LYS B N 1
ATOM 5267 C CA . LYS C 2 114 ? 40.894 0.162 -0.093 1.00 150.40 143 LYS B CA 1
ATOM 5268 C C . LYS C 2 114 ? 41.578 -0.659 0.997 1.00 149.70 143 LYS B C 1
ATOM 5269 O O . LYS C 2 114 ? 42.323 -1.588 0.659 1.00 149.33 143 LYS B O 1
ATOM 5275 N N . LEU C 2 115 ? 41.354 -0.361 2.275 1.00 148.17 144 LEU B N 1
ATOM 5276 C CA . LEU C 2 115 ? 42.007 -1.073 3.377 1.00 147.61 144 LEU B CA 1
ATOM 5277 C C . LEU C 2 115 ? 41.034 -2.095 3.959 1.00 148.25 144 LEU B C 1
ATOM 5278 O O . LEU C 2 115 ? 40.218 -1.785 4.829 1.00 147.09 144 LEU B O 1
ATOM 5283 N N . LYS C 2 116 ? 41.129 -3.335 3.464 1.00 148.37 145 LYS B N 1
ATOM 5284 C CA . LYS C 2 116 ? 40.183 -4.372 3.863 1.00 146.52 145 LYS B CA 1
ATOM 5285 C C . LYS C 2 116 ? 40.410 -4.818 5.302 1.00 148.59 145 LYS B C 1
ATOM 5286 O O . LYS C 2 116 ? 39.450 -5.097 6.029 1.00 146.07 145 LYS B O 1
ATOM 5292 N N . GLN C 2 117 ? 41.668 -4.901 5.730 1.00 149.80 146 GLN B N 1
ATOM 5293 C CA . GLN C 2 117 ? 41.992 -5.421 7.053 1.00 148.04 146 GLN B CA 1
ATOM 5294 C C . GLN C 2 117 ? 41.801 -4.390 8.156 1.00 147.03 146 GLN B C 1
ATOM 5295 O O . GLN C 2 117 ? 42.086 -4.696 9.319 1.00 145.44 146 GLN B O 1
ATOM 5301 N N . LEU C 2 118 ? 41.324 -3.192 7.829 1.00 143.53 147 LEU B N 1
ATOM 5302 C CA . LEU C 2 118 ? 41.287 -2.097 8.789 1.00 138.84 147 LEU B CA 1
ATOM 5303 C C . LEU C 2 118 ? 40.066 -2.243 9.688 1.00 140.47 147 LEU B C 1
ATOM 5304 O O . LEU C 2 118 ? 38.928 -2.230 9.208 1.00 139.28 147 LEU B O 1
ATOM 5309 N N . GLU C 2 119 ? 40.303 -2.379 10.996 1.00 138.96 148 GLU B N 1
ATOM 5310 C CA . GLU C 2 119 ? 39.233 -2.544 11.968 1.00 136.96 148 GLU B CA 1
ATOM 5311 C C . GLU C 2 119 ? 39.182 -1.452 13.026 1.00 136.23 148 GLU B C 1
ATOM 5312 O O . GLU C 2 119 ? 38.222 -1.421 13.805 1.00 134.76 148 GLU B O 1
ATOM 5318 N N . PHE C 2 120 ? 40.171 -0.562 13.084 1.00 131.02 149 PHE B N 1
ATOM 5319 C CA . PHE C 2 120 ? 40.204 0.501 14.083 1.00 125.52 149 PHE B CA 1
ATOM 5320 C C . PHE C 2 120 ? 40.652 1.794 13.428 1.00 122.38 149 PHE B C 1
ATOM 5321 O O . PHE C 2 120 ? 41.811 1.913 13.004 1.00 123.58 149 PHE B O 1
ATOM 5329 N N . LEU C 2 121 ? 39.762 2.785 13.426 1.00 114.84 150 LEU B N 1
ATOM 5330 C CA . LEU C 2 121 ? 40.074 4.089 12.856 1.00 113.11 150 LEU B CA 1
ATOM 5331 C C . LEU C 2 121 ? 39.696 5.156 13.869 1.00 111.28 150 LEU B C 1
ATOM 5332 O O . LEU C 2 121 ? 38.513 5.338 14.187 1.00 111.47 150 LEU B O 1
ATOM 5337 N N . ASN C 2 122 ? 40.708 5.859 14.368 1.00 108.47 151 ASN B N 1
ATOM 5338 C CA . ASN C 2 122 ? 40.515 6.934 15.328 1.00 103.41 151 ASN B CA 1
ATOM 5339 C C . ASN C 2 122 ? 41.087 8.211 14.739 1.00 100.98 151 ASN B C 1
ATOM 5340 O O . ASN C 2 122 ? 42.297 8.301 14.502 1.00 103.84 151 ASN B O 1
ATOM 5345 N N . LEU C 2 123 ? 40.217 9.193 14.507 1.00 99.58 152 LEU B N 1
ATOM 5346 C CA . LEU C 2 123 ? 40.626 10.500 14.008 1.00 100.48 152 LEU B CA 1
ATOM 5347 C C . LEU C 2 123 ? 40.212 11.618 14.954 1.00 98.42 152 LEU B C 1
ATOM 5348 O O . LEU C 2 123 ? 40.117 12.775 14.534 1.00 98.38 152 LEU B O 1
ATOM 5353 N N . LYS C 2 124 ? 39.955 11.296 16.221 1.00 97.90 153 LYS B N 1
ATOM 5354 C CA . LYS C 2 124 ? 39.444 12.290 17.153 1.00 98.67 153 LYS B CA 1
ATOM 5355 C C . LYS C 2 124 ? 40.498 13.350 17.433 1.00 100.03 153 LYS B C 1
ATOM 5356 O O . LYS C 2 124 ? 41.704 13.090 17.397 1.00 101.03 153 LYS B O 1
ATOM 5362 N N . ASN C 2 125 ? 40.016 14.565 17.704 1.00 103.49 154 ASN B N 1
ATOM 5363 C CA . ASN C 2 125 ? 40.843 15.734 17.999 1.00 102.71 154 ASN B CA 1
ATOM 5364 C C . ASN C 2 125 ? 41.697 16.111 16.784 1.00 104.19 154 ASN B C 1
ATOM 5365 O O . ASN C 2 125 ? 42.922 15.966 16.764 1.00 107.74 154 ASN B O 1
ATOM 5370 N N . ASN C 2 126 ? 40.996 16.589 15.758 1.00 105.65 155 ASN B N 1
ATOM 5371 C CA . ASN C 2 126 ? 41.626 17.099 14.550 1.00 108.38 155 ASN B CA 1
ATOM 5372 C C . ASN C 2 126 ? 40.714 18.162 13.945 1.00 109.99 155 ASN B C 1
ATOM 5373 O O . ASN C 2 126 ? 39.608 18.413 14.432 1.00 107.96 155 ASN B O 1
ATOM 5378 N N . GLN C 2 127 ? 41.190 18.786 12.866 1.00 119.15 156 GLN B N 1
ATOM 5379 C CA . GLN C 2 127 ? 40.489 19.870 12.195 1.00 118.87 156 GLN B CA 1
ATOM 5380 C C . GLN C 2 127 ? 39.849 19.422 10.885 1.00 121.75 156 GLN B C 1
ATOM 5381 O O . GLN C 2 127 ? 39.517 20.267 10.045 1.00 123.66 156 GLN B O 1
ATOM 5387 N N . LEU C 2 128 ? 39.696 18.111 10.690 1.00 121.19 157 LEU B N 1
ATOM 5388 C CA . LEU C 2 128 ? 39.282 17.569 9.400 1.00 123.25 157 LEU B CA 1
ATOM 5389 C C . LEU C 2 128 ? 37.898 18.076 9.001 1.00 124.64 157 LEU B C 1
ATOM 5390 O O . LEU C 2 128 ? 36.968 18.107 9.811 1.00 120.44 157 LEU B O 1
ATOM 5395 N N . THR C 2 129 ? 37.772 18.474 7.736 1.00 129.65 158 THR B N 1
ATOM 5396 C CA . THR C 2 129 ? 36.528 18.933 7.149 1.00 127.30 158 THR B CA 1
ATOM 5397 C C . THR C 2 129 ? 36.032 17.857 6.180 1.00 129.81 158 THR B C 1
ATOM 5398 O O . THR C 2 129 ? 36.595 16.755 6.100 1.00 129.57 158 THR B O 1
ATOM 5402 N N . GLY C 2 130 ? 34.978 18.179 5.434 1.00 130.93 159 GLY B N 1
ATOM 5403 C CA . GLY C 2 130 ? 34.404 17.269 4.475 1.00 132.79 159 GLY B CA 1
ATOM 5404 C C . GLY C 2 130 ? 33.272 16.481 5.095 1.00 130.98 159 GLY B C 1
ATOM 5405 O O . GLY C 2 130 ? 32.876 16.716 6.241 1.00 129.09 159 GLY B O 1
ATOM 5406 N N . PRO C 2 131 ? 32.720 15.527 4.346 1.00 132.55 160 PRO B N 1
ATOM 5407 C CA . PRO C 2 131 ? 31.666 14.684 4.908 1.00 129.89 160 PRO B CA 1
ATOM 5408 C C . PRO C 2 131 ? 32.238 13.376 5.420 1.00 128.42 160 PRO B C 1
ATOM 5409 O O . PRO C 2 131 ? 33.456 13.171 5.385 1.00 130.27 160 PRO B O 1
ATOM 5413 N N . ILE C 2 132 ? 31.376 12.497 5.918 1.00 124.82 161 ILE B N 1
ATOM 5414 C CA . ILE C 2 132 ? 31.780 11.133 6.233 1.00 125.92 161 ILE B CA 1
ATOM 5415 C C . ILE C 2 132 ? 31.687 10.361 4.925 1.00 132.47 161 ILE B C 1
ATOM 5416 O O . ILE C 2 132 ? 30.574 10.091 4.449 1.00 138.42 161 ILE B O 1
ATOM 5421 N N . PRO C 2 133 ? 32.811 10.010 4.296 1.00 133.08 162 PRO B N 1
ATOM 5422 C CA . PRO C 2 133 ? 32.749 9.322 2.996 1.00 138.96 162 PRO B CA 1
ATOM 5423 C C . PRO C 2 133 ? 31.929 8.044 3.077 1.00 143.52 162 PRO B C 1
ATOM 5424 O O . PRO C 2 133 ? 32.216 7.147 3.872 1.00 143.29 162 PRO B O 1
ATOM 5428 N N . ALA C 2 134 ? 30.903 7.965 2.225 1.00 148.54 163 ALA B N 1
ATOM 5429 C CA . ALA C 2 134 ? 29.988 6.830 2.208 1.00 147.56 163 ALA B CA 1
ATOM 5430 C C . ALA C 2 134 ? 30.684 5.528 1.838 1.00 150.21 163 ALA B C 1
ATOM 5431 O O . ALA C 2 134 ? 30.066 4.462 1.933 1.00 151.20 163 ALA B O 1
ATOM 5433 N N . THR C 2 135 ? 31.948 5.590 1.429 1.00 148.96 164 THR B N 1
ATOM 5434 C CA . THR C 2 135 ? 32.703 4.427 0.996 1.00 148.51 164 THR B CA 1
ATOM 5435 C C . THR C 2 135 ? 33.337 3.676 2.169 1.00 148.29 164 THR B C 1
ATOM 5436 O O . THR C 2 135 ? 34.241 2.862 1.959 1.00 148.44 164 THR B O 1
ATOM 5440 N N . LEU C 2 136 ? 32.868 3.941 3.391 1.00 147.92 165 LEU B N 1
ATOM 5441 C CA . LEU C 2 136 ? 33.416 3.336 4.597 1.00 146.63 165 LEU B CA 1
ATOM 5442 C C . LEU C 2 136 ? 32.652 2.105 5.065 1.00 148.19 165 LEU B C 1
ATOM 5443 O O . LEU C 2 136 ? 33.199 1.320 5.846 1.00 148.28 165 LEU B O 1
ATOM 5448 N N . THR C 2 137 ? 31.415 1.909 4.612 1.00 148.84 166 THR B N 1
ATOM 5449 C CA . THR C 2 137 ? 30.770 0.626 4.839 1.00 147.55 166 THR B CA 1
ATOM 5450 C C . THR C 2 137 ? 31.262 -0.425 3.857 1.00 149.67 166 THR B C 1
ATOM 5451 O O . THR C 2 137 ? 30.875 -1.593 3.966 1.00 147.24 166 THR B O 1
ATOM 5455 N N . GLN C 2 138 ? 32.118 -0.031 2.910 1.00 150.44 167 GLN B N 1
ATOM 5456 C CA . GLN C 2 138 ? 32.800 -0.999 2.063 1.00 151.48 167 GLN B CA 1
ATOM 5457 C C . GLN C 2 138 ? 33.820 -1.806 2.854 1.00 150.59 167 GLN B C 1
ATOM 5458 O O . GLN C 2 138 ? 34.049 -2.983 2.553 1.00 150.65 167 GLN B O 1
ATOM 5464 N N . ILE C 2 139 ? 34.423 -1.203 3.874 1.00 151.98 168 ILE B N 1
ATOM 5465 C CA . ILE C 2 139 ? 35.382 -1.917 4.711 1.00 150.26 168 ILE B CA 1
ATOM 5466 C C . ILE C 2 139 ? 34.606 -2.873 5.608 1.00 148.62 168 ILE B C 1
ATOM 5467 O O . ILE C 2 139 ? 33.766 -2.435 6.408 1.00 147.26 168 ILE B O 1
ATOM 5472 N N . PRO C 2 140 ? 34.862 -4.167 5.514 1.00 149.75 169 PRO B N 1
ATOM 5473 C CA . PRO C 2 140 ? 34.042 -5.148 6.235 1.00 148.56 169 PRO B CA 1
ATOM 5474 C C . PRO C 2 140 ? 34.501 -5.393 7.665 1.00 146.94 169 PRO B C 1
ATOM 5475 O O . PRO C 2 140 ? 33.722 -5.857 8.505 1.00 142.51 169 PRO B O 1
ATOM 5479 N N . ASN C 2 141 ? 35.765 -5.088 7.950 1.00 145.16 170 ASN B N 1
ATOM 5480 C CA . ASN C 2 141 ? 36.398 -5.439 9.215 1.00 145.71 170 ASN B CA 1
ATOM 5481 C C . ASN C 2 141 ? 36.226 -4.381 10.299 1.00 146.48 170 ASN B C 1
ATOM 5482 O O . ASN C 2 141 ? 36.612 -4.626 11.447 1.00 146.66 170 ASN B O 1
ATOM 5487 N N . LEU C 2 142 ? 35.629 -3.236 9.978 1.00 143.66 171 LEU B N 1
ATOM 5488 C CA . LEU C 2 142 ? 35.626 -2.089 10.880 1.00 137.50 171 LEU B CA 1
ATOM 5489 C C . LEU C 2 142 ? 34.816 -2.364 12.141 1.00 134.04 171 LEU B C 1
ATOM 5490 O O . LEU C 2 142 ? 33.630 -2.705 12.065 1.00 133.23 171 LEU B O 1
ATOM 5495 N N . LYS C 2 143 ? 35.457 -2.220 13.301 1.00 132.41 172 LYS B N 1
ATOM 5496 C CA . LYS C 2 143 ? 34.797 -2.350 14.595 1.00 130.55 172 LYS B CA 1
ATOM 5497 C C . LYS C 2 143 ? 34.635 -1.014 15.304 1.00 124.99 172 LYS B C 1
ATOM 5498 O O . LYS C 2 143 ? 33.559 -0.723 15.835 1.00 123.46 172 LYS B O 1
ATOM 5504 N N . THR C 2 144 ? 35.680 -0.190 15.326 1.00 122.22 173 THR B N 1
ATOM 5505 C CA . THR C 2 144 ? 35.693 1.059 16.080 1.00 117.06 173 THR B CA 1
ATOM 5506 C C . THR C 2 144 ? 35.940 2.230 15.139 1.00 117.59 173 THR B C 1
ATOM 5507 O O . THR C 2 144 ? 37.002 2.313 14.501 1.00 119.66 173 THR B O 1
ATOM 5511 N N . LEU C 2 145 ? 34.976 3.157 15.091 1.00 116.53 174 LEU B N 1
ATOM 5512 C CA . LEU C 2 145 ? 35.103 4.387 14.314 1.00 110.62 174 LEU B CA 1
ATOM 5513 C C . LEU C 2 145 ? 34.920 5.575 15.252 1.00 108.37 174 LEU B C 1
ATOM 5514 O O . LEU C 2 145 ? 33.820 5.808 15.782 1.00 107.16 174 LEU B O 1
ATOM 5519 N N . ASP C 2 146 ? 36.004 6.320 15.463 1.00 106.80 175 ASP B N 1
ATOM 5520 C CA . ASP C 2 146 ? 35.982 7.498 16.321 1.00 104.57 175 ASP B CA 1
ATOM 5521 C C . ASP C 2 146 ? 36.374 8.714 15.490 1.00 101.75 175 ASP B C 1
ATOM 5522 O O . ASP C 2 146 ? 37.550 8.894 15.161 1.00 103.51 175 ASP B O 1
ATOM 5527 N N . LEU C 2 147 ? 35.387 9.540 15.148 1.00 97.37 176 LEU B N 1
ATOM 5528 C CA . LEU C 2 147 ? 35.610 10.795 14.443 1.00 98.35 176 LEU B CA 1
ATOM 5529 C C . LEU C 2 147 ? 35.309 12.009 15.310 1.00 100.34 176 LEU B C 1
ATOM 5530 O O . LEU C 2 147 ? 35.216 13.126 14.788 1.00 98.52 176 LEU B O 1
ATOM 5535 N N . ALA C 2 148 ? 35.139 11.809 16.616 1.00 102.82 177 ALA B N 1
ATOM 5536 C CA . ALA C 2 148 ? 34.645 12.854 17.503 1.00 102.15 177 ALA B CA 1
ATOM 5537 C C . ALA C 2 148 ? 35.566 14.070 17.512 1.00 100.52 177 ALA B C 1
ATOM 5538 O O . ALA C 2 148 ? 36.767 13.974 17.248 1.00 99.89 177 ALA B O 1
ATOM 5540 N N . ARG C 2 149 ? 34.981 15.223 17.835 1.00 103.46 178 ARG B N 1
ATOM 5541 C CA . ARG C 2 149 ? 35.687 16.503 17.919 1.00 99.30 178 ARG B CA 1
ATOM 5542 C C . ARG C 2 149 ? 36.469 16.788 16.634 1.00 99.88 178 ARG B C 1
ATOM 5543 O O . ARG C 2 149 ? 37.698 16.842 16.596 1.00 104.19 178 ARG B O 1
ATOM 5551 N N . ASN C 2 150 ? 35.688 16.967 15.573 1.00 100.90 179 ASN B N 1
ATOM 5552 C CA . ASN C 2 150 ? 36.159 17.448 14.284 1.00 104.61 179 ASN B CA 1
ATOM 5553 C C . ASN C 2 150 ? 35.100 18.408 13.748 1.00 107.81 179 ASN B C 1
ATOM 5554 O O . ASN C 2 150 ? 34.201 18.840 14.477 1.00 107.79 179 ASN B O 1
ATOM 5559 N N . GLN C 2 151 ? 35.200 18.751 12.462 1.00 113.94 180 GLN B N 1
ATOM 5560 C CA . GLN C 2 151 ? 34.165 19.528 11.774 1.00 114.24 180 GLN B CA 1
ATOM 5561 C C . GLN C 2 151 ? 33.797 18.783 10.497 1.00 118.05 180 GLN B C 1
ATOM 5562 O O . GLN C 2 151 ? 34.246 19.141 9.407 1.00 120.53 180 GLN B O 1
ATOM 5568 N N . LEU C 2 152 ? 32.984 17.746 10.635 1.00 115.78 181 LEU B N 1
ATOM 5569 C CA . LEU C 2 152 ? 32.451 17.051 9.478 1.00 117.54 181 LEU B CA 1
ATOM 5570 C C . LEU C 2 152 ? 31.019 17.494 9.222 1.00 119.70 181 LEU B C 1
ATOM 5571 O O . LEU C 2 152 ? 30.338 18.033 10.096 1.00 118.65 181 LEU B O 1
ATOM 5576 N N . THR C 2 153 ? 30.562 17.244 8.003 1.00 124.17 182 THR B N 1
ATOM 5577 C CA . THR C 2 153 ? 29.309 17.799 7.528 1.00 125.32 182 THR B CA 1
ATOM 5578 C C . THR C 2 153 ? 28.496 16.710 6.851 1.00 123.74 182 THR B C 1
ATOM 5579 O O . THR C 2 153 ? 28.953 15.579 6.667 1.00 123.43 182 THR B O 1
ATOM 5583 N N . GLY C 2 154 ? 27.276 17.067 6.474 1.00 120.20 183 GLY B N 1
ATOM 5584 C CA . GLY C 2 154 ? 26.396 16.155 5.782 1.00 123.08 183 GLY B CA 1
ATOM 5585 C C . GLY C 2 154 ? 25.811 15.135 6.736 1.00 121.18 183 GLY B C 1
ATOM 5586 O O . GLY C 2 154 ? 26.177 15.031 7.905 1.00 120.15 183 GLY B O 1
ATOM 5587 N N . GLU C 2 155 ? 24.849 14.377 6.213 1.00 123.25 184 GLU B N 1
ATOM 5588 C CA . GLU C 2 155 ? 24.142 13.433 7.054 1.00 122.19 184 GLU B CA 1
ATOM 5589 C C . GLU C 2 155 ? 25.055 12.268 7.414 1.00 123.38 184 GLU B C 1
ATOM 5590 O O . GLU C 2 155 ? 26.173 12.129 6.905 1.00 121.32 184 GLU B O 1
ATOM 5596 N N . ILE C 2 156 ? 24.564 11.432 8.316 1.00 126.63 185 ILE B N 1
ATOM 5597 C CA . ILE C 2 156 ? 25.213 10.160 8.625 1.00 126.60 185 ILE B CA 1
ATOM 5598 C C . ILE C 2 156 ? 24.910 9.179 7.497 1.00 127.88 185 ILE B C 1
ATOM 5599 O O . ILE C 2 156 ? 23.731 8.989 7.155 1.00 131.26 185 ILE B O 1
ATOM 5604 N N . PRO C 2 157 ? 25.926 8.571 6.890 1.00 127.19 186 PRO B N 1
ATOM 5605 C CA . PRO C 2 157 ? 25.677 7.619 5.802 1.00 132.00 186 PRO B CA 1
ATOM 5606 C C . PRO C 2 157 ? 24.754 6.496 6.247 1.00 137.27 186 PRO B C 1
ATOM 5607 O O . PRO C 2 157 ? 24.996 5.822 7.251 1.00 136.71 186 PRO B O 1
ATOM 5611 N N . ARG C 2 158 ? 23.679 6.316 5.480 1.00 141.56 187 ARG B N 1
ATOM 5612 C CA . ARG C 2 158 ? 22.636 5.370 5.851 1.00 142.47 187 ARG B CA 1
ATOM 5613 C C . ARG C 2 158 ? 23.149 3.933 5.816 1.00 140.76 187 ARG B C 1
ATOM 5614 O O . ARG C 2 158 ? 22.758 3.108 6.651 1.00 138.08 187 ARG B O 1
ATOM 5622 N N . LEU C 2 159 ? 24.034 3.615 4.866 1.00 140.32 188 LEU B N 1
ATOM 5623 C CA . LEU C 2 159 ? 24.489 2.234 4.722 1.00 141.38 188 LEU B CA 1
ATOM 5624 C C . LEU C 2 159 ? 25.340 1.796 5.909 1.00 140.14 188 LEU B C 1
ATOM 5625 O O . LEU C 2 159 ? 25.376 0.605 6.236 1.00 140.88 188 LEU B O 1
ATOM 5630 N N . LEU C 2 160 ? 26.022 2.741 6.564 1.00 137.60 189 LEU B N 1
ATOM 5631 C CA . LEU C 2 160 ? 26.868 2.390 7.699 1.00 135.88 189 LEU B CA 1
ATOM 5632 C C . LEU C 2 160 ? 26.054 1.718 8.799 1.00 134.17 189 LEU B C 1
ATOM 5633 O O . LEU C 2 160 ? 26.529 0.769 9.437 1.00 132.49 189 LEU B O 1
ATOM 5638 N N . TYR C 2 161 ? 24.827 2.200 9.040 1.00 134.24 190 TYR B N 1
ATOM 5639 C CA . TYR C 2 161 ? 24.002 1.642 10.106 1.00 132.43 190 TYR B CA 1
ATOM 5640 C C . TYR C 2 161 ? 23.814 0.140 9.956 1.00 134.93 190 TYR B C 1
ATOM 5641 O O . TYR C 2 161 ? 23.467 -0.535 10.930 1.00 135.05 190 TYR B O 1
ATOM 5650 N N . TRP C 2 162 ? 24.024 -0.398 8.756 1.00 136.19 191 TRP B N 1
ATOM 5651 C CA . TRP C 2 162 ? 23.937 -1.836 8.516 1.00 135.10 191 TRP B CA 1
ATOM 5652 C C . TRP C 2 162 ? 25.336 -2.417 8.627 1.00 133.33 191 TRP B C 1
ATOM 5653 O O . TRP C 2 162 ? 26.062 -2.571 7.643 1.00 132.05 191 TRP B O 1
ATOM 5664 N N . ASN C 2 163 ? 25.706 -2.740 9.861 1.00 130.65 192 ASN B N 1
ATOM 5665 C CA . ASN C 2 163 ? 26.975 -3.378 10.171 1.00 129.78 192 ASN B CA 1
ATOM 5666 C C . ASN C 2 163 ? 26.770 -4.153 11.460 1.00 128.47 192 ASN B C 1
ATOM 5667 O O . ASN C 2 163 ? 26.472 -3.559 12.500 1.00 128.54 192 ASN B O 1
ATOM 5672 N N . GLU C 2 164 ? 26.938 -5.473 11.393 1.00 126.18 193 GLU B N 1
ATOM 5673 C CA . GLU C 2 164 ? 26.857 -6.288 12.597 1.00 126.56 193 GLU B CA 1
ATOM 5674 C C . GLU C 2 164 ? 28.082 -6.127 13.480 1.00 124.84 193 GLU B C 1
ATOM 5675 O O . GLU C 2 164 ? 28.012 -6.407 14.680 1.00 122.94 193 GLU B O 1
ATOM 5681 N N . VAL C 2 165 ? 29.195 -5.683 12.903 1.00 126.65 194 VAL B N 1
ATOM 5682 C CA . VAL C 2 165 ? 30.483 -5.738 13.582 1.00 126.34 194 VAL B CA 1
ATOM 5683 C C . VAL C 2 165 ? 30.713 -4.514 14.458 1.00 128.02 194 VAL B C 1
ATOM 5684 O O . VAL C 2 165 ? 31.272 -4.629 15.557 1.00 129.80 194 VAL B O 1
ATOM 5688 N N . LEU C 2 166 ? 30.313 -3.334 13.980 1.00 124.03 195 LEU B N 1
ATOM 5689 C CA . LEU C 2 166 ? 30.708 -2.067 14.587 1.00 119.34 195 LEU B CA 1
ATOM 5690 C C . LEU C 2 166 ? 30.408 -2.058 16.081 1.00 116.34 195 LEU B C 1
ATOM 5691 O O . LEU C 2 166 ? 29.360 -2.536 16.521 1.00 118.54 195 LEU B O 1
ATOM 5696 N N . GLN C 2 167 ? 31.342 -1.509 16.861 1.00 114.86 196 GLN B N 1
ATOM 5697 C CA . GLN C 2 167 ? 31.292 -1.551 18.320 1.00 112.25 196 GLN B CA 1
ATOM 5698 C C . GLN C 2 167 ? 31.215 -0.170 18.948 1.00 111.71 196 GLN B C 1
ATOM 5699 O O . GLN C 2 167 ? 30.361 0.069 19.810 1.00 111.38 196 GLN B O 1
ATOM 5705 N N . TYR C 2 168 ? 32.093 0.746 18.544 1.00 110.63 197 TYR B N 1
ATOM 5706 C CA . TYR C 2 168 ? 32.186 2.089 19.106 1.00 110.46 197 TYR B CA 1
ATOM 5707 C C . TYR C 2 168 ? 31.940 3.083 17.983 1.00 108.69 197 TYR B C 1
ATOM 5708 O O . TYR C 2 168 ? 32.723 3.141 17.024 1.00 110.95 197 TYR B O 1
ATOM 5717 N N . LEU C 2 169 ? 30.877 3.880 18.102 1.00 104.99 198 LEU B N 1
ATOM 5718 C CA . LEU C 2 169 ? 30.613 4.907 17.096 1.00 103.53 198 LEU B CA 1
ATOM 5719 C C . LEU C 2 169 ? 30.607 6.260 17.800 1.00 103.16 198 LEU B C 1
ATOM 5720 O O . LEU C 2 169 ? 29.636 6.621 18.484 1.00 102.42 198 LEU B O 1
ATOM 5725 N N . GLY C 2 170 ? 31.706 6.997 17.620 1.00 103.34 199 GLY B N 1
ATOM 5726 C CA . GLY C 2 170 ? 31.831 8.309 18.221 1.00 101.04 199 GLY B CA 1
ATOM 5727 C C . GLY C 2 170 ? 31.867 9.432 17.206 1.00 101.24 199 GLY B C 1
ATOM 5728 O O . GLY C 2 170 ? 32.881 9.643 16.535 1.00 100.28 199 GLY B O 1
ATOM 5729 N N . LEU C 2 171 ? 30.758 10.158 17.084 1.00 103.63 200 LEU B N 1
ATOM 5730 C CA . LEU C 2 171 ? 30.644 11.300 16.185 1.00 104.50 200 LEU B CA 1
ATOM 5731 C C . LEU C 2 171 ? 30.547 12.615 16.949 1.00 104.01 200 LEU B C 1
ATOM 5732 O O . LEU C 2 171 ? 30.215 13.647 16.359 1.00 101.62 200 LEU B O 1
ATOM 5737 N N . ARG C 2 172 ? 30.828 12.585 18.248 1.00 103.10 201 ARG B N 1
ATOM 5738 C CA . ARG C 2 172 ? 30.581 13.703 19.150 1.00 99.87 201 ARG B CA 1
ATOM 5739 C C . ARG C 2 172 ? 31.377 14.943 18.755 1.00 98.75 201 ARG B C 1
ATOM 5740 O O . ARG C 2 172 ? 32.612 14.940 18.797 1.00 101.77 201 ARG B O 1
ATOM 5748 N N . GLY C 2 173 ? 30.665 16.010 18.396 1.00 98.21 202 GLY B N 1
ATOM 5749 C CA . GLY C 2 173 ? 31.259 17.318 18.189 1.00 102.17 202 GLY B CA 1
ATOM 5750 C C . GLY C 2 173 ? 31.186 17.852 16.775 1.00 104.57 202 GLY B C 1
ATOM 5751 O O . GLY C 2 173 ? 31.313 19.071 16.585 1.00 107.08 202 GLY B O 1
ATOM 5752 N N . ASN C 2 174 ? 30.969 17.006 15.771 1.00 104.59 203 ASN B N 1
ATOM 5753 C CA . ASN C 2 174 ? 30.899 17.495 14.401 1.00 107.39 203 ASN B CA 1
ATOM 5754 C C . ASN C 2 174 ? 29.604 18.277 14.183 1.00 111.35 203 ASN B C 1
ATOM 5755 O O . ASN C 2 174 ? 28.797 18.466 15.095 1.00 112.05 203 ASN B O 1
ATOM 5760 N N . MET C 2 175 ? 29.406 18.754 12.956 1.00 113.60 204 MET B N 1
ATOM 5761 C CA . MET C 2 175 ? 28.157 19.411 12.572 1.00 113.68 204 MET B CA 1
ATOM 5762 C C . MET C 2 175 ? 27.505 18.507 11.538 1.00 113.62 204 MET B C 1
ATOM 5763 O O . MET C 2 175 ? 27.660 18.701 10.333 1.00 115.44 204 MET B O 1
ATOM 5768 N N . LEU C 2 176 ? 26.747 17.531 12.017 1.00 112.01 205 LEU B N 1
ATOM 5769 C CA . LEU C 2 176 ? 26.111 16.548 11.154 1.00 112.56 205 LEU B CA 1
ATOM 5770 C C . LEU C 2 176 ? 24.607 16.760 11.253 1.00 112.35 205 LEU B C 1
ATOM 5771 O O . LEU C 2 176 ? 24.030 16.618 12.336 1.00 112.21 205 LEU B O 1
ATOM 5776 N N . THR C 2 177 ? 23.987 17.122 10.136 1.00 112.08 206 THR B N 1
ATOM 5777 C CA . THR C 2 177 ? 22.543 17.217 10.058 1.00 109.29 206 THR B CA 1
ATOM 5778 C C . THR C 2 177 ? 21.988 15.830 9.735 1.00 109.96 206 THR B C 1
ATOM 5779 O O . THR C 2 177 ? 22.718 14.837 9.685 1.00 111.33 206 THR B O 1
ATOM 5783 N N . GLY C 2 178 ? 20.686 15.750 9.498 1.00 109.62 207 GLY B N 1
ATOM 5784 C CA . GLY C 2 178 ? 20.005 14.485 9.310 1.00 112.64 207 GLY B CA 1
ATOM 5785 C C . GLY C 2 178 ? 19.329 14.036 10.585 1.00 111.30 207 GLY B C 1
ATOM 5786 O O . GLY C 2 178 ? 19.327 14.723 11.611 1.00 111.18 207 GLY B O 1
ATOM 5787 N N . THR C 2 179 ? 18.734 12.851 10.519 1.00 113.08 208 THR B N 1
ATOM 5788 C CA . THR C 2 179 ? 17.976 12.336 11.645 1.00 114.75 208 THR B CA 1
ATOM 5789 C C . THR C 2 179 ? 18.451 10.937 12.007 1.00 116.32 208 THR B C 1
ATOM 5790 O O . THR C 2 179 ? 19.049 10.224 11.197 1.00 116.66 208 THR B O 1
ATOM 5794 N N . LEU C 2 180 ? 18.169 10.555 13.249 1.00 114.17 209 LEU B N 1
ATOM 5795 C CA . LEU C 2 180 ? 18.332 9.172 13.670 1.00 116.21 209 LEU B CA 1
ATOM 5796 C C . LEU C 2 180 ? 17.436 8.267 12.838 1.00 121.30 209 LEU B C 1
ATOM 5797 O O . LEU C 2 180 ? 16.211 8.411 12.852 1.00 123.67 209 LEU B O 1
ATOM 5802 N N . SER C 2 181 ? 18.035 7.356 12.131 1.00 127.79 210 SER B N 1
ATOM 5803 C CA . SER C 2 181 ? 17.263 6.392 11.365 1.00 131.14 210 SER B CA 1
ATOM 5804 C C . SER C 2 181 ? 16.941 5.169 12.219 1.00 131.55 210 SER B C 1
ATOM 5805 O O . SER C 2 181 ? 17.705 4.819 13.121 1.00 130.12 210 SER B O 1
ATOM 5808 N N . PRO C 2 182 ? 15.795 4.521 11.987 1.00 131.85 211 PRO B N 1
ATOM 5809 C CA . PRO C 2 182 ? 15.505 3.278 12.720 1.00 131.27 211 PRO B CA 1
ATOM 5810 C C . PRO C 2 182 ? 16.534 2.190 12.463 1.00 135.37 211 PRO B C 1
ATOM 5811 O O . PRO C 2 182 ? 16.752 1.326 13.325 1.00 135.81 211 PRO B O 1
ATOM 5815 N N . ASP C 2 183 ? 17.185 2.226 11.296 1.00 138.29 212 ASP B N 1
ATOM 5816 C CA . ASP C 2 183 ? 18.251 1.303 10.919 1.00 137.12 212 ASP B CA 1
ATOM 5817 C C . ASP C 2 183 ? 19.363 1.287 11.963 1.00 132.91 212 ASP B C 1
ATOM 5818 O O . ASP C 2 183 ? 20.246 0.423 11.934 1.00 129.78 212 ASP B O 1
ATOM 5823 N N . MET C 2 184 ? 19.338 2.271 12.864 1.00 130.67 213 MET B N 1
ATOM 5824 C CA . MET C 2 184 ? 20.251 2.311 13.998 1.00 130.75 213 MET B CA 1
ATOM 5825 C C . MET C 2 184 ? 20.223 1.018 14.807 1.00 128.78 213 MET B C 1
ATOM 5826 O O . MET C 2 184 ? 21.254 0.614 15.357 1.00 129.39 213 MET B O 1
ATOM 5831 N N . CYS C 2 185 ? 19.071 0.346 14.888 1.00 126.64 214 CYS B N 1
ATOM 5832 C CA . CYS C 2 185 ? 18.997 -0.908 15.637 1.00 129.53 214 CYS B CA 1
ATOM 5833 C C . CYS C 2 185 ? 19.414 -2.125 14.817 1.00 129.75 214 CYS B C 1
ATOM 5834 O O . CYS C 2 185 ? 19.234 -3.257 15.276 1.00 125.30 214 CYS B O 1
ATOM 5837 N N . GLN C 2 186 ? 19.970 -1.920 13.627 1.00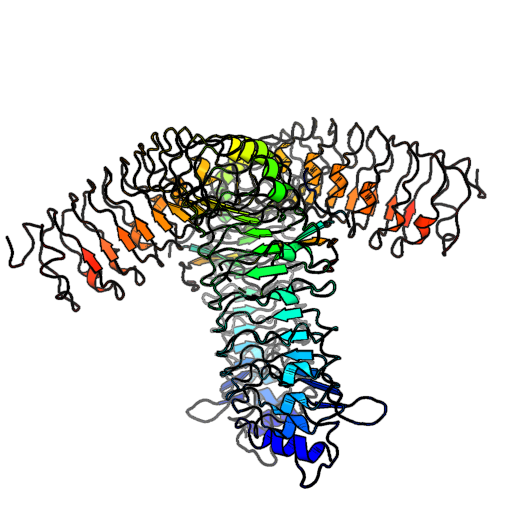 129.67 215 GLN B N 1
ATOM 5838 C CA . GLN C 2 186 ? 20.598 -2.997 12.875 1.00 127.49 215 GLN B CA 1
ATOM 5839 C C . GLN C 2 186 ? 22.098 -3.059 13.120 1.00 125.02 215 GLN B C 1
ATOM 5840 O O . GLN C 2 186 ? 22.788 -3.877 12.501 1.00 122.42 215 GLN B O 1
ATOM 5846 N N . LEU C 2 187 ? 22.608 -2.205 14.004 1.00 127.97 216 LEU B N 1
ATOM 5847 C CA . LEU C 2 187 ? 23.964 -2.307 14.537 1.00 128.14 216 LEU B CA 1
ATOM 5848 C C . LEU C 2 187 ? 23.897 -3.259 15.725 1.00 126.73 216 LEU B C 1
ATOM 5849 O O . LEU C 2 187 ? 23.528 -2.866 16.835 1.00 125.01 216 LEU B O 1
ATOM 5854 N N . THR C 2 188 ? 24.253 -4.519 15.493 1.00 124.22 217 THR B N 1
ATOM 5855 C CA . THR C 2 188 ? 24.037 -5.558 16.487 1.00 123.01 217 THR B CA 1
ATOM 5856 C C . THR C 2 188 ? 25.227 -5.769 17.411 1.00 122.68 217 THR B C 1
ATOM 5857 O O . THR C 2 188 ? 25.110 -6.530 18.377 1.00 120.55 217 THR B O 1
ATOM 5861 N N . GLY C 2 189 ? 26.352 -5.109 17.160 1.00 121.94 218 GLY B N 1
ATOM 5862 C CA . GLY C 2 189 ? 27.498 -5.260 18.030 1.00 119.80 218 GLY B CA 1
ATOM 5863 C C . GLY C 2 189 ? 27.940 -3.963 18.672 1.00 118.68 218 GLY B C 1
ATOM 5864 O O . GLY C 2 189 ? 28.930 -3.936 19.410 1.00 118.59 218 GLY B O 1
ATOM 5865 N N . LEU C 2 190 ? 27.216 -2.879 18.395 1.00 118.26 219 LEU B N 1
ATOM 5866 C CA . LEU C 2 190 ? 27.585 -1.562 18.902 1.00 114.29 219 LEU B CA 1
ATOM 5867 C C . LEU C 2 190 ? 27.170 -1.446 20.364 1.00 112.65 219 LEU B C 1
ATOM 5868 O O . LEU C 2 190 ? 26.043 -1.797 20.727 1.00 114.42 219 LEU B O 1
ATOM 5873 N N . TRP C 2 191 ? 28.082 -0.951 21.202 1.00 111.01 220 TRP B N 1
ATOM 5874 C CA . TRP C 2 191 ? 27.789 -0.728 22.610 1.00 110.54 220 TRP B CA 1
ATOM 5875 C C . TRP C 2 191 ? 27.955 0.722 23.046 1.00 108.89 220 TRP B C 1
ATOM 5876 O O . TRP C 2 191 ? 27.740 1.023 24.227 1.00 107.57 220 TRP B O 1
ATOM 5887 N N . TYR C 2 192 ? 28.324 1.626 22.138 1.00 105.94 221 TYR B N 1
ATOM 5888 C CA . TYR C 2 192 ? 28.539 3.029 22.485 1.00 100.97 221 TYR B CA 1
ATOM 5889 C C . TYR C 2 192 ? 28.105 3.860 21.284 1.00 98.93 221 TYR B C 1
ATOM 5890 O O . TYR C 2 192 ? 28.806 3.883 20.260 1.00 97.94 221 TYR B O 1
ATOM 5899 N N . PHE C 2 193 ? 26.969 4.555 21.416 1.00 99.10 222 PHE B N 1
ATOM 5900 C CA . PHE C 2 193 ? 26.434 5.377 20.330 1.00 102.12 222 PHE B CA 1
ATOM 5901 C C . PHE C 2 193 ? 26.451 6.831 20.784 1.00 101.66 222 PHE B C 1
ATOM 5902 O O . PHE C 2 193 ? 25.689 7.220 21.684 1.00 97.27 222 PHE B O 1
ATOM 5910 N N . ASP C 2 194 ? 27.325 7.630 20.160 1.00 101.16 223 ASP B N 1
ATOM 5911 C CA . ASP C 2 194 ? 27.654 8.972 20.651 1.00 98.91 223 ASP B CA 1
ATOM 5912 C C . ASP C 2 194 ? 27.473 10.013 19.546 1.00 97.07 223 ASP B C 1
ATOM 5913 O O . ASP C 2 194 ? 28.399 10.285 18.777 1.00 97.58 223 ASP B O 1
ATOM 5918 N N . VAL C 2 195 ? 26.284 10.593 19.463 1.00 96.49 224 VAL B N 1
ATOM 5919 C CA . VAL C 2 195 ? 26.023 11.735 18.587 1.00 96.94 224 VAL B CA 1
ATOM 5920 C C . VAL C 2 195 ? 25.628 12.904 19.485 1.00 99.74 224 VAL B C 1
ATOM 5921 O O . VAL C 2 195 ? 24.448 13.126 19.779 1.00 101.08 224 VAL B O 1
ATOM 5925 N N . ARG C 2 196 ? 26.626 13.662 19.933 1.00 96.84 225 ARG B N 1
ATOM 5926 C CA . ARG C 2 196 ? 26.433 14.793 20.827 1.00 94.37 225 ARG B CA 1
ATOM 5927 C C . ARG C 2 196 ? 27.166 15.996 20.261 1.00 94.18 225 ARG B C 1
ATOM 5928 O O . ARG C 2 196 ? 28.312 15.883 19.820 1.00 94.58 225 ARG B O 1
ATOM 5936 N N . GLY C 2 197 ? 26.503 17.145 20.280 1.00 94.56 226 GLY B N 1
ATOM 5937 C CA . GLY C 2 197 ? 27.121 18.350 19.777 1.00 98.52 226 GLY B CA 1
ATOM 5938 C C . GLY C 2 197 ? 27.047 18.518 18.282 1.00 99.99 226 GLY B C 1
ATOM 5939 O O . GLY C 2 197 ? 27.841 19.275 17.715 1.00 100.73 226 GLY B O 1
ATOM 5940 N N . ASN C 2 198 ? 26.118 17.844 17.619 1.00 100.44 227 ASN B N 1
ATOM 5941 C CA . ASN C 2 198 ? 25.941 18.022 16.192 1.00 105.36 227 ASN B CA 1
ATOM 5942 C C . ASN C 2 198 ? 24.786 18.990 15.963 1.00 109.38 227 ASN B C 1
ATOM 5943 O O . ASN C 2 198 ? 24.136 19.462 16.901 1.00 110.87 227 ASN B O 1
ATOM 5948 N N . ASN C 2 199 ? 24.535 19.306 14.699 1.00 110.32 228 ASN B N 1
ATOM 5949 C CA . ASN C 2 199 ? 23.390 20.126 14.336 1.00 110.23 228 ASN B CA 1
ATOM 5950 C C . ASN C 2 199 ? 22.205 19.251 13.935 1.00 110.31 228 ASN B C 1
ATOM 5951 O O . ASN C 2 199 ? 21.346 19.673 13.158 1.00 113.69 228 ASN B O 1
ATOM 5956 N N . LEU C 2 200 ? 22.169 18.027 14.468 1.00 108.31 229 LEU B N 1
ATOM 5957 C CA . LEU C 2 200 ? 21.175 17.017 14.116 1.00 109.40 229 LEU B CA 1
ATOM 5958 C C . LEU C 2 200 ? 19.748 17.486 14.380 1.00 111.29 229 LEU B C 1
ATOM 5959 O O . LEU C 2 200 ? 19.472 18.170 15.368 1.00 112.07 229 LEU B O 1
ATOM 5964 N N . THR C 2 201 ? 18.834 17.107 13.484 1.00 114.09 230 THR B N 1
ATOM 5965 C CA . THR C 2 201 ? 17.399 17.338 13.647 1.00 114.16 230 THR B CA 1
ATOM 5966 C C . THR C 2 201 ? 16.677 15.983 13.662 1.00 112.27 230 THR B C 1
ATOM 5967 O O . THR C 2 201 ? 17.305 14.921 13.683 1.00 112.61 230 THR B O 1
ATOM 5971 N N . GLY C 2 202 ? 15.351 16.024 13.655 1.00 107.01 231 GLY B N 1
ATOM 5972 C CA . GLY C 2 202 ? 14.546 14.815 13.601 1.00 107.71 231 GLY B CA 1
ATOM 5973 C C . GLY C 2 202 ? 13.931 14.411 14.928 1.00 107.77 231 GLY B C 1
ATOM 5974 O O . GLY C 2 202 ? 13.846 15.187 15.883 1.00 105.28 231 GLY B O 1
ATOM 5975 N N . THR C 2 203 ? 13.486 13.153 14.975 1.00 109.38 232 THR B N 1
ATOM 5976 C CA . THR C 2 203 ? 12.845 12.569 16.147 1.00 109.07 232 THR B CA 1
ATOM 5977 C C . THR C 2 203 ? 13.620 11.344 16.620 1.00 107.44 232 THR B C 1
ATOM 5978 O O . THR C 2 203 ? 14.528 10.854 15.945 1.00 103.81 232 THR B O 1
ATOM 5982 N N . ILE C 2 204 ? 13.261 10.862 17.808 1.00 107.22 233 ILE B N 1
ATOM 5983 C CA . ILE C 2 204 ? 13.697 9.548 18.274 1.00 109.59 233 ILE B CA 1
ATOM 5984 C C . ILE C 2 204 ? 12.948 8.491 17.476 1.00 112.80 233 ILE B C 1
ATOM 5985 O O . ILE C 2 204 ? 11.709 8.502 17.457 1.00 116.65 233 ILE B O 1
ATOM 5990 N N . PRO C 2 205 ? 13.639 7.585 16.791 1.00 111.74 234 PRO B N 1
ATOM 5991 C CA . PRO C 2 205 ? 12.937 6.475 16.139 1.00 116.40 234 PRO B CA 1
ATOM 5992 C C . PRO C 2 205 ? 12.160 5.663 17.166 1.00 124.67 234 PRO B C 1
ATOM 5993 O O . PRO C 2 205 ? 12.600 5.484 18.303 1.00 123.30 234 PRO B O 1
ATOM 5997 N N . GLU C 2 206 ? 10.977 5.188 16.763 1.00 130.42 235 GLU B N 1
ATOM 5998 C CA . GLU C 2 206 ? 10.164 4.362 17.651 1.00 129.66 235 GLU B CA 1
ATOM 5999 C C . GLU C 2 206 ? 10.749 2.966 17.837 1.00 129.14 235 GLU B C 1
ATOM 6000 O O . GLU C 2 206 ? 10.427 2.295 18.825 1.00 128.36 235 GLU B O 1
ATOM 6006 N N . SER C 2 207 ? 11.594 2.512 16.917 1.00 125.65 236 SER B N 1
ATOM 6007 C CA . SER C 2 207 ? 12.268 1.227 17.045 1.00 119.96 236 SER B CA 1
ATOM 6008 C C . SER C 2 207 ? 13.488 1.282 17.960 1.00 122.49 236 SER B C 1
ATOM 6009 O O . SER C 2 207 ? 14.262 0.320 17.976 1.00 123.58 236 SER B O 1
ATOM 6012 N N . ILE C 2 208 ? 13.674 2.376 18.709 1.00 126.52 237 ILE B N 1
ATOM 6013 C CA . ILE C 2 208 ? 14.867 2.537 19.540 1.00 121.41 237 ILE B CA 1
ATOM 6014 C C . ILE C 2 208 ? 14.952 1.450 20.606 1.00 119.24 237 ILE B C 1
ATOM 6015 O O . ILE C 2 208 ? 16.051 1.072 21.034 1.00 120.54 237 ILE B O 1
ATOM 6020 N N . GLY C 2 209 ? 13.808 0.909 21.033 1.00 118.99 238 GLY B N 1
ATOM 6021 C CA . GLY C 2 209 ? 13.788 -0.103 22.075 1.00 112.57 238 GLY B CA 1
ATOM 6022 C C . GLY C 2 209 ? 14.371 -1.447 21.690 1.00 115.54 238 GLY B C 1
ATOM 6023 O O . GLY C 2 209 ? 14.808 -2.193 22.573 1.00 112.21 238 GLY B O 1
ATOM 6024 N N . ASN C 2 210 ? 14.386 -1.773 20.400 1.00 116.04 239 ASN B N 1
ATOM 6025 C CA . ASN C 2 210 ? 14.885 -3.055 19.921 1.00 116.10 239 ASN B CA 1
ATOM 6026 C C . ASN C 2 210 ? 16.417 -3.103 19.865 1.00 116.46 239 ASN B C 1
ATOM 6027 O O . ASN C 2 210 ? 16.978 -4.016 19.252 1.00 116.63 239 ASN B O 1
ATOM 6032 N N . CYS C 2 211 ? 17.082 -2.142 20.505 1.00 119.90 240 CYS B N 1
ATOM 6033 C CA . CYS C 2 211 ? 18.543 -2.035 20.541 1.00 118.50 240 CYS B CA 1
ATOM 6034 C C . CYS C 2 211 ? 19.091 -2.507 21.891 1.00 114.28 240 CYS B C 1
ATOM 6035 O O . CYS C 2 211 ? 19.710 -1.745 22.636 1.00 113.75 240 CYS B O 1
ATOM 6038 N N . THR C 2 212 ? 18.864 -3.781 22.222 1.00 113.46 241 THR B N 1
ATOM 6039 C CA . THR C 2 212 ? 19.311 -4.250 23.530 1.00 112.41 241 THR B CA 1
ATOM 6040 C C . THR C 2 212 ? 20.827 -4.321 23.628 1.00 111.25 241 THR B C 1
ATOM 6041 O O . THR C 2 212 ? 21.355 -4.434 24.740 1.00 110.12 241 THR B O 1
ATOM 6045 N N . SER C 2 213 ? 21.535 -4.250 22.500 1.00 112.16 242 SER B N 1
ATOM 6046 C CA . SER C 2 213 ? 22.989 -4.318 22.500 1.00 108.28 242 SER B CA 1
ATOM 6047 C C . SER C 2 213 ? 23.661 -3.025 22.952 1.00 109.91 242 SER B C 1
ATOM 6048 O O . SER C 2 213 ? 24.887 -3.015 23.101 1.00 107.94 242 SER B O 1
ATOM 6051 N N . PHE C 2 214 ? 22.908 -1.943 23.171 1.00 114.22 243 PHE B N 1
ATOM 6052 C CA . PHE C 2 214 ? 23.488 -0.648 23.523 1.00 108.68 243 PHE B CA 1
ATOM 6053 C C . PHE C 2 214 ? 23.691 -0.530 25.031 1.00 109.60 243 PHE B C 1
ATOM 6054 O O . PHE C 2 214 ? 22.787 -0.838 25.815 1.00 109.47 243 PHE B O 1
ATOM 6062 N N . GLU C 2 215 ? 24.886 -0.096 25.429 1.00 105.88 244 GLU B N 1
ATOM 6063 C CA . GLU C 2 215 ? 25.188 0.172 26.830 1.00 101.00 244 GLU B CA 1
ATOM 6064 C C . GLU C 2 215 ? 25.211 1.658 27.160 1.00 100.45 244 GLU B C 1
ATOM 6065 O O . GLU C 2 215 ? 24.783 2.049 28.249 1.00 99.35 244 GLU B O 1
ATOM 6071 N N . ILE C 2 216 ? 25.723 2.496 26.261 1.00 100.41 245 ILE B N 1
ATOM 6072 C CA . ILE C 2 216 ? 25.737 3.943 26.458 1.00 97.09 245 ILE B CA 1
ATOM 6073 C C . ILE C 2 216 ? 25.129 4.619 25.236 1.00 97.32 245 ILE B C 1
ATOM 6074 O O . ILE C 2 216 ? 25.658 4.493 24.119 1.00 96.32 245 ILE B O 1
ATOM 6079 N N . LEU C 2 217 ? 24.045 5.364 25.457 1.00 100.12 246 LEU B N 1
ATOM 6080 C CA . LEU C 2 217 ? 23.332 6.064 24.394 1.00 97.87 246 LEU B CA 1
ATOM 6081 C C . LEU C 2 217 ? 23.308 7.554 24.730 1.00 98.07 246 LEU B C 1
ATOM 6082 O O . LEU C 2 217 ? 22.637 7.974 25.687 1.00 94.54 246 LEU B O 1
ATOM 6087 N N . ASP C 2 218 ? 24.066 8.346 23.960 1.00 96.13 247 ASP B N 1
ATOM 6088 C CA . ASP C 2 218 ? 24.269 9.771 24.241 1.00 94.14 247 ASP B CA 1
ATOM 6089 C C . ASP C 2 218 ? 23.843 10.562 23.007 1.00 94.07 247 ASP B C 1
ATOM 6090 O O . ASP C 2 218 ? 24.575 10.620 22.014 1.00 95.03 247 ASP B O 1
ATOM 6095 N N . VAL C 2 219 ? 22.655 11.155 23.062 1.00 96.49 248 VAL B N 1
ATOM 6096 C CA . VAL C 2 219 ? 22.124 11.972 21.980 1.00 96.14 248 VAL B CA 1
ATOM 6097 C C . VAL C 2 219 ? 22.068 13.447 22.383 1.00 98.43 248 VAL B C 1
ATOM 6098 O O . VAL C 2 219 ? 21.364 14.237 21.756 1.00 97.11 248 VAL B O 1
ATOM 6102 N N . SER C 2 220 ? 22.801 13.819 23.427 1.00 97.96 249 SER B N 1
ATOM 6103 C CA . SER C 2 220 ? 22.601 15.105 24.075 1.00 93.95 249 SER B CA 1
ATOM 6104 C C . SER C 2 220 ? 23.093 16.264 23.215 1.00 95.50 249 SER B C 1
ATOM 6105 O O . SER C 2 220 ? 23.983 16.116 22.372 1.00 96.89 249 SER B O 1
ATOM 6108 N N . TYR C 2 221 ? 22.480 17.429 23.441 1.00 95.38 250 TYR B N 1
ATOM 6109 C CA . TYR C 2 221 ? 22.911 18.706 22.868 1.00 94.25 250 TYR B CA 1
ATOM 6110 C C . TYR C 2 221 ? 22.826 18.687 21.339 1.00 97.08 250 TYR B C 1
ATOM 6111 O O . TYR C 2 221 ? 23.777 19.022 20.630 1.00 92.00 250 TYR B O 1
ATOM 6120 N N . ASN C 2 222 ? 21.651 18.302 20.842 1.00 102.96 251 ASN B N 1
ATOM 6121 C CA . ASN C 2 222 ? 21.262 18.427 19.444 1.00 101.10 251 ASN B CA 1
ATOM 6122 C C . ASN C 2 222 ? 19.885 19.077 19.385 1.00 106.62 251 ASN B C 1
ATOM 6123 O O . ASN C 2 222 ? 19.318 19.478 20.406 1.00 105.29 251 ASN B O 1
ATOM 6128 N N . GLN C 2 223 ? 19.346 19.199 18.170 1.00 111.47 252 GLN B N 1
ATOM 6129 C CA . GLN C 2 223 ? 18.026 19.780 17.954 1.00 109.71 252 GLN B CA 1
ATOM 6130 C C . GLN C 2 223 ? 16.938 18.720 17.812 1.00 105.80 252 GLN B C 1
ATOM 6131 O O . GLN C 2 223 ? 15.919 18.965 17.156 1.00 107.66 252 GLN B O 1
ATOM 6137 N N . ILE C 2 224 ? 17.137 17.539 18.400 1.00 104.52 253 ILE B N 1
ATOM 6138 C CA . ILE C 2 224 ? 16.164 16.463 18.261 1.00 107.10 253 ILE B CA 1
ATOM 6139 C C . ILE C 2 224 ? 14.886 16.818 19.011 1.00 109.14 253 ILE B C 1
ATOM 6140 O O . ILE C 2 224 ? 14.927 17.314 20.145 1.00 107.85 253 ILE B O 1
ATOM 6145 N N . THR C 2 225 ? 13.739 16.558 18.383 1.00 108.53 254 THR B N 1
ATOM 6146 C CA . THR C 2 225 ? 12.431 16.818 18.975 1.00 105.02 254 THR B CA 1
ATOM 6147 C C . THR C 2 225 ? 11.621 15.524 19.029 1.00 103.59 254 THR B C 1
ATOM 6148 O O . THR C 2 225 ? 12.106 14.446 18.675 1.00 103.05 254 THR B O 1
ATOM 6152 N N . GLY C 2 226 ? 10.373 15.640 19.469 1.00 99.58 255 GLY B N 1
ATOM 6153 C CA . GLY C 2 226 ? 9.530 14.484 19.678 1.00 99.61 255 GLY B CA 1
ATOM 6154 C C . GLY C 2 226 ? 9.432 14.111 21.147 1.00 97.20 255 GLY B C 1
ATOM 6155 O O . GLY C 2 226 ? 10.115 14.659 22.013 1.00 96.62 255 GLY B O 1
ATOM 6156 N N . VAL C 2 227 ? 8.540 13.162 21.431 1.00 95.20 256 VAL B N 1
ATOM 6157 C CA . VAL C 2 227 ? 8.399 12.627 22.782 1.00 95.92 256 VAL B CA 1
ATOM 6158 C C . VAL C 2 227 ? 9.455 11.542 22.976 1.00 97.02 256 VAL B C 1
ATOM 6159 O O . VAL C 2 227 ? 10.094 11.109 22.007 1.00 98.54 256 VAL B O 1
ATOM 6163 N N . ILE C 2 228 ? 9.644 11.099 24.214 1.00 96.13 257 ILE B N 1
ATOM 6164 C CA . ILE C 2 228 ? 10.491 9.951 24.516 1.00 97.01 257 ILE B CA 1
ATOM 6165 C C . ILE C 2 228 ? 9.642 8.698 24.338 1.00 98.66 257 ILE B C 1
ATOM 6166 O O . ILE C 2 228 ? 8.667 8.520 25.080 1.00 100.76 257 ILE B O 1
ATOM 6171 N N . PRO C 2 229 ? 9.954 7.833 23.378 1.00 98.31 258 PRO B N 1
ATOM 6172 C CA . PRO C 2 229 ? 9.064 6.704 23.083 1.00 104.47 258 PRO B CA 1
ATOM 6173 C C . PRO C 2 229 ? 8.997 5.708 24.232 1.00 105.81 258 PRO B C 1
ATOM 6174 O O . PRO C 2 229 ? 9.869 5.652 25.101 1.00 106.65 258 PRO B O 1
ATOM 6178 N N . TYR C 2 230 ? 7.910 4.926 24.234 1.00 107.28 259 TYR B N 1
ATOM 6179 C CA . TYR C 2 230 ? 7.769 3.821 25.185 1.00 103.05 259 TYR B CA 1
ATOM 6180 C C . TYR C 2 230 ? 8.917 2.830 25.052 1.00 104.39 259 TYR B C 1
ATOM 6181 O O . TYR C 2 230 ? 9.463 2.358 26.057 1.00 104.14 259 TYR B O 1
ATOM 6190 N N . ASN C 2 231 ? 9.286 2.499 23.811 1.00 108.94 260 ASN B N 1
ATOM 6191 C CA . ASN C 2 231 ? 10.303 1.487 23.540 1.00 112.75 260 ASN B CA 1
ATOM 6192 C C . ASN C 2 231 ? 11.617 1.767 24.264 1.00 112.01 260 ASN B C 1
ATOM 6193 O O . ASN C 2 231 ? 12.377 0.825 24.530 1.00 111.59 260 ASN B O 1
ATOM 6198 N N . ILE C 2 232 ? 11.871 3.022 24.642 1.00 107.91 261 ILE B N 1
ATOM 6199 C CA . ILE C 2 232 ? 13.098 3.434 25.319 1.00 106.26 261 ILE B CA 1
ATOM 6200 C C . ILE C 2 232 ? 13.291 2.574 26.564 1.00 106.86 261 ILE B C 1
ATOM 6201 O O . ILE C 2 232 ? 14.411 2.432 27.068 1.00 106.80 261 ILE B O 1
ATOM 6206 N N . GLY C 2 233 ? 12.198 1.966 27.045 1.00 104.12 262 GLY B N 1
ATOM 6207 C CA . GLY C 2 233 ? 12.220 1.142 28.239 1.00 102.62 262 GLY B CA 1
ATOM 6208 C C . GLY C 2 233 ? 12.772 -0.257 28.094 1.00 104.67 262 GLY B C 1
ATOM 6209 O O . GLY C 2 233 ? 12.866 -0.960 29.102 1.00 101.88 262 GLY B O 1
ATOM 6210 N N . PHE C 2 234 ? 13.154 -0.686 26.890 1.00 107.34 263 PHE B N 1
ATOM 6211 C CA . PHE C 2 234 ? 13.773 -1.993 26.678 1.00 107.00 263 PHE B CA 1
ATOM 6212 C C . PHE C 2 234 ? 15.291 -1.915 26.655 1.00 105.82 263 PHE B C 1
ATOM 6213 O O . PHE C 2 234 ? 15.955 -2.955 26.593 1.00 105.25 263 PHE B O 1
ATOM 6221 N N . LEU C 2 235 ? 15.848 -0.710 26.708 1.00 105.44 264 LEU B N 1
ATOM 6222 C CA . LEU C 2 235 ? 17.272 -0.530 26.480 1.00 103.50 264 LEU B CA 1
ATOM 6223 C C . LEU C 2 235 ? 18.076 -1.057 27.657 1.00 103.65 264 LEU B C 1
ATOM 6224 O O . LEU C 2 235 ? 17.778 -0.756 28.816 1.00 101.88 264 LEU B O 1
ATOM 6229 N N . GLN C 2 236 ? 19.104 -1.841 27.351 1.00 101.05 265 GLN B N 1
ATOM 6230 C CA . GLN C 2 236 ? 20.064 -2.319 28.332 1.00 101.11 265 GLN B CA 1
ATOM 6231 C C . GLN C 2 236 ? 21.127 -1.285 28.650 1.00 101.57 265 GLN B C 1
ATOM 6232 O O . GLN C 2 236 ? 22.210 -1.643 29.135 1.00 99.66 265 GLN B O 1
ATOM 6238 N N . VAL C 2 237 ? 20.835 -0.013 28.367 1.00 103.78 266 VAL B N 1
ATOM 6239 C CA . VAL C 2 237 ? 21.841 1.031 28.471 1.00 98.18 266 VAL B CA 1
ATOM 6240 C C . VAL C 2 237 ? 22.292 1.175 29.912 1.00 96.36 266 VAL B C 1
ATOM 6241 O O . VAL C 2 237 ? 21.482 1.153 30.848 1.00 95.83 266 VAL B O 1
ATOM 6245 N N . ALA C 2 238 ? 23.604 1.321 30.094 1.00 94.15 267 ALA B N 1
ATOM 6246 C CA . ALA C 2 238 ? 24.127 1.713 31.394 1.00 93.21 267 ALA B CA 1
ATOM 6247 C C . ALA C 2 238 ? 23.963 3.213 31.605 1.00 91.32 267 ALA B C 1
ATOM 6248 O O . ALA C 2 238 ? 23.536 3.653 32.676 1.00 91.26 267 ALA B O 1
ATOM 6250 N N . THR C 2 239 ? 24.309 4.012 30.597 1.00 90.39 268 THR B N 1
ATOM 6251 C CA . THR C 2 239 ? 24.134 5.457 30.638 1.00 87.59 268 THR B CA 1
ATOM 6252 C C . THR C 2 239 ? 23.180 5.896 29.535 1.00 95.36 268 THR B C 1
ATOM 6253 O O . THR C 2 239 ? 23.375 5.547 28.361 1.00 98.53 268 THR B O 1
ATOM 6257 N N . LEU C 2 240 ? 22.174 6.689 29.912 1.00 97.47 269 LEU B N 1
ATOM 6258 C CA . LEU C 2 240 ? 21.173 7.211 28.987 1.00 94.27 269 LEU B CA 1
ATOM 6259 C C . LEU C 2 240 ? 21.148 8.725 29.152 1.00 91.34 269 LEU B C 1
ATOM 6260 O O . LEU C 2 240 ? 20.675 9.241 30.176 1.00 89.56 269 LEU B O 1
ATOM 6265 N N . SER C 2 241 ? 21.682 9.430 28.153 1.00 90.86 270 SER B N 1
ATOM 6266 C CA . SER C 2 241 ? 21.872 10.878 28.223 1.00 91.45 270 SER B CA 1
ATOM 6267 C C . SER C 2 241 ? 20.994 11.534 27.162 1.00 93.17 270 SER B C 1
ATOM 6268 O O . SER C 2 241 ? 21.343 11.542 25.977 1.00 93.10 270 SER B O 1
ATOM 6271 N N . LEU C 2 242 ? 19.869 12.103 27.596 1.00 93.59 271 LEU B N 1
ATOM 6272 C CA . LEU C 2 242 ? 18.912 12.749 26.708 1.00 91.74 271 LEU B CA 1
ATOM 6273 C C . LEU C 2 242 ? 18.871 14.260 26.893 1.00 94.25 271 LEU B C 1
ATOM 6274 O O . LEU C 2 242 ? 17.940 14.910 26.405 1.00 93.38 271 LEU B O 1
ATOM 6279 N N . GLN C 2 243 ? 19.851 14.835 27.588 1.00 95.93 272 GLN B N 1
ATOM 6280 C CA . GLN C 2 243 ? 19.753 16.219 28.022 1.00 94.86 272 GLN B CA 1
ATOM 6281 C C . GLN C 2 243 ? 20.025 17.183 26.871 1.00 95.07 272 GLN B C 1
ATOM 6282 O O . GLN C 2 243 ? 20.690 16.854 25.886 1.00 93.94 272 GLN B O 1
ATOM 6288 N N . GLY C 2 244 ? 19.480 18.387 27.008 1.00 94.45 273 GLY B N 1
ATOM 6289 C CA . GLY C 2 244 ? 19.789 19.462 26.088 1.00 93.88 273 GLY B CA 1
ATOM 6290 C C . GLY C 2 244 ? 19.223 19.312 24.697 1.00 94.13 273 GLY B C 1
ATOM 6291 O O . GLY C 2 244 ? 19.785 19.866 23.748 1.00 91.62 273 GLY B O 1
ATOM 6292 N N . ASN C 2 245 ? 18.130 18.578 24.547 1.00 101.12 274 ASN B N 1
ATOM 6293 C CA . ASN C 2 245 ? 17.390 18.496 23.297 1.00 101.96 274 ASN B CA 1
ATOM 6294 C C . ASN C 2 245 ? 16.059 19.220 23.473 1.00 102.15 274 ASN B C 1
ATOM 6295 O O . ASN C 2 245 ? 15.780 19.813 24.520 1.00 101.66 274 ASN B O 1
ATOM 6300 N N . LYS C 2 246 ? 15.224 19.172 22.437 1.00 101.57 275 LYS B N 1
ATOM 6301 C CA . LYS C 2 246 ? 13.925 19.833 22.472 1.00 100.33 275 LYS B CA 1
ATOM 6302 C C . LYS C 2 246 ? 12.786 18.846 22.689 1.00 101.19 275 LYS B C 1
ATOM 6303 O O . LYS C 2 246 ? 11.661 19.089 22.240 1.00 102.17 275 LYS B O 1
ATOM 6309 N N . LEU C 2 247 ? 13.061 17.727 23.356 1.00 102.38 276 LEU B N 1
ATOM 6310 C CA . LEU C 2 247 ? 12.036 16.717 23.571 1.00 100.79 276 LEU B CA 1
ATOM 6311 C C . LEU C 2 247 ? 10.883 17.294 24.382 1.00 99.10 276 LEU B C 1
ATOM 6312 O O . LEU C 2 247 ? 11.091 17.974 25.391 1.00 95.95 276 LEU B O 1
ATOM 6317 N N . THR C 2 248 ? 9.664 17.024 23.931 1.00 99.08 277 THR B N 1
ATOM 6318 C CA . THR C 2 248 ? 8.458 17.481 24.596 1.00 99.18 277 THR B CA 1
ATOM 6319 C C . THR C 2 248 ? 7.755 16.280 25.218 1.00 96.23 277 THR B C 1
ATOM 6320 O O . THR C 2 248 ? 8.302 15.173 25.276 1.00 96.72 277 THR B O 1
ATOM 6324 N N . GLY C 2 249 ? 6.534 16.493 25.679 1.00 91.00 278 GLY B N 1
ATOM 6325 C CA . GLY C 2 249 ? 5.809 15.422 26.314 1.00 93.35 278 GLY B CA 1
ATOM 6326 C C . GLY C 2 249 ? 6.314 15.158 27.721 1.00 93.17 278 GLY B C 1
ATOM 6327 O O . GLY C 2 249 ? 7.125 15.899 28.283 1.00 96.79 278 GLY B O 1
ATOM 6328 N N . ARG C 2 250 ? 5.806 14.074 28.295 1.00 94.10 279 ARG B N 1
ATOM 6329 C CA . ARG C 2 250 ? 6.105 13.683 29.662 1.00 96.66 279 ARG B CA 1
ATOM 6330 C C . ARG C 2 250 ? 7.247 12.667 29.695 1.00 97.93 279 ARG B C 1
ATOM 6331 O O . ARG C 2 250 ? 7.833 12.308 28.670 1.00 96.64 279 ARG B O 1
ATOM 6339 N N . ILE C 2 251 ? 7.562 12.207 30.900 1.00 95.22 280 ILE B N 1
ATOM 6340 C CA . ILE C 2 251 ? 8.633 11.242 31.135 1.00 93.66 280 ILE B CA 1
ATOM 6341 C C . ILE C 2 251 ? 8.019 9.847 31.168 1.00 93.31 280 ILE B C 1
ATOM 6342 O O . ILE C 2 251 ? 7.205 9.567 32.060 1.00 93.83 280 ILE B O 1
ATOM 6347 N N . PRO C 2 252 ? 8.365 8.959 30.236 1.00 91.27 281 PRO B N 1
ATOM 6348 C CA . PRO C 2 252 ? 7.735 7.630 30.210 1.00 92.26 281 PRO B CA 1
ATOM 6349 C C . PRO C 2 252 ? 7.977 6.874 31.509 1.00 93.93 281 PRO B C 1
ATOM 6350 O O . PRO C 2 252 ? 9.115 6.722 31.955 1.00 95.48 281 PRO B O 1
ATOM 6354 N N . GLU C 2 253 ? 6.884 6.409 32.122 1.00 96.39 282 GLU B N 1
ATOM 6355 C CA . GLU C 2 253 ? 6.967 5.647 33.364 1.00 95.50 282 GLU B CA 1
ATOM 6356 C C . GLU C 2 253 ? 7.776 4.361 33.215 1.00 97.62 282 GLU B C 1
ATOM 6357 O O . GLU C 2 253 ? 8.309 3.856 34.211 1.00 96.52 282 GLU B O 1
ATOM 6363 N N . VAL C 2 254 ? 7.897 3.827 31.996 1.00 96.87 283 VAL B N 1
ATOM 6364 C CA . VAL C 2 254 ? 8.535 2.528 31.815 1.00 95.61 283 VAL B CA 1
ATOM 6365 C C . VAL C 2 254 ? 10.043 2.594 32.012 1.00 98.65 283 VAL B C 1
ATOM 6366 O O . VAL C 2 254 ? 10.672 1.563 32.283 1.00 100.47 283 VAL B O 1
ATOM 6370 N N . ILE C 2 255 ? 10.642 3.785 31.905 1.00 102.67 284 ILE B N 1
ATOM 6371 C CA . ILE C 2 255 ? 12.046 3.946 32.266 1.00 99.60 284 ILE B CA 1
ATOM 6372 C C . ILE C 2 255 ? 12.268 3.601 33.727 1.00 95.82 284 ILE B C 1
ATOM 6373 O O . ILE C 2 255 ? 13.405 3.344 34.136 1.00 97.20 284 ILE B O 1
ATOM 6378 N N . GLY C 2 256 ? 11.206 3.592 34.532 1.00 95.22 285 GLY B N 1
ATOM 6379 C CA . GLY C 2 256 ? 11.341 3.088 35.885 1.00 95.09 285 GLY B CA 1
ATOM 6380 C C . GLY C 2 256 ? 11.949 1.702 35.912 1.00 95.00 285 GLY B C 1
ATOM 6381 O O . GLY C 2 256 ? 12.854 1.426 36.699 1.00 99.28 285 GLY B O 1
ATOM 6382 N N . LEU C 2 257 ? 11.534 0.839 34.990 1.00 100.81 286 LEU B N 1
ATOM 6383 C CA . LEU C 2 257 ? 11.979 -0.547 35.024 1.00 101.87 286 LEU B CA 1
ATOM 6384 C C . LEU C 2 257 ? 13.334 -0.744 34.364 1.00 101.70 286 LEU B C 1
ATOM 6385 O O . LEU C 2 257 ? 13.697 -1.880 34.032 1.00 103.73 286 LEU B O 1
ATOM 6390 N N . MET C 2 258 ? 14.079 0.343 34.167 1.00 97.71 287 MET B N 1
ATOM 6391 C CA . MET C 2 258 ? 15.342 0.321 33.440 1.00 96.63 287 MET B CA 1
ATOM 6392 C C . MET C 2 258 ? 16.500 0.414 34.432 1.00 96.73 287 MET B C 1
ATOM 6393 O O . MET C 2 258 ? 17.208 1.418 34.518 1.00 96.18 287 MET B O 1
ATOM 6398 N N . GLN C 2 259 ? 16.694 -0.663 35.192 1.00 95.09 288 GLN B N 1
ATOM 6399 C CA . GLN C 2 259 ? 17.674 -0.620 36.269 1.00 91.88 288 GLN B CA 1
ATOM 6400 C C . GLN C 2 259 ? 19.104 -0.765 35.776 1.00 91.25 288 GLN B C 1
ATOM 6401 O O . GLN C 2 259 ? 20.034 -0.541 36.559 1.00 89.20 288 GLN B O 1
ATOM 6407 N N . ALA C 2 260 ? 19.303 -1.129 34.506 1.00 96.05 289 ALA B N 1
ATOM 6408 C CA . ALA C 2 260 ? 20.645 -1.121 33.947 1.00 96.16 289 ALA B CA 1
ATOM 6409 C C . ALA C 2 260 ? 21.202 0.289 33.853 1.00 96.81 289 ALA B C 1
ATOM 6410 O O . ALA C 2 260 ? 22.412 0.449 33.668 1.00 94.93 289 ALA B O 1
ATOM 6412 N N . LEU C 2 261 ? 20.343 1.301 33.982 1.00 99.92 290 LEU B N 1
ATOM 6413 C CA . LEU C 2 261 ? 20.782 2.689 34.010 1.00 94.51 290 LEU B CA 1
ATOM 6414 C C . LEU C 2 261 ? 21.721 2.917 35.184 1.00 93.02 290 LEU B C 1
ATOM 6415 O O . LEU C 2 261 ? 21.411 2.558 36.322 1.00 94.41 290 LEU B O 1
ATOM 6420 N N . ALA C 2 262 ? 22.903 3.455 34.895 1.00 90.65 291 ALA B N 1
ATOM 6421 C CA . ALA C 2 262 ? 23.727 4.075 35.921 1.00 91.00 291 ALA B CA 1
ATOM 6422 C C . ALA C 2 262 ? 23.535 5.582 35.993 1.00 92.90 291 ALA B C 1
ATOM 6423 O O . ALA C 2 262 ? 23.433 6.138 37.089 1.00 94.60 291 ALA B O 1
ATOM 6425 N N . VAL C 2 263 ? 23.462 6.248 34.843 1.00 90.89 292 VAL B N 1
ATOM 6426 C CA . VAL C 2 263 ? 23.336 7.700 34.755 1.00 88.26 292 VAL B CA 1
ATOM 6427 C C . VAL C 2 263 ? 22.161 8.022 33.843 1.00 90.45 292 VAL B C 1
ATOM 6428 O O . VAL C 2 263 ? 22.171 7.650 32.662 1.00 93.60 292 VAL B O 1
ATOM 6432 N N . LEU C 2 264 ? 21.153 8.711 34.378 1.00 85.05 293 LEU B N 1
ATOM 6433 C CA . LEU C 2 264 ? 19.979 9.088 33.595 1.00 85.35 293 LEU B CA 1
ATOM 6434 C C . LEU C 2 264 ? 19.881 10.609 33.576 1.00 85.41 293 LEU B C 1
ATOM 6435 O O . LEU C 2 264 ? 19.679 11.245 34.623 1.00 85.36 293 LEU B O 1
ATOM 6440 N N . ASP C 2 265 ? 20.031 11.195 32.388 1.00 86.39 294 ASP B N 1
ATOM 6441 C CA . ASP C 2 265 ? 20.067 12.647 32.254 1.00 87.68 294 ASP B CA 1
ATOM 6442 C C . ASP C 2 265 ? 19.010 13.096 31.257 1.00 89.92 294 ASP B C 1
ATOM 6443 O O . ASP C 2 265 ? 19.064 12.727 30.079 1.00 89.24 294 ASP B O 1
ATOM 6448 N N . LEU C 2 266 ? 18.054 13.894 31.737 1.00 91.98 295 LEU B N 1
ATOM 6449 C CA . LEU C 2 266 ? 16.967 14.426 30.922 1.00 92.54 295 LEU B CA 1
ATOM 6450 C C . LEU C 2 266 ? 16.913 15.951 30.963 1.00 93.30 295 LEU B C 1
ATOM 6451 O O . LEU C 2 266 ? 15.860 16.538 30.690 1.00 97.29 295 LEU B O 1
ATOM 6456 N N . SER C 2 267 ? 18.020 16.602 31.313 1.00 90.87 296 SER B N 1
ATOM 6457 C CA . SER C 2 267 ? 17.986 18.006 31.686 1.00 93.08 296 SER B CA 1
ATOM 6458 C C . SER C 2 267 ? 17.924 18.924 30.465 1.00 94.99 296 SER B C 1
ATOM 6459 O O . SER C 2 267 ? 18.189 18.522 29.329 1.00 93.71 296 SER B O 1
ATOM 6462 N N . ASP C 2 268 ? 17.531 20.174 30.721 1.00 97.75 297 ASP B N 1
ATOM 6463 C CA . ASP C 2 268 ? 17.489 21.265 29.750 1.00 98.37 297 ASP B CA 1
ATOM 6464 C C . ASP C 2 268 ? 16.502 21.018 28.615 1.00 99.05 297 ASP B C 1
ATOM 6465 O O . ASP C 2 268 ? 16.524 21.743 27.611 1.00 99.67 297 ASP B O 1
ATOM 6470 N N . ASN C 2 269 ? 15.640 20.013 28.741 1.00 97.91 298 ASN B N 1
ATOM 6471 C CA . ASN C 2 269 ? 14.632 19.722 27.739 1.00 97.44 298 ASN B CA 1
ATOM 6472 C C . ASN C 2 269 ? 13.360 20.509 28.061 1.00 97.67 298 ASN B C 1
ATOM 6473 O O . ASN C 2 269 ? 13.316 21.301 29.004 1.00 96.88 298 ASN B O 1
ATOM 6478 N N . GLU C 2 270 ? 12.313 20.310 27.256 1.00 98.40 299 GLU B N 1
ATOM 6479 C CA . GLU C 2 270 ? 11.038 20.987 27.460 1.00 96.90 299 GLU B CA 1
ATOM 6480 C C . GLU C 2 270 ? 9.992 20.072 28.080 1.00 96.79 299 GLU B C 1
ATOM 6481 O O . GLU C 2 270 ? 8.794 20.359 27.989 1.00 98.80 299 GLU B O 1
ATOM 6487 N N . LEU C 2 271 ? 10.422 18.971 28.692 1.00 97.30 300 LEU B N 1
ATOM 6488 C CA . LEU C 2 271 ? 9.496 18.014 29.283 1.00 96.13 300 LEU B CA 1
ATOM 6489 C C . LEU C 2 271 ? 8.643 18.659 30.370 1.00 96.54 300 LEU B C 1
ATOM 6490 O O . LEU C 2 271 ? 9.117 19.493 31.149 1.00 96.24 300 LEU B O 1
ATOM 6495 N N . THR C 2 272 ? 7.376 18.263 30.417 1.00 100.29 301 THR B N 1
ATOM 6496 C CA . THR C 2 272 ? 6.400 18.721 31.400 1.00 100.58 301 THR B CA 1
ATOM 6497 C C . THR C 2 272 ? 5.816 17.514 32.133 1.00 100.07 301 THR B C 1
ATOM 6498 O O . THR C 2 272 ? 6.224 16.370 31.918 1.00 98.03 301 THR B O 1
ATOM 6502 N N . GLY C 2 273 ? 4.831 17.779 32.988 1.00 96.93 302 GLY B N 1
ATOM 6503 C CA . GLY C 2 273 ? 4.198 16.748 33.775 1.00 99.81 302 GLY B CA 1
ATOM 6504 C C . GLY C 2 273 ? 4.983 16.377 35.020 1.00 99.25 302 GLY B C 1
ATOM 6505 O O . GLY C 2 273 ? 6.138 16.774 35.202 1.00 103.73 302 GLY B O 1
ATOM 6506 N N . PRO C 2 274 ? 4.358 15.598 35.900 1.00 96.41 303 PRO B N 1
ATOM 6507 C CA . PRO C 2 274 ? 4.957 15.316 37.210 1.00 97.08 303 PRO B CA 1
ATOM 6508 C C . PRO C 2 274 ? 6.141 14.365 37.107 1.00 96.73 303 PRO B C 1
ATOM 6509 O O . PRO C 2 274 ? 6.409 13.756 36.069 1.00 95.60 303 PRO B O 1
ATOM 6513 N N . ILE C 2 275 ? 6.860 14.259 38.223 1.00 93.85 304 ILE B N 1
ATOM 6514 C CA . ILE C 2 275 ? 7.945 13.296 38.399 1.00 91.38 304 ILE B CA 1
ATOM 6515 C C . ILE C 2 275 ? 7.345 11.919 38.671 1.00 96.97 304 ILE B C 1
ATOM 6516 O O . ILE C 2 275 ? 6.636 11.743 39.673 1.00 100.03 304 ILE B O 1
ATOM 6521 N N . PRO C 2 276 ? 7.595 10.925 37.821 1.00 87.99 305 PRO B N 1
ATOM 6522 C CA . PRO C 2 276 ? 6.998 9.590 38.023 1.00 88.16 305 PRO B CA 1
ATOM 6523 C C . PRO C 2 276 ? 7.511 8.934 39.295 1.00 87.98 305 PRO B C 1
ATOM 6524 O O . PRO C 2 276 ? 8.728 8.788 39.474 1.00 87.59 305 PRO B O 1
ATOM 6528 N N . PRO C 2 277 ? 6.617 8.538 40.212 1.00 88.16 306 PRO B N 1
ATOM 6529 C CA . PRO C 2 277 ? 7.083 7.872 41.445 1.00 88.03 306 PRO B CA 1
ATOM 6530 C C . PRO C 2 277 ? 7.739 6.522 41.204 1.00 87.83 306 PRO B C 1
ATOM 6531 O O . PRO C 2 277 ? 8.575 6.097 42.014 1.00 87.59 306 PRO B O 1
ATOM 6535 N N . ILE C 2 278 ? 7.394 5.840 40.105 1.00 101.17 307 ILE B N 1
ATOM 6536 C CA . ILE C 2 278 ? 7.939 4.518 39.793 1.00 99.70 307 ILE B CA 1
ATOM 6537 C C . ILE C 2 278 ? 9.462 4.529 39.746 1.00 96.69 307 ILE B C 1
ATOM 6538 O O . ILE C 2 278 ? 10.112 3.520 40.075 1.00 103.84 307 ILE B O 1
ATOM 6543 N N . LEU C 2 279 ? 10.054 5.690 39.452 1.00 95.14 308 LEU B N 1
ATOM 6544 C CA . LEU C 2 279 ? 11.504 5.831 39.443 1.00 97.99 308 LEU B CA 1
ATOM 6545 C C . LEU C 2 279 ? 12.140 5.428 40.767 1.00 102.60 308 LEU B C 1
ATOM 6546 O O . LEU C 2 279 ? 13.369 5.355 40.847 1.00 100.45 308 LEU B O 1
ATOM 6551 N N . GLY C 2 280 ? 11.342 5.133 41.792 1.00 103.38 309 GLY B N 1
ATOM 6552 C CA . GLY C 2 280 ? 11.923 4.649 43.020 1.00 101.23 309 GLY B CA 1
ATOM 6553 C C . GLY C 2 280 ? 12.601 3.295 42.923 1.00 101.95 309 GLY B C 1
ATOM 6554 O O . GLY C 2 280 ? 13.313 2.930 43.865 1.00 100.12 309 GLY B O 1
ATOM 6555 N N . ASN C 2 281 ? 12.415 2.548 41.824 1.00 108.56 310 ASN B N 1
ATOM 6556 C CA . ASN C 2 281 ? 12.951 1.188 41.762 1.00 107.99 310 ASN B CA 1
ATOM 6557 C C . ASN C 2 281 ? 14.305 1.089 41.046 1.00 107.39 310 ASN B C 1
ATOM 6558 O O . ASN C 2 281 ? 14.863 -0.014 40.968 1.00 106.91 310 ASN B O 1
ATOM 6563 N N . LEU C 2 282 ? 14.845 2.194 40.511 1.00 108.38 311 LEU B N 1
ATOM 6564 C CA . LEU C 2 282 ? 16.178 2.174 39.887 1.00 104.47 311 LEU B CA 1
ATOM 6565 C C . LEU C 2 282 ? 17.239 2.484 40.946 1.00 105.52 311 LEU B C 1
ATOM 6566 O O . LEU C 2 282 ? 17.878 3.539 40.956 1.00 104.17 311 LEU B O 1
ATOM 6571 N N . SER C 2 283 ? 17.423 1.529 41.853 1.00 107.42 312 SER B N 1
ATOM 6572 C CA . SER C 2 283 ? 18.254 1.750 43.030 1.00 104.78 312 SER B CA 1
ATOM 6573 C C . SER C 2 283 ? 19.742 1.616 42.745 1.00 103.70 312 SER B C 1
ATOM 6574 O O . SER C 2 283 ? 20.544 1.765 43.670 1.00 103.54 312 SER B O 1
ATOM 6577 N N . PHE C 2 284 ? 20.132 1.329 41.504 1.00 102.79 313 PHE B N 1
ATOM 6578 C CA . PHE C 2 284 ? 21.542 1.217 41.163 1.00 102.41 313 PHE B CA 1
ATOM 6579 C C . PHE C 2 284 ? 22.046 2.434 40.409 1.00 102.73 313 PHE B C 1
ATOM 6580 O O . PHE C 2 284 ? 23.262 2.574 40.231 1.00 102.41 313 PHE B O 1
ATOM 6588 N N . THR C 2 285 ? 21.143 3.305 39.964 1.00 99.36 314 THR B N 1
ATOM 6589 C CA . THR C 2 285 ? 21.521 4.510 39.241 1.00 94.59 314 THR B CA 1
ATOM 6590 C C . THR C 2 285 ? 22.234 5.483 40.168 1.00 94.98 314 THR B C 1
ATOM 6591 O O . THR C 2 285 ? 21.837 5.668 41.322 1.00 93.18 314 THR B O 1
ATOM 6595 N N . GLY C 2 286 ? 23.278 6.122 39.650 1.00 94.40 315 GLY B N 1
ATOM 6596 C CA . GLY C 2 286 ? 24.081 7.042 40.430 1.00 93.61 315 GLY B CA 1
ATOM 6597 C C . GLY C 2 286 ? 23.775 8.514 40.222 1.00 93.58 315 GLY B C 1
ATOM 6598 O O . GLY C 2 286 ? 23.786 9.289 41.183 1.00 94.59 315 GLY B O 1
ATOM 6599 N N . LYS C 2 287 ? 23.475 8.912 38.986 1.00 94.06 316 LYS B N 1
ATOM 6600 C CA . LYS C 2 287 ? 23.230 10.311 38.647 1.00 93.97 316 LYS B CA 1
ATOM 6601 C C . LYS C 2 287 ? 21.828 10.456 38.075 1.00 92.29 316 LYS B C 1
ATOM 6602 O O . LYS C 2 287 ? 21.484 9.788 37.091 1.00 90.20 316 LYS B O 1
ATOM 6608 N N . LEU C 2 288 ? 21.023 11.329 38.680 1.00 91.83 317 LEU B N 1
ATOM 6609 C CA . LEU C 2 288 ? 19.715 11.675 38.128 1.00 91.75 317 LEU B CA 1
ATOM 6610 C C . LEU C 2 288 ? 19.668 13.178 37.872 1.00 91.06 317 LEU B C 1
ATOM 6611 O O . LEU C 2 288 ? 19.680 13.985 38.818 1.00 89.90 317 LEU B O 1
ATOM 6616 N N . TYR C 2 289 ? 19.597 13.553 36.594 1.00 88.55 318 TYR B N 1
ATOM 6617 C CA . TYR C 2 289 ? 19.612 14.960 36.203 1.00 88.55 318 TYR B CA 1
ATOM 6618 C C . TYR C 2 289 ? 18.330 15.267 35.444 1.00 88.51 318 TYR B C 1
ATOM 6619 O O . TYR C 2 289 ? 18.132 14.782 34.325 1.00 87.57 318 TYR B O 1
ATOM 6628 N N . LEU C 2 290 ? 17.467 16.076 36.057 1.00 86.44 319 LEU B N 1
ATOM 6629 C CA . LEU C 2 290 ? 16.168 16.411 35.493 1.00 87.15 319 LEU B CA 1
ATOM 6630 C C . LEU C 2 290 ? 15.942 17.915 35.371 1.00 90.71 319 LEU B C 1
ATOM 6631 O O . LEU C 2 290 ? 14.797 18.345 35.187 1.00 92.20 319 LEU B O 1
ATOM 6636 N N . HIS C 2 291 ? 16.995 18.723 35.467 1.00 93.73 320 HIS B N 1
ATOM 6637 C CA . HIS C 2 291 ? 16.826 20.156 35.632 1.00 91.30 320 HIS B CA 1
ATOM 6638 C C . HIS C 2 291 ? 16.589 20.852 34.289 1.00 92.73 320 HIS B C 1
ATOM 6639 O O . HIS C 2 291 ? 16.770 20.278 33.216 1.00 93.45 320 HIS B O 1
ATOM 6646 N N . GLY C 2 292 ? 16.158 22.111 34.361 1.00 95.61 321 GLY B N 1
ATOM 6647 C CA . GLY C 2 292 ? 16.002 22.927 33.171 1.00 95.91 321 GLY B CA 1
ATOM 6648 C C . GLY C 2 292 ? 14.754 22.677 32.357 1.00 98.45 321 GLY B C 1
ATOM 6649 O O . GLY C 2 292 ? 14.652 23.193 31.237 1.00 98.66 321 GLY B O 1
ATOM 6650 N N . ASN C 2 293 ? 13.801 21.917 32.881 1.00 97.02 322 ASN B N 1
ATOM 6651 C CA . ASN C 2 293 ? 12.617 21.516 32.147 1.00 91.68 322 ASN B CA 1
ATOM 6652 C C . ASN C 2 293 ? 11.410 22.328 32.611 1.00 93.53 322 ASN B C 1
ATOM 6653 O O . ASN C 2 293 ? 11.524 23.269 33.404 1.00 96.61 322 ASN B O 1
ATOM 6658 N N . LYS C 2 294 ? 10.231 21.961 32.112 1.00 96.96 323 LYS B N 1
ATOM 6659 C CA . LYS C 2 294 ? 8.975 22.583 32.509 1.00 99.98 323 LYS B CA 1
ATOM 6660 C C . LYS C 2 294 ? 8.179 21.689 33.453 1.00 98.79 323 LYS B C 1
ATOM 6661 O O . LYS C 2 294 ? 6.947 21.769 33.498 1.00 101.03 323 LYS B O 1
ATOM 6667 N N . LEU C 2 295 ? 8.868 20.837 34.209 1.00 94.59 324 LEU B N 1
ATOM 6668 C CA . LEU C 2 295 ? 8.202 19.841 35.040 1.00 93.31 324 LEU B CA 1
ATOM 6669 C C . LEU C 2 295 ? 7.404 20.484 36.167 1.00 94.74 324 LEU B C 1
ATOM 6670 O O . LEU C 2 295 ? 7.861 21.429 36.816 1.00 95.75 324 LEU B O 1
ATOM 6675 N N . THR C 2 296 ? 6.198 19.962 36.392 1.00 97.96 325 THR B N 1
ATOM 6676 C CA . THR C 2 296 ? 5.301 20.375 37.462 1.00 97.63 325 THR B CA 1
ATOM 6677 C C . THR C 2 296 ? 5.194 19.261 38.509 1.00 96.53 325 THR B C 1
ATOM 6678 O O . THR C 2 296 ? 5.936 18.274 38.478 1.00 98.40 325 THR B O 1
ATOM 6682 N N . GLY C 2 297 ? 4.245 19.413 39.430 1.00 95.01 326 GLY B N 1
ATOM 6683 C CA . GLY C 2 297 ? 4.010 18.417 40.459 1.00 94.86 326 GLY B CA 1
ATOM 6684 C C . GLY C 2 297 ? 4.869 18.592 41.694 1.00 94.68 326 GLY B C 1
ATOM 6685 O O . GLY C 2 297 ? 5.616 19.560 41.858 1.00 95.64 326 GLY B O 1
ATOM 6686 N N . GLN C 2 298 ? 4.738 17.617 42.595 1.00 92.39 327 GLN B N 1
ATOM 6687 C CA . GLN C 2 298 ? 5.469 17.591 43.851 1.00 92.77 327 GLN B CA 1
ATOM 6688 C C . GLN C 2 298 ? 6.710 16.710 43.720 1.00 94.65 327 GLN B C 1
ATOM 6689 O O . GLN C 2 298 ? 6.956 16.080 42.687 1.00 96.20 327 GLN B O 1
ATOM 6695 N N . ILE C 2 299 ? 7.506 16.665 44.788 1.00 92.69 328 ILE B N 1
ATOM 6696 C CA . ILE C 2 299 ? 8.663 15.786 44.872 1.00 93.39 328 ILE B CA 1
ATOM 6697 C C . ILE C 2 299 ? 8.213 14.476 45.538 1.00 95.16 328 ILE B C 1
ATOM 6698 O O . ILE C 2 299 ? 7.973 14.479 46.756 1.00 96.60 328 ILE B O 1
ATOM 6703 N N . PRO C 2 300 ? 8.094 13.388 44.797 1.00 93.11 329 PRO B N 1
ATOM 6704 C CA . PRO C 2 300 ? 7.623 12.131 45.387 1.00 92.00 329 PRO B CA 1
ATOM 6705 C C . PRO C 2 300 ? 8.659 11.553 46.333 1.00 97.12 329 PRO B C 1
ATOM 6706 O O . PRO C 2 300 ? 9.845 11.457 45.983 1.00 97.99 329 PRO B O 1
ATOM 6710 N N . PRO C 2 301 ? 8.256 11.168 47.549 1.00 97.03 330 PRO B N 1
ATOM 6711 C CA . PRO C 2 301 ? 9.226 10.607 48.504 1.00 102.15 330 PRO B CA 1
ATOM 6712 C C . PRO C 2 301 ? 9.910 9.336 48.018 1.00 109.25 330 PRO B C 1
ATOM 6713 O O . PRO C 2 301 ? 10.934 8.952 48.603 1.00 106.06 330 PRO B O 1
ATOM 6717 N N . GLU C 2 302 ? 9.389 8.680 46.971 1.00 108.57 331 GLU B N 1
ATOM 6718 C CA . GLU C 2 302 ? 9.986 7.440 46.483 1.00 107.77 331 GLU B CA 1
ATOM 6719 C C . GLU C 2 302 ? 11.430 7.621 46.032 1.00 106.87 331 GLU B C 1
ATOM 6720 O O . GLU C 2 302 ? 12.168 6.632 45.953 1.00 106.18 331 GLU B O 1
ATOM 6726 N N . LEU C 2 303 ? 11.854 8.851 45.728 1.00 105.30 332 LEU B N 1
ATOM 6727 C CA . LEU C 2 303 ? 13.252 9.068 45.370 1.00 95.37 332 LEU B CA 1
ATOM 6728 C C . LEU C 2 303 ? 14.195 8.752 46.523 1.00 97.31 332 LEU B C 1
ATOM 6729 O O . LEU C 2 303 ? 15.386 8.524 46.288 1.00 96.35 332 LEU B O 1
ATOM 6734 N N . GLY C 2 304 ? 13.693 8.713 47.757 1.00 102.73 333 GLY B N 1
ATOM 6735 C CA . GLY C 2 304 ? 14.519 8.255 48.856 1.00 101.43 333 GLY B CA 1
ATOM 6736 C C . GLY C 2 304 ? 14.923 6.801 48.750 1.00 101.79 333 GLY B C 1
ATOM 6737 O O . GLY C 2 304 ? 15.837 6.372 49.462 1.00 97.38 333 GLY B O 1
ATOM 6738 N N . ASN C 2 305 ? 14.252 6.041 47.881 1.00 102.84 334 ASN B N 1
ATOM 6739 C CA . ASN C 2 305 ? 14.488 4.618 47.673 1.00 103.97 334 ASN B CA 1
ATOM 6740 C C . ASN C 2 305 ? 15.628 4.329 46.692 1.00 103.66 334 ASN B C 1
ATOM 6741 O O . ASN C 2 305 ? 16.022 3.163 46.558 1.00 106.04 334 ASN B O 1
ATOM 6746 N N . MET C 2 306 ? 16.168 5.350 46.012 1.00 106.66 335 MET B N 1
ATOM 6747 C CA . MET C 2 306 ? 17.294 5.191 45.082 1.00 101.93 335 MET B CA 1
ATOM 6748 C C . MET C 2 306 ? 18.592 5.196 45.882 1.00 99.16 335 MET B C 1
ATOM 6749 O O . MET C 2 306 ? 19.287 6.208 45.997 1.00 94.01 335 MET B O 1
ATOM 6754 N N . SER C 2 307 ? 18.929 4.033 46.437 1.00 100.81 336 SER B N 1
ATOM 6755 C CA . SER C 2 307 ? 19.997 3.979 47.429 1.00 96.00 336 SER B CA 1
ATOM 6756 C C . SER C 2 307 ? 21.331 4.423 46.838 1.00 98.20 336 SER B C 1
ATOM 6757 O O . SER C 2 307 ? 22.084 5.161 47.482 1.00 94.77 336 SER B O 1
ATOM 6760 N N . ARG C 2 308 ? 21.626 4.023 45.600 1.00 103.18 337 ARG B N 1
ATOM 6761 C CA . ARG C 2 308 ? 22.940 4.263 45.018 1.00 102.80 337 ARG B CA 1
ATOM 6762 C C . ARG C 2 308 ? 22.994 5.559 44.216 1.00 103.11 337 ARG B C 1
ATOM 6763 O O . ARG C 2 308 ? 23.869 5.712 43.356 1.00 102.94 337 ARG B O 1
ATOM 6771 N N . LEU C 2 309 ? 22.081 6.488 44.490 1.00 97.11 338 LEU B N 1
ATOM 6772 C CA . LEU C 2 309 ? 22.047 7.787 43.834 1.00 94.59 338 LEU B CA 1
ATOM 6773 C C . LEU C 2 309 ? 22.878 8.783 44.631 1.00 91.67 338 LEU B C 1
ATOM 6774 O O . LEU C 2 309 ? 22.740 8.874 45.855 1.00 91.59 338 LEU B O 1
ATOM 6779 N N . SER C 2 310 ? 23.742 9.520 43.934 1.00 91.05 339 SER B N 1
ATOM 6780 C CA . SER C 2 310 ? 24.642 10.474 44.566 1.00 91.81 339 SER B CA 1
ATOM 6781 C C . SER C 2 310 ? 24.436 11.912 44.119 1.00 90.55 339 SER B C 1
ATOM 6782 O O . SER C 2 310 ? 24.773 12.826 44.879 1.00 86.70 339 SER B O 1
ATOM 6785 N N . TYR C 2 311 ? 23.885 12.140 42.928 1.00 92.61 340 TYR B N 1
ATOM 6786 C CA . TYR C 2 311 ? 23.649 13.484 42.415 1.00 90.97 340 TYR B CA 1
ATOM 6787 C C . TYR C 2 311 ? 22.197 13.603 41.983 1.00 88.14 340 TYR B C 1
ATOM 6788 O O . TYR C 2 311 ? 21.773 12.939 41.031 1.00 90.19 340 TYR B O 1
ATOM 6797 N N . LEU C 2 312 ? 21.446 14.461 42.667 1.00 80.42 341 LEU B N 1
ATOM 6798 C CA . LEU C 2 312 ? 20.061 14.735 42.311 1.00 80.67 341 LEU B CA 1
ATOM 6799 C C . LEU C 2 312 ? 19.954 16.195 41.894 1.00 80.82 341 LEU B C 1
ATOM 6800 O O . LEU C 2 312 ? 20.167 17.098 42.717 1.00 80.90 341 LEU B O 1
ATOM 6805 N N . GLN C 2 313 ? 19.600 16.437 40.629 1.00 86.98 342 GLN B N 1
ATOM 6806 C CA . GLN C 2 313 ? 19.443 17.810 40.146 1.00 86.44 342 GLN B CA 1
ATOM 6807 C C . GLN C 2 313 ? 18.050 17.987 39.563 1.00 89.25 342 GLN B C 1
ATOM 6808 O O . GLN C 2 313 ? 17.725 17.405 38.523 1.00 91.31 342 GLN B O 1
ATOM 6814 N N . LEU C 2 314 ? 17.237 18.801 40.238 1.00 86.47 343 LEU B N 1
ATOM 6815 C CA . LEU C 2 314 ? 15.868 19.085 39.824 1.00 85.89 343 LEU B CA 1
ATOM 6816 C C . LEU C 2 314 ? 15.642 20.570 39.560 1.00 89.53 343 LEU B C 1
ATOM 6817 O O . LEU C 2 314 ? 14.491 21.019 39.531 1.00 91.51 343 LEU B O 1
ATOM 6822 N N . ASN C 2 315 ? 16.710 21.344 39.372 1.00 90.65 344 ASN B N 1
ATOM 6823 C CA . ASN C 2 315 ? 16.593 22.795 39.337 1.00 88.32 344 ASN B CA 1
ATOM 6824 C C . ASN C 2 315 ? 15.918 23.271 38.047 1.00 90.94 344 ASN B C 1
ATOM 6825 O O . ASN C 2 315 ? 15.662 22.503 37.119 1.00 90.73 344 ASN B O 1
ATOM 6830 N N . ASP C 2 316 ? 15.593 24.567 38.019 1.00 91.28 345 ASP B N 1
ATOM 6831 C CA . ASP C 2 316 ? 15.020 25.228 36.841 1.00 89.62 345 ASP B CA 1
ATOM 6832 C C . ASP C 2 316 ? 13.744 24.539 36.362 1.00 91.04 345 ASP B C 1
ATOM 6833 O O . ASP C 2 316 ? 13.563 24.280 35.170 1.00 93.01 345 ASP B O 1
ATOM 6838 N N . ASN C 2 317 ? 12.849 24.246 37.302 1.00 91.44 346 ASN B N 1
ATOM 6839 C CA . ASN C 2 317 ? 11.559 23.676 36.936 1.00 93.53 346 ASN B CA 1
ATOM 6840 C C . ASN C 2 317 ? 10.402 24.424 37.580 1.00 96.42 346 ASN B C 1
ATOM 6841 O O . ASN C 2 317 ? 10.578 25.527 38.106 1.00 96.86 346 ASN B O 1
ATOM 6846 N N . GLU C 2 318 ? 9.211 23.820 37.541 1.00 99.65 347 GLU B N 1
ATOM 6847 C CA . GLU C 2 318 ? 7.996 24.431 38.068 1.00 100.12 347 GLU B CA 1
ATOM 6848 C C . GLU C 2 318 ? 7.381 23.602 39.195 1.00 96.34 347 GLU B C 1
ATOM 6849 O O . GLU C 2 318 ? 6.181 23.718 39.458 1.00 97.02 347 GLU B O 1
ATOM 6855 N N . LEU C 2 319 ? 8.180 22.772 39.865 1.00 93.00 348 LEU B N 1
ATOM 6856 C CA . LEU C 2 319 ? 7.692 21.925 40.950 1.00 92.27 348 LEU B CA 1
ATOM 6857 C C . LEU C 2 319 ? 7.142 22.756 42.108 1.00 92.06 348 LEU B C 1
ATOM 6858 O O . LEU C 2 319 ? 7.476 23.929 42.284 1.00 93.81 348 LEU B O 1
ATOM 6863 N N . VAL C 2 320 ? 6.275 22.125 42.903 1.00 90.20 349 VAL B N 1
ATOM 6864 C CA . VAL C 2 320 ? 5.658 22.730 44.076 1.00 89.70 349 VAL B CA 1
ATOM 6865 C C . VAL C 2 320 ? 5.771 21.752 45.243 1.00 91.46 349 VAL B C 1
ATOM 6866 O O . VAL C 2 320 ? 6.366 20.681 45.127 1.00 95.13 349 VAL B O 1
ATOM 6870 N N . GLY C 2 321 ? 5.196 22.141 46.379 1.00 91.15 350 GLY B N 1
ATOM 6871 C CA . GLY C 2 321 ? 5.110 21.279 47.539 1.00 93.23 350 GLY B CA 1
ATOM 6872 C C . GLY C 2 321 ? 6.294 21.375 48.489 1.00 92.46 350 GLY B C 1
ATOM 6873 O O . GLY C 2 321 ? 7.332 21.980 48.207 1.00 94.05 350 GLY B O 1
ATOM 6874 N N . LYS C 2 322 ? 6.108 20.750 49.647 1.00 92.56 351 LYS B N 1
ATOM 6875 C CA . LYS C 2 322 ? 7.112 20.681 50.695 1.00 95.37 351 LYS B CA 1
ATOM 6876 C C . LYS C 2 322 ? 8.296 19.828 50.244 1.00 96.84 351 LYS B C 1
ATOM 6877 O O . LYS C 2 322 ? 8.198 19.020 49.317 1.00 94.66 351 LYS B O 1
ATOM 6883 N N . ILE C 2 323 ? 9.430 20.014 50.913 1.00 98.48 352 ILE B N 1
ATOM 6884 C CA . ILE C 2 323 ? 10.569 19.120 50.716 1.00 97.54 352 ILE B CA 1
ATOM 6885 C C . ILE C 2 323 ? 10.313 17.858 51.529 1.00 97.03 352 ILE B C 1
ATOM 6886 O O . ILE C 2 323 ? 10.166 17.936 52.757 1.00 97.82 352 ILE B O 1
ATOM 6891 N N . PRO C 2 324 ? 10.253 16.686 50.905 1.00 94.53 353 PRO B N 1
ATOM 6892 C CA . PRO C 2 324 ? 9.955 15.471 51.654 1.00 94.20 353 PRO B CA 1
ATOM 6893 C C . PRO C 2 324 ? 11.145 15.048 52.494 1.00 91.17 353 PRO B C 1
ATOM 6894 O O . PRO C 2 324 ? 12.302 15.174 52.065 1.00 89.99 353 PRO B O 1
ATOM 6898 N N . PRO C 2 325 ? 10.900 14.531 53.700 1.00 92.19 354 PRO B N 1
ATOM 6899 C CA . PRO C 2 325 ? 12.011 14.138 54.575 1.00 92.39 354 PRO B CA 1
ATOM 6900 C C . PRO C 2 325 ? 12.652 12.823 54.178 1.00 97.13 354 PRO B C 1
ATOM 6901 O O . PRO C 2 325 ? 13.720 12.498 54.711 1.00 99.39 354 PRO B O 1
ATOM 6905 N N . GLU C 2 326 ? 12.008 12.036 53.309 1.00 98.83 355 GLU B N 1
ATOM 6906 C CA . GLU C 2 326 ? 12.546 10.734 52.928 1.00 97.98 355 GLU B CA 1
ATOM 6907 C C . GLU C 2 326 ? 13.876 10.833 52.190 1.00 98.03 355 GLU B C 1
ATOM 6908 O O . GLU C 2 326 ? 14.559 9.814 52.040 1.00 101.41 355 GLU B O 1
ATOM 6914 N N . LEU C 2 327 ? 14.258 12.022 51.712 1.00 90.14 356 LEU B N 1
ATOM 6915 C CA . LEU C 2 327 ? 15.613 12.184 51.194 1.00 89.72 356 LEU B CA 1
ATOM 6916 C C . LEU C 2 327 ? 16.656 11.903 52.267 1.00 89.64 356 LEU B C 1
ATOM 6917 O O . LEU C 2 327 ? 17.807 11.599 51.936 1.00 89.30 356 LEU B O 1
ATOM 6922 N N . GLY C 2 328 ? 16.279 12.015 53.543 1.00 95.63 357 GLY B N 1
ATOM 6923 C CA . GLY C 2 328 ? 17.127 11.621 54.652 1.00 97.15 357 GLY B CA 1
ATOM 6924 C C . GLY C 2 328 ? 17.498 10.155 54.647 1.00 97.60 357 GLY B C 1
ATOM 6925 O O . GLY C 2 328 ? 18.355 9.746 55.441 1.00 96.63 357 GLY B O 1
ATOM 6926 N N . LYS C 2 329 ? 16.863 9.358 53.788 1.00 98.23 358 LYS B N 1
ATOM 6927 C CA . LYS C 2 329 ? 17.228 7.967 53.579 1.00 98.24 358 LYS B CA 1
ATOM 6928 C C . LYS C 2 329 ? 18.378 7.819 52.596 1.00 98.17 358 LYS B C 1
ATOM 6929 O O . LYS C 2 329 ? 18.833 6.695 52.361 1.00 101.65 358 LYS B O 1
ATOM 6935 N N . LEU C 2 330 ? 18.848 8.921 52.011 1.00 96.51 359 LEU B N 1
ATOM 6936 C CA . LEU C 2 330 ? 19.814 8.880 50.912 1.00 94.52 359 LEU B CA 1
ATOM 6937 C C . LEU C 2 330 ? 21.239 9.013 51.447 1.00 94.45 359 LEU B C 1
ATOM 6938 O O . LEU C 2 330 ? 21.930 10.007 51.230 1.00 96.87 359 LEU B O 1
ATOM 6943 N N . GLU C 2 331 ? 21.668 7.983 52.179 1.00 99.39 360 GLU B N 1
ATOM 6944 C CA . GLU C 2 331 ? 22.942 8.049 52.887 1.00 104.01 360 GLU B CA 1
ATOM 6945 C C . GLU C 2 331 ? 24.146 8.173 51.955 1.00 102.23 360 GLU B C 1
ATOM 6946 O O . GLU C 2 331 ? 25.256 8.416 52.445 1.00 100.60 360 GLU B O 1
ATOM 6952 N N . GLN C 2 332 ? 23.971 7.998 50.641 1.00 97.21 361 GLN B N 1
ATOM 6953 C CA . GLN C 2 332 ? 25.030 8.218 49.662 1.00 96.01 361 GLN B CA 1
ATOM 6954 C C . GLN C 2 332 ? 24.810 9.470 48.811 1.00 96.55 361 GLN B C 1
ATOM 6955 O O . GLN C 2 332 ? 25.305 9.546 47.684 1.00 95.32 361 GLN B O 1
ATOM 6961 N N . LEU C 2 333 ? 24.071 10.456 49.318 1.00 92.99 362 LEU B N 1
ATOM 6962 C CA . LEU C 2 333 ? 23.757 11.637 48.523 1.00 87.74 362 LEU B CA 1
ATOM 6963 C C . LEU C 2 333 ? 24.894 12.651 48.616 1.00 87.68 362 LEU B C 1
ATOM 6964 O O . LEU C 2 333 ? 25.426 12.906 49.700 1.00 87.75 362 LEU B O 1
ATOM 6969 N N . PHE C 2 334 ? 25.252 13.242 47.471 1.00 91.78 363 PHE B N 1
ATOM 6970 C CA . PHE C 2 334 ? 26.335 14.220 47.388 1.00 91.72 363 PHE B CA 1
ATOM 6971 C C . PHE C 2 334 ? 25.860 15.623 47.035 1.00 89.73 363 PHE B C 1
ATOM 6972 O O . PHE C 2 334 ? 26.148 16.577 47.762 1.00 87.27 363 PHE B O 1
ATOM 6980 N N . GLU C 2 335 ? 25.158 15.780 45.918 1.00 86.55 364 GLU B N 1
ATOM 6981 C CA . GLU C 2 335 ? 24.725 17.082 45.433 1.00 81.85 364 GLU B CA 1
ATOM 6982 C C . GLU C 2 335 ? 23.209 17.109 45.358 1.00 84.33 364 GLU B C 1
ATOM 6983 O O . GLU C 2 335 ? 22.598 16.224 44.742 1.00 88.70 364 GLU B O 1
ATOM 6989 N N . LEU C 2 336 ? 22.603 18.135 45.952 1.00 79.44 365 LEU B N 1
ATOM 6990 C CA . LEU C 2 336 ? 21.154 18.294 45.881 1.00 78.30 365 LEU B CA 1
ATOM 6991 C C . LEU C 2 336 ? 20.866 19.682 45.327 1.00 78.49 365 LEU B C 1
ATOM 6992 O O . LEU C 2 336 ? 21.142 20.693 45.986 1.00 80.15 365 LEU B O 1
ATOM 6997 N N . ASN C 2 337 ? 20.312 19.724 44.111 1.00 82.78 366 ASN B N 1
ATOM 6998 C CA . ASN C 2 337 ? 20.094 20.971 43.383 1.00 82.33 366 ASN B CA 1
ATOM 6999 C C . ASN C 2 337 ? 18.602 21.104 43.115 1.00 83.25 366 ASN B C 1
ATOM 7000 O O . ASN C 2 337 ? 18.047 20.378 42.283 1.00 85.67 366 ASN B O 1
ATOM 7005 N N . LEU C 2 338 ? 17.960 22.028 43.821 1.00 80.84 367 LEU B N 1
ATOM 7006 C CA . LEU C 2 338 ? 16.517 22.210 43.762 1.00 81.13 367 LEU B CA 1
ATOM 7007 C C . LEU C 2 338 ? 16.166 23.628 43.329 1.00 81.40 367 LEU B C 1
ATOM 7008 O O . LEU C 2 338 ? 15.093 24.138 43.653 1.00 81.72 367 LEU B O 1
ATOM 7013 N N . ALA C 2 339 ? 17.062 24.268 42.582 1.00 88.41 368 ALA B N 1
ATOM 7014 C CA . ALA C 2 339 ? 16.999 25.707 42.392 1.00 87.53 368 ALA B CA 1
ATOM 7015 C C . ALA C 2 339 ? 15.903 26.092 41.401 1.00 89.35 368 ALA B C 1
ATOM 7016 O O . ALA C 2 339 ? 15.480 25.302 40.556 1.00 90.65 368 ALA B O 1
ATOM 7018 N N . ASN C 2 340 ? 15.440 27.334 41.533 1.00 93.71 369 ASN B N 1
ATOM 7019 C CA . ASN C 2 340 ? 14.550 27.964 40.558 1.00 93.01 369 ASN B CA 1
ATOM 7020 C C . ASN C 2 340 ? 13.268 27.156 40.366 1.00 92.19 369 ASN B C 1
ATOM 7021 O O . ASN C 2 340 ? 12.774 26.992 39.248 1.00 92.01 369 ASN B O 1
ATOM 7026 N N . ASN C 2 341 ? 12.737 26.641 41.466 1.00 88.44 370 ASN B N 1
ATOM 7027 C CA . ASN C 2 341 ? 11.432 26.002 41.481 1.00 89.31 370 ASN B CA 1
ATOM 7028 C C . ASN C 2 341 ? 10.500 26.823 42.374 1.00 93.29 370 ASN B C 1
ATOM 7029 O O . ASN C 2 341 ? 10.793 27.970 42.726 1.00 94.66 370 ASN B O 1
ATOM 7034 N N . ASN C 2 342 ? 9.368 26.223 42.739 1.00 95.04 371 ASN B N 1
ATOM 7035 C CA . ASN C 2 342 ? 8.348 26.900 43.530 1.00 91.69 371 ASN B CA 1
ATOM 7036 C C . ASN C 2 342 ? 8.048 26.160 44.835 1.00 89.58 371 ASN B C 1
ATOM 7037 O O . ASN C 2 342 ? 6.914 26.181 45.317 1.00 88.11 371 ASN B O 1
ATOM 7042 N N . LEU C 2 343 ? 9.054 25.516 45.428 1.00 90.79 372 LEU B N 1
ATOM 7043 C CA . LEU C 2 343 ? 8.841 24.752 46.653 1.00 91.78 372 LEU B CA 1
ATOM 7044 C C . LEU C 2 343 ? 8.563 25.669 47.841 1.00 88.62 372 LEU B C 1
ATOM 7045 O O . LEU C 2 343 ? 9.067 26.792 47.922 1.00 89.98 372 LEU B O 1
ATOM 7050 N N . VAL C 2 344 ? 7.747 25.174 48.772 1.00 90.63 373 VAL B N 1
ATOM 7051 C CA . VAL C 2 344 ? 7.392 25.876 49.996 1.00 90.58 373 VAL B CA 1
ATOM 7052 C C . VAL C 2 344 ? 7.662 24.951 51.179 1.00 95.97 373 VAL B C 1
ATOM 7053 O O . VAL C 2 344 ? 8.119 23.818 51.016 1.00 97.90 373 VAL B O 1
ATOM 7057 N N . GLY C 2 345 ? 7.378 25.451 52.380 1.00 98.93 374 GLY B N 1
ATOM 7058 C CA . GLY C 2 345 ? 7.520 24.657 53.589 1.00 99.15 374 GLY B CA 1
ATOM 7059 C C . GLY C 2 345 ? 8.912 24.686 54.186 1.00 98.06 374 GLY B C 1
ATOM 7060 O O . GLY C 2 345 ? 9.799 25.453 53.796 1.00 97.13 374 GLY B O 1
ATOM 7061 N N . LEU C 2 346 ? 9.096 23.802 55.164 1.00 100.36 375 LEU B N 1
ATOM 7062 C CA . LEU C 2 346 ? 10.310 23.781 55.965 1.00 96.36 375 LEU B CA 1
ATOM 7063 C C . LEU C 2 346 ? 11.414 22.959 55.306 1.00 98.26 375 LEU B C 1
ATOM 7064 O O . LEU C 2 346 ? 11.192 22.195 54.361 1.00 96.07 375 LEU B O 1
ATOM 7069 N N . ILE C 2 347 ? 12.628 23.147 55.817 1.00 99.60 376 ILE B N 1
ATOM 7070 C CA . ILE C 2 347 ? 13.751 22.266 55.523 1.00 99.13 376 ILE B CA 1
ATOM 7071 C C . ILE C 2 347 ? 13.725 21.143 56.557 1.00 102.77 376 ILE B C 1
ATOM 7072 O O . ILE C 2 347 ? 13.788 21.431 57.764 1.00 101.01 376 ILE B O 1
ATOM 7077 N N . PRO C 2 348 ? 13.610 19.887 56.144 1.00 104.36 377 PRO B N 1
ATOM 7078 C CA . PRO C 2 348 ? 13.370 18.814 57.113 1.00 102.14 377 PRO B CA 1
ATOM 7079 C C . PRO C 2 348 ? 14.589 18.526 57.971 1.00 101.02 377 PRO B C 1
ATOM 7080 O O . PRO C 2 348 ? 15.734 18.650 57.533 1.00 98.81 377 PRO B O 1
ATOM 7084 N N . SER C 2 349 ? 14.311 18.261 59.238 1.00 101.57 378 SER B N 1
ATOM 7085 C CA . SER C 2 349 ? 15.338 17.966 60.221 1.00 106.06 378 SER B CA 1
ATOM 7086 C C . SER C 2 349 ? 15.890 16.571 60.027 1.00 105.67 378 SER B C 1
ATOM 7087 O O . SER C 2 349 ? 16.870 16.191 60.646 1.00 101.59 378 SER B O 1
ATOM 7090 N N . ASN C 2 350 ? 15.252 15.810 59.152 1.00 109.89 379 ASN B N 1
ATOM 7091 C CA . ASN C 2 350 ? 15.681 14.460 58.844 1.00 109.83 379 ASN B CA 1
ATOM 7092 C C . ASN C 2 350 ? 16.536 14.456 57.596 1.00 108.74 379 ASN B C 1
ATOM 7093 O O . ASN C 2 350 ? 16.843 13.404 57.070 1.00 109.40 379 ASN B O 1
ATOM 7098 N N . ILE C 2 351 ? 16.895 15.630 57.102 1.00 104.44 380 ILE B N 1
ATOM 7099 C CA . ILE C 2 351 ? 17.729 15.728 55.933 1.00 102.01 380 ILE B CA 1
ATOM 7100 C C . ILE C 2 351 ? 19.170 15.872 56.334 1.00 102.77 380 ILE B C 1
ATOM 7101 O O . ILE C 2 351 ? 20.025 15.959 55.484 1.00 101.85 380 ILE B O 1
ATOM 7106 N N . SER C 2 352 ? 19.433 15.934 57.622 1.00 106.18 381 SER B N 1
ATOM 7107 C CA . SER C 2 352 ? 20.801 16.076 58.054 1.00 106.17 381 SER B CA 1
ATOM 7108 C C . SER C 2 352 ? 21.337 14.710 58.337 1.00 104.97 381 SER B C 1
ATOM 7109 O O . SER C 2 352 ? 22.115 14.530 59.251 1.00 102.70 381 SER B O 1
ATOM 7112 N N . SER C 2 353 ? 20.902 13.734 57.569 1.00 101.90 382 SER B N 1
ATOM 7113 C CA . SER C 2 353 ? 21.377 12.397 57.811 1.00 102.42 382 SER B CA 1
ATOM 7114 C C . SER C 2 353 ? 22.143 11.867 56.633 1.00 101.04 382 SER B C 1
ATOM 7115 O O . SER C 2 353 ? 22.420 10.688 56.557 1.00 103.46 382 SER B O 1
ATOM 7118 N N . CYS C 2 354 ? 22.475 12.739 55.700 1.00 97.30 383 CYS B N 1
ATOM 7119 C CA . CYS C 2 354 ? 23.269 12.312 54.583 1.00 94.42 383 CYS B CA 1
ATOM 7120 C C . CYS C 2 354 ? 24.593 12.959 54.817 1.00 94.94 383 CYS B C 1
ATOM 7121 O O . CYS C 2 354 ? 24.782 14.089 54.439 1.00 96.01 383 CYS B O 1
ATOM 7124 N N . ALA C 2 355 ? 25.498 12.252 55.468 1.00 97.92 384 ALA B N 1
ATOM 7125 C CA . ALA C 2 355 ? 26.810 12.787 55.768 1.00 98.09 384 ALA B CA 1
ATOM 7126 C C . ALA C 2 355 ? 27.497 13.295 54.536 1.00 94.90 384 ALA B C 1
ATOM 7127 O O . ALA C 2 355 ? 27.790 14.467 54.433 1.00 95.26 384 ALA B O 1
ATOM 7129 N N . ALA C 2 356 ? 27.768 12.418 53.589 1.00 88.57 385 ALA B N 1
ATOM 7130 C CA . ALA C 2 356 ? 28.423 12.866 52.381 1.00 88.74 385 ALA B CA 1
ATOM 7131 C C . ALA C 2 356 ? 27.430 13.725 51.683 1.00 91.43 385 ALA B C 1
ATOM 7132 O O . ALA C 2 356 ? 26.499 13.229 51.073 1.00 88.54 385 ALA B O 1
ATOM 7134 N N . LEU C 2 357 ? 27.619 15.023 51.794 1.00 83.71 386 LEU B N 1
ATOM 7135 C CA . LEU C 2 357 ? 26.733 15.958 51.173 1.00 83.76 386 LEU B CA 1
ATOM 7136 C C . LEU C 2 357 ? 27.539 17.183 50.943 1.00 83.79 386 LEU B C 1
ATOM 7137 O O . LEU C 2 357 ? 27.652 18.015 51.811 1.00 83.98 386 LEU B O 1
ATOM 7142 N N . ASN C 2 358 ? 28.122 17.290 49.769 1.00 85.06 387 ASN B N 1
ATOM 7143 C CA . ASN C 2 358 ? 28.921 18.444 49.452 1.00 84.73 387 ASN B CA 1
ATOM 7144 C C . ASN C 2 358 ? 28.078 19.684 49.223 1.00 83.95 387 ASN B C 1
ATOM 7145 O O . ASN C 2 358 ? 27.976 20.532 50.087 1.00 84.17 387 ASN B O 1
ATOM 7150 N N . GLN C 2 359 ? 27.448 19.771 48.068 1.00 79.13 388 GLN B N 1
ATOM 7151 C CA . GLN C 2 359 ? 26.689 20.952 47.726 1.00 79.34 388 GLN B CA 1
ATOM 7152 C C . GLN C 2 359 ? 25.203 20.848 47.953 1.00 79.51 388 GLN B C 1
ATOM 7153 O O . GLN C 2 359 ? 24.609 19.861 47.600 1.00 81.25 388 GLN B O 1
ATOM 7159 N N . PHE C 2 360 ? 24.611 21.884 48.537 1.00 77.80 389 PHE B N 1
ATOM 7160 C CA . PHE C 2 360 ? 23.179 21.960 48.794 1.00 79.03 389 PHE B CA 1
ATOM 7161 C C . PHE C 2 360 ? 22.678 23.305 48.287 1.00 78.79 389 PHE B C 1
ATOM 7162 O O . PHE C 2 360 ? 23.094 24.362 48.785 1.00 82.22 389 PHE B O 1
ATOM 7170 N N . ASN C 2 361 ? 21.791 23.264 47.292 1.00 77.42 390 ASN B N 1
ATOM 7171 C CA . ASN C 2 361 ? 21.413 24.450 46.529 1.00 77.76 390 ASN B CA 1
ATOM 7172 C C . ASN C 2 361 ? 19.899 24.479 46.385 1.00 81.96 390 ASN B C 1
ATOM 7173 O O . ASN C 2 361 ? 19.328 23.696 45.618 1.00 80.91 390 ASN B O 1
ATOM 7178 N N . VAL C 2 362 ? 19.256 25.384 47.121 1.00 84.47 391 VAL B N 1
ATOM 7179 C CA . VAL C 2 362 ? 17.815 25.590 47.072 1.00 84.61 391 VAL B CA 1
ATOM 7180 C C . VAL C 2 362 ? 17.473 27.041 46.724 1.00 86.26 391 VAL B C 1
ATOM 7181 O O . VAL C 2 362 ? 16.390 27.520 47.047 1.00 86.67 391 VAL B O 1
ATOM 7185 N N . HIS C 2 363 ? 18.393 27.741 46.062 1.00 85.57 392 HIS B N 1
ATOM 7186 C CA . HIS C 2 363 ? 18.183 29.140 45.721 1.00 85.57 392 HIS B CA 1
ATOM 7187 C C . HIS C 2 363 ? 16.970 29.302 44.806 1.00 88.11 392 HIS B C 1
ATOM 7188 O O . HIS C 2 363 ? 16.676 28.448 43.967 1.00 92.04 392 HIS B O 1
ATOM 7195 N N . GLY C 2 364 ? 16.266 30.419 44.972 1.00 87.18 393 GLY B N 1
ATOM 7196 C CA . GLY C 2 364 ? 15.205 30.784 44.056 1.00 88.76 393 GLY B CA 1
ATOM 7197 C C . GLY C 2 364 ? 13.862 30.137 44.304 1.00 89.59 393 GLY B C 1
ATOM 7198 O O . GLY C 2 364 ? 13.046 30.062 43.377 1.00 89.56 393 GLY B O 1
ATOM 7199 N N . ASN C 2 365 ? 13.596 29.672 45.521 1.00 89.81 394 ASN B N 1
ATOM 7200 C CA . ASN C 2 365 ? 12.311 29.073 45.855 1.00 91.36 394 ASN B CA 1
ATOM 7201 C C . ASN C 2 365 ? 11.628 29.892 46.953 1.00 90.16 394 ASN B C 1
ATOM 7202 O O . ASN C 2 365 ? 12.027 31.018 47.259 1.00 90.16 394 ASN B O 1
ATOM 7207 N N . PHE C 2 366 ? 10.593 29.306 47.556 1.00 89.11 395 PHE B N 1
ATOM 7208 C CA . PHE C 2 366 ? 9.695 30.010 48.467 1.00 89.96 395 PHE B CA 1
ATOM 7209 C C . PHE C 2 366 ? 9.690 29.394 49.866 1.00 89.04 395 PHE B C 1
ATOM 7210 O O . PHE C 2 366 ? 8.673 29.429 50.562 1.00 88.42 395 PHE B O 1
ATOM 7218 N N . LEU C 2 367 ? 10.814 28.810 50.283 1.00 90.76 396 LEU B N 1
ATOM 7219 C CA . LEU C 2 367 ? 10.889 28.124 51.571 1.00 90.04 396 LEU B CA 1
ATOM 7220 C C . LEU C 2 367 ? 10.709 29.092 52.741 1.00 89.22 396 LEU B C 1
ATOM 7221 O O . LEU C 2 367 ? 11.024 30.282 52.649 1.00 91.74 396 LEU B O 1
ATOM 7226 N N . SER C 2 368 ? 10.173 28.569 53.844 1.00 89.06 397 SER B N 1
ATOM 7227 C CA . SER C 2 368 ? 9.856 29.318 55.057 1.00 93.27 397 SER B CA 1
ATOM 7228 C C . SER C 2 368 ? 10.576 28.698 56.257 1.00 94.01 397 SER B C 1
ATOM 7229 O O . SER C 2 368 ? 11.386 27.779 56.116 1.00 97.43 397 SER B O 1
ATOM 7232 N N . GLY C 2 369 ? 10.275 29.218 57.448 1.00 91.12 398 GLY B N 1
ATOM 7233 C CA . GLY C 2 369 ? 10.784 28.676 58.695 1.00 94.03 398 GLY B CA 1
ATOM 7234 C C . GLY C 2 369 ? 12.249 28.935 58.977 1.00 92.83 398 GLY B C 1
ATOM 7235 O O . GLY C 2 369 ? 12.976 29.452 58.124 1.00 91.84 398 GLY B O 1
ATOM 7236 N N . ALA C 2 370 ? 12.692 28.565 60.177 1.00 95.18 399 ALA B N 1
ATOM 7237 C CA . ALA C 2 370 ? 14.066 28.789 60.601 1.00 98.35 399 ALA B CA 1
ATOM 7238 C C . ALA C 2 370 ? 14.989 27.761 59.950 1.00 98.81 399 ALA B C 1
ATOM 7239 O O . ALA C 2 370 ? 14.564 26.939 59.130 1.00 99.90 399 ALA B O 1
ATOM 7241 N N . VAL C 2 371 ? 16.264 27.799 60.308 1.00 99.04 400 VAL B N 1
ATOM 7242 C CA . VAL C 2 371 ? 17.268 26.895 59.752 1.00 100.05 400 VAL B CA 1
ATOM 7243 C C . VAL C 2 371 ? 17.550 25.809 60.783 1.00 105.01 400 VAL B C 1
ATOM 7244 O O . VAL C 2 371 ? 17.873 26.138 61.933 1.00 104.46 400 VAL B O 1
ATOM 7248 N N . PRO C 2 372 ? 17.438 24.528 60.425 1.00 107.35 401 PRO B N 1
ATOM 7249 C CA . PRO C 2 372 ? 17.681 23.468 61.411 1.00 104.26 401 PRO B CA 1
ATOM 7250 C C . PRO C 2 372 ? 19.153 23.388 61.780 1.00 103.06 401 PRO B C 1
ATOM 7251 O O . PRO C 2 372 ? 20.038 23.593 60.945 1.00 100.18 401 PRO B O 1
ATOM 7255 N N . LEU C 2 373 ? 19.410 23.087 63.053 1.00 102.96 402 LEU B N 1
ATOM 7256 C CA . LEU C 2 373 ? 20.770 23.139 63.571 1.00 104.96 402 LEU B CA 1
ATOM 7257 C C . LEU C 2 373 ? 21.571 21.894 63.206 1.00 109.58 402 LEU B C 1
ATOM 7258 O O . LEU C 2 373 ? 22.798 21.971 63.069 1.00 108.67 402 LEU B O 1
ATOM 7263 N N . GLU C 2 374 ? 20.900 20.755 63.009 1.00 112.59 403 GLU B N 1
ATOM 7264 C CA . GLU C 2 374 ? 21.565 19.484 62.736 1.00 110.85 403 GLU B CA 1
ATOM 7265 C C . GLU C 2 374 ? 22.381 19.516 61.444 1.00 109.79 403 GLU B C 1
ATOM 7266 O O . GLU C 2 374 ? 23.023 18.521 61.086 1.00 111.26 403 GLU B O 1
ATOM 7272 N N . PHE C 2 375 ? 22.376 20.656 60.743 1.00 106.47 404 PHE B N 1
ATOM 7273 C CA . PHE C 2 375 ? 23.334 20.870 59.662 1.00 104.95 404 PHE B CA 1
ATOM 7274 C C . PHE C 2 375 ? 24.769 20.763 60.151 1.00 104.71 404 PHE B C 1
ATOM 7275 O O . PHE C 2 375 ? 25.686 20.624 59.335 1.00 103.45 404 PHE B O 1
ATOM 7283 N N . ARG C 2 376 ? 24.974 20.826 61.468 1.00 107.91 405 ARG B N 1
ATOM 7284 C CA . ARG C 2 376 ? 26.270 20.596 62.088 1.00 107.47 405 ARG B CA 1
ATOM 7285 C C . ARG C 2 376 ? 26.759 19.154 61.961 1.00 109.47 405 ARG B C 1
ATOM 7286 O O . ARG C 2 376 ? 27.924 18.889 62.278 1.00 111.46 405 ARG B O 1
ATOM 7294 N N . ASN C 2 377 ? 25.911 18.219 61.532 1.00 111.16 406 ASN B N 1
ATOM 7295 C CA . ASN C 2 377 ? 26.351 16.851 61.273 1.00 109.10 406 ASN B CA 1
ATOM 7296 C C . ASN C 2 377 ? 26.816 16.640 59.829 1.00 105.67 406 ASN B C 1
ATOM 7297 O O . ASN C 2 377 ? 27.287 15.547 59.499 1.00 112.35 406 ASN B O 1
ATOM 7302 N N . LEU C 2 378 ? 26.688 17.653 58.966 1.00 100.91 407 LEU B N 1
ATOM 7303 C CA . LEU C 2 378 ? 27.220 17.610 57.600 1.00 98.01 407 LEU B CA 1
ATOM 7304 C C . LEU C 2 378 ? 28.607 18.244 57.591 1.00 97.53 407 LEU B C 1
ATOM 7305 O O . LEU C 2 378 ? 28.789 19.423 57.283 1.00 100.78 407 LEU B O 1
ATOM 7310 N N . GLY C 2 379 ? 29.607 17.435 57.945 1.00 95.83 408 GLY B N 1
ATOM 7311 C CA . GLY C 2 379 ? 30.969 17.938 57.997 1.00 96.85 408 GLY B CA 1
ATOM 7312 C C . GLY C 2 379 ? 31.600 18.173 56.638 1.00 98.08 408 GLY B C 1
ATOM 7313 O O . GLY C 2 379 ? 32.399 19.098 56.477 1.00 100.03 408 GLY B O 1
ATOM 7314 N N . SER C 2 380 ? 31.247 17.357 55.645 1.00 92.61 409 SER B N 1
ATOM 7315 C CA . SER C 2 380 ? 31.795 17.478 54.298 1.00 89.59 409 SER B CA 1
ATOM 7316 C C . SER C 2 380 ? 31.102 18.544 53.452 1.00 92.18 409 SER B C 1
ATOM 7317 O O . SER C 2 380 ? 31.385 18.631 52.253 1.00 93.87 409 SER B O 1
ATOM 7320 N N . LEU C 2 381 ? 30.215 19.347 54.041 1.00 92.02 410 LEU B N 1
ATOM 7321 C CA . LEU C 2 381 ? 29.448 20.358 53.313 1.00 90.63 410 LEU B CA 1
ATOM 7322 C C . LEU C 2 381 ? 30.372 21.466 52.811 1.00 85.57 410 LEU B C 1
ATOM 7323 O O . LEU C 2 381 ? 30.890 22.261 53.603 1.00 86.41 410 LEU B O 1
ATOM 7328 N N . THR C 2 382 ? 30.595 21.513 51.495 1.00 79.97 411 THR B N 1
ATOM 7329 C CA . THR C 2 382 ? 31.450 22.525 50.890 1.00 80.04 411 THR B CA 1
ATOM 7330 C C . THR C 2 382 ? 30.693 23.679 50.243 1.00 80.23 411 THR B C 1
ATOM 7331 O O . THR C 2 382 ? 31.315 24.690 49.913 1.00 80.38 411 THR B O 1
ATOM 7335 N N . TYR C 2 383 ? 29.380 23.569 50.070 1.00 80.71 412 TYR B N 1
ATOM 7336 C CA . TYR C 2 383 ? 28.628 24.559 49.308 1.00 78.04 412 TYR B CA 1
ATOM 7337 C C . TYR C 2 383 ? 27.229 24.665 49.883 1.00 77.42 412 TYR B C 1
ATOM 7338 O O . TYR C 2 383 ? 26.494 23.672 49.916 1.00 77.63 412 TYR B O 1
ATOM 7347 N N . LEU C 2 384 ? 26.841 25.877 50.266 1.00 77.78 413 LEU B N 1
ATOM 7348 C CA . LEU C 2 384 ? 25.532 26.065 50.877 1.00 78.04 413 LEU B CA 1
ATOM 7349 C C . LEU C 2 384 ? 24.927 27.329 50.289 1.00 78.30 413 LEU B C 1
ATOM 7350 O O . LEU C 2 384 ? 25.409 28.427 50.582 1.00 78.57 413 LEU B O 1
ATOM 7355 N N . ASN C 2 385 ? 23.885 27.185 49.462 1.00 78.25 414 ASN B N 1
ATOM 7356 C CA . ASN C 2 385 ? 23.241 28.334 48.819 1.00 78.51 414 ASN B CA 1
ATOM 7357 C C . ASN C 2 385 ? 21.755 28.273 49.149 1.00 78.72 414 ASN B C 1
ATOM 7358 O O . ASN C 2 385 ? 21.032 27.415 48.631 1.00 78.55 414 ASN B O 1
ATOM 7363 N N . LEU C 2 386 ? 21.305 29.199 50.001 1.00 79.14 415 LEU B N 1
ATOM 7364 C CA . LEU C 2 386 ? 19.913 29.309 50.430 1.00 79.44 415 LEU B CA 1
ATOM 7365 C C . LEU C 2 386 ? 19.282 30.619 49.974 1.00 79.79 415 LEU B C 1
ATOM 7366 O O . LEU C 2 386 ? 18.262 31.035 50.533 1.00 80.15 415 LEU B O 1
ATOM 7371 N N . SER C 2 387 ? 19.867 31.276 48.976 1.00 83.65 416 SER B N 1
ATOM 7372 C CA . SER C 2 387 ? 19.515 32.653 48.661 1.00 85.55 416 SER B CA 1
ATOM 7373 C C . SER C 2 387 ? 18.092 32.765 48.113 1.00 88.89 416 SER B C 1
ATOM 7374 O O . SER C 2 387 ? 17.510 31.806 47.597 1.00 91.63 416 SER B O 1
ATOM 7377 N N . SER C 2 388 ? 17.527 33.966 48.261 1.00 89.67 417 SER B N 1
ATOM 7378 C CA . SER C 2 388 ? 16.247 34.339 47.662 1.00 90.72 417 SER B CA 1
ATOM 7379 C C . SER C 2 388 ? 15.104 33.464 48.188 1.00 91.15 417 SER B C 1
ATOM 7380 O O . SER C 2 388 ? 14.375 32.821 47.430 1.00 93.53 417 SER B O 1
ATOM 7383 N N . ASN C 2 389 ? 14.960 33.451 49.511 1.00 88.36 418 ASN B N 1
ATOM 7384 C CA . ASN C 2 389 ? 13.902 32.699 50.180 1.00 89.68 418 ASN B CA 1
ATOM 7385 C C . ASN C 2 389 ? 13.402 33.530 51.360 1.00 90.95 418 ASN B C 1
ATOM 7386 O O . ASN C 2 389 ? 13.700 34.721 51.477 1.00 96.21 418 ASN B O 1
ATOM 7391 N N . SER C 2 390 ? 12.621 32.901 52.239 1.00 88.20 419 SER B N 1
ATOM 7392 C CA . SER C 2 390 ? 11.984 33.590 53.358 1.00 91.28 419 SER B CA 1
ATOM 7393 C C . SER C 2 390 ? 12.469 33.098 54.723 1.00 91.56 419 SER B C 1
ATOM 7394 O O . SER C 2 390 ? 11.730 33.182 55.706 1.00 93.80 419 SER B O 1
ATOM 7397 N N . PHE C 2 391 ? 13.690 32.562 54.800 1.00 86.28 420 PHE B N 1
ATOM 7398 C CA . PHE C 2 391 ? 14.171 31.961 56.045 1.00 86.34 420 PHE B CA 1
ATOM 7399 C C . PHE C 2 391 ? 14.216 32.966 57.193 1.00 86.93 420 PHE B C 1
ATOM 7400 O O . PHE C 2 391 ? 14.557 34.138 57.009 1.00 87.14 420 PHE B O 1
ATOM 7408 N N . LYS C 2 392 ? 13.859 32.489 58.384 1.00 87.54 421 LYS B N 1
ATOM 7409 C CA . LYS C 2 392 ? 13.731 33.269 59.607 1.00 88.68 421 LYS B CA 1
ATOM 7410 C C . LYS C 2 392 ? 14.718 32.771 60.660 1.00 90.08 421 LYS B C 1
ATOM 7411 O O . LYS C 2 392 ? 15.521 31.864 60.421 1.00 90.89 421 LYS B O 1
ATOM 7417 N N . GLY C 2 393 ? 14.647 33.389 61.840 1.00 95.45 422 GLY B N 1
ATOM 7418 C CA . GLY C 2 393 ? 15.468 33.012 62.976 1.00 96.95 422 GLY B CA 1
ATOM 7419 C C . GLY C 2 393 ? 16.917 33.444 62.875 1.00 94.59 422 GLY B C 1
ATOM 7420 O O . GLY C 2 393 ? 17.358 33.910 61.820 1.00 94.03 422 GLY B O 1
ATOM 7421 N N . LYS C 2 394 ? 17.669 33.294 63.964 1.00 93.94 423 LYS B N 1
ATOM 7422 C CA . LYS C 2 394 ? 19.055 33.725 63.952 1.00 92.32 423 LYS B CA 1
ATOM 7423 C C . LYS C 2 394 ? 19.882 32.824 63.046 1.00 88.69 423 LYS B C 1
ATOM 7424 O O . LYS C 2 394 ? 19.450 31.748 62.622 1.00 87.01 423 LYS B O 1
ATOM 7430 N N . ILE C 2 395 ? 21.093 33.277 62.755 1.00 90.87 424 ILE B N 1
ATOM 7431 C CA . ILE C 2 395 ? 22.053 32.435 62.060 1.00 91.97 424 ILE B CA 1
ATOM 7432 C C . ILE C 2 395 ? 22.565 31.461 63.110 1.00 95.20 424 ILE B C 1
ATOM 7433 O O . ILE C 2 395 ? 23.159 31.892 64.108 1.00 96.84 424 ILE B O 1
ATOM 7438 N N . PRO C 2 396 ? 22.326 30.161 62.958 1.00 98.20 425 PRO B N 1
ATOM 7439 C CA . PRO C 2 396 ? 22.851 29.200 63.933 1.00 98.58 425 PRO B CA 1
ATOM 7440 C C . PRO C 2 396 ? 24.368 29.283 63.998 1.00 99.34 425 PRO B C 1
ATOM 7441 O O . PRO C 2 396 ? 25.053 29.240 62.973 1.00 99.76 425 PRO B O 1
ATOM 7445 N N . ALA C 2 397 ? 24.894 29.433 65.216 1.00 97.44 426 ALA B N 1
ATOM 7446 C CA . ALA C 2 397 ? 26.340 29.525 65.373 1.00 97.35 426 ALA B CA 1
ATOM 7447 C C . ALA C 2 397 ? 27.023 28.266 64.863 1.00 101.57 426 ALA B C 1
ATOM 7448 O O . ALA C 2 397 ? 28.171 28.325 64.401 1.00 100.28 426 ALA B O 1
ATOM 7450 N N . GLU C 2 398 ? 26.302 27.148 64.875 1.00 103.51 427 GLU B N 1
ATOM 7451 C CA . GLU C 2 398 ? 26.804 25.858 64.432 1.00 100.83 427 GLU B CA 1
ATOM 7452 C C . GLU C 2 398 ? 27.244 25.859 62.974 1.00 99.98 427 GLU B C 1
ATOM 7453 O O . GLU C 2 398 ? 27.939 24.926 62.560 1.00 101.69 427 GLU B O 1
ATOM 7459 N N . LEU C 2 399 ? 26.871 26.875 62.187 1.00 99.53 428 LEU B N 1
ATOM 7460 C CA . LEU C 2 399 ? 27.352 26.970 60.814 1.00 100.81 428 LEU B CA 1
ATOM 7461 C C . LEU C 2 399 ? 28.832 27.306 60.728 1.00 103.56 428 LEU B C 1
ATOM 7462 O O . LEU C 2 399 ? 29.380 27.312 59.622 1.00 105.49 428 LEU B O 1
ATOM 7467 N N . GLY C 2 400 ? 29.485 27.598 61.850 1.00 104.63 429 GLY B N 1
ATOM 7468 C CA . GLY C 2 400 ? 30.896 27.932 61.814 1.00 104.93 429 GLY B CA 1
ATOM 7469 C C . GLY C 2 400 ? 31.852 26.759 61.860 1.00 112.13 429 GLY B C 1
ATOM 7470 O O . GLY C 2 400 ? 33.024 26.892 61.493 1.00 112.99 429 GLY B O 1
ATOM 7471 N N . HIS C 2 401 ? 31.373 25.604 62.319 1.00 112.35 430 HIS B N 1
ATOM 7472 C CA . HIS C 2 401 ? 32.207 24.422 62.466 1.00 112.35 430 HIS B CA 1
ATOM 7473 C C . HIS C 2 401 ? 32.137 23.490 61.258 1.00 107.14 430 HIS B C 1
ATOM 7474 O O . HIS C 2 401 ? 32.444 22.300 61.385 1.00 108.25 430 HIS B O 1
ATOM 7481 N N . ILE C 2 402 ? 31.644 23.979 60.139 1.00 101.98 431 ILE B N 1
ATOM 7482 C CA . ILE C 2 402 ? 31.565 23.144 58.968 1.00 101.18 431 ILE B CA 1
ATOM 7483 C C . ILE C 2 402 ? 32.780 23.540 58.213 1.00 101.43 431 ILE B C 1
ATOM 7484 O O . ILE C 2 402 ? 32.735 23.905 57.059 1.00 96.64 431 ILE B O 1
ATOM 7489 N N . ILE C 2 403 ? 33.900 23.420 58.887 1.00 108.73 432 ILE B N 1
ATOM 7490 C CA . ILE C 2 403 ? 35.201 23.819 58.378 1.00 108.68 432 ILE B CA 1
ATOM 7491 C C . ILE C 2 403 ? 35.565 23.847 56.896 1.00 108.28 432 ILE B C 1
ATOM 7492 O O . ILE C 2 403 ? 36.327 24.713 56.512 1.00 108.48 432 ILE B O 1
ATOM 7497 N N . ASN C 2 404 ? 35.095 22.937 56.057 1.00 99.39 433 ASN B N 1
ATOM 7498 C CA . ASN C 2 404 ? 35.489 23.030 54.665 1.00 95.47 433 ASN B CA 1
ATOM 7499 C C . ASN C 2 404 ? 34.560 23.840 53.782 1.00 94.09 433 ASN B C 1
ATOM 7500 O O . ASN C 2 404 ? 34.637 23.747 52.575 1.00 90.12 433 ASN B O 1
ATOM 7505 N N . LEU C 2 405 ? 33.695 24.649 54.367 1.00 91.33 434 LEU B N 1
ATOM 7506 C CA . LEU C 2 405 ? 32.779 25.439 53.567 1.00 86.16 434 LEU B CA 1
ATOM 7507 C C . LEU C 2 405 ? 33.525 26.357 52.646 1.00 83.49 434 LEU B C 1
ATOM 7508 O O . LEU C 2 405 ? 34.416 27.054 53.075 1.00 87.99 434 LEU B O 1
ATOM 7513 N N . ASP C 2 406 ? 33.162 26.371 51.376 1.00 77.76 435 ASP B N 1
ATOM 7514 C CA . ASP C 2 406 ? 33.846 27.239 50.445 1.00 77.87 435 ASP B CA 1
ATOM 7515 C C . ASP C 2 406 ? 33.009 28.443 50.049 1.00 78.11 435 ASP B C 1
ATOM 7516 O O . ASP C 2 406 ? 33.543 29.493 49.804 1.00 79.91 435 ASP B O 1
ATOM 7521 N N . THR C 2 407 ? 31.700 28.278 49.998 1.00 78.06 436 THR B N 1
ATOM 7522 C CA . THR C 2 407 ? 30.736 29.331 49.689 1.00 78.33 436 THR B CA 1
ATOM 7523 C C . THR C 2 407 ? 29.497 29.202 50.567 1.00 78.48 436 THR B C 1
ATOM 7524 O O . THR C 2 407 ? 28.896 28.119 50.680 1.00 78.24 436 THR B O 1
ATOM 7528 N N . LEU C 2 408 ? 29.069 30.340 51.117 1.00 78.90 437 LEU B N 1
ATOM 7529 C CA . LEU C 2 408 ? 27.913 30.385 52.008 1.00 79.14 437 LEU B CA 1
ATOM 7530 C C . LEU C 2 408 ? 27.066 31.570 51.562 1.00 79.45 437 LEU B C 1
ATOM 7531 O O . LEU C 2 408 ? 27.488 32.731 51.685 1.00 80.86 437 LEU B O 1
ATOM 7536 N N . ASP C 2 409 ? 25.877 31.270 51.034 1.00 79.36 438 ASP B N 1
ATOM 7537 C CA . ASP C 2 409 ? 24.984 32.251 50.418 1.00 79.61 438 ASP B CA 1
ATOM 7538 C C . ASP C 2 409 ? 23.657 32.236 51.170 1.00 79.87 438 ASP B C 1
ATOM 7539 O O . ASP C 2 409 ? 22.875 31.287 51.044 1.00 79.67 438 ASP B O 1
ATOM 7544 N N . LEU C 2 410 ? 23.409 33.287 51.957 1.00 80.35 439 LEU B N 1
ATOM 7545 C CA . LEU C 2 410 ? 22.185 33.445 52.738 1.00 80.69 439 LEU B CA 1
ATOM 7546 C C . LEU C 2 410 ? 21.393 34.683 52.325 1.00 82.35 439 LEU B C 1
ATOM 7547 O O . LEU C 2 410 ? 20.541 35.151 53.090 1.00 82.75 439 LEU B O 1
ATOM 7552 N N . SER C 2 411 ? 21.650 35.226 51.135 1.00 80.97 440 SER B N 1
ATOM 7553 C CA . SER C 2 411 ? 21.076 36.515 50.786 1.00 82.15 440 SER B CA 1
ATOM 7554 C C . SER C 2 411 ? 19.581 36.377 50.500 1.00 85.05 440 SER B C 1
ATOM 7555 O O . SER C 2 411 ? 19.025 35.279 50.457 1.00 88.74 440 SER B O 1
ATOM 7558 N N . GLY C 2 412 ? 18.929 37.521 50.307 1.00 85.13 441 GLY B N 1
ATOM 7559 C CA . GLY C 2 412 ? 17.537 37.531 49.887 1.00 91.70 441 GLY B CA 1
ATOM 7560 C C . GLY C 2 412 ? 16.551 36.935 50.870 1.00 90.32 441 GLY B C 1
ATOM 7561 O O . GLY C 2 412 ? 15.495 36.452 50.449 1.00 89.99 441 GLY B O 1
ATOM 7562 N N . ASN C 2 413 ? 16.855 36.959 52.164 1.00 87.45 442 ASN B N 1
ATOM 7563 C CA . ASN C 2 413 ? 16.022 36.292 53.161 1.00 88.75 442 ASN B CA 1
ATOM 7564 C C . ASN C 2 413 ? 15.578 37.287 54.234 1.00 89.93 442 ASN B C 1
ATOM 7565 O O . ASN C 2 413 ? 15.776 38.500 54.112 1.00 92.61 442 ASN B O 1
ATOM 7570 N N . ASN C 2 414 ? 14.975 36.751 55.296 1.00 90.46 443 ASN B N 1
ATOM 7571 C CA . ASN C 2 414 ? 14.498 37.526 56.435 1.00 92.63 443 ASN B CA 1
ATOM 7572 C C . ASN C 2 414 ? 15.269 37.206 57.719 1.00 91.38 443 ASN B C 1
ATOM 7573 O O . ASN C 2 414 ? 14.716 37.304 58.818 1.00 91.19 443 ASN B O 1
ATOM 7578 N N . PHE C 2 415 ? 16.537 36.805 57.596 1.00 89.58 444 PHE B N 1
ATOM 7579 C CA . PHE C 2 415 ? 17.350 36.475 58.765 1.00 86.44 444 PHE B CA 1
ATOM 7580 C C . PHE C 2 415 ? 17.461 37.663 59.715 1.00 87.41 444 PHE B C 1
ATOM 7581 O O . PHE C 2 415 ? 17.572 38.813 59.287 1.00 92.52 444 PHE B O 1
ATOM 7589 N N . SER C 2 416 ? 17.421 37.375 61.015 1.00 88.38 445 SER B N 1
ATOM 7590 C CA . SER C 2 416 ? 17.479 38.384 62.067 1.00 90.96 445 SER B CA 1
ATOM 7591 C C . SER C 2 416 ? 18.569 38.013 63.068 1.00 94.35 445 SER B C 1
ATOM 7592 O O . SER C 2 416 ? 19.242 36.986 62.939 1.00 97.20 445 SER B O 1
ATOM 7595 N N . GLY C 2 417 ? 18.742 38.860 64.076 1.00 92.89 446 GLY B N 1
ATOM 7596 C CA . GLY C 2 417 ? 19.721 38.624 65.114 1.00 95.63 446 GLY B CA 1
ATOM 7597 C C . GLY C 2 417 ? 21.134 38.969 64.676 1.00 97.61 446 GLY B C 1
ATOM 7598 O O . GLY C 2 417 ? 21.445 39.091 63.491 1.00 96.24 446 GLY B O 1
ATOM 7599 N N . SER C 2 418 ? 22.006 39.134 65.666 1.00 100.14 447 SER B N 1
ATOM 7600 C CA . SER C 2 418 ? 23.373 39.518 65.361 1.00 98.82 447 SER B CA 1
ATOM 7601 C C . SER C 2 418 ? 24.097 38.373 64.653 1.00 97.03 447 SER B C 1
ATOM 7602 O O . SER C 2 418 ? 23.637 37.228 64.617 1.00 96.55 447 SER B O 1
ATOM 7605 N N . ILE C 2 419 ? 25.256 38.697 64.099 1.00 94.83 448 ILE B N 1
ATOM 7606 C CA . ILE C 2 419 ? 26.026 37.725 63.321 1.00 94.11 448 ILE B CA 1
ATOM 7607 C C . ILE C 2 419 ? 26.789 36.819 64.284 1.00 94.08 448 ILE B C 1
ATOM 7608 O O . ILE C 2 419 ? 27.433 37.325 65.216 1.00 94.59 448 ILE B O 1
ATOM 7613 N N . PRO C 2 420 ? 26.729 35.499 64.110 1.00 98.97 449 PRO B N 1
ATOM 7614 C CA . PRO C 2 420 ? 27.471 34.606 65.008 1.00 98.35 449 PRO B CA 1
ATOM 7615 C C . PRO C 2 420 ? 28.970 34.846 64.907 1.00 100.43 449 PRO B C 1
ATOM 7616 O O . PRO C 2 420 ? 29.530 34.938 63.812 1.00 101.44 449 PRO B O 1
ATOM 7620 N N . LEU C 2 421 ? 29.617 34.952 66.069 1.00 102.87 450 LEU B N 1
ATOM 7621 C CA . LEU C 2 421 ? 31.068 35.073 66.097 1.00 101.83 450 LEU B CA 1
ATOM 7622 C C . LEU C 2 421 ? 31.723 33.828 65.516 1.00 102.65 450 LEU B C 1
ATOM 7623 O O . LEU C 2 421 ? 32.785 33.905 64.879 1.00 100.04 450 LEU B O 1
ATOM 7628 N N . THR C 2 422 ? 31.071 32.679 65.685 1.00 103.99 451 THR B N 1
ATOM 7629 C CA . THR C 2 422 ? 31.584 31.401 65.225 1.00 104.61 451 THR B CA 1
ATOM 7630 C C . THR C 2 422 ? 31.720 31.321 63.710 1.00 104.66 451 THR B C 1
ATOM 7631 O O . THR C 2 422 ? 32.312 30.357 63.214 1.00 107.48 451 THR B O 1
ATOM 7635 N N . LEU C 2 423 ? 31.217 32.312 62.966 1.00 105.87 452 LEU B N 1
ATOM 7636 C CA . LEU C 2 423 ? 31.462 32.369 61.531 1.00 106.99 452 LEU B CA 1
ATOM 7637 C C . LEU C 2 423 ? 32.908 32.722 61.199 1.00 106.67 452 LEU B C 1
ATOM 7638 O O . LEU C 2 423 ? 33.265 32.736 60.015 1.00 105.35 452 LEU B O 1
ATOM 7643 N N . GLY C 2 424 ? 33.749 32.986 62.203 1.00 110.90 453 GLY B N 1
ATOM 7644 C CA . GLY C 2 424 ? 35.134 33.323 61.933 1.00 110.85 453 GLY B CA 1
ATOM 7645 C C . GLY C 2 424 ? 36.032 32.159 61.559 1.00 110.70 453 GLY B C 1
ATOM 7646 O O . GLY C 2 424 ? 37.127 32.384 61.030 1.00 113.71 453 GLY B O 1
ATOM 7647 N N . ASP C 2 425 ? 35.602 30.923 61.815 1.00 110.80 454 ASP B N 1
ATOM 7648 C CA . ASP C 2 425 ? 36.475 29.760 61.720 1.00 112.43 454 ASP B CA 1
ATOM 7649 C C . ASP C 2 425 ? 36.334 28.985 60.407 1.00 107.07 454 ASP B C 1
ATOM 7650 O O . ASP C 2 425 ? 36.659 27.793 60.367 1.00 112.41 454 ASP B O 1
ATOM 7655 N N . LEU C 2 426 ? 35.884 29.628 59.331 1.00 102.93 455 LEU B N 1
ATOM 7656 C CA . LEU C 2 426 ? 35.915 29.017 57.999 1.00 101.69 455 LEU B CA 1
ATOM 7657 C C . LEU C 2 426 ? 37.138 29.543 57.252 1.00 103.77 455 LEU B C 1
ATOM 7658 O O . LEU C 2 426 ? 37.056 30.510 56.495 1.00 101.48 455 LEU B O 1
ATOM 7663 N N . GLU C 2 427 ? 38.285 28.887 57.464 1.00 110.96 456 GLU B N 1
ATOM 7664 C CA . GLU C 2 427 ? 39.509 29.303 56.780 1.00 111.32 456 GLU B CA 1
ATOM 7665 C C . GLU C 2 427 ? 39.386 29.156 55.270 1.00 106.63 456 GLU B C 1
ATOM 7666 O O . GLU C 2 427 ? 39.847 30.019 54.515 1.00 103.63 456 GLU B O 1
ATOM 7672 N N . HIS C 2 428 ? 38.767 28.073 54.809 1.00 100.87 457 HIS B N 1
ATOM 7673 C CA . HIS C 2 428 ? 38.652 27.790 53.384 1.00 99.07 457 HIS B CA 1
ATOM 7674 C C . HIS C 2 428 ? 37.493 28.515 52.722 1.00 94.05 457 HIS B C 1
ATOM 7675 O O . HIS C 2 428 ? 37.229 28.279 51.539 1.00 90.80 457 HIS B O 1
ATOM 7682 N N . LEU C 2 429 ? 36.803 29.384 53.452 1.00 91.54 458 LEU B N 1
ATOM 7683 C CA . LEU C 2 429 ? 35.706 30.149 52.879 1.00 89.36 458 LEU B CA 1
ATOM 7684 C C . LEU C 2 429 ? 36.229 31.187 51.893 1.00 87.81 458 LEU B C 1
ATOM 7685 O O . LEU C 2 429 ? 37.237 31.855 52.146 1.00 90.88 458 LEU B O 1
ATOM 7690 N N . LEU C 2 430 ? 35.532 31.322 50.764 1.00 79.63 459 LEU B N 1
ATOM 7691 C CA . LEU C 2 430 ? 35.853 32.310 49.737 1.00 79.79 459 LEU B CA 1
ATOM 7692 C C . LEU C 2 430 ? 34.786 33.378 49.571 1.00 80.08 459 LEU B C 1
ATOM 7693 O O . LEU C 2 430 ? 35.117 34.546 49.349 1.00 80.43 459 LEU B O 1
ATOM 7698 N N . ILE C 2 431 ? 33.512 33.000 49.637 1.00 79.35 460 ILE B N 1
ATOM 7699 C CA . ILE C 2 431 ? 32.404 33.891 49.317 1.00 79.59 460 ILE B CA 1
ATOM 7700 C C . ILE C 2 431 ? 31.379 33.810 50.439 1.00 79.75 460 ILE B C 1
ATOM 7701 O O . ILE C 2 431 ? 30.793 32.742 50.679 1.00 79.47 460 ILE B O 1
ATOM 7706 N N . LEU C 2 432 ? 31.151 34.936 51.112 1.00 80.23 461 LEU B N 1
ATOM 7707 C CA . LEU C 2 432 ? 30.189 35.022 52.205 1.00 80.48 461 LEU B CA 1
ATOM 7708 C C . LEU C 2 432 ? 29.195 36.117 51.837 1.00 80.81 461 LEU B C 1
ATOM 7709 O O . LEU C 2 432 ? 29.539 37.309 51.851 1.00 81.21 461 LEU B O 1
ATOM 7714 N N . ASN C 2 433 ? 27.971 35.714 51.475 1.00 80.66 462 ASN B N 1
ATOM 7715 C CA . ASN C 2 433 ? 26.933 36.660 51.066 1.00 80.95 462 ASN B CA 1
ATOM 7716 C C . ASN C 2 433 ? 25.797 36.599 52.079 1.00 81.20 462 ASN B C 1
ATOM 7717 O O . ASN C 2 433 ? 25.047 35.619 52.129 1.00 80.95 462 ASN B O 1
ATOM 7722 N N . LEU C 2 434 ? 25.687 37.647 52.890 1.00 81.73 463 LEU B N 1
ATOM 7723 C CA . LEU C 2 434 ? 24.643 37.800 53.893 1.00 82.09 463 LEU B CA 1
ATOM 7724 C C . LEU C 2 434 ? 23.711 38.952 53.540 1.00 82.49 463 LEU B C 1
ATOM 7725 O O . LEU C 2 434 ? 22.967 39.438 54.398 1.00 82.94 463 LEU B O 1
ATOM 7730 N N . SER C 2 435 ? 23.745 39.400 52.286 1.00 82.37 464 SER B N 1
ATOM 7731 C CA . SER C 2 435 ? 23.141 40.665 51.910 1.00 82.80 464 SER B CA 1
ATOM 7732 C C . SER C 2 435 ? 21.619 40.555 51.876 1.00 82.94 464 SER B C 1
ATOM 7733 O O . SER C 2 435 ? 21.040 39.467 51.929 1.00 84.05 464 SER B O 1
ATOM 7736 N N . ARG C 2 436 ? 20.975 41.721 51.798 1.00 86.75 465 ARG B N 1
ATOM 7737 C CA . ARG C 2 436 ? 19.529 41.828 51.587 1.00 86.14 465 ARG B CA 1
ATOM 7738 C C . ARG C 2 436 ? 18.735 41.079 52.657 1.00 87.28 465 ARG B C 1
ATOM 7739 O O . ARG C 2 436 ? 17.723 40.439 52.364 1.00 87.13 465 ARG B O 1
ATOM 7747 N N . ASN C 2 437 ? 19.195 41.157 53.906 1.00 88.32 466 ASN B N 1
ATOM 7748 C CA . ASN C 2 437 ? 18.490 40.516 55.012 1.00 87.15 466 ASN B CA 1
ATOM 7749 C C . ASN C 2 437 ? 18.015 41.525 56.051 1.00 90.26 466 ASN B C 1
ATOM 7750 O O . ASN C 2 437 ? 17.910 42.721 55.761 1.00 93.37 466 ASN B O 1
ATOM 7755 N N . HIS C 2 438 ? 17.734 41.056 57.270 1.00 90.75 467 HIS B N 1
ATOM 7756 C CA . HIS C 2 438 ? 17.229 41.902 58.348 1.00 91.73 467 HIS B CA 1
ATOM 7757 C C . HIS C 2 438 ? 18.112 41.854 59.598 1.00 90.19 467 HIS B C 1
ATOM 7758 O O . HIS C 2 438 ? 17.609 41.952 60.718 1.00 89.61 467 HIS B O 1
ATOM 7765 N N . LEU C 2 439 ? 19.424 41.706 59.432 1.00 88.87 468 LEU B N 1
ATOM 7766 C CA . LEU C 2 439 ? 20.294 41.361 60.553 1.00 91.95 468 LEU B CA 1
ATOM 7767 C C . LEU C 2 439 ? 20.375 42.472 61.599 1.00 96.89 468 LEU B C 1
ATOM 7768 O O . LEU C 2 439 ? 20.590 43.643 61.274 1.00 93.89 468 LEU B O 1
ATOM 7773 N N . ASN C 2 440 ? 20.206 42.086 62.868 1.00 102.36 469 ASN B N 1
ATOM 7774 C CA . ASN C 2 440 ? 20.380 42.976 64.012 1.00 99.79 469 ASN B CA 1
ATOM 7775 C C . ASN C 2 440 ? 21.859 43.079 64.361 1.00 101.09 469 ASN B C 1
ATOM 7776 O O . ASN C 2 440 ? 22.723 42.756 63.538 1.00 98.43 469 ASN B O 1
ATOM 7781 N N . GLY C 2 441 ? 22.157 43.529 65.574 1.00 106.91 470 GLY B N 1
ATOM 7782 C CA . GLY C 2 441 ? 23.506 43.453 66.099 1.00 106.77 470 GLY B CA 1
ATOM 7783 C C . GLY C 2 441 ? 24.490 44.331 65.346 1.00 106.57 470 GLY B C 1
ATOM 7784 O O . GLY C 2 441 ? 24.148 45.107 64.455 1.00 106.65 470 GLY B O 1
ATOM 7785 N N . THR C 2 442 ? 25.751 44.195 65.736 1.00 104.93 471 THR B N 1
ATOM 7786 C CA . THR C 2 442 ? 26.839 44.961 65.161 1.00 103.93 471 THR B CA 1
ATOM 7787 C C . THR C 2 442 ? 27.649 44.059 64.231 1.00 102.78 471 THR B C 1
ATOM 7788 O O . THR C 2 442 ? 27.269 42.918 63.945 1.00 102.17 471 THR B O 1
ATOM 7792 N N . LEU C 2 443 ? 28.779 44.569 63.749 1.00 99.24 472 LEU B N 1
ATOM 7793 C CA . LEU C 2 443 ? 29.614 43.838 62.810 1.00 96.67 472 LEU B CA 1
ATOM 7794 C C . LEU C 2 443 ? 30.747 43.134 63.539 1.00 100.88 472 LEU B C 1
ATOM 7795 O O . LEU C 2 443 ? 31.624 43.811 64.098 1.00 101.83 472 LEU B O 1
ATOM 7800 N N . PRO C 2 444 ? 30.779 41.802 63.560 1.00 104.68 473 PRO B N 1
ATOM 7801 C CA . PRO C 2 444 ? 31.814 41.088 64.317 1.00 104.74 473 PRO B CA 1
ATOM 7802 C C . PRO C 2 444 ? 33.162 41.122 63.608 1.00 102.72 473 PRO B C 1
ATOM 7803 O O . PRO C 2 444 ? 33.247 41.167 62.379 1.00 100.48 473 PRO B O 1
ATOM 7807 N N . ALA C 2 445 ? 34.231 41.088 64.416 1.00 100.94 474 ALA B N 1
ATOM 7808 C CA . ALA C 2 445 ? 35.591 41.325 63.935 1.00 97.95 474 ALA B CA 1
ATOM 7809 C C . ALA C 2 445 ? 36.324 40.071 63.467 1.00 96.96 474 ALA B C 1
ATOM 7810 O O . ALA C 2 445 ? 37.260 40.183 62.659 1.00 95.50 474 ALA B O 1
ATOM 7812 N N . GLU C 2 446 ? 35.918 38.884 63.927 1.00 97.68 475 GLU B N 1
ATOM 7813 C CA . GLU C 2 446 ? 36.579 37.641 63.540 1.00 94.78 475 GLU B CA 1
ATOM 7814 C C . GLU C 2 446 ? 36.591 37.425 62.029 1.00 96.48 475 GLU B C 1
ATOM 7815 O O . GLU C 2 446 ? 37.240 36.483 61.557 1.00 97.43 475 GLU B O 1
ATOM 7821 N N . PHE C 2 447 ? 35.912 38.293 61.269 1.00 97.84 476 PHE B N 1
ATOM 7822 C CA . PHE C 2 447 ? 36.022 38.338 59.816 1.00 97.18 476 PHE B CA 1
ATOM 7823 C C . PHE C 2 447 ? 37.454 38.529 59.341 1.00 97.88 476 PHE B C 1
ATOM 7824 O O . PHE C 2 447 ? 37.719 38.360 58.146 1.00 100.36 476 PHE B O 1
ATOM 7832 N N . GLY C 2 448 ? 38.384 38.859 60.240 1.00 100.34 477 GLY B N 1
ATOM 7833 C CA . GLY C 2 448 ? 39.780 38.916 59.853 1.00 101.46 477 GLY B CA 1
ATOM 7834 C C . GLY C 2 448 ? 40.401 37.559 59.594 1.00 101.25 477 GLY B C 1
ATOM 7835 O O . GLY C 2 448 ? 41.459 37.485 58.959 1.00 100.18 477 GLY B O 1
ATOM 7836 N N . ASN C 2 449 ? 39.759 36.484 60.054 1.00 102.53 478 ASN B N 1
ATOM 7837 C CA . ASN C 2 449 ? 40.317 35.142 59.963 1.00 105.45 478 ASN B CA 1
ATOM 7838 C C . ASN C 2 449 ? 39.927 34.413 58.680 1.00 100.92 478 ASN B C 1
ATOM 7839 O O . ASN C 2 449 ? 40.249 33.230 58.529 1.00 100.53 478 ASN B O 1
ATOM 7844 N N . LEU C 2 450 ? 39.258 35.091 57.746 1.00 96.46 479 LEU B N 1
ATOM 7845 C CA . LEU C 2 450 ? 38.914 34.497 56.456 1.00 96.48 479 LEU B CA 1
ATOM 7846 C C . LEU C 2 450 ? 40.067 34.764 55.492 1.00 95.93 479 LEU B C 1
ATOM 7847 O O . LEU C 2 450 ? 40.068 35.719 54.719 1.00 94.43 479 LEU B O 1
ATOM 7852 N N . ARG C 2 451 ? 41.089 33.910 55.565 1.00 102.34 480 ARG B N 1
ATOM 7853 C CA . ARG C 2 451 ? 42.308 34.182 54.812 1.00 105.00 480 ARG B CA 1
ATOM 7854 C C . ARG C 2 451 ? 42.040 34.136 53.312 1.00 101.49 480 ARG B C 1
ATOM 7855 O O . ARG C 2 451 ? 42.454 35.029 52.564 1.00 97.34 480 ARG B O 1
ATOM 7863 N N . SER C 2 452 ? 41.350 33.090 52.861 1.00 94.76 481 SER B N 1
ATOM 7864 C CA . SER C 2 452 ? 41.048 32.861 51.454 1.00 91.58 481 SER B CA 1
ATOM 7865 C C . SER C 2 452 ? 39.816 33.598 50.948 1.00 91.52 481 SER B C 1
ATOM 7866 O O . SER C 2 452 ? 39.453 33.399 49.784 1.00 91.26 481 SER B O 1
ATOM 7869 N N . ILE C 2 453 ? 39.165 34.433 51.763 1.00 90.19 482 ILE B N 1
ATOM 7870 C CA . ILE C 2 453 ? 37.918 35.059 51.328 1.00 87.34 482 ILE B CA 1
ATOM 7871 C C . ILE C 2 453 ? 38.187 35.981 50.146 1.00 86.82 482 ILE B C 1
ATOM 7872 O O . ILE C 2 453 ? 39.214 36.670 50.088 1.00 90.77 482 ILE B O 1
ATOM 7877 N N . GLN C 2 454 ? 37.275 35.963 49.173 1.00 83.29 483 GLN B N 1
ATOM 7878 C CA . GLN C 2 454 ? 37.329 36.853 48.019 1.00 86.45 483 GLN B CA 1
ATOM 7879 C C . GLN C 2 454 ? 36.215 37.881 47.997 1.00 87.80 483 GLN B C 1
ATOM 7880 O O . GLN C 2 454 ? 36.430 38.997 47.522 1.00 89.10 483 GLN B O 1
ATOM 7886 N N . ILE C 2 455 ? 35.030 37.530 48.492 1.00 80.75 484 ILE B N 1
ATOM 7887 C CA . ILE C 2 455 ? 33.836 38.340 48.297 1.00 80.98 484 ILE B CA 1
ATOM 7888 C C . ILE C 2 455 ? 33.048 38.357 49.598 1.00 81.16 484 ILE B C 1
ATOM 7889 O O . ILE C 2 455 ? 32.583 37.306 50.061 1.00 80.85 484 ILE B O 1
ATOM 7894 N N . ILE C 2 456 ? 32.875 39.545 50.182 1.00 81.70 485 ILE B N 1
ATOM 7895 C CA . ILE C 2 456 ? 32.049 39.703 51.375 1.00 81.96 485 ILE B CA 1
ATOM 7896 C C . ILE C 2 456 ? 30.915 40.667 51.067 1.00 82.27 485 ILE B C 1
ATOM 7897 O O . ILE C 2 456 ? 31.154 41.785 50.590 1.00 84.53 485 ILE B O 1
ATOM 7902 N N . ASP C 2 457 ? 29.688 40.255 51.390 1.00 82.19 486 ASP B N 1
ATOM 7903 C CA . ASP C 2 457 ? 28.507 41.073 51.122 1.00 82.48 486 ASP B CA 1
ATOM 7904 C C . ASP C 2 457 ? 27.548 40.984 52.303 1.00 82.71 486 ASP B C 1
ATOM 7905 O O . ASP C 2 457 ? 26.948 39.931 52.539 1.00 82.40 486 ASP B O 1
ATOM 7910 N N . VAL C 2 458 ? 27.405 42.084 53.043 1.00 83.31 487 VAL B N 1
ATOM 7911 C CA . VAL C 2 458 ? 26.403 42.207 54.090 1.00 83.65 487 VAL B CA 1
ATOM 7912 C C . VAL C 2 458 ? 25.462 43.380 53.814 1.00 84.10 487 VAL B C 1
ATOM 7913 O O . VAL C 2 458 ? 24.817 43.892 54.724 1.00 84.57 487 VAL B O 1
ATOM 7917 N N . SER C 2 459 ? 25.346 43.781 52.550 1.00 84.34 488 SER B N 1
ATOM 7918 C CA . SER C 2 459 ? 24.609 44.983 52.205 1.00 84.82 488 SER B CA 1
ATOM 7919 C C . SER C 2 459 ? 23.121 44.818 52.508 1.00 86.33 488 SER B C 1
ATOM 7920 O O . SER C 2 459 ? 22.594 43.707 52.603 1.00 86.73 488 SER B O 1
ATOM 7923 N N . PHE C 2 460 ? 22.451 45.958 52.679 1.00 88.52 489 PHE B N 1
ATOM 7924 C CA . PHE C 2 460 ? 20.997 46.013 52.842 1.00 89.57 489 PHE B CA 1
ATOM 7925 C C . PHE C 2 460 ? 20.551 45.309 54.128 1.00 88.72 489 PHE B C 1
ATOM 7926 O O . PHE C 2 460 ? 19.573 44.562 54.143 1.00 91.57 489 PHE B O 1
ATOM 7934 N N . ASN C 2 461 ? 21.285 45.536 55.217 1.00 87.58 490 ASN B N 1
ATOM 7935 C CA . ASN C 2 461 ? 20.932 45.007 56.531 1.00 91.07 490 ASN B CA 1
ATOM 7936 C C . ASN C 2 461 ? 20.817 46.161 57.537 1.00 94.33 490 ASN B C 1
ATOM 7937 O O . ASN C 2 461 ? 20.787 47.335 57.160 1.00 93.91 490 ASN B O 1
ATOM 7942 N N . PHE C 2 462 ? 20.752 45.819 58.828 1.00 97.62 491 PHE B N 1
ATOM 7943 C CA . PHE C 2 462 ? 20.628 46.806 59.897 1.00 93.29 491 PHE B CA 1
ATOM 7944 C C . PHE C 2 462 ? 21.855 46.806 60.800 1.00 94.07 491 PHE B C 1
ATOM 7945 O O . PHE C 2 462 ? 21.757 47.133 61.985 1.00 96.01 491 PHE B O 1
ATOM 7953 N N . LEU C 2 463 ? 23.009 46.417 60.261 1.00 92.98 492 LEU B N 1
ATOM 7954 C CA . LEU C 2 463 ? 24.226 46.345 61.061 1.00 93.13 492 LEU B CA 1
ATOM 7955 C C . LEU C 2 463 ? 24.578 47.714 61.628 1.00 93.92 492 LEU B C 1
ATOM 7956 O O . LEU C 2 463 ? 24.338 48.751 61.007 1.00 94.18 492 LEU B O 1
ATOM 7961 N N . ALA C 2 464 ? 25.176 47.709 62.818 1.00 95.06 493 ALA B N 1
ATOM 7962 C CA . ALA C 2 464 ? 25.644 48.939 63.443 1.00 96.57 493 ALA B CA 1
ATOM 7963 C C . ALA C 2 464 ? 27.084 48.778 63.921 1.00 100.60 493 ALA B C 1
ATOM 7964 O O . ALA C 2 464 ? 27.749 47.798 63.568 1.00 101.70 493 ALA B O 1
ATOM 7966 N N . GLY C 2 465 ? 27.577 49.721 64.719 1.00 100.86 494 GLY B N 1
ATOM 7967 C CA . GLY C 2 465 ? 28.954 49.693 65.160 1.00 104.33 494 GLY B CA 1
ATOM 7968 C C . GLY C 2 465 ? 29.898 50.190 64.080 1.00 104.45 494 GLY B C 1
ATOM 7969 O O . GLY C 2 465 ? 29.512 50.462 62.946 1.00 104.09 494 GLY B O 1
ATOM 7970 N N . VAL C 2 466 ? 31.170 50.314 64.448 1.00 104.69 495 VAL B N 1
ATOM 7971 C CA . VAL C 2 466 ? 32.165 50.886 63.546 1.00 103.77 495 VAL B CA 1
ATOM 7972 C C . VAL C 2 466 ? 32.636 49.822 62.561 1.00 99.69 495 VAL B C 1
ATOM 7973 O O . VAL C 2 466 ? 32.609 48.621 62.852 1.00 99.69 495 VAL B O 1
ATOM 7977 N N . ILE C 2 467 ? 33.044 50.263 61.370 1.00 99.65 496 ILE B N 1
ATOM 7978 C CA . ILE C 2 467 ? 33.750 49.414 60.412 1.00 99.26 496 ILE B CA 1
ATOM 7979 C C . ILE C 2 467 ? 34.953 48.798 61.110 1.00 104.43 496 ILE B C 1
ATOM 7980 O O . ILE C 2 467 ? 35.833 49.534 61.579 1.00 109.43 496 ILE B O 1
ATOM 7985 N N . PRO C 2 468 ? 35.026 47.472 61.218 1.00 108.65 497 PRO B N 1
ATOM 7986 C CA . PRO C 2 468 ? 36.167 46.848 61.896 1.00 108.53 497 PRO B CA 1
ATOM 7987 C C . PRO C 2 468 ? 37.481 47.192 61.207 1.00 109.65 497 PRO B C 1
ATOM 7988 O O . PRO C 2 468 ? 37.548 47.339 59.985 1.00 109.17 497 PRO B O 1
ATOM 7992 N N . THR C 2 469 ? 38.537 47.325 62.018 1.00 112.71 498 THR B N 1
ATOM 7993 C CA . THR C 2 469 ? 39.854 47.718 61.527 1.00 114.53 498 THR B CA 1
ATOM 7994 C C . THR C 2 469 ? 40.700 46.546 61.042 1.00 111.02 498 THR B C 1
ATOM 7995 O O . THR C 2 469 ? 41.703 46.768 60.355 1.00 111.30 498 THR B O 1
ATOM 7999 N N . GLU C 2 470 ? 40.322 45.309 61.378 1.00 110.39 499 GLU B N 1
ATOM 8000 C CA . GLU C 2 470 ? 41.083 44.134 60.966 1.00 106.37 499 GLU B CA 1
ATOM 8001 C C . GLU C 2 470 ? 40.887 43.786 59.495 1.00 105.83 499 GLU B C 1
ATOM 8002 O O . GLU C 2 470 ? 41.645 42.963 58.967 1.00 106.58 499 GLU B O 1
ATOM 8008 N N . LEU C 2 471 ? 39.914 44.409 58.823 1.00 107.07 500 LEU B N 1
ATOM 8009 C CA . LEU C 2 471 ? 39.538 44.056 57.456 1.00 106.78 500 LEU B CA 1
ATOM 8010 C C . LEU C 2 471 ? 40.673 44.218 56.450 1.00 103.77 500 LEU B C 1
ATOM 8011 O O . LEU C 2 471 ? 40.543 43.736 55.319 1.00 99.97 500 LEU B O 1
ATOM 8016 N N . GLY C 2 472 ? 41.773 44.872 56.820 1.00 104.79 501 GLY B N 1
ATOM 8017 C CA . GLY C 2 472 ? 42.918 44.951 55.933 1.00 106.23 501 GLY B CA 1
ATOM 8018 C C . GLY C 2 472 ? 43.747 43.691 55.840 1.00 106.77 501 GLY B C 1
ATOM 8019 O O . GLY C 2 472 ? 44.674 43.634 55.024 1.00 109.59 501 GLY B O 1
ATOM 8020 N N . GLN C 2 473 ? 43.433 42.679 56.653 1.00 106.03 502 GLN B N 1
ATOM 8021 C CA . GLN C 2 473 ? 44.219 41.450 56.661 1.00 101.95 502 GLN B CA 1
ATOM 8022 C C . GLN C 2 473 ? 43.937 40.579 55.438 1.00 103.07 502 GLN B C 1
ATOM 8023 O O . GLN C 2 473 ? 44.818 39.835 54.995 1.00 103.65 502 GLN B O 1
ATOM 8029 N N . LEU C 2 474 ? 42.730 40.649 54.885 1.00 106.72 503 LEU B N 1
ATOM 8030 C CA . LEU C 2 474 ? 42.338 39.748 53.806 1.00 103.24 503 LEU B CA 1
ATOM 8031 C C . LEU C 2 474 ? 43.029 40.168 52.513 1.00 104.59 503 LEU B C 1
ATOM 8032 O O . LEU C 2 474 ? 42.712 41.214 51.941 1.00 104.14 503 LEU B O 1
ATOM 8037 N N . GLN C 2 475 ? 43.991 39.363 52.061 1.00 107.64 504 GLN B N 1
ATOM 8038 C CA . GLN C 2 475 ? 44.679 39.631 50.805 1.00 107.32 504 GLN B CA 1
ATOM 8039 C C . GLN C 2 475 ? 43.929 39.090 49.600 1.00 107.10 504 GLN B C 1
ATOM 8040 O O . GLN C 2 475 ? 44.115 39.603 48.491 1.00 108.69 504 GLN B O 1
ATOM 8046 N N . ASN C 2 476 ? 43.092 38.075 49.787 1.00 101.92 505 ASN B N 1
ATOM 8047 C CA . ASN C 2 476 ? 42.393 37.443 48.682 1.00 99.07 505 ASN B CA 1
ATOM 8048 C C . ASN C 2 476 ? 41.047 38.088 48.386 1.00 96.65 505 ASN B C 1
ATOM 8049 O O . ASN C 2 476 ? 40.378 37.677 47.430 1.00 95.59 505 ASN B O 1
ATOM 8054 N N . ILE C 2 477 ? 40.644 39.095 49.155 1.00 95.76 506 ILE B N 1
ATOM 8055 C CA . ILE C 2 477 ? 39.325 39.696 48.987 1.00 95.62 506 ILE B CA 1
ATOM 8056 C C . ILE C 2 477 ? 39.385 40.708 47.849 1.00 94.65 506 ILE B C 1
ATOM 8057 O O . ILE C 2 477 ? 40.240 41.601 47.836 1.00 94.45 506 ILE B O 1
ATOM 8062 N N . ASN C 2 478 ? 38.516 40.529 46.855 1.00 91.63 507 ASN B N 1
ATOM 8063 C CA . ASN C 2 478 ? 38.429 41.450 45.736 1.00 93.02 507 ASN B CA 1
ATOM 8064 C C . ASN C 2 478 ? 37.165 42.293 45.753 1.00 96.17 507 ASN B C 1
ATOM 8065 O O . ASN C 2 478 ? 37.081 43.263 44.991 1.00 99.75 507 ASN B O 1
ATOM 8070 N N . SER C 2 479 ? 36.189 41.961 46.596 1.00 91.12 508 SER B N 1
ATOM 8071 C CA . SER C 2 479 ? 34.949 42.715 46.669 1.00 91.64 508 SER B CA 1
ATOM 8072 C C . SER C 2 479 ? 34.499 42.835 48.116 1.00 89.16 508 SER B C 1
ATOM 8073 O O . SER C 2 479 ? 34.341 41.822 48.817 1.00 88.79 508 SER B O 1
ATOM 8076 N N . LEU C 2 480 ? 34.252 44.071 48.543 1.00 87.92 509 LEU B N 1
ATOM 8077 C CA . LEU C 2 480 ? 33.789 44.350 49.899 1.00 87.21 509 LEU B CA 1
ATOM 8078 C C . LEU C 2 480 ? 32.571 45.249 49.763 1.00 87.54 509 LEU B C 1
ATOM 8079 O O . LEU C 2 480 ? 32.686 46.401 49.323 1.00 89.75 509 LEU B O 1
ATOM 8084 N N . ILE C 2 481 ? 31.405 44.718 50.124 1.00 83.74 510 ILE B N 1
ATOM 8085 C CA . ILE C 2 481 ? 30.133 45.403 49.908 1.00 83.98 510 ILE B CA 1
ATOM 8086 C C . ILE C 2 481 ? 29.397 45.512 51.240 1.00 84.28 510 ILE B C 1
ATOM 8087 O O . ILE C 2 481 ? 28.954 44.498 51.793 1.00 83.97 510 ILE B O 1
ATOM 8092 N N . LEU C 2 482 ? 29.251 46.742 51.748 1.00 87.65 511 LEU B N 1
ATOM 8093 C CA . LEU C 2 482 ? 28.566 47.004 53.013 1.00 88.48 511 LEU B CA 1
ATOM 8094 C C . LEU C 2 482 ? 27.488 48.079 52.871 1.00 89.91 511 LEU B C 1
ATOM 8095 O O . LEU C 2 482 ? 27.259 48.856 53.804 1.00 88.27 511 LEU B O 1
ATOM 8100 N N . ASN C 2 483 ? 26.830 48.154 51.712 1.00 89.55 512 ASN B N 1
ATOM 8101 C CA . ASN C 2 483 ? 25.824 49.184 51.473 1.00 86.04 512 ASN B CA 1
ATOM 8102 C C . ASN C 2 483 ? 24.675 49.104 52.475 1.00 86.27 512 ASN B C 1
ATOM 8103 O O . ASN C 2 483 ? 24.355 48.037 53.005 1.00 88.38 512 ASN B O 1
ATOM 8108 N N . ASN C 2 484 ? 24.046 50.253 52.718 1.00 90.68 513 ASN B N 1
ATOM 8109 C CA . ASN C 2 484 ? 22.754 50.350 53.400 1.00 92.81 513 ASN B CA 1
ATOM 8110 C C . ASN C 2 484 ? 22.767 49.650 54.763 1.00 93.34 513 ASN B C 1
ATOM 8111 O O . ASN C 2 484 ? 22.030 48.695 55.015 1.00 96.21 513 ASN B O 1
ATOM 8116 N N . ASN C 2 485 ? 23.643 50.128 55.639 1.00 91.38 514 ASN B N 1
ATOM 8117 C CA . ASN C 2 485 ? 23.653 49.711 57.035 1.00 92.41 514 ASN B CA 1
ATOM 8118 C C . ASN C 2 485 ? 23.757 50.945 57.924 1.00 93.08 514 ASN B C 1
ATOM 8119 O O . ASN C 2 485 ? 23.903 52.072 57.443 1.00 95.91 514 ASN B O 1
ATOM 8124 N N . LYS C 2 486 ? 23.661 50.731 59.237 1.00 94.38 515 LYS B N 1
ATOM 8125 C CA . LYS C 2 486 ? 23.749 51.813 60.211 1.00 94.75 515 LYS B CA 1
ATOM 8126 C C . LYS C 2 486 ? 25.167 51.993 60.747 1.00 96.37 515 LYS B C 1
ATOM 8127 O O . LYS C 2 486 ? 25.343 52.549 61.839 1.00 100.13 515 LYS B O 1
ATOM 8133 N N . ILE C 2 487 ? 26.171 51.533 60.002 1.00 98.63 516 ILE B N 1
ATOM 8134 C CA . ILE C 2 487 ? 27.553 51.554 60.469 1.00 101.83 516 ILE B CA 1
ATOM 8135 C C . ILE C 2 487 ? 28.042 52.990 60.626 1.00 103.09 516 ILE B C 1
ATOM 8136 O O . ILE C 2 487 ? 27.914 53.812 59.709 1.00 101.85 516 ILE B O 1
ATOM 8141 N N . HIS C 2 488 ? 28.616 53.300 61.792 1.00 107.50 517 HIS B N 1
ATOM 8142 C CA . HIS C 2 488 ? 29.134 54.642 62.040 1.00 108.66 517 HIS B CA 1
ATOM 8143 C C . HIS C 2 488 ? 30.632 54.599 62.317 1.00 108.71 517 HIS B C 1
ATOM 8144 O O . HIS C 2 488 ? 31.305 53.619 61.982 1.00 107.76 517 HIS B O 1
ATOM 8151 N N . GLY C 2 489 ? 31.158 55.649 62.926 1.00 108.40 518 GLY B N 1
ATOM 8152 C CA . GLY C 2 489 ? 32.582 55.746 63.139 1.00 112.18 518 GLY B CA 1
ATOM 8153 C C . GLY C 2 489 ? 33.264 56.228 61.876 1.00 111.71 518 GLY B C 1
ATOM 8154 O O . GLY C 2 489 ? 32.632 56.714 60.934 1.00 110.72 518 GLY B O 1
ATOM 8155 N N . LYS C 2 490 ? 34.582 56.104 61.867 1.00 109.02 519 LYS B N 1
ATOM 8156 C CA . LYS C 2 490 ? 35.361 56.555 60.727 1.00 106.79 519 LYS B CA 1
ATOM 8157 C C . LYS C 2 490 ? 35.792 55.379 59.858 1.00 103.87 519 LYS B C 1
ATOM 8158 O O . LYS C 2 490 ? 35.625 54.208 60.212 1.00 101.84 519 LYS B O 1
ATOM 8164 N N . ILE C 2 491 ? 36.361 55.712 58.702 1.00 104.97 520 ILE B N 1
ATOM 8165 C CA . ILE C 2 491 ? 36.831 54.725 57.741 1.00 105.69 520 ILE B CA 1
ATOM 8166 C C . ILE C 2 491 ? 38.263 54.344 58.131 1.00 108.52 520 ILE B C 1
ATOM 8167 O O . ILE C 2 491 ? 39.143 55.216 58.093 1.00 111.04 520 ILE B O 1
ATOM 8172 N N . PRO C 2 492 ? 38.519 53.100 58.516 1.00 108.73 521 PRO B N 1
ATOM 8173 C CA . PRO C 2 492 ? 39.885 52.713 58.892 1.00 113.78 521 PRO B CA 1
ATOM 8174 C C . PRO C 2 492 ? 40.840 52.816 57.712 1.00 116.13 521 PRO B C 1
ATOM 8175 O O . PRO C 2 492 ? 40.496 52.480 56.576 1.00 112.54 521 PRO B O 1
ATOM 8179 N N . ASP C 2 493 ? 42.055 53.297 57.997 1.00 121.94 522 ASP B N 1
ATOM 8180 C CA . ASP C 2 493 ? 43.077 53.430 56.960 1.00 120.21 522 ASP B CA 1
ATOM 8181 C C . ASP C 2 493 ? 43.549 52.069 56.463 1.00 115.60 522 ASP B C 1
ATOM 8182 O O . ASP C 2 493 ? 43.947 51.931 55.298 1.00 113.74 522 ASP B O 1
ATOM 8187 N N . GLN C 2 494 ? 43.470 51.050 57.322 1.00 118.69 523 GLN B N 1
ATOM 8188 C CA . GLN C 2 494 ? 43.959 49.717 56.984 1.00 116.25 523 GLN B CA 1
ATOM 8189 C C . GLN C 2 494 ? 43.226 49.124 55.788 1.00 114.45 523 GLN B C 1
ATOM 8190 O O . GLN C 2 494 ? 43.715 48.158 55.192 1.00 116.12 523 GLN B O 1
ATOM 8196 N N . LEU C 2 495 ? 42.066 49.681 55.429 1.00 115.74 524 LEU B N 1
ATOM 8197 C CA . LEU C 2 495 ? 41.337 49.279 54.231 1.00 113.60 524 LEU B CA 1
ATOM 8198 C C . LEU C 2 495 ? 42.145 49.474 52.954 1.00 117.43 524 LEU B C 1
ATOM 8199 O O . LEU C 2 495 ? 41.691 49.054 51.883 1.00 118.39 524 LEU B O 1
ATOM 8204 N N . THR C 2 496 ? 43.319 50.102 53.042 1.00 117.92 525 THR B N 1
ATOM 8205 C CA . THR C 2 496 ? 44.188 50.267 51.882 1.00 116.95 525 THR B CA 1
ATOM 8206 C C . THR C 2 496 ? 44.969 48.999 51.548 1.00 115.39 525 THR B C 1
ATOM 8207 O O . THR C 2 496 ? 45.184 48.699 50.365 1.00 115.02 525 THR B O 1
ATOM 8211 N N . ASN C 2 497 ? 45.362 48.226 52.562 1.00 115.63 526 ASN B N 1
ATOM 8212 C CA . ASN C 2 497 ? 46.228 47.063 52.383 1.00 119.19 526 ASN B CA 1
ATOM 8213 C C . ASN C 2 497 ? 45.568 45.913 51.629 1.00 117.96 526 ASN B C 1
ATOM 8214 O O . ASN C 2 497 ? 46.238 44.904 51.384 1.00 117.72 526 ASN B O 1
ATOM 8219 N N . CYS C 2 498 ? 44.301 46.022 51.244 1.00 116.41 527 CYS B N 1
ATOM 8220 C CA . CYS C 2 498 ? 43.671 44.962 50.464 1.00 112.42 527 CYS B CA 1
ATOM 8221 C C . CYS C 2 498 ? 44.194 45.068 49.039 1.00 112.13 527 CYS B C 1
ATOM 8222 O O . CYS C 2 498 ? 43.707 45.867 48.236 1.00 110.83 527 CYS B O 1
ATOM 8225 N N . PHE C 2 499 ? 45.199 44.247 48.729 1.00 113.75 528 PHE B N 1
ATOM 8226 C CA . PHE C 2 499 ? 45.849 44.307 47.425 1.00 115.62 528 PHE B CA 1
ATOM 8227 C C . PHE C 2 499 ? 44.865 43.945 46.320 1.00 116.00 528 PHE B C 1
ATOM 8228 O O . PHE C 2 499 ? 44.715 44.679 45.335 1.00 116.19 528 PHE B O 1
ATOM 8236 N N . SER C 2 500 ? 44.162 42.829 46.482 1.00 109.12 529 SER B N 1
ATOM 8237 C CA . SER C 2 500 ? 43.293 42.329 45.430 1.00 105.41 529 SER B CA 1
ATOM 8238 C C . SER C 2 500 ? 41.970 43.075 45.345 1.00 103.56 529 SER B C 1
ATOM 8239 O O . SER C 2 500 ? 41.215 42.853 44.393 1.00 106.07 529 SER B O 1
ATOM 8242 N N . LEU C 2 501 ? 41.678 43.962 46.293 1.00 104.46 530 LEU B N 1
ATOM 8243 C CA . LEU C 2 501 ? 40.355 44.575 46.382 1.00 107.04 530 LEU B CA 1
ATOM 8244 C C . LEU C 2 501 ? 40.254 45.649 45.308 1.00 106.17 530 LEU B C 1
ATOM 8245 O O . LEU C 2 501 ? 40.787 46.752 45.457 1.00 108.74 530 LEU B O 1
ATOM 8250 N N . ALA C 2 502 ? 39.589 45.315 44.206 1.00 103.33 531 ALA B N 1
ATOM 8251 C CA . ALA C 2 502 ? 39.314 46.263 43.137 1.00 102.27 531 ALA B CA 1
ATOM 8252 C C . ALA C 2 502 ? 37.842 46.626 43.040 1.00 106.36 531 ALA B C 1
ATOM 8253 O O . ALA C 2 502 ? 37.462 47.375 42.135 1.00 112.87 531 ALA B O 1
ATOM 8255 N N . ASN C 2 503 ? 36.999 46.110 43.936 1.00 102.85 532 ASN B N 1
ATOM 8256 C CA . ASN C 2 503 ? 35.557 46.323 43.842 1.00 104.43 532 ASN B CA 1
ATOM 8257 C C . ASN C 2 503 ? 34.998 46.506 45.249 1.00 100.10 532 ASN B C 1
ATOM 8258 O O . ASN C 2 503 ? 34.971 45.560 46.049 1.00 96.11 532 ASN B O 1
ATOM 8263 N N . LEU C 2 504 ? 34.519 47.718 45.528 1.00 94.16 533 LEU B N 1
ATOM 8264 C CA . LEU C 2 504 ? 34.172 48.169 46.866 1.00 94.50 533 LEU B CA 1
ATOM 8265 C C . LEU C 2 504 ? 32.898 48.999 46.796 1.00 94.81 533 LEU B C 1
ATOM 8266 O O . LEU C 2 504 ? 32.638 49.670 45.794 1.00 94.99 533 LEU B O 1
ATOM 8271 N N . ASN C 2 505 ? 32.095 48.939 47.862 1.00 91.54 534 ASN B N 1
ATOM 8272 C CA . ASN C 2 505 ? 30.894 49.774 47.936 1.00 94.01 534 ASN B CA 1
ATOM 8273 C C . ASN C 2 505 ? 30.497 49.927 49.401 1.00 90.56 534 ASN B C 1
ATOM 8274 O O . ASN C 2 505 ? 30.015 48.965 50.005 1.00 89.03 534 ASN B O 1
ATOM 8279 N N . ILE C 2 506 ? 30.718 51.113 49.976 1.00 91.88 535 ILE B N 1
ATOM 8280 C CA . ILE C 2 506 ? 30.319 51.373 51.358 1.00 92.11 535 ILE B CA 1
ATOM 8281 C C . ILE C 2 506 ? 29.371 52.564 51.455 1.00 95.27 535 ILE B C 1
ATOM 8282 O O . ILE C 2 506 ? 29.349 53.267 52.472 1.00 96.45 535 ILE B O 1
ATOM 8287 N N . SER C 2 507 ? 28.598 52.813 50.402 1.00 96.02 536 SER B N 1
ATOM 8288 C CA . SER C 2 507 ? 27.706 53.963 50.380 1.00 96.12 536 SER B CA 1
ATOM 8289 C C . SER C 2 507 ? 26.492 53.744 51.286 1.00 92.93 536 SER B C 1
ATOM 8290 O O . SER C 2 507 ? 26.154 52.617 51.658 1.00 93.05 536 SER B O 1
ATOM 8293 N N . PHE C 2 508 ? 25.868 54.861 51.669 1.00 97.11 537 PHE B N 1
ATOM 8294 C CA . PHE C 2 508 ? 24.605 54.915 52.406 1.00 96.89 537 PHE B CA 1
ATOM 8295 C C . PHE C 2 508 ? 24.762 54.485 53.861 1.00 96.72 537 PHE B C 1
ATOM 8296 O O . PHE C 2 508 ? 24.191 53.473 54.276 1.00 94.88 537 PHE B O 1
ATOM 8304 N N . ASN C 2 509 ? 25.515 55.254 54.647 1.00 100.23 538 ASN B N 1
ATOM 8305 C CA . ASN C 2 509 ? 25.677 54.997 56.077 1.00 99.10 538 ASN B CA 1
ATOM 8306 C C . ASN C 2 509 ? 25.795 56.336 56.805 1.00 102.64 538 ASN B C 1
ATOM 8307 O O . ASN C 2 509 ? 25.568 57.400 56.223 1.00 106.14 538 ASN B O 1
ATOM 8312 N N . ASN C 2 510 ? 26.134 56.279 58.095 1.00 102.80 539 ASN B N 1
ATOM 8313 C CA . ASN C 2 510 ? 26.486 57.456 58.880 1.00 103.63 539 ASN B CA 1
ATOM 8314 C C . ASN C 2 510 ? 27.996 57.610 59.006 1.00 103.17 539 ASN B C 1
ATOM 8315 O O . ASN C 2 510 ? 28.475 58.213 59.972 1.00 107.33 539 ASN B O 1
ATOM 8320 N N . LEU C 2 511 ? 28.745 57.043 58.060 1.00 103.65 540 LEU B N 1
ATOM 8321 C CA . LEU C 2 511 ? 30.203 57.057 58.093 1.00 107.10 540 LEU B CA 1
ATOM 8322 C C . LEU C 2 511 ? 30.722 58.489 58.196 1.00 112.99 540 LEU B C 1
ATOM 8323 O O . LEU C 2 511 ? 30.219 59.397 57.528 1.00 114.33 540 LEU B O 1
ATOM 8328 N N . SER C 2 512 ? 31.731 58.693 59.040 1.00 108.91 541 SER B N 1
ATOM 8329 C CA . SER C 2 512 ? 32.325 60.007 59.266 1.00 112.92 541 SER B CA 1
ATOM 8330 C C . SER C 2 512 ? 33.803 59.993 58.878 1.00 114.87 541 SER B C 1
ATOM 8331 O O . SER C 2 512 ? 34.359 58.964 58.484 1.00 115.63 541 SER B O 1
ATOM 8334 N N . GLY C 2 513 ? 34.441 61.154 59.003 1.00 106.66 542 GLY B N 1
ATOM 8335 C CA . GLY C 2 513 ? 35.863 61.265 58.746 1.00 112.11 542 GLY B CA 1
ATOM 8336 C C . GLY C 2 513 ? 36.179 61.663 57.316 1.00 117.42 542 GLY B C 1
ATOM 8337 O O . GLY C 2 513 ? 35.374 62.263 56.599 1.00 119.65 542 GLY B O 1
ATOM 8338 N N . ILE C 2 514 ? 37.399 61.323 56.907 1.00 119.91 543 ILE B N 1
ATOM 8339 C CA . ILE C 2 514 ? 37.882 61.616 55.565 1.00 121.39 543 ILE B CA 1
ATOM 8340 C C . ILE C 2 514 ? 37.860 60.341 54.737 1.00 118.19 543 ILE B C 1
ATOM 8341 O O . ILE C 2 514 ? 37.536 59.260 55.242 1.00 115.29 543 ILE B O 1
ATOM 8346 N N . ILE C 2 515 ? 38.203 60.458 53.461 1.00 123.79 544 ILE B N 1
ATOM 8347 C CA . ILE C 2 515 ? 38.516 59.294 52.637 1.00 119.16 544 ILE B CA 1
ATOM 8348 C C . ILE C 2 515 ? 40.027 59.091 52.659 1.00 121.62 544 ILE B C 1
ATOM 8349 O O . ILE C 2 515 ? 40.758 59.856 52.015 1.00 124.36 544 ILE B O 1
ATOM 8354 N N . PRO C 2 516 ? 40.538 58.101 53.387 1.00 122.52 545 PRO B N 1
ATOM 8355 C CA . PRO C 2 516 ? 41.997 57.893 53.453 1.00 120.88 545 PRO B CA 1
ATOM 8356 C C . PRO C 2 516 ? 42.574 57.521 52.097 1.00 121.66 545 PRO B C 1
ATOM 8357 O O . PRO C 2 516 ? 42.082 56.597 51.432 1.00 122.22 545 PRO B O 1
ATOM 8361 N N . PRO C 2 517 ? 43.575 58.262 51.639 1.00 124.44 546 PRO B N 1
ATOM 8362 C CA . PRO C 2 517 ? 44.044 57.950 50.300 1.00 124.20 546 PRO B CA 1
ATOM 8363 C C . PRO C 2 517 ? 45.469 57.467 50.260 1.00 122.95 546 PRO B C 1
ATOM 8364 O O . PRO C 2 517 ? 46.230 57.971 49.445 1.00 126.32 546 PRO B O 1
ATOM 8368 N N . MET C 2 518 ? 45.818 56.522 51.123 1.00 124.77 547 MET B N 1
ATOM 8369 C CA . MET C 2 518 ? 47.161 55.980 51.155 1.00 122.55 547 MET B CA 1
ATOM 8370 C C . MET C 2 518 ? 47.549 55.495 49.783 1.00 125.94 547 MET B C 1
ATOM 8371 O O . MET C 2 518 ? 48.503 55.976 49.200 1.00 127.17 547 MET B O 1
ATOM 8376 N N . LYS C 2 519 ? 46.976 54.382 49.389 1.00 126.31 548 LYS B N 1
ATOM 8377 C CA . LYS C 2 519 ? 47.337 53.859 48.101 1.00 126.92 548 LYS B CA 1
ATOM 8378 C C . LYS C 2 519 ? 46.477 54.552 47.085 1.00 126.60 548 LYS B C 1
ATOM 8379 O O . LYS C 2 519 ? 45.971 55.642 47.321 1.00 126.11 548 LYS B O 1
ATOM 8385 N N . ASN C 2 520 ? 46.274 53.929 45.943 1.00 127.07 549 ASN B N 1
ATOM 8386 C CA . ASN C 2 520 ? 45.437 54.550 44.950 1.00 128.11 549 ASN B CA 1
ATOM 8387 C C . ASN C 2 520 ? 43.999 54.320 45.355 1.00 132.20 549 ASN B C 1
ATOM 8388 O O . ASN C 2 520 ? 43.383 53.385 44.915 1.00 135.83 549 ASN B O 1
ATOM 8393 N N . PHE C 2 521 ? 43.547 55.080 46.326 1.00 124.83 550 PHE B N 1
ATOM 8394 C CA . PHE C 2 521 ? 42.188 54.951 46.789 1.00 129.50 550 PHE B CA 1
ATOM 8395 C C . PHE C 2 521 ? 41.360 56.038 46.131 1.00 138.69 550 PHE B C 1
ATOM 8396 O O . PHE C 2 521 ? 40.375 56.504 46.692 1.00 141.21 550 PHE B O 1
ATOM 8404 N N . THR C 2 522 ? 41.787 56.457 44.950 1.00 140.43 551 THR B N 1
ATOM 8405 C CA . THR C 2 522 ? 41.077 57.493 44.211 1.00 141.04 551 THR B CA 1
ATOM 8406 C C . THR C 2 522 ? 40.212 56.884 43.120 1.00 140.00 551 THR B C 1
ATOM 8407 O O . THR C 2 522 ? 39.466 57.583 42.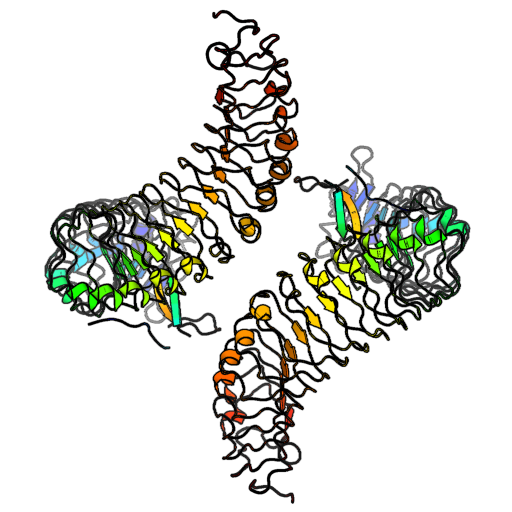440 1.00 140.18 551 THR B O 1
ATOM 8411 N N . ARG C 2 523 ? 40.326 55.576 42.943 1.00 144.26 552 ARG B N 1
ATOM 8412 C CA . ARG C 2 523 ? 39.530 54.891 41.954 1.00 139.39 552 ARG B CA 1
ATOM 8413 C C . ARG C 2 523 ? 38.166 54.641 42.580 1.00 135.92 552 ARG B C 1
ATOM 8414 O O . ARG C 2 523 ? 37.148 54.618 41.897 1.00 133.29 552 ARG B O 1
ATOM 8422 N N . PHE C 2 524 ? 38.157 54.477 43.897 1.00 131.08 553 PHE B N 1
ATOM 8423 C CA . PHE C 2 524 ? 36.931 54.211 44.629 1.00 127.96 553 PHE B CA 1
ATOM 8424 C C . PHE C 2 524 ? 36.493 55.395 45.438 1.00 132.76 553 PHE B C 1
ATOM 8425 O O . PHE C 2 524 ? 35.999 55.240 46.548 1.00 131.64 553 PHE B O 1
ATOM 8433 N N . SER C 2 525 ? 36.676 56.585 44.901 1.00 132.62 554 SER B N 1
ATOM 8434 C CA . SER C 2 525 ? 36.260 57.759 45.634 1.00 133.75 554 SER B CA 1
ATOM 8435 C C . SER C 2 525 ? 34.790 58.126 45.532 1.00 133.81 554 SER B C 1
ATOM 8436 O O . SER C 2 525 ? 34.025 57.925 46.469 1.00 133.97 554 SER B O 1
ATOM 8439 N N . PRO C 2 526 ? 34.402 58.668 44.379 1.00 135.96 555 PRO B N 1
ATOM 8440 C CA . PRO C 2 526 ? 33.099 59.144 43.933 1.00 130.89 555 PRO B CA 1
ATOM 8441 C C . PRO C 2 526 ? 31.946 58.187 44.144 1.00 129.35 555 PRO B C 1
ATOM 8442 O O . PRO C 2 526 ? 31.046 58.476 44.920 1.00 128.51 555 PRO B O 1
ATOM 8446 N N . ALA C 2 527 ? 31.976 57.043 43.481 1.00 128.92 556 ALA B N 1
ATOM 8447 C CA . ALA C 2 527 ? 30.822 56.152 43.556 1.00 123.85 556 ALA B CA 1
ATOM 8448 C C . ALA C 2 527 ? 30.777 55.302 44.817 1.00 117.06 556 ALA B C 1
ATOM 8449 O O . ALA C 2 527 ? 29.702 55.139 45.403 1.00 114.25 556 ALA B O 1
ATOM 8451 N N . SER C 2 528 ? 31.911 54.734 45.232 1.00 114.74 557 SER B N 1
ATOM 8452 C CA . SER C 2 528 ? 31.893 53.734 46.295 1.00 108.12 557 SER B CA 1
ATOM 8453 C C . SER C 2 528 ? 31.387 54.300 47.617 1.00 107.95 557 SER B C 1
ATOM 8454 O O . SER C 2 528 ? 30.786 53.567 48.409 1.00 101.10 557 SER B O 1
ATOM 8457 N N . PHE C 2 529 ? 31.616 55.589 47.878 1.00 106.85 558 PHE B N 1
ATOM 8458 C CA . PHE C 2 529 ? 31.304 56.186 49.171 1.00 103.26 558 PHE B CA 1
ATOM 8459 C C . PHE C 2 529 ? 30.115 57.140 49.123 1.00 101.97 558 PHE B C 1
ATOM 8460 O O . PHE C 2 529 ? 30.018 58.021 49.982 1.00 102.61 558 PHE B O 1
ATOM 8468 N N . PHE C 2 530 ? 29.214 57.007 48.146 1.00 100.40 559 PHE B N 1
ATOM 8469 C CA . PHE C 2 530 ? 28.341 58.133 47.816 1.00 104.13 559 PHE B CA 1
ATOM 8470 C C . PHE C 2 530 ? 27.437 58.543 48.980 1.00 105.01 559 PHE B C 1
ATOM 8471 O O . PHE C 2 530 ? 27.322 59.732 49.290 1.00 115.50 559 PHE B O 1
ATOM 8479 N N . GLY C 2 531 ? 26.779 57.585 49.625 1.00 94.49 560 GLY B N 1
ATOM 8480 C CA . GLY C 2 531 ? 25.627 57.921 50.456 1.00 94.85 560 GLY B CA 1
ATOM 8481 C C . GLY C 2 531 ? 25.901 58.447 51.849 1.00 95.45 560 GLY B C 1
ATOM 8482 O O . GLY C 2 531 ? 24.954 58.709 52.596 1.00 95.79 560 GLY B O 1
ATOM 8483 N N . ASN C 2 532 ? 27.163 58.614 52.227 1.00 102.00 561 ASN B N 1
ATOM 8484 C CA . ASN C 2 532 ? 27.512 58.991 53.597 1.00 106.29 561 ASN B CA 1
ATOM 8485 C C . ASN C 2 532 ? 27.555 60.507 53.747 1.00 107.94 561 ASN B C 1
ATOM 8486 O O . ASN C 2 532 ? 28.273 61.177 52.994 1.00 108.37 561 ASN B O 1
ATOM 8491 N N . PRO C 2 533 ? 26.807 61.084 54.699 1.00 105.24 562 PRO B N 1
ATOM 8492 C CA . PRO C 2 533 ? 26.797 62.545 54.840 1.00 108.16 562 PRO B CA 1
ATOM 8493 C C . PRO C 2 533 ? 28.103 63.113 55.381 1.00 112.50 562 PRO B C 1
ATOM 8494 O O . PRO C 2 533 ? 28.636 64.069 54.817 1.00 116.66 562 PRO B O 1
ATOM 8498 N N . PHE C 2 534 ? 28.668 62.519 56.432 1.00 112.51 563 PHE B N 1
ATOM 8499 C CA . PHE C 2 534 ? 29.805 63.117 57.122 1.00 110.02 563 PHE B CA 1
ATOM 8500 C C . PHE C 2 534 ? 31.142 62.755 56.483 1.00 116.62 563 PHE B C 1
ATOM 8501 O O . PHE C 2 534 ? 32.183 62.832 57.152 1.00 119.62 563 PHE B O 1
ATOM 8509 N N . LEU C 2 535 ? 31.141 62.372 55.208 1.00 113.43 564 LEU B N 1
ATOM 8510 C CA . LEU C 2 535 ? 32.360 61.973 54.519 1.00 119.55 564 LEU B CA 1
ATOM 8511 C C . LEU C 2 535 ? 32.887 63.140 53.691 1.00 131.28 564 LEU B C 1
ATOM 8512 O O . LEU C 2 535 ? 32.117 63.854 53.041 1.00 127.71 564 LEU B O 1
ATOM 8517 N N . CYS C 2 536 ? 34.200 63.340 53.738 1.00 134.06 565 CYS B N 1
ATOM 8518 C CA . CYS C 2 536 ? 34.834 64.469 53.079 1.00 135.04 565 CYS B CA 1
ATOM 8519 C C . CYS C 2 536 ? 34.952 64.141 51.604 1.00 134.34 565 CYS B C 1
ATOM 8520 O O . CYS C 2 536 ? 35.739 63.270 51.208 1.00 133.51 565 CYS B O 1
ATOM 8523 N N . GLY C 2 537 ? 34.166 64.824 50.790 1.00 133.68 566 GLY B N 1
ATOM 8524 C CA . GLY C 2 537 ? 34.159 64.541 49.367 1.00 121.84 566 GLY B CA 1
ATOM 8525 C C . GLY C 2 537 ? 33.093 65.382 48.702 1.00 117.23 566 GLY B C 1
ATOM 8526 O O . GLY C 2 537 ? 32.153 65.873 49.344 1.00 117.92 566 GLY B O 1
ATOM 8527 N N . ASN C 2 538 ? 33.256 65.530 47.391 1.00 123.37 567 ASN B N 1
ATOM 8528 C CA . ASN C 2 538 ? 32.394 66.397 46.597 1.00 122.96 567 ASN B CA 1
ATOM 8529 C C . ASN C 2 538 ? 31.219 65.577 46.075 1.00 122.50 567 ASN B C 1
ATOM 8530 O O . ASN C 2 538 ? 31.311 64.934 45.024 1.00 122.92 567 ASN B O 1
ATOM 8535 N N . TRP C 2 539 ? 30.112 65.629 46.801 1.00 120.91 568 TRP B N 1
ATOM 8536 C CA . TRP C 2 539 ? 28.827 65.042 46.437 1.00 117.48 568 TRP B CA 1
ATOM 8537 C C . TRP C 2 539 ? 27.823 65.610 47.433 1.00 117.58 568 TRP B C 1
ATOM 8538 O O . TRP C 2 539 ? 28.164 66.470 48.249 1.00 125.67 568 TRP B O 1
ATOM 8549 N N . VAL C 2 540 ? 26.583 65.215 47.335 1.00 109.44 569 VAL B N 1
ATOM 8550 C CA . VAL C 2 540 ? 25.641 65.804 48.240 1.00 109.91 569 VAL B CA 1
ATOM 8551 C C . VAL C 2 540 ? 25.854 65.414 49.693 1.00 110.01 569 VAL B C 1
ATOM 8552 O O . VAL C 2 540 ? 25.059 64.684 50.258 1.00 112.64 569 VAL B O 1
ATOM 8556 N N . PRO D 1 1 ? 49.072 27.487 91.655 1.00 103.91 1 PRO F N 1
ATOM 8557 C CA . PRO D 1 1 ? 48.994 26.032 91.479 1.00 102.44 1 PRO F CA 1
ATOM 8558 C C . PRO D 1 1 ? 48.168 25.622 90.257 1.00 103.72 1 PRO F C 1
ATOM 8559 O O . PRO D 1 1 ? 46.948 25.494 90.353 1.00 105.14 1 PRO F O 1
ATOM 8563 N N . GLY D 1 2 ? 48.831 25.418 89.126 1.00 97.46 2 GLY F N 1
ATOM 8564 C CA . GLY D 1 2 ? 48.137 25.058 87.907 1.00 96.42 2 GLY F CA 1
ATOM 8565 C C . GLY D 1 2 ? 48.971 25.404 86.688 1.00 95.78 2 GLY F C 1
ATOM 8566 O O . GLY D 1 2 ? 50.105 25.868 86.795 1.00 96.12 2 GLY F O 1
ATOM 8567 N N . SER D 1 3 ? 48.375 25.163 85.521 1.00 96.76 3 SER F N 1
ATOM 8568 C CA . SER D 1 3 ? 49.033 25.450 84.253 1.00 99.84 3 SER F CA 1
ATOM 8569 C C . SER D 1 3 ? 47.977 25.731 83.191 1.00 99.75 3 SER F C 1
ATOM 8570 O O . SER D 1 3 ? 46.789 25.450 83.373 1.00 97.01 3 SER F O 1
ATOM 8573 N N . SER D 1 4 ? 48.432 26.292 82.070 1.00 104.60 4 SER F N 1
ATOM 8574 C CA . SER D 1 4 ? 47.550 26.785 81.020 1.00 102.51 4 SER F CA 1
ATOM 8575 C C . SER D 1 4 ? 48.348 26.880 79.724 1.00 101.34 4 SER F C 1
ATOM 8576 O O . SER D 1 4 ? 49.561 27.111 79.767 1.00 102.66 4 SER F O 1
ATOM 8579 N N . PRO D 1 5 ? 47.705 26.707 78.569 1.00 98.42 5 PRO F N 1
ATOM 8580 C CA . PRO D 1 5 ? 48.443 26.628 77.294 1.00 95.77 5 PRO F CA 1
ATOM 8581 C C . PRO D 1 5 ? 48.750 28.007 76.732 1.00 95.70 5 PRO F C 1
ATOM 8582 O O . PRO D 1 5 ? 48.251 29.018 77.250 1.00 97.79 5 PRO F O 1
ATOM 8586 N N . PRO D 1 6 ? 49.574 28.098 75.683 1.00 97.96 6 PRO F N 1
ATOM 8587 C CA . PRO D 1 6 ? 50.023 29.399 75.181 1.00 98.23 6 PRO F CA 1
ATOM 8588 C C . PRO D 1 6 ? 49.106 30.001 74.118 1.00 100.59 6 PRO F C 1
ATOM 8589 O O . PRO D 1 6 ? 48.160 29.374 73.639 1.00 101.62 6 PRO F O 1
ATOM 8593 N N . THR D 1 7 ? 49.411 31.271 73.759 1.00 107.85 7 THR F N 1
ATOM 8594 C CA . THR D 1 7 ? 48.538 32.116 72.926 1.00 112.88 7 THR F CA 1
ATOM 8595 C C . THR D 1 7 ? 49.378 32.938 71.941 1.00 117.64 7 THR F C 1
ATOM 8596 O O . THR D 1 7 ? 49.574 34.142 72.102 1.00 119.13 7 THR F O 1
ATOM 8600 N N . CYS D 1 8 ? 49.867 32.302 70.883 1.00 127.34 8 CYS F N 1
ATOM 8601 C CA . CYS D 1 8 ? 50.678 33.042 69.920 1.00 133.96 8 CYS F CA 1
ATOM 8602 C C . CYS D 1 8 ? 49.788 33.733 68.892 1.00 142.48 8 CYS F C 1
ATOM 8603 O O . CYS D 1 8 ? 49.139 33.077 68.077 1.00 140.36 8 CYS F O 1
ATOM 8606 N N . LYS D 1 19 ? 45.491 29.947 67.629 1.00 157.66 19 LYS F N 1
ATOM 8607 C CA . LYS D 1 19 ? 46.574 29.742 66.680 1.00 157.33 19 LYS F CA 1
ATOM 8608 C C . LYS D 1 19 ? 47.570 28.726 67.223 1.00 156.84 19 LYS F C 1
ATOM 8609 O O . LYS D 1 19 ? 48.427 28.255 66.495 1.00 156.33 19 LYS F O 1
ATOM 8615 N N . PRO D 1 20 ? 47.419 28.346 68.496 1.00 119.34 20 PRO F N 1
ATOM 8616 C CA . PRO D 1 20 ? 48.276 27.407 69.212 1.00 116.09 20 PRO F CA 1
ATOM 8617 C C . PRO D 1 20 ? 47.997 25.996 68.775 1.00 118.19 20 PRO F C 1
ATOM 8618 O O . PRO D 1 20 ? 46.912 25.767 68.288 1.00 126.70 20 PRO F O 1
ATOM 8622 N N . VAL D 1 21 ? 48.920 25.063 68.982 1.00 109.00 21 VAL F N 1
ATOM 8623 C CA . VAL D 1 21 ? 48.720 23.670 68.584 1.00 107.53 21 VAL F CA 1
ATOM 8624 C C . VAL D 1 21 ? 49.730 22.779 69.298 1.00 106.62 21 VAL F C 1
ATOM 8625 O O . VAL D 1 21 ? 50.670 23.301 69.873 1.00 110.50 21 VAL F O 1
ATOM 8629 N N . HIS D 1 22 ? 49.569 21.454 69.273 1.00 102.88 22 HIS F N 1
ATOM 8630 C CA . HIS D 1 22 ? 50.569 20.624 69.945 1.00 100.04 22 HIS F CA 1
ATOM 8631 C C . HIS D 1 22 ? 51.116 19.579 68.980 1.00 96.75 22 HIS F C 1
ATOM 8632 O O . HIS D 1 22 ? 50.348 18.898 68.289 1.00 96.98 22 HIS F O 1
ATOM 8639 N N . VAL D 1 23 ? 52.441 19.459 68.947 1.00 93.20 23 VAL F N 1
ATOM 8640 C CA . VAL D 1 23 ? 53.156 18.805 67.854 1.00 95.98 23 VAL F CA 1
ATOM 8641 C C . VAL D 1 23 ? 54.016 17.656 68.366 1.00 99.41 23 VAL F C 1
ATOM 8642 O O . VAL D 1 23 ? 54.618 17.756 69.445 1.00 103.52 23 VAL F O 1
ATOM 8646 N N . PRO D 1 24 ? 54.085 16.547 67.633 1.00 99.56 24 PRO F N 1
ATOM 8647 C CA . PRO D 1 24 ? 55.062 15.499 67.947 1.00 99.40 24 PRO F CA 1
ATOM 8648 C C . PRO D 1 24 ? 56.444 15.834 67.398 1.00 101.49 24 PRO F C 1
ATOM 8649 O O . PRO D 1 24 ? 56.586 16.341 66.282 1.00 100.95 24 PRO F O 1
ATOM 8653 N N . ILE D 1 25 ? 57.471 15.535 68.193 1.00 103.34 25 ILE F N 1
ATOM 8654 C CA . ILE D 1 25 ? 58.868 15.708 67.795 1.00 107.81 25 ILE F CA 1
ATOM 8655 C C . ILE D 1 25 ? 59.526 14.332 67.787 1.00 113.18 25 ILE F C 1
ATOM 8656 O O . ILE D 1 25 ? 59.617 13.673 68.831 1.00 111.13 25 ILE F O 1
ATOM 8661 N N . GLN D 1 26 ? 59.991 13.903 66.608 1.00 120.15 26 GLN F N 1
ATOM 8662 C CA . GLN D 1 26 ? 60.390 12.519 66.379 1.00 122.33 26 GLN F CA 1
ATOM 8663 C C . GLN D 1 26 ? 61.881 12.340 66.626 1.00 126.69 26 GLN F C 1
ATOM 8664 O O . GLN D 1 26 ? 62.691 12.877 65.856 1.00 126.08 26 GLN F O 1
ATOM 8670 N N . PRO D 1 27 ? 62.297 11.587 67.661 1.00 128.85 27 PRO F N 1
ATOM 8671 C CA . PRO D 1 27 ? 63.704 11.275 67.947 1.00 129.33 27 PRO F CA 1
ATOM 8672 C C . PRO D 1 27 ? 64.156 9.955 67.317 1.00 128.91 27 PRO F C 1
ATOM 8673 O O . PRO D 1 27 ? 64.693 9.090 68.012 1.00 129.12 27 PRO F O 1
ATOM 8677 N N . GLU D 1 34 ? 55.762 2.624 71.597 1.00 162.16 34 GLU F N 1
ATOM 8678 C CA . GLU D 1 34 ? 56.383 3.941 71.570 1.00 160.02 34 GLU F CA 1
ATOM 8679 C C . GLU D 1 34 ? 55.589 4.895 70.688 1.00 158.31 34 GLU F C 1
ATOM 8680 O O . GLU D 1 34 ? 54.954 4.485 69.715 1.00 157.51 34 GLU F O 1
ATOM 8686 N N . TYR D 1 35 ? 55.628 6.173 71.046 1.00 117.45 35 TYR F N 1
ATOM 8687 C CA . TYR D 1 35 ? 54.985 7.225 70.277 1.00 111.90 35 TYR F CA 1
ATOM 8688 C C . TYR D 1 35 ? 55.892 8.449 70.328 1.00 111.27 35 TYR F C 1
ATOM 8689 O O . TYR D 1 35 ? 57.050 8.371 70.751 1.00 113.72 35 TYR F O 1
ATOM 8698 N N . TYR D 1 36 ? 55.371 9.578 69.903 1.00 102.12 36 TYR F N 1
ATOM 8699 C CA . TYR D 1 36 ? 56.207 10.760 69.934 1.00 105.67 36 TYR F CA 1
ATOM 8700 C C . TYR D 1 36 ? 55.797 11.673 71.084 1.00 104.19 36 TYR F C 1
ATOM 8701 O O . TYR D 1 36 ? 54.600 11.836 71.339 1.00 105.07 36 TYR F O 1
ATOM 8710 N N . PRO D 1 37 ? 56.745 12.281 71.799 1.00 97.28 37 PRO F N 1
ATOM 8711 C CA . PRO D 1 37 ? 56.367 13.232 72.852 1.00 97.87 37 PRO F CA 1
ATOM 8712 C C . PRO D 1 37 ? 55.976 14.578 72.250 1.00 97.85 37 PRO F C 1
ATOM 8713 O O . PRO D 1 37 ? 56.669 15.108 71.380 1.00 97.73 37 PRO F O 1
ATOM 8717 N N . GLU D 1 38 ? 54.856 15.124 72.713 1.00 99.66 38 GLU F N 1
ATOM 8718 C CA . GLU D 1 38 ? 54.256 16.302 72.103 1.00 99.78 38 GLU F CA 1
ATOM 8719 C C . GLU D 1 38 ? 54.581 17.555 72.908 1.00 100.56 38 GLU F C 1
ATOM 8720 O O . GLU D 1 38 ? 54.514 17.554 74.140 1.00 100.88 38 GLU F O 1
ATOM 8726 N N . ALA D 1 39 ? 54.939 18.624 72.200 1.00 95.38 39 ALA F N 1
ATOM 8727 C CA . ALA D 1 39 ? 55.229 19.916 72.802 1.00 96.02 39 ALA F CA 1
ATOM 8728 C C . ALA D 1 39 ? 54.369 20.999 72.160 1.00 97.90 39 ALA F C 1
ATOM 8729 O O . ALA D 1 39 ? 53.896 20.858 71.031 1.00 98.88 39 ALA F O 1
ATOM 8731 N N . TRP D 1 40 ? 54.172 22.093 72.896 1.00 97.49 40 TRP F N 1
ATOM 8732 C CA . TRP D 1 40 ? 53.320 23.184 72.433 1.00 92.01 40 TRP F CA 1
ATOM 8733 C C . TRP D 1 40 ? 54.049 24.052 71.417 1.00 95.49 40 TRP F C 1
ATOM 8734 O O . TRP D 1 40 ? 55.163 24.518 71.677 1.00 98.54 40 TRP F O 1
ATOM 8745 N N . ARG D 1 41 ? 53.415 24.281 70.264 1.00 100.42 41 ARG F N 1
ATOM 8746 C CA . ARG D 1 41 ? 53.951 25.183 69.249 1.00 100.38 41 ARG F CA 1
ATOM 8747 C C . ARG D 1 41 ? 52.780 25.793 68.491 1.00 105.28 41 ARG F C 1
ATOM 8748 O O . ARG D 1 41 ? 51.849 25.081 68.109 1.00 105.11 41 ARG F O 1
ATOM 8756 N N . CYS D 1 42 ? 52.829 27.104 68.264 1.00 124.94 42 CYS F N 1
ATOM 8757 C CA . CYS D 1 42 ? 51.717 27.814 67.644 1.00 127.08 42 CYS F CA 1
ATOM 8758 C C . CYS D 1 42 ? 51.972 28.015 66.158 1.00 132.48 42 CYS F C 1
ATOM 8759 O O . CYS D 1 42 ? 52.945 28.670 65.776 1.00 130.87 42 CYS F O 1
ATOM 8762 N N . LYS D 1 43 ? 51.072 27.491 65.329 1.00 143.87 43 LYS F N 1
ATOM 8763 C CA . LYS D 1 43 ? 51.040 27.780 63.903 1.00 144.72 43 LYS F CA 1
ATOM 8764 C C . LYS D 1 43 ? 49.688 28.385 63.550 1.00 147.03 43 LYS F C 1
ATOM 8765 O O . LYS D 1 43 ? 48.648 27.909 64.010 1.00 146.79 43 LYS F O 1
ATOM 8771 N N . CYS D 1 44 ? 49.699 29.448 62.751 1.00 153.72 44 CYS F N 1
ATOM 8772 C CA . CYS D 1 44 ? 48.460 29.902 62.137 1.00 155.36 44 CYS F CA 1
ATOM 8773 C C . CYS D 1 44 ? 48.178 28.983 60.950 1.00 154.54 44 CYS F C 1
ATOM 8774 O O . CYS D 1 44 ? 48.744 27.891 60.840 1.00 152.46 44 CYS F O 1
ATOM 8777 N N . GLY D 1 45 ? 47.289 29.400 60.050 1.00 160.85 45 GLY F N 1
ATOM 8778 C CA . GLY D 1 45 ? 47.075 28.624 58.838 1.00 156.17 45 GLY F CA 1
ATOM 8779 C C . GLY D 1 45 ? 48.367 28.375 58.086 1.00 156.39 45 GLY F C 1
ATOM 8780 O O . GLY D 1 45 ? 48.569 27.302 57.512 1.00 156.47 45 GLY F O 1
ATOM 8781 N N . ASN D 1 46 ? 49.262 29.360 58.095 1.00 167.84 46 ASN F N 1
ATOM 8782 C CA . ASN D 1 46 ? 50.590 29.199 57.522 1.00 167.83 46 ASN F CA 1
ATOM 8783 C C . ASN D 1 46 ? 51.368 28.129 58.285 1.00 167.69 46 ASN F C 1
ATOM 8784 O O . ASN D 1 46 ? 51.169 27.914 59.484 1.00 167.77 46 ASN F O 1
ATOM 8789 N N . LYS D 1 47 ? 52.049 27.309 57.506 1.00 189.87 47 LYS F N 1
ATOM 8790 C CA . LYS D 1 47 ? 52.742 26.152 58.023 1.00 189.78 47 LYS F CA 1
ATOM 8791 C C . LYS D 1 47 ? 53.967 26.446 58.853 1.00 195.98 47 LYS F C 1
ATOM 8792 O O . LYS D 1 47 ? 54.864 25.618 58.955 1.00 200.17 47 LYS F O 1
ATOM 8798 N N . LEU D 1 48 ? 53.995 27.605 59.494 1.00 195.00 48 LEU F N 1
ATOM 8799 C CA . LEU D 1 48 ? 55.139 27.949 60.324 1.00 196.45 48 LEU F CA 1
ATOM 8800 C C . LEU D 1 48 ? 54.908 27.479 61.756 1.00 195.35 48 LEU F C 1
ATOM 8801 O O . LEU D 1 48 ? 53.944 26.781 62.043 1.00 196.82 48 LEU F O 1
ATOM 8806 N N . PHE D 1 49 ? 55.773 27.847 62.680 1.00 156.80 49 PHE F N 1
ATOM 8807 C CA . PHE D 1 49 ? 55.518 27.342 64.024 1.00 156.94 49 PHE F CA 1
ATOM 8808 C C . PHE D 1 49 ? 56.424 28.071 65.003 1.00 157.36 49 PHE F C 1
ATOM 8809 O O . PHE D 1 49 ? 57.619 28.139 64.769 1.00 157.36 49 PHE F O 1
ATOM 8817 N N . MET D 1 50 ? 55.880 28.660 66.069 1.00 170.82 50 MET F N 1
ATOM 8818 C CA . MET D 1 50 ? 56.712 29.354 67.065 1.00 165.62 50 MET F CA 1
ATOM 8819 C C . MET D 1 50 ? 56.063 29.458 68.445 1.00 158.89 50 MET F C 1
ATOM 8820 O O . MET D 1 50 ? 56.745 29.566 69.464 1.00 158.06 50 MET F O 1
#

Sequence (1148 aa):
PGSSPPTCKPVHVPIQPEYYPEAWRCKCGNKLFMNEGKALMAIKASFSNVANMLLDWDDVHNHDFCSWRGVFCDNVSLNVVSLNLSNLNLGGEISSALGDLMNLQSIDLQGNKLGGQIPDEIGNCVSLAYVDFSTNLLFGDIPFSISKLKQLEFLNLKNNQLTGPIPATLTQIPNLKTLDLARNQLTGEIPRLLYWNEVLQYLGLRGNMLTGTLSPDMCQLTGLWYFDVRGNNLTGTIPESIGNCTSFEILDVSYNQITGVIPYNIGFLQVATLSLQGNKLTGRIPEVIGLMQALAVLDLSDNELTGPIPPILGNLSFTGKLYLHGNKLTGQIPPELGNMSRLSYLQLNDNELVGKIPPELGKLEQLFELNLANNNLVGLIPSNISSCAALNQFNVHGNFLSGAVPLEFRNLGSLTYLNLSSNSFKGKIPAELGHIINLDTLDLSGNNFSGSIPLTLGDLEHLLILNLSRNHLNGTLPAEFGNLRSIQIIDVSFNFLAGVIPTELGQLQNINSLILNNNKIHGKIPDQLTNCFSLANLNISFNNLSGIIPPMKNFTRFSPASFFGNPFLCGNWVNEGKALMAIKASFSNVANMLLDWDDVHNHDFCSWRGVFCDNVSLNVVSLNLSNLNLGGEISSALGDLMNLQSIDLQGNKLGGQIPDEIGNCVSLAYVDFSTNLLFGDIPFSISKLKQLEFLNLKNNQLTGPIPATLTQIPNLKTLDLARNQLTGEIPRLLYWNEVLQYLGLRGNMLTGTLSPDMCQLTGLWYFDVRGNNLTGTIPESIGNCTSFEILDVSYNQITGVIPYNIGFLQVATLSLQGNKLTGRIPEVIGLMQALAVLDLSDNELTGPIPPILGNLSFTGKLYLHGNKLTGQIPPELGNMSRLSYLQLNDNELVGKIPPELGKLEQLFELNLANNNLVGLIPSNISSCAALNQFNVHGNFLSGAVPLEFRNLGSLTYLNLSSNSFKGKIPAELGHIINLDTLDLSGNNFSGSIPLTLGDLEHLLILNLSRNHLNGTLPAEFGNLRSIQIIDVSFNFLAGVIPTELGQLQNINSLILNNNKIHGKIPDQLTNCFSLANLNISFNNLSGIIPPMKNFTRFSPASFFGNPFLCGNWVPGSSPPTCKPVHVPIQPEYYPEAWRCKCGNKLFM

Radius of gyration: 38.73 Å; Cα contacts (8 Å, |Δi|>4): 3369; chains: 4; bounding box: 94×111×97 Å

B-factor: mean 110.57, std 21.64, range [30.0, 200.17]